Protein AF-A0A7Y5W455-F1 (afdb_monomer_lite)

Radius of gyration: 32.62 Å; chains: 1; bounding box: 96×74×93 Å

Structure (mmCIF, N/CA/C/O backbone):
data_AF-A0A7Y5W455-F1
#
_entry.id   AF-A0A7Y5W455-F1
#
loop_
_atom_site.group_PDB
_atom_site.id
_atom_site.type_symbol
_atom_site.label_atom_id
_atom_site.label_alt_id
_atom_site.label_comp_id
_atom_site.label_asym_id
_atom_site.label_entity_id
_atom_site.label_seq_id
_atom_site.pdbx_PDB_ins_code
_atom_site.Cartn_x
_atom_site.Cartn_y
_atom_site.Cartn_z
_atom_site.occupancy
_atom_site.B_iso_or_equiv
_atom_site.auth_seq_id
_atom_site.auth_comp_id
_atom_site.auth_asym_id
_atom_site.auth_atom_id
_atom_site.pdbx_PDB_model_num
ATOM 1 N N . MET A 1 1 ? -42.266 38.533 -4.475 1.00 32.34 1 MET A N 1
ATOM 2 C CA . MET A 1 1 ? -43.606 37.934 -4.273 1.00 32.34 1 MET A CA 1
ATOM 3 C C . MET A 1 1 ? -43.473 36.436 -4.502 1.00 32.34 1 MET A C 1
ATOM 5 O O . MET A 1 1 ? -43.183 36.036 -5.613 1.00 32.34 1 MET A O 1
ATOM 9 N N . LYS A 1 2 ? -43.256 35.684 -3.417 1.00 32.06 2 LYS A N 1
ATOM 10 C CA . LYS A 1 2 ? -44.184 34.670 -2.877 1.00 32.06 2 LYS A CA 1
ATOM 11 C C . LYS A 1 2 ? -44.530 33.549 -3.870 1.00 32.06 2 LYS A C 1
ATOM 13 O O . LYS A 1 2 ? -45.454 33.714 -4.648 1.00 32.06 2 LYS A O 1
ATOM 18 N N . SER A 1 3 ? -43.864 32.405 -3.709 1.00 26.33 3 SER A N 1
ATOM 19 C CA . SER A 1 3 ? -44.485 31.081 -3.830 1.00 26.33 3 SER A CA 1
ATOM 20 C C . SER A 1 3 ? -43.791 30.137 -2.852 1.00 26.33 3 SER A C 1
ATOM 22 O O . SER A 1 3 ? -42.631 29.774 -3.018 1.00 26.33 3 SER A O 1
ATOM 24 N N . TYR A 1 4 ? -44.509 29.845 -1.771 1.00 30.38 4 TYR A N 1
ATOM 25 C CA . TYR A 1 4 ? -44.145 28.917 -0.711 1.00 30.38 4 TYR A CA 1
ATOM 26 C C . TYR A 1 4 ? -44.412 27.485 -1.193 1.00 30.38 4 TYR A C 1
ATOM 28 O O . TYR A 1 4 ? -45.551 27.167 -1.523 1.00 30.38 4 TYR A O 1
ATOM 36 N N . CYS A 1 5 ? -43.403 26.615 -1.182 1.00 29.50 5 CYS A N 1
ATOM 37 C CA . CYS A 1 5 ? -43.612 25.169 -1.114 1.00 29.50 5 CYS A CA 1
ATOM 38 C C . CYS A 1 5 ? -43.301 24.722 0.316 1.00 29.50 5 CYS A C 1
ATOM 40 O O . CYS A 1 5 ? -42.142 24.569 0.695 1.00 29.50 5 CYS A O 1
ATOM 42 N N . LEU A 1 6 ? -44.358 24.567 1.118 1.00 28.23 6 LEU A N 1
ATOM 43 C CA . LEU A 1 6 ? -44.320 23.806 2.362 1.00 28.23 6 LEU A CA 1
ATOM 44 C C . LEU A 1 6 ? -44.095 22.332 2.006 1.00 28.23 6 LEU A C 1
ATOM 46 O O . LEU A 1 6 ? -44.998 21.673 1.497 1.00 28.23 6 LEU A O 1
ATOM 50 N N . ILE A 1 7 ? -42.908 21.809 2.302 1.00 31.72 7 ILE A N 1
ATOM 51 C CA . ILE A 1 7 ? -42.701 20.369 2.445 1.00 31.72 7 ILE A CA 1
ATOM 52 C C . ILE A 1 7 ? -43.071 20.031 3.890 1.00 31.72 7 ILE A C 1
ATOM 54 O O . ILE A 1 7 ? -42.402 20.451 4.833 1.00 31.72 7 ILE A O 1
ATOM 58 N N . LEU A 1 8 ? -44.185 19.318 4.054 1.00 28.30 8 LEU A N 1
ATOM 59 C CA . LEU A 1 8 ? -44.604 18.710 5.312 1.00 28.30 8 LEU A CA 1
ATOM 60 C C . LEU A 1 8 ? -43.532 17.707 5.766 1.00 28.30 8 LEU A C 1
ATOM 62 O O . LEU A 1 8 ? -43.401 16.619 5.210 1.00 28.30 8 LEU A O 1
ATOM 66 N N . LEU A 1 9 ? -42.772 18.090 6.793 1.00 32.88 9 LEU A N 1
ATOM 67 C CA . LEU A 1 9 ? -41.968 17.193 7.619 1.00 32.88 9 LEU A CA 1
ATOM 68 C C . LEU A 1 9 ? -42.915 16.241 8.362 1.00 32.88 9 LEU A C 1
ATOM 70 O O . LEU A 1 9 ? -43.437 16.565 9.427 1.00 32.88 9 LEU A O 1
ATOM 74 N N . ALA A 1 10 ? -43.146 15.058 7.797 1.00 29.42 10 ALA A N 1
ATOM 75 C CA . ALA A 1 10 ? -43.686 13.934 8.547 1.00 29.42 10 ALA A CA 1
ATOM 76 C C . ALA A 1 10 ? -42.584 13.420 9.485 1.00 29.42 10 ALA A C 1
ATOM 78 O O . ALA A 1 10 ? -41.742 12.606 9.110 1.00 29.42 10 ALA A O 1
ATOM 79 N N . VAL A 1 11 ? -42.566 13.950 10.708 1.00 35.12 11 VAL A N 1
ATOM 80 C CA . VAL A 1 11 ? -41.780 13.415 11.820 1.00 35.12 11 VAL A CA 1
ATOM 81 C C . VAL A 1 11 ? -42.377 12.056 12.185 1.00 35.12 11 VAL A C 1
ATOM 83 O O . VAL A 1 11 ? -43.334 11.970 12.951 1.00 35.12 11 VAL A O 1
ATOM 86 N N . PHE A 1 12 ? -41.821 10.976 11.637 1.00 33.16 12 PHE A N 1
ATOM 87 C CA . PHE A 1 12 ? -41.950 9.660 12.256 1.00 33.16 12 PHE A CA 1
ATOM 88 C C . PHE A 1 12 ? -41.073 9.661 13.510 1.00 33.16 12 PHE A C 1
ATOM 90 O O . PHE A 1 12 ? -39.914 9.256 13.486 1.00 33.16 12 PHE A O 1
ATOM 97 N N . ALA A 1 13 ? -41.623 10.166 14.614 1.00 35.38 13 ALA A N 1
ATOM 98 C CA . ALA A 1 13 ? -41.103 9.857 15.932 1.00 35.38 13 ALA A CA 1
ATOM 99 C C . ALA A 1 13 ? -41.365 8.365 16.162 1.00 35.38 13 ALA A C 1
ATOM 101 O O . ALA A 1 13 ? -42.485 7.964 16.476 1.00 35.38 13 ALA A O 1
ATOM 102 N N . SER A 1 14 ? -40.348 7.528 15.960 1.00 35.09 14 SER A N 1
ATOM 103 C CA . SER A 1 14 ? -40.367 6.178 16.508 1.00 35.09 14 SER A CA 1
ATOM 104 C C . SER A 1 14 ? -40.453 6.327 18.025 1.00 35.09 14 SER A C 1
ATOM 106 O O . SER A 1 14 ? -39.483 6.738 18.663 1.00 35.09 14 SER A O 1
ATOM 108 N N . GLN A 1 15 ? -41.619 6.050 18.601 1.00 33.03 15 GLN A N 1
ATOM 109 C CA . GLN A 1 15 ? -41.749 5.852 20.037 1.00 33.03 15 GLN A CA 1
ATOM 110 C C . GLN A 1 15 ? -40.955 4.591 20.400 1.00 33.03 15 GLN A C 1
ATOM 112 O O . GLN A 1 15 ? -41.477 3.481 20.349 1.00 33.03 15 GLN A O 1
ATOM 117 N N . ALA A 1 16 ? -39.669 4.760 20.710 1.00 34.38 16 ALA A N 1
ATOM 118 C CA . ALA A 1 16 ? -38.932 3.776 21.483 1.00 34.38 16 ALA A CA 1
ATOM 119 C C . ALA A 1 16 ? -39.631 3.688 22.845 1.00 34.38 16 ALA A C 1
ATOM 121 O O . ALA A 1 16 ? -39.818 4.707 23.514 1.00 34.38 16 ALA A O 1
ATOM 122 N N . SER A 1 17 ? -40.104 2.499 23.217 1.00 37.75 17 SER A N 1
ATOM 123 C CA . SER A 1 17 ? -40.716 2.310 24.529 1.00 37.75 17 SER A CA 1
ATOM 124 C C . SER A 1 17 ? -39.659 2.571 25.611 1.00 37.75 17 SER A C 1
ATOM 126 O O . SER A 1 17 ? -38.496 2.203 25.449 1.00 37.75 17 SER A O 1
ATOM 128 N N . ALA A 1 18 ? -40.048 3.186 26.730 1.00 48.53 18 ALA A N 1
ATOM 129 C CA . ALA A 1 18 ? -39.153 3.453 27.862 1.00 48.53 18 ALA A CA 1
ATOM 130 C C . ALA A 1 18 ? -38.559 2.176 28.508 1.00 48.53 18 ALA A C 1
ATOM 132 O O . ALA A 1 18 ? -37.707 2.282 29.386 1.00 48.53 18 ALA A O 1
ATOM 133 N N . ALA A 1 19 ? -38.995 0.978 28.092 1.00 53.50 19 ALA A N 1
ATOM 134 C CA . ALA A 1 19 ? -38.522 -0.303 28.614 1.00 53.50 19 ALA A CA 1
ATOM 135 C C . ALA A 1 19 ? -37.161 -0.752 28.040 1.00 53.50 19 ALA A C 1
ATOM 137 O O . ALA A 1 19 ? -36.552 -1.655 28.603 1.00 53.50 19 ALA A O 1
ATOM 138 N N . ASP A 1 20 ? -36.661 -0.106 26.977 1.00 73.44 20 ASP A N 1
ATOM 139 C CA . ASP A 1 20 ? -35.425 -0.514 26.284 1.00 73.44 20 ASP A CA 1
ATOM 140 C C . ASP A 1 20 ? -34.237 0.439 26.519 1.00 73.44 20 ASP A C 1
ATOM 142 O O . ASP A 1 20 ? -33.206 0.326 25.851 1.00 73.44 20 ASP A O 1
ATOM 146 N N . SER A 1 21 ? -34.369 1.407 27.433 1.00 89.06 21 SER A N 1
ATOM 147 C CA . SER A 1 21 ? -33.339 2.414 27.722 1.00 89.06 21 SER A CA 1
ATOM 148 C C . SER A 1 21 ? -32.676 2.210 29.084 1.00 89.06 21 SER A C 1
ATOM 150 O O . SER A 1 21 ? -33.361 2.008 30.082 1.00 89.06 21 SER A O 1
ATOM 152 N N . PHE A 1 22 ? -31.350 2.341 29.141 1.00 95.62 22 PHE A N 1
ATOM 153 C CA . PHE A 1 22 ? -30.546 2.264 30.359 1.00 95.62 22 PHE A CA 1
ATOM 154 C C . PHE A 1 22 ? -29.824 3.593 30.607 1.00 95.62 22 PHE A C 1
ATOM 156 O O . PHE A 1 22 ? -29.059 4.064 29.762 1.00 95.62 22 PHE A O 1
ATOM 163 N N . THR A 1 23 ? -30.043 4.191 31.777 1.00 96.69 23 THR A N 1
ATOM 164 C CA . THR A 1 23 ? -29.459 5.485 32.157 1.00 96.69 23 THR A CA 1
ATOM 165 C C . THR A 1 23 ? -28.170 5.282 32.946 1.00 96.69 23 THR A C 1
ATOM 167 O O . THR A 1 23 ? -28.193 4.769 34.061 1.00 96.69 23 THR A O 1
ATOM 170 N N . LEU A 1 24 ? -27.045 5.730 32.388 1.00 97.31 24 LEU A N 1
ATOM 171 C CA . LEU A 1 24 ? -25.735 5.678 33.040 1.00 97.31 24 LEU A CA 1
ATOM 172 C C . LEU A 1 24 ? -25.542 6.904 33.942 1.00 97.31 24 LEU A C 1
ATOM 174 O O . LEU A 1 24 ? -25.125 6.792 35.097 1.00 97.31 24 LEU A O 1
ATOM 178 N N . VAL A 1 25 ? -25.875 8.080 33.406 1.00 97.62 25 VAL A N 1
ATOM 179 C CA . VAL A 1 25 ? -25.756 9.385 34.066 1.00 97.62 25 VAL A CA 1
ATOM 180 C C . VAL A 1 25 ? -27.009 10.191 33.750 1.00 97.62 25 VAL A C 1
ATOM 182 O O . VAL A 1 25 ? -27.470 10.181 32.610 1.00 97.62 25 VAL A O 1
ATOM 185 N N . ALA A 1 26 ? -27.551 10.894 34.737 1.00 96.75 26 ALA A N 1
ATOM 186 C CA . ALA A 1 26 ? -28.609 11.879 34.537 1.00 96.75 26 ALA A CA 1
ATOM 187 C C . ALA A 1 26 ? -28.313 13.114 35.383 1.00 96.75 26 ALA A C 1
ATOM 189 O O . ALA A 1 26 ? -27.938 12.984 36.552 1.00 96.75 26 ALA A O 1
ATOM 190 N N . ASP A 1 27 ? -28.466 14.291 34.779 1.00 93.88 27 ASP A N 1
ATOM 191 C CA . ASP A 1 27 ? -28.219 15.591 35.413 1.00 93.88 27 ASP A CA 1
ATOM 192 C C . ASP A 1 27 ? -26.822 15.707 36.057 1.00 93.88 27 ASP A C 1
ATOM 194 O O . ASP A 1 27 ? -26.654 16.258 37.143 1.00 93.88 27 ASP A O 1
ATOM 198 N N . GLY A 1 28 ? -25.802 15.143 35.400 1.00 92.06 28 GLY A N 1
ATOM 199 C CA . GLY A 1 28 ? -24.413 15.129 35.872 1.00 92.06 28 GLY A CA 1
ATOM 200 C C . GLY A 1 28 ? -24.157 14.195 37.060 1.00 92.06 28 GLY A C 1
ATOM 201 O O . GLY A 1 28 ? -23.068 14.213 37.626 1.00 92.06 28 GLY A O 1
ATOM 202 N N . GLN A 1 29 ? -25.136 13.376 37.453 1.00 94.69 29 GLN A N 1
ATOM 203 C CA . GLN A 1 29 ? -25.014 12.416 38.548 1.00 94.69 29 GLN A CA 1
ATOM 204 C C . GLN A 1 29 ? -25.058 10.983 38.033 1.00 94.69 29 GLN A C 1
ATOM 206 O O . GLN A 1 29 ? -25.899 10.627 37.201 1.00 94.69 29 GLN A O 1
ATOM 211 N N . THR A 1 30 ? -24.191 10.134 38.577 1.00 95.50 30 THR A N 1
ATOM 212 C CA . THR A 1 30 ? -24.188 8.708 38.259 1.00 95.50 30 THR A CA 1
ATOM 213 C C . THR A 1 30 ? -25.485 8.046 38.712 1.00 95.50 30 THR A C 1
ATOM 215 O O . THR A 1 30 ? -25.966 8.257 39.826 1.00 95.50 30 THR A O 1
ATOM 218 N N . LYS A 1 31 ? -26.082 7.258 37.815 1.00 96.69 31 LYS A N 1
ATOM 219 C CA . LYS A 1 31 ? -27.286 6.455 38.087 1.00 96.69 31 LYS A CA 1
ATOM 220 C C . LYS A 1 31 ? -27.008 4.955 38.045 1.00 96.69 31 LYS A C 1
ATOM 222 O O . LYS A 1 31 ? -27.867 4.172 38.435 1.00 96.69 31 LYS A O 1
ATOM 227 N N . ALA A 1 32 ? -25.807 4.574 37.619 1.00 96.88 32 ALA A N 1
ATOM 228 C CA . ALA A 1 32 ? -25.359 3.198 37.541 1.00 96.88 32 ALA A CA 1
ATOM 229 C C . ALA A 1 32 ? -23.959 3.019 38.149 1.00 96.88 32 ALA A C 1
ATOM 231 O O . ALA A 1 32 ? -23.217 3.980 38.358 1.00 96.88 32 ALA A O 1
ATOM 232 N N . GLN A 1 33 ? -23.600 1.762 38.393 1.00 97.75 33 GLN A N 1
ATOM 233 C CA . GLN A 1 33 ? -22.253 1.307 38.756 1.00 97.75 33 GLN A CA 1
ATOM 234 C C . GLN A 1 33 ? -21.739 0.318 37.701 1.00 97.75 33 GLN A C 1
ATOM 236 O O . GLN A 1 33 ? -22.537 -0.350 37.047 1.00 97.75 33 GLN A O 1
ATOM 241 N N . ILE A 1 34 ? -20.425 0.180 37.548 1.00 98.69 34 ILE A N 1
ATOM 242 C CA . ILE A 1 34 ? -19.806 -0.853 36.709 1.00 98.69 34 ILE A CA 1
ATOM 243 C C . ILE A 1 34 ? -19.477 -2.059 37.591 1.00 98.69 34 ILE A C 1
ATOM 245 O O . ILE A 1 34 ? -18.751 -1.916 38.569 1.00 98.69 34 ILE A O 1
ATOM 249 N N . VAL A 1 35 ? -19.969 -3.247 37.233 1.00 98.50 35 VAL A N 1
ATOM 250 C CA . VAL A 1 35 ? -19.729 -4.497 37.973 1.00 98.50 35 VAL A CA 1
ATOM 251 C C . VAL A 1 35 ? -18.919 -5.461 37.112 1.00 98.50 35 VAL A C 1
ATOM 253 O O . VAL A 1 35 ? -19.347 -5.809 36.014 1.00 98.50 35 VAL A O 1
ATOM 256 N N . ILE A 1 36 ? -17.765 -5.910 37.609 1.00 97.12 36 ILE A N 1
ATOM 257 C CA . ILE A 1 36 ? -16.808 -6.734 36.839 1.00 97.12 36 ILE A CA 1
ATOM 258 C C . ILE A 1 36 ? -16.692 -8.195 37.303 1.00 97.12 36 ILE A C 1
ATOM 260 O O . ILE A 1 36 ? -16.185 -9.030 36.554 1.00 97.12 36 ILE A O 1
ATOM 264 N N . GLY A 1 37 ? -17.177 -8.514 38.507 1.00 92.44 37 GLY A N 1
ATOM 265 C CA . GLY A 1 37 ? -17.028 -9.833 39.131 1.00 92.44 37 GLY A CA 1
ATOM 266 C C . GLY A 1 37 ? -15.721 -9.987 39.920 1.00 92.44 37 GLY A C 1
ATOM 267 O O . GLY A 1 37 ? -14.856 -9.110 39.893 1.00 92.44 37 GLY A O 1
ATOM 268 N N . ASP A 1 38 ? -15.585 -11.104 40.641 1.00 89.31 38 ASP A N 1
ATOM 269 C CA . ASP A 1 38 ? -14.406 -11.427 41.460 1.00 89.31 38 ASP A CA 1
ATOM 270 C C . ASP A 1 38 ? -14.042 -12.927 41.366 1.00 89.31 38 ASP A C 1
ATOM 272 O O . ASP A 1 38 ? -14.834 -13.757 41.825 1.00 89.31 38 ASP A O 1
ATOM 276 N N . PRO A 1 39 ? -12.878 -13.298 40.788 1.00 89.38 39 PRO A N 1
ATOM 277 C CA . PRO A 1 39 ? -11.900 -12.416 40.149 1.00 89.38 39 PRO A CA 1
ATOM 278 C C . PRO A 1 39 ? -12.341 -11.997 38.735 1.00 89.38 39 PRO A C 1
ATOM 280 O O . PRO A 1 39 ? -12.798 -12.816 37.939 1.00 89.38 39 PRO A O 1
ATOM 283 N N . ALA A 1 40 ? -12.149 -10.724 38.385 1.00 92.62 40 ALA A N 1
ATOM 284 C CA . ALA A 1 40 ? -12.330 -10.240 37.014 1.00 92.62 40 ALA A CA 1
ATOM 285 C C . ALA A 1 40 ? -11.035 -10.409 36.195 1.00 92.62 40 ALA A C 1
ATOM 287 O O . ALA A 1 40 ? -9.983 -10.029 36.711 1.00 92.62 40 ALA A O 1
ATOM 288 N N . PRO A 1 41 ? -11.072 -10.880 34.932 1.00 95.75 41 PRO A N 1
ATOM 289 C CA . PRO A 1 41 ? -9.907 -10.887 34.038 1.00 95.75 41 PRO A CA 1
ATOM 290 C C . PRO A 1 41 ? -9.264 -9.501 33.871 1.00 95.75 41 PRO A C 1
ATOM 292 O O . PRO A 1 41 ? -9.957 -8.482 33.912 1.00 95.75 41 PRO A O 1
ATOM 295 N N . GLU A 1 42 ? -7.952 -9.445 33.623 1.00 97.06 42 GLU A N 1
ATOM 296 C CA . GLU A 1 42 ? -7.188 -8.209 33.366 1.00 97.06 42 GLU A CA 1
ATOM 297 C C . GLU A 1 42 ? -7.838 -7.371 32.252 1.00 97.06 42 GLU A C 1
ATOM 299 O O . GLU A 1 42 ? -8.005 -6.158 32.389 1.00 97.06 42 GLU A O 1
ATOM 304 N N . THR A 1 43 ? -8.281 -8.036 31.182 1.00 97.12 43 THR A N 1
ATOM 305 C CA . THR A 1 43 ? -8.974 -7.433 30.033 1.00 97.12 43 THR A CA 1
ATOM 306 C C . THR A 1 43 ? -10.298 -6.771 30.419 1.00 97.12 43 THR A C 1
ATOM 308 O O . THR A 1 43 ? -10.617 -5.692 29.919 1.00 97.12 43 THR A O 1
ATOM 311 N N . VAL A 1 44 ? -11.050 -7.368 31.350 1.00 98.25 44 VAL A N 1
ATOM 312 C CA . VAL A 1 44 ? -12.324 -6.835 31.860 1.00 98.25 44 VAL A CA 1
ATOM 313 C C . VAL A 1 44 ? -12.083 -5.666 32.818 1.00 98.25 44 VAL A C 1
ATOM 315 O O . VAL A 1 44 ? -12.807 -4.672 32.762 1.00 98.25 44 VAL A O 1
ATOM 318 N N . ARG A 1 45 ? -11.032 -5.726 33.649 1.00 98.00 45 ARG A N 1
ATOM 319 C CA . ARG A 1 45 ? -10.615 -4.587 34.489 1.00 98.00 45 ARG A CA 1
ATOM 320 C C . ARG A 1 45 ? -10.231 -3.382 33.630 1.00 98.00 45 ARG A C 1
ATOM 322 O O . ARG A 1 45 ? -10.663 -2.268 33.917 1.00 98.00 45 ARG A O 1
ATOM 329 N N . PHE A 1 46 ? -9.484 -3.612 32.551 1.00 98.44 46 PHE A N 1
ATOM 330 C CA . PHE A 1 46 ? -9.153 -2.574 31.577 1.00 98.44 46 PHE A CA 1
ATOM 331 C C . PHE A 1 46 ? -10.407 -2.012 30.885 1.00 98.44 46 PHE A C 1
ATOM 333 O O . PHE A 1 46 ? -10.566 -0.797 30.787 1.00 98.44 46 PHE A O 1
ATOM 340 N N . ALA A 1 47 ? -11.348 -2.875 30.486 1.00 98.69 47 ALA A N 1
ATOM 341 C CA . ALA A 1 47 ? -12.620 -2.453 29.898 1.00 98.69 47 ALA A CA 1
ATOM 342 C C . ALA A 1 47 ? -13.443 -1.553 30.836 1.00 98.69 47 ALA A C 1
ATOM 344 O O . ALA A 1 47 ? -13.980 -0.536 30.401 1.00 98.69 47 ALA A O 1
ATOM 345 N N . ALA A 1 48 ? -13.504 -1.883 32.130 1.00 98.69 48 ALA A N 1
ATOM 346 C CA . ALA A 1 48 ? -14.181 -1.057 33.127 1.00 98.69 48 ALA A CA 1
ATOM 347 C C . ALA A 1 48 ? -13.537 0.329 33.276 1.00 98.69 48 ALA A C 1
ATOM 349 O O . ALA A 1 48 ? -14.253 1.329 33.352 1.00 98.69 48 ALA A O 1
ATOM 350 N N . LYS A 1 49 ? -12.197 0.396 33.268 1.00 98.62 49 LYS A N 1
ATOM 351 C CA . LYS A 1 49 ? -11.451 1.662 33.296 1.00 98.62 49 LYS A CA 1
ATOM 352 C C . LYS A 1 49 ? -11.749 2.519 32.066 1.00 98.62 49 LYS A C 1
ATOM 354 O O . LYS A 1 49 ? -12.067 3.692 32.227 1.00 98.62 49 LYS A O 1
ATOM 359 N N . GLU A 1 50 ? -11.711 1.941 30.863 1.00 98.56 50 GLU A N 1
ATOM 360 C CA . GL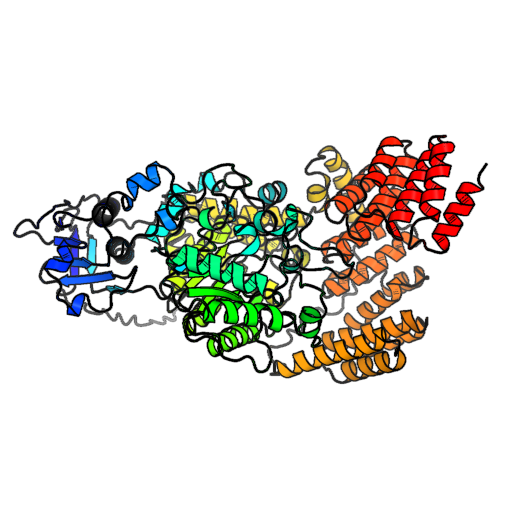U A 1 50 ? -12.027 2.671 29.625 1.00 98.56 50 GLU A CA 1
ATOM 361 C C . GLU A 1 50 ? -13.480 3.178 29.635 1.00 98.56 50 GLU A C 1
ATOM 363 O O . GLU A 1 50 ? -13.722 4.346 29.327 1.00 98.56 50 GLU A O 1
ATOM 368 N N . LEU A 1 51 ? -14.452 2.349 30.042 1.00 98.81 51 LEU A N 1
ATOM 369 C CA . LEU A 1 51 ? -15.854 2.769 30.150 1.00 98.81 51 LEU A CA 1
ATOM 370 C C . LEU A 1 51 ? -16.023 3.942 31.124 1.00 98.81 51 LEU A C 1
ATOM 372 O O . LEU A 1 51 ? -16.640 4.945 30.768 1.00 98.81 51 LEU A O 1
ATOM 376 N N . CYS A 1 52 ? -15.463 3.826 32.332 1.00 98.69 52 CYS A N 1
ATOM 377 C CA . CYS A 1 52 ? -15.528 4.880 33.341 1.00 98.69 52 CYS A CA 1
ATOM 378 C C . CYS A 1 52 ? -14.885 6.178 32.831 1.00 98.69 52 CYS A C 1
ATOM 380 O O . CYS A 1 52 ? -15.517 7.233 32.872 1.00 98.69 52 CYS A O 1
ATOM 382 N N . ALA A 1 53 ? -13.682 6.087 32.256 1.00 98.38 53 ALA A N 1
ATOM 383 C CA . ALA A 1 53 ? -12.948 7.237 31.742 1.00 98.38 53 ALA A CA 1
ATOM 384 C C . ALA A 1 53 ? -13.717 7.977 30.637 1.00 98.38 53 ALA A C 1
ATOM 386 O O . ALA A 1 53 ? -13.800 9.204 30.663 1.00 98.38 53 ALA A O 1
ATOM 387 N N . PHE A 1 54 ? -14.312 7.266 29.673 1.00 98.25 54 PHE A N 1
ATOM 388 C CA . PHE A 1 54 ? -15.061 7.926 28.601 1.00 98.25 54 PHE A CA 1
ATOM 389 C C . PHE A 1 54 ? -16.410 8.478 29.069 1.00 98.25 54 PHE A C 1
ATOM 391 O O . PHE A 1 54 ? -16.773 9.571 28.641 1.00 98.25 54 PHE A O 1
ATOM 398 N N . VAL A 1 55 ? -17.125 7.808 29.980 1.00 98.25 55 VAL A N 1
ATOM 399 C CA . VAL A 1 55 ? -18.356 8.371 30.569 1.00 98.25 55 VAL A CA 1
ATOM 400 C C . VAL A 1 55 ? -18.050 9.634 31.382 1.00 98.25 55 VAL A C 1
ATOM 402 O O . VAL A 1 55 ? -18.781 10.623 31.267 1.00 98.25 55 VAL A O 1
ATOM 405 N N . ALA A 1 56 ? -16.934 9.655 32.116 1.00 98.06 56 ALA A N 1
ATOM 406 C CA . ALA A 1 56 ? -16.455 10.847 32.807 1.00 98.06 56 ALA A CA 1
ATOM 407 C C . ALA A 1 56 ? -16.088 11.964 31.818 1.00 98.06 56 ALA A C 1
ATOM 409 O O . ALA A 1 56 ? -16.537 13.095 31.987 1.00 98.06 56 ALA A O 1
ATOM 410 N N . LYS A 1 57 ? -15.377 11.653 30.722 1.00 96.94 57 LYS A N 1
ATOM 411 C CA . LYS A 1 57 ? -15.099 12.625 29.645 1.00 96.94 57 LYS A CA 1
ATOM 412 C C . LYS A 1 57 ? -16.374 13.165 28.984 1.00 96.94 57 LYS A C 1
ATOM 414 O O . LYS A 1 57 ? -16.356 14.295 28.512 1.00 96.94 57 LYS A O 1
ATOM 419 N N . MET A 1 58 ? -17.452 12.380 28.914 1.00 97.19 58 MET A N 1
ATOM 420 C CA . MET A 1 58 ? -18.730 12.811 28.330 1.00 97.19 58 MET A CA 1
ATOM 421 C C . MET A 1 58 ? -19.548 13.704 29.267 1.00 97.19 58 MET A C 1
ATOM 423 O O . MET A 1 58 ? -20.210 14.627 28.799 1.00 97.19 58 MET A O 1
ATOM 427 N N . SER A 1 59 ? -19.562 13.390 30.564 1.00 97.19 59 SER A N 1
ATOM 428 C CA . SER A 1 59 ? -20.575 13.905 31.498 1.00 97.19 59 SER A CA 1
ATOM 429 C C . SER A 1 59 ? -20.034 14.612 32.736 1.00 97.19 59 SER A C 1
ATOM 431 O O . SER A 1 59 ? -20.804 15.238 33.462 1.00 97.19 59 SER A O 1
ATOM 433 N N . GLY A 1 60 ? -18.733 14.501 32.999 1.00 96.44 60 GLY A N 1
ATOM 434 C CA . GLY A 1 60 ? -18.097 14.930 34.245 1.00 96.44 60 GLY A CA 1
ATOM 435 C C . GLY A 1 60 ? -18.313 13.979 35.429 1.00 96.44 60 GLY A C 1
ATOM 436 O O . GLY A 1 60 ? -17.759 14.229 36.495 1.00 96.44 60 GLY A O 1
ATOM 437 N N . ALA A 1 61 ? -19.089 12.900 35.269 1.00 96.44 61 ALA A N 1
ATOM 438 C CA . ALA A 1 61 ? -19.411 11.957 36.337 1.00 96.44 61 ALA A CA 1
ATOM 439 C C . ALA A 1 61 ? -18.627 10.638 36.203 1.00 96.44 61 ALA A C 1
ATOM 441 O O . ALA A 1 61 ? -18.624 10.014 35.141 1.00 96.44 61 ALA A O 1
ATOM 442 N N . GLU A 1 62 ? -18.009 10.181 37.294 1.00 97.00 62 GLU A N 1
ATOM 443 C CA . GLU A 1 62 ? -17.263 8.916 37.346 1.00 97.00 62 GLU A CA 1
ATOM 444 C C . GLU A 1 62 ? -18.135 7.770 37.868 1.00 97.00 62 GLU A C 1
ATOM 446 O O . GLU A 1 62 ? -18.612 7.800 39.005 1.00 97.00 62 GLU A O 1
ATOM 451 N N . LEU A 1 63 ? -18.334 6.737 37.044 1.00 97.31 63 LEU A N 1
ATOM 452 C CA . LEU A 1 63 ? -19.078 5.538 37.434 1.00 97.31 63 LEU A CA 1
ATOM 453 C C . LEU A 1 63 ? -18.260 4.699 38.435 1.00 97.31 63 LEU A C 1
ATOM 455 O O . LEU A 1 63 ? -17.139 4.300 38.106 1.00 97.31 63 LEU A O 1
ATOM 459 N N . PRO A 1 64 ? -18.807 4.354 39.618 1.00 97.56 64 PRO A N 1
ATOM 460 C CA . PRO A 1 64 ? -18.122 3.469 40.556 1.00 97.56 64 PRO A CA 1
ATOM 461 C C . PRO A 1 64 ? -17.860 2.094 39.932 1.00 97.56 64 PRO A C 1
ATOM 463 O O . PRO A 1 64 ? -18.782 1.491 39.384 1.00 97.56 64 PRO A O 1
ATOM 466 N N . ILE A 1 65 ? -16.631 1.582 40.041 1.00 98.00 65 ILE A N 1
ATOM 467 C CA . ILE A 1 65 ? -16.270 0.221 39.614 1.00 98.00 65 ILE A CA 1
ATOM 468 C C . ILE A 1 65 ? -16.269 -0.688 40.846 1.00 98.00 65 ILE A C 1
ATOM 470 O O . ILE A 1 65 ? -15.517 -0.454 41.792 1.00 98.00 65 ILE A O 1
ATOM 474 N N . THR A 1 66 ? -17.101 -1.728 40.843 1.00 97.00 66 THR A N 1
ATOM 475 C CA . THR A 1 66 ? -17.293 -2.641 41.974 1.00 97.00 66 THR A CA 1
ATOM 476 C C . THR A 1 66 ? -17.163 -4.106 41.553 1.00 97.00 66 THR A C 1
ATOM 478 O O . THR A 1 66 ? -17.403 -4.493 40.409 1.00 97.00 66 THR A O 1
ATOM 481 N N . ALA A 1 67 ? -16.764 -4.959 42.498 1.00 94.81 67 ALA A N 1
ATOM 482 C CA . ALA A 1 67 ? -16.671 -6.401 42.271 1.00 94.81 67 ALA A CA 1
ATOM 483 C C . ALA A 1 67 ? -18.051 -7.086 42.278 1.00 94.81 67 ALA A C 1
ATOM 485 O O . ALA A 1 67 ? -18.275 -8.054 41.557 1.00 94.81 67 ALA A O 1
ATOM 486 N N . ARG A 1 68 ? -18.987 -6.572 43.086 1.00 93.12 68 ARG A N 1
ATOM 487 C CA . ARG A 1 68 ? -20.351 -7.088 43.262 1.00 93.12 68 ARG A CA 1
ATOM 488 C C . ARG A 1 68 ? -21.358 -5.937 43.195 1.00 93.12 68 ARG A C 1
ATOM 490 O O . ARG A 1 68 ? -21.013 -4.830 43.609 1.00 93.12 68 ARG A O 1
ATOM 497 N N . PRO A 1 69 ? -22.596 -6.184 42.734 1.00 91.38 69 PRO A N 1
ATOM 498 C CA . PRO A 1 69 ? -23.607 -5.138 42.637 1.00 91.38 69 PRO A CA 1
ATOM 499 C C . PRO A 1 69 ? -24.022 -4.629 44.027 1.00 91.38 69 PRO A C 1
ATOM 501 O O . PRO A 1 69 ? -24.402 -5.414 44.896 1.00 91.38 69 PRO A O 1
ATOM 504 N N . ALA A 1 70 ? -23.997 -3.311 44.230 1.00 91.12 70 ALA A N 1
ATOM 505 C CA . ALA A 1 70 ? -24.681 -2.669 45.353 1.00 91.12 70 ALA A CA 1
ATOM 506 C C . ALA A 1 70 ? -26.212 -2.753 45.191 1.00 91.12 70 ALA A C 1
ATOM 508 O O . ALA A 1 70 ? -26.739 -2.485 44.110 1.00 91.12 70 ALA A O 1
ATOM 509 N N . ALA A 1 71 ? -26.925 -3.110 46.264 1.00 87.25 71 ALA A N 1
ATOM 510 C CA . ALA A 1 71 ? -28.379 -3.258 46.246 1.00 87.25 71 ALA A CA 1
ATOM 511 C C . ALA A 1 71 ? -29.085 -1.940 45.878 1.00 87.25 71 ALA A C 1
ATOM 513 O O . ALA A 1 71 ? -28.751 -0.884 46.409 1.00 87.25 71 ALA A O 1
ATOM 514 N N . GLY A 1 72 ? -30.082 -2.016 44.992 1.00 87.31 72 GLY A N 1
ATOM 515 C CA . GLY A 1 72 ? -30.883 -0.861 44.568 1.00 87.31 72 GLY A CA 1
ATOM 516 C C . GLY A 1 72 ? -30.212 0.069 43.549 1.00 87.31 72 GLY A C 1
ATOM 517 O O . GLY A 1 72 ? -30.863 1.004 43.091 1.00 87.31 72 GLY A O 1
ATOM 518 N N . THR A 1 73 ? -28.961 -0.194 43.158 1.00 92.81 73 THR A N 1
ATOM 519 C CA . THR A 1 73 ? -28.238 0.593 42.149 1.00 92.81 73 THR A CA 1
ATOM 520 C C . THR A 1 73 ? -28.108 -0.205 40.847 1.00 92.81 73 THR A C 1
ATOM 522 O O . THR A 1 73 ? -27.427 -1.236 40.863 1.00 92.81 73 THR A O 1
ATOM 525 N N . PRO A 1 74 ? -28.691 0.262 39.724 1.00 95.94 74 PRO A N 1
ATOM 526 C CA . PRO A 1 74 ? -28.523 -0.350 38.404 1.00 95.94 74 PRO A CA 1
ATOM 527 C C . PRO A 1 74 ? -27.057 -0.641 38.064 1.00 95.94 74 PRO A C 1
ATOM 529 O O . PRO A 1 74 ? -26.175 0.188 38.316 1.00 95.94 74 PRO A O 1
ATOM 532 N N . ALA A 1 75 ? -26.779 -1.810 37.490 1.00 97.31 75 ALA A N 1
ATOM 533 C CA . ALA A 1 75 ? -25.423 -2.231 37.159 1.00 97.31 75 ALA A CA 1
ATOM 534 C C . ALA A 1 75 ? -25.182 -2.303 35.647 1.00 97.31 75 ALA A C 1
ATOM 536 O O . ALA A 1 75 ? -25.970 -2.872 34.898 1.00 97.31 75 ALA A O 1
ATOM 537 N N . ILE A 1 76 ? -24.027 -1.799 35.213 1.00 98.44 76 ILE A N 1
ATOM 538 C CA . ILE A 1 76 ? -23.404 -2.161 33.942 1.00 98.44 76 ILE A CA 1
ATOM 539 C C . ILE A 1 76 ? -22.488 -3.349 34.227 1.00 98.44 76 ILE A C 1
ATOM 541 O O . ILE A 1 76 ? -21.389 -3.190 34.761 1.00 98.44 76 ILE A O 1
ATOM 545 N N . ARG A 1 77 ? -22.959 -4.553 33.928 1.00 98.50 77 ARG A N 1
ATOM 546 C CA . ARG A 1 77 ? -22.236 -5.797 34.193 1.00 98.50 77 ARG A CA 1
ATOM 547 C C . ARG A 1 77 ? -21.314 -6.118 33.031 1.00 98.50 77 ARG A C 1
ATOM 549 O O . ARG A 1 77 ? -21.765 -6.138 31.889 1.00 98.50 77 ARG A O 1
ATOM 556 N N . LEU A 1 78 ? -20.047 -6.398 33.317 1.00 98.62 78 LEU A N 1
ATOM 557 C CA . LEU A 1 78 ? -19.031 -6.712 32.315 1.00 98.62 78 LEU A CA 1
ATOM 558 C C . LEU A 1 78 ? -18.514 -8.145 32.493 1.00 98.62 78 LEU A C 1
ATOM 560 O O . LEU A 1 78 ? -18.242 -8.580 33.612 1.00 98.62 78 LEU A O 1
ATOM 564 N N . GLY A 1 79 ? -18.343 -8.869 31.386 1.00 97.06 79 GLY A N 1
ATOM 565 C CA . GLY A 1 79 ? -17.619 -10.143 31.348 1.00 97.06 79 GLY A CA 1
ATOM 566 C C . GLY A 1 79 ? -18.236 -11.198 32.278 1.00 97.06 79 GLY A C 1
ATOM 567 O O . GLY A 1 79 ? -19.413 -11.527 32.101 1.00 97.06 79 GLY A O 1
ATOM 568 N N . PRO A 1 80 ? -17.492 -11.742 33.264 1.00 95.94 80 PRO A N 1
ATOM 569 C CA . PRO A 1 80 ? -18.031 -12.710 34.221 1.00 95.94 80 PRO A CA 1
ATOM 570 C C . PRO A 1 80 ? -19.313 -12.236 34.916 1.00 95.94 80 PRO A C 1
ATOM 572 O O . PRO A 1 80 ? -20.287 -12.982 34.945 1.00 95.94 80 PRO A O 1
ATOM 575 N N . ALA A 1 81 ? -19.370 -10.977 35.369 1.00 97.19 81 ALA A N 1
ATOM 576 C CA . ALA A 1 81 ? -20.551 -10.440 36.049 1.00 97.19 81 ALA A CA 1
ATOM 577 C C . ALA A 1 81 ? -21.794 -10.382 35.149 1.00 97.19 81 ALA A C 1
ATOM 579 O O . ALA A 1 81 ? -22.915 -10.500 35.640 1.00 97.19 81 ALA A O 1
ATOM 580 N N . ALA A 1 82 ? -21.617 -10.192 33.837 1.00 97.44 82 ALA A N 1
ATOM 581 C CA . ALA A 1 82 ? -22.717 -10.237 32.873 1.00 97.44 82 ALA A CA 1
ATOM 582 C C . ALA A 1 82 ? -23.210 -11.675 32.659 1.00 97.44 82 ALA A C 1
ATOM 584 O O . ALA A 1 82 ? -24.412 -11.925 32.594 1.00 97.44 82 ALA A O 1
ATOM 585 N N . ARG A 1 83 ? -22.282 -12.636 32.593 1.00 95.25 83 ARG A N 1
ATOM 586 C CA . ARG A 1 83 ? -22.578 -14.064 32.385 1.00 95.25 83 ARG A CA 1
ATOM 587 C C . ARG A 1 83 ? -23.320 -14.715 33.556 1.00 95.25 83 ARG A C 1
ATOM 589 O O . ARG A 1 83 ? -23.949 -15.743 33.349 1.00 95.25 83 ARG A O 1
ATOM 596 N N . GLU A 1 84 ? -23.275 -14.125 34.749 1.00 94.31 84 GLU A N 1
ATOM 597 C CA . GLU A 1 84 ? -24.081 -14.559 35.902 1.00 94.31 84 GLU A CA 1
ATOM 598 C C . GLU A 1 84 ? -25.585 -14.306 35.719 1.00 94.31 84 GLU A C 1
ATOM 600 O O . GLU A 1 84 ? -26.401 -14.977 36.347 1.00 94.31 84 GLU A O 1
ATOM 605 N N . VAL A 1 85 ? -25.951 -13.323 34.889 1.00 94.38 85 VAL A N 1
ATOM 606 C CA . VAL A 1 85 ? -27.342 -12.868 34.720 1.00 94.38 85 VAL A CA 1
ATOM 607 C C . VAL A 1 85 ? -27.906 -13.260 33.355 1.00 94.38 85 VAL A C 1
ATOM 609 O O . VAL A 1 85 ? -29.100 -13.527 33.235 1.00 94.38 85 VAL A O 1
ATOM 612 N N . LEU A 1 86 ? -27.058 -13.309 32.327 1.00 95.62 86 LEU A N 1
ATOM 613 C CA . LEU A 1 86 ? -27.454 -13.699 30.977 1.00 95.62 86 LEU A CA 1
ATOM 614 C C . LEU A 1 86 ? -27.718 -15.204 30.871 1.00 95.62 86 LEU A C 1
ATOM 616 O O . LEU A 1 86 ? -26.983 -16.029 31.415 1.00 95.62 86 LEU A O 1
ATOM 620 N N . SER A 1 87 ? -28.744 -15.573 30.106 1.00 95.56 87 SER A N 1
ATOM 621 C CA . SER A 1 87 ? -29.057 -16.974 29.836 1.00 95.56 87 SER A CA 1
ATOM 622 C C . SER A 1 87 ? -28.069 -17.595 28.832 1.00 95.56 87 SER A C 1
ATOM 624 O O . SER A 1 87 ? -27.425 -16.888 28.049 1.00 95.56 87 SER A O 1
ATOM 626 N N . PRO A 1 88 ? -27.969 -18.935 28.765 1.00 94.44 88 PRO A N 1
ATOM 627 C CA . PRO A 1 88 ? -27.202 -19.599 27.712 1.00 94.44 88 PRO A CA 1
ATOM 628 C C . PRO A 1 88 ? -27.634 -19.215 26.286 1.00 94.44 88 PRO A C 1
ATOM 630 O O . PRO A 1 88 ? -26.790 -19.175 25.392 1.00 94.44 88 PRO A O 1
ATOM 633 N N . GLU A 1 89 ? -28.918 -18.903 26.063 1.00 94.88 89 GLU A N 1
ATOM 634 C CA . GLU A 1 89 ? -29.411 -18.459 24.750 1.00 94.88 89 GLU A CA 1
ATOM 635 C C . GLU A 1 89 ? -28.925 -17.037 24.423 1.00 94.88 89 GLU A C 1
ATOM 637 O O . GLU A 1 89 ? -28.527 -16.773 23.288 1.00 94.88 89 GLU A O 1
ATOM 642 N N . ASP A 1 90 ? -28.825 -16.149 25.419 1.00 94.75 90 ASP A N 1
ATOM 643 C CA . ASP A 1 90 ? -28.251 -14.806 25.243 1.00 94.75 90 ASP A CA 1
ATOM 644 C C . ASP A 1 90 ? -26.773 -14.861 24.838 1.00 94.75 90 ASP A C 1
ATOM 646 O O . ASP A 1 90 ? -26.297 -14.036 24.059 1.00 94.75 90 ASP A O 1
ATOM 650 N N . LEU A 1 91 ? -26.031 -15.860 25.312 1.00 95.00 91 LEU A N 1
ATOM 651 C CA . LEU A 1 91 ? -24.600 -16.015 25.025 1.00 95.00 91 LEU A CA 1
ATOM 652 C C . LEU A 1 91 ? -24.313 -16.850 23.767 1.00 95.00 91 LEU A C 1
ATOM 654 O O . LEU A 1 91 ? -23.173 -16.913 23.297 1.00 95.00 91 LEU A O 1
ATOM 658 N N . LYS A 1 92 ? -25.334 -17.490 23.196 1.00 94.69 92 LYS A N 1
ATOM 659 C CA . LYS A 1 92 ? -25.197 -18.382 22.044 1.00 94.69 92 LYS A CA 1
ATOM 660 C C . LYS A 1 92 ? -24.668 -17.642 20.819 1.00 94.69 92 LYS A C 1
ATOM 662 O O . LYS A 1 92 ? -25.107 -16.541 20.500 1.00 94.69 92 LYS A O 1
ATOM 667 N N . GLY A 1 93 ? -23.726 -18.258 20.105 1.00 91.31 93 GLY A N 1
ATOM 668 C CA . GLY A 1 93 ? -23.197 -17.728 18.843 1.00 91.31 93 GLY A CA 1
ATOM 669 C C . GLY A 1 93 ? -22.221 -16.552 18.975 1.00 91.31 93 GLY A C 1
ATOM 670 O O . GLY A 1 93 ? -21.829 -15.990 17.950 1.00 91.31 93 GLY A O 1
ATOM 671 N N . ILE A 1 94 ? -21.808 -16.175 20.191 1.00 95.06 94 ILE A N 1
ATOM 672 C CA . ILE A 1 94 ? -20.649 -15.292 20.380 1.00 95.06 94 ILE A CA 1
ATOM 673 C C . ILE A 1 94 ? -19.399 -16.049 19.910 1.00 95.06 94 ILE A C 1
ATOM 675 O O . ILE A 1 94 ? -19.120 -17.154 20.374 1.00 95.06 94 ILE A O 1
ATOM 679 N N . ARG A 1 95 ? -18.671 -15.463 18.960 1.00 94.25 95 ARG A N 1
ATOM 680 C CA . ARG A 1 95 ? -17.405 -15.967 18.417 1.00 94.25 95 ARG A CA 1
ATOM 681 C C . ARG A 1 95 ? -16.238 -15.163 18.992 1.00 94.25 95 ARG A C 1
ATOM 683 O O . ARG A 1 95 ? -16.436 -14.196 19.727 1.00 94.25 95 ARG A O 1
ATOM 690 N N . ARG A 1 96 ? -15.011 -15.556 18.642 1.00 94.31 96 ARG A N 1
ATOM 691 C CA . ARG A 1 96 ? -13.798 -14.786 18.946 1.00 94.31 96 ARG A CA 1
ATOM 692 C C . ARG A 1 96 ? -13.970 -13.325 18.513 1.00 94.31 96 ARG A C 1
ATOM 694 O O . ARG A 1 96 ? -14.465 -13.067 17.418 1.00 94.31 96 ARG A O 1
ATOM 701 N N . ASP A 1 97 ? -13.586 -12.397 19.389 1.00 94.50 97 ASP A N 1
ATOM 702 C CA . ASP A 1 97 ? -13.761 -10.936 19.256 1.00 94.50 97 ASP A CA 1
ATOM 703 C C . ASP A 1 97 ? -15.219 -10.441 19.133 1.00 94.50 97 ASP A C 1
ATOM 705 O O . ASP A 1 97 ? -15.460 -9.254 18.889 1.00 94.50 97 ASP A O 1
ATOM 709 N N . GLY A 1 98 ? -16.198 -11.333 19.293 1.00 96.19 98 GLY A N 1
ATOM 710 C CA . GLY A 1 98 ? -17.616 -11.007 19.344 1.00 96.19 98 GLY A CA 1
ATOM 711 C C . GLY A 1 98 ? -18.094 -10.676 20.754 1.00 96.19 98 GLY A C 1
ATOM 712 O O . GLY A 1 98 ? -17.444 -10.999 21.755 1.00 96.19 98 GLY A O 1
ATOM 713 N N . TYR A 1 99 ? -19.262 -10.044 20.825 1.00 98.00 99 TYR A N 1
ATOM 714 C CA . TYR A 1 99 ? -19.886 -9.628 22.078 1.00 98.00 99 TYR A CA 1
ATOM 715 C C . TYR A 1 99 ? -21.400 -9.448 21.946 1.00 98.00 99 TYR A C 1
ATOM 717 O O . TYR A 1 99 ? -21.965 -9.350 20.852 1.00 98.00 99 TYR A O 1
ATOM 725 N N . VAL A 1 100 ? -22.049 -9.355 23.103 1.00 98.38 100 VAL A N 1
ATOM 726 C CA . VAL A 1 100 ? -23.435 -8.916 23.264 1.00 98.38 100 VAL A CA 1
ATOM 727 C C . VAL A 1 100 ? -23.515 -7.756 24.253 1.00 98.38 100 VAL A C 1
ATOM 729 O O . VAL A 1 100 ? -22.743 -7.697 25.209 1.00 98.38 100 VAL A O 1
ATOM 732 N N . ILE A 1 101 ? -24.455 -6.844 24.010 1.00 98.31 101 ILE A N 1
ATOM 733 C CA . ILE A 1 101 ? -24.858 -5.738 24.881 1.00 98.31 101 ILE A CA 1
ATOM 734 C C . ILE A 1 101 ? -26.375 -5.839 25.017 1.00 98.31 101 ILE A C 1
ATOM 736 O O . ILE A 1 101 ? -27.087 -5.588 24.042 1.00 98.31 101 ILE A O 1
ATOM 740 N N . LEU A 1 102 ? -26.866 -6.250 26.183 1.00 96.75 102 LEU A N 1
ATOM 741 C CA . LEU A 1 102 ? -28.276 -6.581 26.395 1.00 96.75 102 LEU A CA 1
ATOM 742 C C . LEU A 1 102 ? -28.791 -5.974 27.705 1.00 96.75 102 LEU A C 1
ATOM 744 O O . LEU A 1 102 ? -28.108 -6.097 28.726 1.00 96.75 102 LEU A O 1
ATOM 748 N N . PRO A 1 103 ? -29.987 -5.362 27.721 1.00 94.38 103 PRO A N 1
ATOM 749 C CA . PRO A 1 103 ? -30.681 -5.085 28.971 1.00 94.38 103 PRO A CA 1
ATOM 750 C C . PRO A 1 103 ? -31.123 -6.405 29.624 1.00 94.38 103 PRO A C 1
ATOM 752 O O . PRO A 1 103 ? -31.620 -7.307 28.950 1.00 94.38 103 PRO A O 1
ATOM 755 N N . ALA A 1 104 ? -30.946 -6.523 30.938 1.00 91.19 104 ALA A N 1
ATOM 756 C CA . ALA A 1 104 ? -31.345 -7.679 31.737 1.00 91.19 104 ALA A CA 1
ATOM 757 C C . ALA A 1 104 ? -31.973 -7.199 33.055 1.00 91.19 104 ALA A C 1
ATOM 759 O O . ALA A 1 104 ? -31.286 -6.927 34.041 1.00 91.19 104 ALA A O 1
ATOM 760 N N . GLY A 1 105 ? -33.301 -7.055 33.067 1.00 88.44 105 GLY A N 1
ATOM 761 C CA . GLY A 1 105 ? -34.009 -6.438 34.189 1.00 88.44 105 GLY A CA 1
ATOM 762 C C . GLY A 1 105 ? -33.620 -4.965 34.345 1.00 88.44 105 GLY A C 1
ATOM 763 O O . GLY A 1 105 ? -33.798 -4.184 33.417 1.00 88.44 105 GLY A O 1
ATOM 764 N N . ALA A 1 106 ? -33.092 -4.592 35.513 1.00 90.50 106 ALA A N 1
ATOM 765 C CA . ALA A 1 106 ? -32.604 -3.236 35.783 1.00 90.50 106 ALA A CA 1
ATOM 766 C C . ALA A 1 106 ? -31.141 -3.010 35.359 1.00 90.50 106 ALA A C 1
ATOM 768 O O . ALA A 1 106 ? -30.642 -1.903 35.537 1.00 90.50 106 ALA A O 1
ATOM 769 N N . ASP A 1 107 ? -30.462 -4.035 34.834 1.00 95.25 107 ASP A N 1
ATOM 770 C CA . ASP A 1 107 ? -29.031 -4.016 34.529 1.00 95.25 107 ASP A CA 1
ATOM 771 C C . ASP A 1 107 ? -28.769 -3.965 33.014 1.00 95.25 107 ASP A C 1
ATOM 773 O O . ASP A 1 107 ? -29.588 -4.399 32.203 1.00 95.25 107 ASP A O 1
ATOM 777 N N . LEU A 1 108 ? -27.590 -3.476 32.626 1.00 97.88 108 LEU A N 1
ATOM 778 C CA . LEU A 1 108 ? -27.060 -3.549 31.264 1.00 97.88 108 LEU A CA 1
ATOM 779 C C . LEU A 1 108 ? -25.871 -4.509 31.244 1.00 97.88 108 LEU A C 1
ATOM 781 O O . LEU A 1 108 ? -24.865 -4.275 31.907 1.00 97.88 108 LEU A O 1
ATOM 785 N N . CYS A 1 109 ? -25.964 -5.586 30.477 1.00 98.25 109 CYS A N 1
ATOM 786 C CA . CYS A 1 109 ? -24.940 -6.621 30.413 1.00 98.25 109 CYS A CA 1
ATOM 787 C C . CYS A 1 109 ? -24.101 -6.487 29.141 1.00 98.25 109 CYS A C 1
ATOM 789 O O . CYS A 1 109 ? -24.649 -6.484 28.043 1.00 98.25 109 CYS A O 1
ATOM 791 N N . VAL A 1 110 ? -22.775 -6.446 29.286 1.00 98.62 110 VAL A N 1
ATOM 792 C CA . VAL A 1 110 ? -21.800 -6.519 28.191 1.00 98.62 110 VAL A CA 1
ATOM 793 C C . VAL A 1 110 ? -20.955 -7.776 28.375 1.00 98.62 110 VAL A C 1
ATOM 795 O O . VAL A 1 110 ? -20.199 -7.887 29.341 1.00 98.62 110 VAL A O 1
ATOM 798 N N . ALA A 1 111 ? -21.067 -8.727 27.452 1.00 98.25 111 ALA A N 1
ATOM 799 C CA . ALA A 1 111 ? -20.357 -10.000 27.538 1.00 98.25 111 ALA A CA 1
ATOM 800 C C . ALA A 1 111 ? -19.714 -10.379 26.202 1.00 98.25 111 ALA A C 1
ATOM 802 O O . ALA A 1 111 ? -20.378 -10.396 25.168 1.00 98.25 111 ALA A O 1
ATOM 803 N N . GLY A 1 112 ? -18.434 -10.742 26.239 1.00 97.12 112 GLY A N 1
ATOM 804 C CA . GLY A 1 112 ? -17.718 -11.404 25.149 1.00 97.12 112 GLY A CA 1
ATOM 805 C C . GLY A 1 112 ? -16.938 -12.619 25.650 1.00 97.12 112 GLY A C 1
ATOM 806 O O . GLY A 1 112 ? -17.173 -13.109 26.759 1.00 97.12 112 GLY A O 1
ATOM 807 N N . ILE A 1 113 ? -16.045 -13.154 24.816 1.00 95.00 113 ILE A N 1
ATOM 808 C CA . ILE A 1 113 ? -15.072 -14.176 25.232 1.00 95.00 113 ILE A CA 1
ATOM 809 C C . ILE A 1 113 ? -13.795 -13.462 25.671 1.00 95.00 113 ILE A C 1
ATOM 811 O O . ILE A 1 113 ? -13.260 -12.655 24.912 1.00 95.00 113 ILE A O 1
ATOM 815 N N . ASP A 1 114 ? -13.321 -13.759 26.877 1.00 95.25 114 ASP A N 1
ATOM 816 C CA . ASP A 1 114 ? -12.167 -13.105 27.487 1.00 95.25 114 ASP A CA 1
ATOM 817 C C . ASP A 1 114 ? -11.190 -14.161 28.006 1.00 95.25 114 ASP A C 1
ATOM 819 O O . ASP A 1 114 ? -11.604 -15.127 28.651 1.00 95.25 114 ASP A O 1
ATOM 823 N N . ASP A 1 115 ? -9.901 -13.953 27.748 1.00 95.19 115 ASP A N 1
ATOM 824 C CA . ASP A 1 115 ? -8.834 -14.699 28.411 1.00 95.19 115 ASP A CA 1
ATOM 825 C C . ASP A 1 115 ? -8.395 -13.951 29.683 1.00 95.19 115 ASP A C 1
ATOM 827 O O . ASP A 1 115 ? -8.594 -12.738 29.814 1.00 95.19 115 ASP A O 1
ATOM 831 N N . ALA A 1 116 ? -7.780 -14.677 30.618 1.00 93.06 116 ALA A N 1
ATOM 832 C CA . ALA A 1 116 ? -7.297 -14.147 31.891 1.00 93.06 116 ALA A CA 1
ATOM 833 C C . ALA A 1 116 ? -5.832 -14.531 32.149 1.00 93.06 116 ALA A C 1
ATOM 835 O O . ALA A 1 116 ? -5.299 -15.478 31.566 1.00 93.06 116 ALA A O 1
ATOM 836 N N . GLY A 1 117 ? -5.198 -13.810 33.070 1.00 92.44 117 GLY A N 1
ATOM 837 C CA . GLY A 1 117 ? -3.841 -14.038 33.551 1.00 92.44 117 GLY A CA 1
ATOM 838 C C . GLY A 1 117 ? -2.890 -12.884 33.209 1.00 92.44 117 GLY A C 1
ATOM 839 O O . GLY A 1 117 ? -3.183 -12.079 32.322 1.00 92.44 117 GLY A O 1
ATOM 840 N N . PRO A 1 118 ? -1.704 -12.816 33.849 1.00 89.56 118 PRO A N 1
ATOM 841 C CA . PRO A 1 118 ? -0.802 -11.660 33.759 1.00 89.56 118 PRO A CA 1
ATOM 842 C C . PRO A 1 118 ? -0.365 -11.281 32.336 1.00 89.56 118 PRO A C 1
ATOM 844 O O . PRO A 1 118 ? -0.100 -10.116 32.059 1.00 89.56 118 PRO A O 1
ATOM 847 N N . ARG A 1 119 ? -0.320 -12.249 31.409 1.00 91.38 119 ARG A N 1
ATOM 848 C CA . ARG A 1 119 ? 0.011 -12.002 29.993 1.00 91.38 119 ARG A CA 1
ATOM 849 C C . ARG A 1 119 ? -1.038 -11.170 29.245 1.00 91.38 119 ARG A C 1
ATOM 851 O O . ARG A 1 119 ? -0.743 -10.657 28.175 1.00 91.38 119 ARG A O 1
ATOM 858 N N . THR A 1 120 ? -2.249 -11.067 29.792 1.00 94.69 120 THR A N 1
ATOM 859 C CA . THR A 1 120 ? -3.381 -10.340 29.197 1.00 94.69 120 THR A CA 1
ATOM 860 C C . THR A 1 120 ? -3.510 -8.904 29.722 1.00 94.69 120 THR A C 1
ATOM 862 O O . THR A 1 120 ? -4.430 -8.182 29.334 1.00 94.69 120 THR A O 1
ATOM 865 N N . ASP A 1 121 ? -2.582 -8.470 30.585 1.00 96.38 121 ASP A N 1
ATOM 866 C CA . ASP A 1 121 ? -2.528 -7.108 31.115 1.00 96.38 121 ASP A CA 1
ATOM 867 C C . ASP A 1 121 ? -2.086 -6.110 30.031 1.00 96.38 121 ASP A C 1
ATOM 869 O O . ASP A 1 121 ? -0.902 -5.955 29.718 1.00 96.38 121 ASP A O 1
ATOM 873 N N . ILE A 1 122 ? -3.078 -5.433 29.452 1.00 96.88 122 ILE A N 1
ATOM 874 C CA . ILE A 1 122 ? -2.905 -4.448 28.381 1.00 96.88 122 ILE A CA 1
ATOM 875 C C . ILE A 1 122 ? -2.044 -3.267 28.848 1.00 96.88 122 ILE A C 1
ATOM 877 O O . ILE A 1 122 ? -1.175 -2.823 28.100 1.00 96.88 122 ILE A O 1
ATOM 881 N N . GLU A 1 123 ? -2.236 -2.771 30.073 1.00 96.25 123 GLU A N 1
ATOM 882 C CA . GLU A 1 123 ? -1.465 -1.634 30.595 1.00 96.25 123 GLU A CA 1
ATOM 883 C C . GLU A 1 123 ? 0.010 -2.016 30.755 1.00 96.25 123 GLU A C 1
ATOM 885 O O . GLU A 1 123 ? 0.897 -1.267 30.337 1.00 96.25 123 GLU A O 1
ATOM 890 N N . ALA A 1 124 ? 0.285 -3.214 31.277 1.00 96.25 124 ALA A N 1
ATOM 891 C CA . ALA A 1 124 ? 1.648 -3.710 31.429 1.00 96.25 124 ALA A CA 1
ATOM 892 C C . ALA A 1 124 ? 2.351 -3.937 30.079 1.00 96.25 124 ALA A C 1
ATOM 894 O 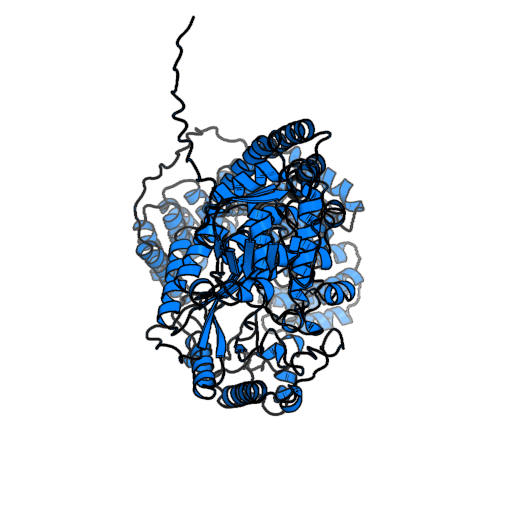O . ALA A 1 124 ? 3.554 -3.685 29.971 1.00 96.25 124 ALA A O 1
ATOM 895 N N . LEU A 1 125 ? 1.631 -4.402 29.051 1.00 94.06 125 LEU A N 1
ATOM 896 C CA . LEU A 1 125 ? 2.168 -4.552 27.692 1.00 94.06 125 LEU A CA 1
ATOM 897 C C . LEU A 1 125 ? 2.557 -3.200 27.088 1.00 94.06 125 LEU A C 1
ATOM 899 O O . LEU A 1 125 ? 3.682 -3.026 26.615 1.00 94.06 125 LEU A O 1
ATOM 903 N N . LEU A 1 126 ? 1.655 -2.220 27.162 1.00 94.06 126 LEU A N 1
ATOM 904 C CA . LEU A 1 126 ? 1.897 -0.881 26.626 1.00 94.06 126 LEU A CA 1
ATOM 905 C C . LEU A 1 126 ? 3.033 -0.166 27.368 1.00 94.06 126 LEU A C 1
ATOM 907 O O . LEU A 1 126 ? 3.868 0.465 26.724 1.00 94.06 126 LEU A O 1
ATOM 911 N N . ALA A 1 127 ? 3.135 -0.331 28.691 1.00 94.88 127 ALA A N 1
ATOM 912 C CA . ALA A 1 127 ? 4.230 0.223 29.491 1.00 94.88 127 ALA A CA 1
ATOM 913 C C . ALA A 1 127 ? 5.612 -0.336 29.099 1.00 94.88 127 ALA A C 1
ATOM 915 O O . ALA A 1 127 ? 6.619 0.356 29.236 1.00 94.88 127 ALA A O 1
ATOM 916 N N . ARG A 1 128 ? 5.669 -1.569 28.574 1.00 91.94 128 ARG A N 1
ATOM 917 C CA . ARG A 1 128 ? 6.891 -2.178 28.016 1.00 91.94 128 ARG A CA 1
ATOM 918 C C . ARG A 1 128 ? 7.113 -1.863 26.534 1.00 91.94 128 ARG A C 1
ATOM 920 O O . ARG A 1 128 ? 8.071 -2.358 25.950 1.00 91.94 128 ARG A O 1
ATOM 927 N N . ASN A 1 129 ? 6.254 -1.040 25.928 1.00 87.81 129 ASN A N 1
ATOM 928 C CA . ASN A 1 129 ? 6.243 -0.736 24.495 1.00 87.81 129 ASN A CA 1
ATOM 929 C C . ASN A 1 129 ? 6.044 -1.981 23.597 1.00 87.81 129 ASN A C 1
ATOM 931 O O . ASN A 1 129 ? 6.369 -1.957 22.406 1.00 87.81 129 ASN A O 1
ATOM 935 N N . GLU A 1 130 ? 5.461 -3.054 24.145 1.00 87.56 130 GLU A N 1
ATOM 936 C CA . GLU A 1 130 ? 5.092 -4.260 23.402 1.00 87.56 130 GLU A CA 1
ATOM 937 C C . GLU A 1 130 ? 3.870 -3.948 22.546 1.00 87.56 130 GLU A C 1
ATOM 939 O O . GLU A 1 130 ? 2.740 -4.011 23.015 1.00 87.56 130 GLU A O 1
ATOM 944 N N . THR A 1 131 ? 4.080 -3.542 21.296 1.00 85.44 131 THR A N 1
ATOM 945 C CA . THR A 1 131 ? 3.029 -2.909 20.477 1.00 85.44 131 THR A CA 1
ATOM 946 C C . THR A 1 131 ? 2.753 -3.611 19.157 1.00 85.44 131 THR A C 1
ATOM 948 O O . THR A 1 131 ? 1.765 -3.270 18.519 1.00 85.44 131 THR A O 1
ATOM 951 N N . HIS A 1 132 ? 3.570 -4.577 18.727 1.00 78.12 132 HIS A N 1
ATOM 952 C CA . HIS A 1 132 ? 3.476 -5.162 17.378 1.00 78.12 132 HIS A CA 1
ATOM 953 C C . HIS A 1 132 ? 3.518 -6.698 17.331 1.00 78.12 132 HIS A C 1
ATOM 955 O O . HIS A 1 132 ? 2.998 -7.259 16.375 1.00 78.12 132 HIS A O 1
ATOM 961 N N . SER A 1 133 ? 4.088 -7.363 18.344 1.00 78.56 133 SER A N 1
ATOM 962 C CA . SER A 1 133 ? 4.211 -8.829 18.405 1.00 78.56 133 SER A CA 1
ATOM 963 C C . SER A 1 133 ? 2.838 -9.502 18.479 1.00 78.56 133 SER A C 1
ATOM 965 O O . SER A 1 133 ? 2.133 -9.364 19.482 1.00 78.56 133 SER A O 1
ATOM 967 N N . MET A 1 134 ? 2.437 -10.236 17.439 1.00 79.50 134 MET A N 1
ATOM 968 C CA . MET A 1 134 ? 1.134 -10.909 17.448 1.00 79.50 134 MET A CA 1
ATOM 969 C C . MET A 1 134 ? 1.017 -12.005 18.519 1.00 79.50 134 MET A C 1
ATOM 971 O O . MET A 1 134 ? -0.010 -12.010 19.194 1.00 79.50 134 MET A O 1
ATOM 975 N N . PRO A 1 135 ? 2.018 -12.874 18.767 1.00 83.12 135 PRO A N 1
ATOM 976 C CA . PRO A 1 135 ? 1.967 -13.869 19.843 1.00 83.12 135 PRO A CA 1
ATOM 977 C C . PRO A 1 135 ? 1.741 -13.257 21.228 1.00 83.12 135 PRO A C 1
ATOM 979 O O . PRO A 1 135 ? 0.967 -13.773 22.040 1.00 83.12 135 PRO A O 1
ATOM 982 N N . THR A 1 136 ? 2.374 -12.111 21.487 1.00 85.88 136 THR A N 1
ATOM 983 C CA . THR A 1 136 ? 2.219 -11.377 22.746 1.00 85.88 136 THR A CA 1
ATOM 984 C C . THR A 1 136 ? 0.809 -10.782 22.876 1.00 85.88 136 THR A C 1
ATOM 986 O O . THR A 1 136 ? 0.250 -10.733 23.971 1.00 85.88 136 THR A O 1
ATOM 989 N N . TRP A 1 137 ? 0.197 -10.381 21.757 1.00 89.12 137 TRP A N 1
ATOM 990 C CA . TRP A 1 137 ? -1.160 -9.832 21.692 1.00 89.12 137 TRP A CA 1
ATOM 991 C C . TRP A 1 137 ? -2.244 -10.872 21.346 1.00 89.12 137 TRP A C 1
ATOM 993 O O . TRP A 1 137 ? -3.398 -10.487 21.164 1.00 89.12 137 TRP A O 1
ATOM 1003 N N . ASP A 1 138 ? -1.944 -12.173 21.309 1.00 91.31 138 ASP A N 1
ATOM 1004 C CA . ASP A 1 138 ? -2.934 -13.224 21.037 1.00 91.31 138 ASP A CA 1
ATOM 1005 C C . ASP A 1 138 ? -3.673 -13.630 22.310 1.00 91.31 138 ASP A C 1
ATOM 1007 O O . ASP A 1 138 ? -3.353 -14.617 22.968 1.00 91.31 138 ASP A O 1
ATOM 1011 N N . PHE A 1 139 ? -4.660 -12.830 22.687 1.00 94.00 139 PHE A N 1
ATOM 1012 C CA . PHE A 1 139 ? -5.591 -13.165 23.759 1.00 94.00 139 PHE A CA 1
ATOM 1013 C C . PHE A 1 139 ? -6.945 -12.507 23.519 1.00 94.00 139 PHE A C 1
ATOM 1015 O O . PHE A 1 139 ? -7.030 -11.372 23.024 1.00 94.00 139 PHE A O 1
ATOM 1022 N N . GLN A 1 140 ? -8.006 -13.228 23.863 1.00 95.38 140 GLN A N 1
ATOM 1023 C CA . GLN A 1 140 ? -9.382 -12.797 23.674 1.00 95.38 140 GLN A CA 1
ATOM 1024 C C . GLN A 1 140 ? -9.764 -11.705 24.672 1.00 95.38 140 GLN A C 1
ATOM 1026 O O . GLN A 1 140 ? -9.381 -11.726 25.843 1.00 95.38 140 GLN A O 1
ATOM 1031 N N . ARG A 1 141 ? -10.518 -10.726 24.175 1.00 96.69 141 ARG A N 1
ATOM 1032 C CA . ARG A 1 141 ? -10.934 -9.524 24.912 1.00 96.69 141 ARG A CA 1
ATOM 1033 C C . ARG A 1 141 ? -12.299 -9.022 24.433 1.00 96.69 141 ARG A C 1
ATOM 1035 O O . ARG A 1 141 ? -12.511 -7.828 24.231 1.00 96.69 141 ARG A O 1
ATOM 1042 N N . GLY A 1 142 ? -13.219 -9.945 24.161 1.00 97.38 142 GLY A N 1
ATOM 1043 C CA . GLY A 1 142 ? -14.521 -9.643 23.569 1.00 97.38 142 GLY A CA 1
ATOM 1044 C C . GLY A 1 142 ? -15.343 -8.662 24.409 1.00 97.38 142 GLY A C 1
ATOM 1045 O O . GLY A 1 142 ? -15.986 -7.779 23.846 1.00 97.38 142 GLY A O 1
ATOM 1046 N N . THR A 1 143 ? -15.272 -8.737 25.743 1.00 98.50 143 THR A N 1
ATOM 1047 C CA . THR A 1 143 ? -15.976 -7.787 26.621 1.00 98.50 143 THR A CA 1
ATOM 1048 C C . THR A 1 143 ? -15.436 -6.363 26.459 1.00 98.50 143 THR A C 1
ATOM 1050 O O . THR A 1 143 ? -16.223 -5.417 26.409 1.00 98.50 143 THR A O 1
ATOM 1053 N N . LEU A 1 144 ? -14.118 -6.192 26.291 1.00 98.75 144 LEU A N 1
ATOM 1054 C CA . LEU A 1 144 ? -13.514 -4.891 25.977 1.00 98.75 144 LEU A CA 1
ATOM 1055 C C . LEU A 1 144 ? -14.045 -4.332 24.649 1.00 98.75 144 LEU A C 1
ATOM 1057 O O . LEU A 1 144 ? -14.403 -3.158 24.567 1.00 98.75 144 LEU A O 1
ATOM 1061 N N . TYR A 1 145 ? -14.157 -5.169 23.617 1.00 98.50 145 TYR A N 1
ATOM 1062 C CA . TYR A 1 145 ? -14.731 -4.752 22.335 1.00 98.50 145 TYR A CA 1
ATOM 1063 C C . TYR A 1 145 ? -16.215 -4.386 22.440 1.00 98.50 145 TYR A C 1
ATOM 1065 O O . TYR A 1 145 ? -16.636 -3.409 21.816 1.00 98.50 145 TYR A O 1
ATOM 1073 N N . GLY A 1 146 ? -16.975 -5.084 23.288 1.00 98.56 146 GLY A N 1
ATOM 1074 C CA . GLY A 1 146 ? -18.347 -4.713 23.632 1.00 98.56 146 GLY A CA 1
ATOM 1075 C C . GLY A 1 146 ? -18.429 -3.349 24.318 1.00 98.56 146 GLY A C 1
ATOM 1076 O O . GLY A 1 146 ? -19.252 -2.520 23.936 1.00 98.56 146 GLY A O 1
ATOM 1077 N N . VAL A 1 147 ? -17.527 -3.054 25.259 1.00 98.88 147 VAL A N 1
ATOM 1078 C CA . VAL A 1 147 ? -17.434 -1.726 25.888 1.00 98.88 147 VAL A CA 1
ATOM 1079 C C . VAL A 1 147 ? -17.132 -0.641 24.855 1.00 98.88 147 VAL A C 1
ATOM 1081 O O . VAL A 1 147 ? -17.811 0.386 24.833 1.00 98.88 147 VAL A O 1
ATOM 1084 N N . TYR A 1 148 ? -16.177 -0.861 23.949 1.00 98.75 148 TYR A N 1
ATOM 1085 C CA . TYR A 1 148 ? -15.905 0.110 22.889 1.00 98.75 148 TYR A CA 1
ATOM 1086 C C . TYR A 1 148 ? -17.103 0.310 21.963 1.00 98.75 148 TYR A C 1
ATOM 1088 O O . TYR A 1 148 ? -17.399 1.439 21.579 1.00 98.75 148 TYR A O 1
ATOM 1096 N N . ARG A 1 149 ? -17.850 -0.749 21.646 1.00 98.38 149 ARG A N 1
ATOM 1097 C CA . ARG A 1 149 ? -19.064 -0.634 20.837 1.00 98.38 149 ARG A CA 1
ATOM 1098 C C . ARG A 1 149 ? -20.204 0.096 21.551 1.00 98.38 149 ARG A C 1
ATOM 1100 O O . ARG A 1 149 ? -20.936 0.839 20.887 1.00 98.38 149 ARG A O 1
ATOM 1107 N N . LEU A 1 150 ? -20.342 -0.084 22.867 1.00 98.62 150 LEU A N 1
ATOM 1108 C CA . LEU A 1 150 ? -21.260 0.682 23.714 1.00 98.62 150 LEU A CA 1
ATOM 1109 C C . LEU A 1 150 ? -20.898 2.171 23.681 1.00 98.62 150 LEU A C 1
ATOM 1111 O O . LEU A 1 150 ? -21.754 3.003 23.396 1.00 98.62 150 LEU A O 1
ATOM 1115 N N . LEU A 1 151 ? -19.623 2.507 23.879 1.00 98.69 151 LEU A N 1
ATOM 1116 C CA . LEU A 1 151 ? -19.133 3.885 23.792 1.00 98.69 151 LEU A CA 1
ATOM 1117 C C . LEU A 1 151 ? -19.381 4.503 22.404 1.00 98.69 151 LEU A C 1
ATOM 1119 O O . LEU A 1 151 ? -19.798 5.657 22.308 1.00 98.69 151 LEU A O 1
ATOM 1123 N N . GLU A 1 152 ? -19.222 3.738 21.319 1.00 97.88 152 GLU A N 1
ATOM 1124 C CA . GLU A 1 152 ? -19.591 4.210 19.977 1.00 97.88 152 GLU A CA 1
ATOM 1125 C C . GLU A 1 152 ? -21.095 4.451 19.813 1.00 97.88 152 GLU A C 1
ATOM 1127 O O . GLU A 1 152 ? -21.480 5.407 19.129 1.00 97.88 152 GLU A O 1
ATOM 1132 N N . ALA A 1 153 ? -21.942 3.620 20.433 1.00 97.50 153 ALA A N 1
ATOM 1133 C CA . ALA A 1 153 ? -23.393 3.819 20.458 1.00 97.50 153 ALA A CA 1
ATOM 1134 C C . ALA A 1 153 ? -23.774 5.094 21.225 1.00 97.50 153 ALA A C 1
ATOM 1136 O O . ALA A 1 153 ? -24.692 5.800 20.821 1.00 97.50 153 ALA A O 1
ATOM 1137 N N . LEU A 1 154 ? -23.014 5.421 22.273 1.00 97.44 154 LEU A N 1
ATOM 1138 C CA . LEU A 1 154 ? -23.128 6.661 23.043 1.00 97.44 154 LEU A CA 1
ATOM 1139 C C . LEU A 1 154 ? -22.525 7.886 22.324 1.00 97.44 154 LEU A C 1
ATOM 1141 O O . LEU A 1 154 ? -22.628 9.007 22.814 1.00 97.44 154 LEU A O 1
ATOM 1145 N N . GLY A 1 155 ? -21.924 7.694 21.145 1.00 96.12 155 GLY A N 1
ATOM 1146 C CA . GLY A 1 155 ? -21.473 8.764 20.255 1.00 96.12 155 GLY A CA 1
ATOM 1147 C C . GLY A 1 155 ? -19.963 9.005 20.221 1.00 96.12 155 GLY A C 1
ATOM 1148 O O . GLY A 1 155 ? -19.525 9.832 19.420 1.00 96.12 155 GLY A O 1
ATOM 1149 N N . VAL A 1 156 ? -19.166 8.271 21.006 1.00 98.06 156 VAL A N 1
ATOM 1150 C CA . VAL A 1 156 ? -17.696 8.362 20.979 1.00 98.06 156 VAL A CA 1
ATOM 1151 C C . VAL A 1 156 ? -17.152 7.899 19.622 1.00 98.06 156 VAL A C 1
ATOM 1153 O O . VAL A 1 156 ? -17.693 6.976 19.003 1.00 98.06 156 VAL A O 1
ATOM 1156 N N . ARG A 1 157 ? -16.089 8.543 19.128 1.00 97.06 157 ARG A N 1
ATOM 1157 C CA . ARG A 1 157 ? -15.360 8.139 17.915 1.00 97.06 157 ARG A CA 1
ATOM 1158 C C . ARG A 1 157 ? -13.851 8.166 18.123 1.00 97.06 157 ARG A C 1
ATOM 1160 O O . ARG A 1 157 ? -13.335 9.047 18.807 1.00 97.06 157 ARG A O 1
ATOM 1167 N N . TRP A 1 158 ? -13.173 7.236 17.453 1.00 96.19 158 TRP A N 1
ATOM 1168 C CA . TRP A 1 158 ? -11.715 7.133 17.364 1.00 96.19 158 TRP A CA 1
ATOM 1169 C C . TRP A 1 158 ? -11.304 7.075 15.893 1.00 96.19 158 TRP A C 1
ATOM 1171 O O . TRP A 1 158 ? -11.187 6.000 15.310 1.00 96.19 158 TRP A O 1
ATOM 1181 N N . PHE A 1 159 ? -11.133 8.233 15.264 1.00 93.81 159 PHE A N 1
ATOM 1182 C CA . PHE A 1 159 ? -10.826 8.294 13.833 1.00 93.81 159 PHE A CA 1
ATOM 1183 C C . PHE A 1 159 ? -9.363 7.970 13.524 1.00 93.81 159 PHE A C 1
ATOM 1185 O O . PHE A 1 159 ? -9.079 7.416 12.469 1.00 93.81 159 PHE A O 1
ATOM 1192 N N . LEU A 1 160 ? -8.452 8.249 14.460 1.00 89.00 160 LEU A N 1
ATOM 1193 C CA . LEU A 1 160 ? -7.028 7.934 14.351 1.00 89.00 160 LEU A CA 1
ATOM 1194 C C . LEU A 1 160 ? -6.367 7.792 15.737 1.00 89.00 160 LEU A C 1
ATOM 1196 O O . LEU A 1 160 ? -7.032 8.064 16.744 1.00 89.00 160 LEU A O 1
ATOM 1200 N N . PRO A 1 161 ? -5.097 7.347 15.808 1.00 89.12 161 PRO A N 1
ATOM 1201 C CA . PRO A 1 161 ? -4.354 7.228 17.062 1.00 89.12 161 PRO A CA 1
ATOM 1202 C C . PRO A 1 161 ? -4.250 8.522 17.869 1.00 89.12 161 PRO A C 1
ATOM 1204 O O . PRO A 1 161 ? -4.233 9.615 17.308 1.00 89.12 161 PRO A O 1
ATOM 1207 N N . GLY A 1 162 ? -4.149 8.384 19.193 1.00 90.62 162 GLY A N 1
ATOM 1208 C CA . GLY A 1 162 ? -3.981 9.518 20.098 1.00 90.62 162 GLY A CA 1
ATOM 1209 C C . GLY A 1 162 ? -5.280 10.240 20.442 1.00 90.62 162 GLY A C 1
ATOM 1210 O O . GLY A 1 162 ? -6.371 9.896 19.985 1.00 90.62 162 GLY A O 1
ATOM 1211 N N . GLU A 1 163 ? -5.174 11.268 21.284 1.00 92.50 163 GLU A N 1
ATOM 1212 C CA . GLU A 1 163 ? -6.296 12.159 21.613 1.00 92.50 163 GLU A CA 1
ATOM 1213 C C . GLU A 1 163 ? -6.760 12.988 20.412 1.00 92.50 163 GLU A C 1
ATOM 1215 O O . GLU A 1 163 ? -7.945 13.295 20.300 1.00 92.50 163 GLU A O 1
ATOM 1220 N N . PHE A 1 164 ? -5.862 13.266 19.465 1.00 92.62 164 PHE A N 1
ATOM 1221 C CA . PHE A 1 164 ? -6.171 14.016 18.249 1.00 92.62 164 PHE A CA 1
ATOM 1222 C C . PHE A 1 164 ? -7.320 13.385 17.441 1.00 92.62 164 PHE A C 1
ATOM 1224 O O . PHE A 1 164 ? -8.198 14.095 16.942 1.00 92.62 164 PHE A O 1
ATOM 1231 N N . GLY A 1 165 ? -7.369 12.049 17.365 1.00 92.44 165 GLY A N 1
ATOM 1232 C CA . GLY A 1 165 ? -8.434 11.297 16.696 1.00 92.44 165 GLY A CA 1
ATOM 1233 C C . GLY A 1 165 ? -9.712 11.083 17.499 1.00 92.44 165 GLY A C 1
ATOM 1234 O O . GLY A 1 165 ? -10.670 10.526 16.957 1.00 92.44 165 GLY A O 1
ATOM 1235 N N . GLN A 1 166 ? -9.743 11.481 18.773 1.00 95.12 166 GLN A N 1
ATOM 1236 C CA . GLN A 1 166 ? -10.874 11.231 19.665 1.00 95.12 166 GLN A CA 1
ATOM 1237 C C . GLN A 1 166 ? -11.942 12.305 19.501 1.00 95.12 166 GLN A C 1
ATOM 1239 O O . GLN A 1 166 ? -11.653 13.500 19.493 1.00 95.12 166 GLN A O 1
ATOM 1244 N N . ARG A 1 167 ? -13.205 11.889 19.411 1.00 95.62 167 ARG A N 1
ATOM 1245 C CA . ARG A 1 167 ? -14.358 12.790 19.516 1.00 95.62 167 ARG A CA 1
ATOM 1246 C C . ARG A 1 167 ? -15.309 12.230 20.554 1.00 95.62 167 ARG A C 1
ATOM 1248 O O . ARG A 1 167 ? -15.869 11.152 20.364 1.00 95.62 167 ARG A O 1
ATOM 1255 N N . VAL A 1 168 ? -15.446 12.954 21.660 1.00 96.31 168 VAL A N 1
ATOM 1256 C CA . VAL A 1 168 ? -16.273 12.564 22.804 1.00 96.31 168 VAL A CA 1
ATOM 1257 C C . VAL A 1 168 ? -17.405 13.584 22.939 1.00 96.31 168 VAL A C 1
ATOM 1259 O O . VAL A 1 168 ? -17.124 14.760 23.185 1.00 96.31 168 VAL A O 1
ATOM 1262 N N . PRO A 1 169 ? -18.674 13.184 22.745 1.00 94.75 169 PRO A N 1
ATOM 1263 C CA . PRO A 1 169 ? -19.794 14.103 22.901 1.00 94.75 169 PRO A CA 1
ATOM 1264 C C . PRO A 1 169 ? -19.915 14.552 24.360 1.00 94.75 169 PRO A C 1
ATOM 1266 O O . PRO A 1 169 ? -19.698 13.763 25.274 1.00 94.75 169 PRO A O 1
ATOM 1269 N N . GLN A 1 170 ? -20.282 15.815 24.567 1.00 95.00 170 GLN A N 1
ATOM 1270 C CA . GLN A 1 170 ? -20.531 16.371 25.897 1.00 95.00 170 GLN A CA 1
ATOM 1271 C C . GLN A 1 170 ? -22.030 16.308 26.200 1.00 95.00 170 GLN A C 1
ATOM 1273 O O . GLN A 1 170 ? -22.834 16.815 25.416 1.00 95.00 170 GLN A O 1
ATOM 1278 N N . SER A 1 171 ? -22.409 15.681 27.313 1.00 95.12 171 SER A N 1
ATOM 1279 C CA . SER A 1 171 ? -23.798 15.583 27.766 1.00 95.12 171 SER A CA 1
ATOM 1280 C C . SER A 1 171 ? -23.874 15.368 29.274 1.00 95.12 171 SER A C 1
ATOM 1282 O O . SER A 1 171 ? -23.218 14.481 29.812 1.00 95.12 171 SER A O 1
ATOM 1284 N N . ASN A 1 172 ? -24.749 16.109 29.956 1.00 93.69 172 ASN A N 1
ATOM 1285 C CA . ASN A 1 172 ? -25.044 15.879 31.375 1.00 93.69 172 ASN A CA 1
ATOM 1286 C C . ASN A 1 172 ? -25.911 14.625 31.613 1.00 93.69 172 ASN A C 1
ATOM 1288 O O . ASN A 1 172 ? -26.088 14.215 32.757 1.00 93.69 172 ASN A O 1
ATOM 1292 N N . SER A 1 173 ? -26.453 14.023 30.552 1.00 96.50 173 SER A N 1
ATOM 1293 C CA . SER A 1 173 ? -27.259 12.806 30.613 1.00 96.50 173 SER A CA 1
ATOM 1294 C C . SER A 1 173 ? -26.768 11.802 29.576 1.00 96.50 173 SER A C 1
ATOM 1296 O O . SER A 1 173 ? -26.716 12.092 28.379 1.00 96.50 173 SER A O 1
ATOM 1298 N N . VAL A 1 174 ? -26.391 10.613 30.037 1.00 97.62 174 VAL A N 1
ATOM 1299 C CA . VAL A 1 174 ? -25.842 9.533 29.216 1.00 97.62 174 VAL A CA 1
ATOM 1300 C C . VAL A 1 174 ? -26.788 8.348 29.311 1.00 97.62 174 VAL A C 1
ATOM 1302 O O . VAL A 1 174 ? -26.906 7.718 30.363 1.00 97.62 174 VAL A O 1
ATOM 1305 N N . VAL A 1 175 ? -27.469 8.060 28.204 1.00 97.31 175 VAL A N 1
ATOM 1306 C CA . VAL A 1 175 ? -28.490 7.015 28.107 1.00 97.31 175 VAL A CA 1
ATOM 1307 C C . VAL A 1 175 ? -28.159 6.122 26.918 1.00 97.31 175 VAL A C 1
ATOM 1309 O O . VAL A 1 175 ? -27.936 6.608 25.811 1.00 97.31 175 VAL A O 1
ATOM 1312 N N . PHE A 1 176 ? -28.126 4.815 27.152 1.00 97.06 176 PHE A N 1
ATOM 1313 C CA . PHE A 1 176 ? -28.061 3.804 26.104 1.00 97.06 176 PHE A CA 1
ATOM 1314 C C . PHE A 1 176 ? -29.468 3.275 25.818 1.00 97.06 176 PHE A C 1
ATOM 1316 O O . PHE A 1 176 ? -30.316 3.248 26.707 1.00 97.06 176 PHE A O 1
ATOM 1323 N N . SER A 1 177 ? -29.752 2.858 24.587 1.00 94.75 177 SER A N 1
ATOM 1324 C CA . SER A 1 177 ? -31.032 2.229 24.254 1.00 94.75 177 SER A CA 1
ATOM 1325 C C . SER A 1 177 ? -30.849 1.095 23.257 1.00 94.75 177 SER A C 1
ATOM 1327 O O . SER A 1 177 ? -30.072 1.214 22.308 1.00 94.75 177 SER A O 1
ATOM 1329 N N . GLY A 1 178 ? -31.607 0.021 23.464 1.00 93.94 178 GLY A N 1
ATOM 1330 C CA . GLY A 1 178 ? -31.639 -1.152 22.602 1.00 93.94 178 GLY A CA 1
ATOM 1331 C C . GLY A 1 178 ? -30.678 -2.265 23.017 1.00 93.94 178 GLY A C 1
ATOM 1332 O O . GLY A 1 178 ? -30.225 -2.354 24.155 1.00 93.94 178 GLY A O 1
ATOM 1333 N N . ALA A 1 179 ? -30.395 -3.143 22.060 1.00 95.94 179 ALA A N 1
ATOM 1334 C CA . ALA A 1 179 ? -29.574 -4.335 22.213 1.00 95.94 179 ALA A CA 1
ATOM 1335 C C . ALA A 1 179 ? -28.617 -4.452 21.021 1.00 95.94 179 ALA A C 1
ATOM 1337 O O . ALA A 1 179 ? -28.979 -4.116 19.893 1.00 95.94 179 ALA A O 1
ATOM 1338 N N . ILE A 1 180 ? -27.396 -4.932 21.256 1.00 97.12 180 ILE A N 1
ATOM 1339 C CA . ILE A 1 180 ? -26.379 -5.117 20.213 1.00 97.12 180 ILE A CA 1
ATOM 1340 C C . ILE A 1 180 ? -25.803 -6.524 20.335 1.00 97.12 180 ILE A C 1
ATOM 1342 O O . ILE A 1 180 ? -25.374 -6.939 21.406 1.00 97.12 180 ILE A O 1
ATOM 1346 N N . ARG A 1 181 ? -25.748 -7.249 19.219 1.00 96.75 181 ARG A N 1
ATOM 1347 C CA . ARG A 1 181 ? -25.033 -8.521 19.087 1.00 96.75 181 ARG A CA 1
ATOM 1348 C C . ARG A 1 181 ? -24.179 -8.438 17.842 1.00 96.75 181 ARG A C 1
ATOM 1350 O O . ARG A 1 181 ? -24.714 -8.310 16.744 1.00 96.75 181 ARG A O 1
ATOM 1357 N N . GLU A 1 182 ? -22.872 -8.544 18.008 1.00 96.62 182 GLU A N 1
ATOM 1358 C CA . GLU A 1 182 ? -21.941 -8.383 16.902 1.00 96.62 182 GLU A CA 1
ATOM 1359 C C . GLU A 1 182 ? -20.821 -9.428 16.987 1.00 96.62 182 GLU A C 1
ATOM 1361 O O . GLU A 1 182 ? -20.361 -9.813 18.061 1.00 96.62 182 GLU A O 1
ATOM 1366 N N . ASN A 1 183 ? -20.411 -9.918 15.820 1.00 96.00 183 ASN A N 1
ATOM 1367 C CA . ASN A 1 183 ? -19.249 -10.776 15.631 1.00 96.00 183 ASN A CA 1
ATOM 1368 C C . ASN A 1 183 ? -18.489 -10.238 14.417 1.00 96.00 183 ASN A C 1
ATOM 1370 O O . ASN A 1 183 ? -19.154 -9.901 13.432 1.00 96.00 183 ASN A O 1
ATOM 1374 N N . PRO A 1 184 ? -17.147 -10.231 14.413 1.00 95.75 184 PRO A N 1
ATOM 1375 C CA . PRO A 1 184 ? -16.418 -9.825 13.222 1.00 95.75 184 PRO A CA 1
ATOM 1376 C C . PRO A 1 184 ? -16.701 -10.782 12.060 1.00 95.75 184 PRO A C 1
ATOM 1378 O O . PRO A 1 184 ? -16.818 -12.003 12.240 1.00 95.75 184 PRO A O 1
ATOM 1381 N N . HIS A 1 185 ? -16.780 -10.237 10.852 1.00 96.69 185 HIS A N 1
ATOM 1382 C CA . HIS A 1 185 ? -16.756 -11.044 9.641 1.00 96.69 185 HIS A CA 1
ATOM 1383 C C . HIS A 1 185 ? -15.370 -11.670 9.459 1.00 96.69 185 HIS A C 1
ATOM 1385 O O . HIS A 1 185 ? -15.252 -12.893 9.427 1.00 96.69 185 HIS A O 1
ATOM 1391 N N . PHE A 1 186 ? -14.328 -10.833 9.423 1.00 96.00 186 PHE A N 1
ATOM 1392 C CA . PHE A 1 186 ? -12.946 -11.283 9.318 1.00 96.00 186 PHE A CA 1
ATOM 1393 C C . PHE A 1 186 ? -12.355 -11.494 10.718 1.00 96.00 186 PHE A C 1
ATOM 1395 O O . PHE A 1 186 ? -12.087 -10.538 11.450 1.00 96.00 186 PHE A O 1
ATOM 1402 N N . ILE A 1 187 ? -12.164 -12.750 11.125 1.00 92.00 187 ILE A N 1
ATOM 1403 C CA . ILE A 1 187 ? -11.654 -13.105 12.462 1.00 92.00 187 ILE A CA 1
ATOM 1404 C C . ILE A 1 187 ? -10.177 -12.711 12.591 1.00 92.00 187 ILE A C 1
ATOM 1406 O O . ILE A 1 187 ? -9.761 -12.233 13.643 1.00 92.00 187 ILE A O 1
ATOM 1410 N N . SER A 1 188 ? -9.412 -12.837 11.502 1.00 90.94 188 SER A N 1
ATOM 1411 C CA . SER A 1 188 ? -8.113 -12.175 11.357 1.00 90.94 188 SER A CA 1
ATOM 1412 C C . SER A 1 188 ? -8.272 -10.971 10.433 1.00 90.94 188 SER A C 1
ATOM 1414 O O . SER A 1 188 ? -8.730 -11.124 9.305 1.00 90.94 188 SER A O 1
ATOM 1416 N N . ARG A 1 189 ? -7.950 -9.777 10.928 1.00 91.62 189 ARG A N 1
ATOM 1417 C CA . ARG A 1 189 ? -8.168 -8.485 10.261 1.00 91.62 189 ARG A CA 1
ATOM 1418 C C . ARG A 1 189 ? -7.080 -7.506 10.674 1.00 91.62 189 ARG A C 1
ATOM 1420 O O . ARG A 1 189 ? -7.261 -6.679 11.566 1.00 91.62 189 ARG A O 1
ATOM 1427 N N . THR A 1 190 ? -5.923 -7.648 10.051 1.00 84.75 190 THR A N 1
ATOM 1428 C CA . THR A 1 190 ? -4.785 -6.768 10.309 1.00 84.75 190 THR A CA 1
ATOM 1429 C C . THR A 1 190 ? -4.719 -5.730 9.204 1.00 84.75 190 THR A C 1
ATOM 1431 O O . THR A 1 190 ? -4.677 -6.076 8.028 1.00 84.75 190 THR A O 1
ATOM 1434 N N . VAL A 1 191 ? -4.690 -4.455 9.573 1.00 82.25 191 VAL A N 1
ATOM 1435 C CA . VAL A 1 191 ? -4.313 -3.367 8.669 1.00 82.25 191 VAL A CA 1
ATOM 1436 C C . VAL A 1 191 ? -2.880 -3.020 9.037 1.00 82.25 191 VAL A C 1
ATOM 1438 O O . VAL A 1 191 ? -2.656 -2.502 10.113 1.00 82.25 191 VAL A O 1
ATOM 1441 N N . GLY A 1 192 ? -1.914 -3.435 8.224 1.00 68.06 192 GLY A N 1
ATOM 1442 C CA . GLY A 1 192 ? -0.479 -3.291 8.455 1.00 68.06 192 GLY A CA 1
ATOM 1443 C C . GLY A 1 192 ? -0.016 -1.835 8.523 1.00 68.06 192 GLY A C 1
ATOM 1444 O O . GLY A 1 192 ? -0.764 -0.913 8.209 1.00 68.06 192 GLY A O 1
ATOM 1445 N N . TYR A 1 193 ? 1.238 -1.641 8.939 1.00 64.25 193 TYR A N 1
ATOM 1446 C CA . TYR A 1 193 ? 1.782 -0.336 9.338 1.00 64.25 193 TYR A CA 1
ATOM 1447 C C . TYR A 1 193 ? 3.166 -0.061 8.740 1.00 64.25 193 TYR A C 1
ATOM 1449 O O . TYR A 1 193 ? 4.061 0.404 9.444 1.00 64.25 193 TYR A O 1
ATOM 1457 N N . TRP A 1 194 ? 3.400 -0.390 7.467 1.00 51.84 194 TRP A N 1
ATOM 1458 C CA . TRP A 1 194 ? 4.756 -0.361 6.895 1.00 51.84 194 TRP A CA 1
ATOM 1459 C C . TRP A 1 194 ? 5.395 1.029 6.878 1.00 51.84 194 TRP A C 1
ATOM 1461 O O . TRP A 1 194 ? 6.609 1.131 7.032 1.00 51.84 194 TRP A O 1
ATOM 1471 N N . SER A 1 195 ? 4.596 2.100 6.845 1.00 47.00 195 SER A N 1
ATOM 1472 C CA . SER A 1 195 ? 5.068 3.479 7.047 1.00 47.00 195 SER A CA 1
ATOM 1473 C C . SER A 1 195 ? 5.732 3.704 8.424 1.00 47.00 195 SER A C 1
ATOM 1475 O O . SER A 1 195 ? 6.466 4.676 8.615 1.00 47.00 195 SER A O 1
ATOM 1477 N N . LEU A 1 196 ? 5.527 2.806 9.396 1.00 48.53 196 LEU A N 1
ATOM 1478 C CA . LEU A 1 196 ? 6.148 2.814 10.727 1.00 48.53 196 LEU A CA 1
ATOM 1479 C C . LEU A 1 196 ? 7.320 1.843 10.877 1.00 48.53 196 LEU A C 1
ATOM 1481 O O . LEU A 1 196 ? 8.039 1.941 11.873 1.00 48.53 196 LEU A O 1
ATOM 1485 N N . TRP A 1 197 ? 7.510 0.904 9.946 1.00 48.50 197 TRP A N 1
ATOM 1486 C CA . TRP A 1 197 ? 8.579 -0.081 10.055 1.00 48.50 197 TRP A CA 1
ATOM 1487 C C . TRP A 1 197 ? 9.920 0.567 9.674 1.00 48.50 197 TRP A C 1
ATOM 1489 O O . TRP A 1 197 ? 10.085 1.014 8.540 1.00 48.50 197 TRP A O 1
ATOM 1499 N N . PRO A 1 198 ? 10.923 0.596 10.574 1.00 40.81 198 PRO A N 1
ATOM 1500 C CA . PRO A 1 198 ? 12.260 1.112 10.256 1.00 40.81 198 PRO A CA 1
ATOM 1501 C C . PRO A 1 198 ? 13.021 0.252 9.230 1.00 40.81 198 PRO A C 1
ATOM 1503 O O . PRO A 1 198 ? 14.149 0.579 8.863 1.00 40.81 198 PRO A O 1
ATOM 1506 N N . GLY A 1 199 ? 12.449 -0.887 8.824 1.00 43.06 199 GLY A N 1
ATOM 1507 C CA . GLY A 1 199 ? 13.079 -1.890 7.977 1.00 43.06 199 GLY A CA 1
ATOM 1508 C C . GLY A 1 199 ? 12.878 -1.632 6.486 1.00 43.06 199 GLY A C 1
ATOM 1509 O O . GLY A 1 199 ? 11.817 -1.919 5.947 1.00 43.06 199 GLY A O 1
ATOM 1510 N N . GLY A 1 200 ? 13.938 -1.155 5.832 1.00 45.97 200 GLY A N 1
ATOM 1511 C CA . GLY A 1 200 ? 14.428 -1.617 4.523 1.00 45.97 200 GLY A CA 1
ATOM 1512 C C . GLY A 1 200 ? 13.638 -1.336 3.237 1.00 45.97 200 GLY A C 1
ATOM 1513 O O . GLY A 1 200 ? 14.281 -1.156 2.210 1.00 45.97 200 GLY A O 1
ATOM 1514 N N . TYR A 1 201 ? 12.303 -1.296 3.246 1.00 44.75 201 TYR A N 1
ATOM 1515 C CA . TYR A 1 201 ? 11.523 -1.284 1.995 1.00 44.75 201 TYR A CA 1
ATOM 1516 C C . TYR A 1 201 ? 11.402 0.098 1.345 1.00 44.75 201 TYR A C 1
ATOM 1518 O O . TYR A 1 201 ? 11.304 0.198 0.126 1.00 44.75 201 TYR A O 1
ATOM 1526 N N . TYR A 1 202 ? 11.480 1.165 2.141 1.00 52.25 202 TYR A N 1
ATOM 1527 C CA . TYR A 1 202 ? 11.618 2.526 1.636 1.00 52.25 202 TYR A CA 1
ATOM 1528 C C . TYR A 1 202 ? 13.045 2.999 1.878 1.00 52.25 202 TYR A C 1
ATOM 1530 O O . TYR A 1 202 ? 13.519 3.015 3.018 1.00 52.25 202 TYR A O 1
ATOM 1538 N N . GLN A 1 203 ? 13.737 3.406 0.814 1.00 56.12 203 GLN A N 1
ATOM 1539 C CA . GLN A 1 203 ? 15.020 4.082 0.972 1.00 56.12 203 GLN A CA 1
ATOM 1540 C C . GLN A 1 203 ? 14.826 5.329 1.846 1.00 56.12 203 GLN A C 1
ATOM 1542 O O . GLN A 1 203 ? 13.787 5.993 1.783 1.00 56.12 203 GLN A O 1
ATOM 1547 N N . LYS A 1 204 ? 15.832 5.659 2.665 1.00 60.84 204 LYS A N 1
ATOM 1548 C CA . LYS A 1 204 ? 15.796 6.826 3.565 1.00 60.84 204 LYS A CA 1
ATOM 1549 C C . LYS A 1 204 ? 15.399 8.112 2.835 1.00 60.84 204 LYS A C 1
ATOM 1551 O O . LYS A 1 204 ? 14.739 8.962 3.423 1.00 60.84 204 LYS A O 1
ATOM 1556 N N . ASP A 1 205 ? 15.768 8.244 1.566 1.00 60.47 205 ASP A N 1
ATOM 1557 C CA . ASP A 1 205 ? 15.455 9.419 0.754 1.00 60.47 205 ASP A CA 1
ATOM 1558 C C . ASP A 1 205 ? 13.989 9.473 0.322 1.00 60.47 205 ASP A C 1
ATOM 1560 O O . ASP A 1 205 ? 13.400 10.553 0.313 1.00 60.47 205 ASP A O 1
ATOM 1564 N N . TYR A 1 206 ? 13.357 8.317 0.104 1.00 61.69 206 TYR A N 1
ATOM 1565 C CA . TYR A 1 206 ? 11.925 8.245 -0.170 1.00 61.69 206 TYR A CA 1
ATOM 1566 C C . TYR A 1 206 ? 11.102 8.684 1.049 1.00 61.69 206 TYR A C 1
ATOM 1568 O O . TYR A 1 206 ? 10.208 9.516 0.936 1.00 61.69 206 TYR A O 1
ATOM 1576 N N . GLN A 1 207 ? 11.479 8.230 2.249 1.00 64.50 207 GLN A N 1
ATOM 1577 C CA . GLN A 1 207 ? 10.808 8.633 3.493 1.00 64.50 207 GLN A CA 1
ATOM 1578 C C . GLN A 1 207 ? 10.870 10.150 3.743 1.00 64.50 207 GLN A C 1
ATOM 1580 O O . GLN A 1 207 ? 9.917 10.723 4.268 1.00 64.50 207 GLN A O 1
ATOM 1585 N N . LYS A 1 208 ? 11.964 10.824 3.348 1.00 65.88 208 LYS A N 1
ATOM 1586 C CA . LYS A 1 208 ? 12.093 12.290 3.471 1.00 65.88 208 LYS A CA 1
ATOM 1587 C C . LYS A 1 208 ? 11.077 13.038 2.610 1.00 65.88 208 LYS A C 1
ATOM 1589 O O . LYS A 1 208 ? 10.693 14.157 2.964 1.00 65.88 208 LYS A O 1
ATOM 1594 N N . ILE A 1 209 ? 10.713 12.489 1.451 1.00 64.19 209 ILE A N 1
ATOM 1595 C CA . ILE A 1 209 ? 9.836 13.161 0.483 1.00 64.19 209 ILE A CA 1
ATOM 1596 C C . ILE A 1 209 ? 8.359 12.839 0.690 1.00 64.19 209 ILE A C 1
ATOM 1598 O O . ILE A 1 209 ? 7.521 13.689 0.395 1.00 64.19 209 ILE A O 1
ATOM 1602 N N . THR A 1 210 ? 8.054 11.677 1.258 1.00 66.44 210 THR A N 1
ATOM 1603 C CA . THR A 1 210 ? 6.685 11.212 1.471 1.00 66.44 210 THR A CA 1
ATOM 1604 C C . THR A 1 210 ? 6.112 11.612 2.824 1.00 66.44 210 THR A C 1
ATOM 1606 O O . THR A 1 210 ? 4.996 12.127 2.879 1.00 66.44 210 THR A O 1
ATOM 1609 N N . VAL A 1 211 ? 6.898 11.494 3.899 1.00 71.75 211 VAL A N 1
ATOM 1610 C CA . VAL A 1 211 ? 6.464 11.884 5.246 1.00 71.75 211 VAL A CA 1
ATOM 1611 C C . VAL A 1 211 ? 6.627 13.390 5.423 1.00 71.75 211 VAL A C 1
ATOM 1613 O O . VAL A 1 211 ? 7.721 13.941 5.256 1.00 71.75 211 VAL A O 1
ATOM 1616 N N . MET A 1 212 ? 5.543 14.074 5.795 1.00 78.06 212 MET A N 1
ATOM 1617 C CA . MET A 1 212 ? 5.590 15.506 6.078 1.00 78.06 212 MET A CA 1
ATOM 1618 C C . MET A 1 212 ? 6.312 15.761 7.415 1.00 78.06 212 MET A C 1
ATOM 1620 O O . MET A 1 212 ? 5.921 15.202 8.446 1.00 78.06 212 MET A O 1
ATOM 1624 N N . PRO A 1 213 ? 7.361 16.608 7.450 1.00 80.00 213 PRO A N 1
ATOM 1625 C CA . PRO A 1 213 ? 8.033 16.952 8.699 1.00 80.00 213 PRO A CA 1
ATOM 1626 C C . PRO A 1 213 ? 7.048 17.507 9.736 1.00 80.00 213 PRO A C 1
ATOM 1628 O O . PRO A 1 213 ? 6.261 18.400 9.440 1.00 80.00 213 PRO A O 1
ATOM 1631 N N . GLY A 1 214 ? 7.096 16.976 10.959 1.00 84.56 214 GLY A N 1
ATOM 1632 C CA . GLY A 1 214 ? 6.229 17.408 12.063 1.00 84.56 214 GLY A CA 1
ATOM 1633 C C . GLY A 1 214 ? 4.828 16.782 12.096 1.00 84.56 214 GLY A C 1
ATOM 1634 O O . GLY A 1 214 ? 4.198 16.839 13.148 1.00 84.56 214 GLY A O 1
ATOM 1635 N N . GLU A 1 215 ? 4.376 16.109 11.030 1.00 84.94 215 GLU A N 1
ATOM 1636 C CA . GLU A 1 215 ? 3.030 15.511 10.931 1.00 84.94 215 GLU A CA 1
ATOM 1637 C C . GLU A 1 215 ? 2.712 14.594 12.122 1.00 84.94 215 GLU A C 1
ATOM 1639 O O . GLU A 1 215 ? 1.752 14.824 12.854 1.00 84.94 215 GLU A O 1
ATOM 1644 N N . ARG A 1 216 ? 3.573 13.599 12.387 1.00 85.06 216 ARG A N 1
ATOM 1645 C CA . ARG A 1 216 ? 3.382 12.637 13.491 1.00 85.06 216 ARG A CA 1
ATOM 1646 C C . ARG A 1 216 ? 3.287 13.309 14.854 1.00 85.06 216 ARG A C 1
ATOM 1648 O O . ARG A 1 216 ? 2.480 12.896 15.680 1.00 85.06 216 ARG A O 1
ATOM 1655 N N . ALA A 1 217 ? 4.113 14.327 15.089 1.00 87.44 217 ALA A N 1
ATOM 1656 C CA . ALA A 1 217 ? 4.108 15.062 16.347 1.00 87.44 217 ALA A CA 1
ATOM 1657 C C . ALA A 1 217 ? 2.820 15.885 16.496 1.00 87.44 217 ALA A C 1
ATOM 1659 O O . ALA A 1 217 ? 2.227 15.888 17.570 1.00 87.44 217 ALA A O 1
ATOM 1660 N N . ALA A 1 218 ? 2.356 16.519 15.415 1.00 87.62 218 ALA A N 1
ATOM 1661 C CA . ALA A 1 218 ? 1.146 17.337 15.419 1.00 87.62 218 ALA A CA 1
ATOM 1662 C C . ALA A 1 218 ? -0.130 16.536 15.710 1.00 87.62 218 ALA A C 1
ATOM 1664 O O . ALA A 1 218 ? -1.049 17.064 16.333 1.00 87.62 218 ALA A O 1
ATOM 1665 N N . ILE A 1 219 ? -0.167 15.263 15.310 1.00 86.69 219 ILE A N 1
ATOM 1666 C CA . ILE A 1 219 ? -1.302 14.367 15.575 1.00 86.69 219 ILE A CA 1
ATOM 1667 C C . ILE A 1 219 ? -1.074 13.435 16.780 1.00 86.69 219 ILE A C 1
ATOM 1669 O O . ILE A 1 219 ? -1.929 12.610 17.089 1.00 86.69 219 ILE A O 1
ATOM 1673 N N . GLY A 1 220 ? 0.072 13.539 17.467 1.00 88.62 220 GLY A N 1
ATOM 1674 C CA . GLY A 1 220 ? 0.400 12.706 18.632 1.00 88.62 220 GLY A CA 1
ATOM 1675 C C . GLY A 1 220 ? 0.584 11.216 18.314 1.00 88.62 220 GLY A C 1
ATOM 1676 O O . GLY A 1 220 ? 0.300 10.360 19.150 1.00 88.62 220 GLY A O 1
ATOM 1677 N N . PHE A 1 221 ? 1.035 10.882 17.105 1.00 86.94 221 PHE A N 1
ATOM 1678 C CA . PHE A 1 221 ? 1.153 9.497 16.662 1.00 86.94 221 PHE A CA 1
ATOM 1679 C C . PHE A 1 221 ? 2.359 8.788 17.295 1.00 86.94 221 PHE A C 1
ATOM 1681 O O . PHE A 1 221 ? 3.509 9.161 17.059 1.00 86.94 221 PHE A O 1
ATOM 1688 N N . THR A 1 222 ? 2.111 7.693 18.019 1.00 86.94 222 THR A N 1
ATOM 1689 C CA . THR A 1 222 ? 3.149 6.797 18.558 1.00 86.94 222 THR A CA 1
ATOM 1690 C C . THR A 1 222 ? 2.748 5.326 18.377 1.00 86.94 222 THR A C 1
ATOM 1692 O O . THR A 1 222 ? 1.559 5.041 18.227 1.00 86.94 222 THR A O 1
ATOM 1695 N N . PRO A 1 223 ? 3.692 4.364 18.429 1.00 86.06 223 PRO A N 1
ATOM 1696 C CA . PRO A 1 223 ? 3.375 2.932 18.477 1.00 86.06 223 PRO A CA 1
ATOM 1697 C C . PRO A 1 223 ? 2.330 2.540 19.533 1.00 86.06 223 PRO A C 1
ATOM 1699 O O . PRO A 1 223 ? 1.436 1.742 19.257 1.00 86.06 223 PRO A O 1
ATOM 1702 N N . VAL A 1 224 ? 2.421 3.126 20.730 1.00 91.50 224 VAL A N 1
ATOM 1703 C CA . VAL A 1 224 ? 1.499 2.870 21.849 1.00 91.50 224 VAL A CA 1
ATOM 1704 C C . VAL A 1 224 ? 0.104 3.394 21.527 1.00 91.50 224 VAL A C 1
ATOM 1706 O O . VAL A 1 224 ? -0.874 2.656 21.643 1.00 91.50 224 VAL A O 1
ATOM 1709 N N . GLU A 1 225 ? 0.009 4.635 21.046 1.00 91.94 225 GLU A N 1
ATOM 1710 C CA . GLU A 1 225 ? -1.272 5.226 20.649 1.00 91.94 225 GLU A CA 1
ATOM 1711 C C . GLU A 1 225 ? -1.910 4.483 19.475 1.00 91.94 225 GLU A C 1
ATOM 1713 O O . GLU A 1 225 ? -3.130 4.319 19.414 1.00 91.94 225 GLU A O 1
ATOM 1718 N N . ASN A 1 226 ? -1.086 3.985 18.554 1.00 89.12 226 ASN A N 1
ATOM 1719 C CA . ASN A 1 226 ? -1.538 3.172 17.438 1.00 89.12 226 ASN A CA 1
ATOM 1720 C C . ASN A 1 226 ? -2.169 1.865 17.919 1.00 89.12 226 ASN A C 1
ATOM 1722 O O . ASN A 1 226 ? -3.286 1.537 17.519 1.00 89.12 226 ASN A O 1
ATOM 1726 N N . ARG A 1 227 ? -1.494 1.160 18.833 1.00 91.62 227 ARG A N 1
ATOM 1727 C CA . ARG A 1 227 ? -2.019 -0.069 19.433 1.00 91.62 227 ARG A CA 1
ATOM 1728 C C . ARG A 1 227 ? -3.312 0.190 20.209 1.00 91.62 227 ARG A C 1
ATOM 1730 O O . ARG A 1 227 ? -4.261 -0.580 20.083 1.00 91.62 227 ARG A O 1
ATOM 1737 N N . MET A 1 228 ? -3.392 1.286 20.962 1.00 94.81 228 MET A N 1
ATOM 1738 C CA . MET A 1 228 ? -4.624 1.683 21.652 1.00 94.81 228 MET A CA 1
ATOM 1739 C C . MET A 1 228 ? -5.778 1.954 20.686 1.00 94.81 228 MET A C 1
ATOM 1741 O O . MET A 1 228 ? -6.912 1.531 20.926 1.00 94.81 228 MET A O 1
ATOM 1745 N N . TRP A 1 229 ? -5.503 2.625 19.571 1.00 93.69 229 TRP A N 1
ATOM 1746 C CA . TRP A 1 229 ? -6.494 2.845 18.525 1.00 93.69 229 TRP A CA 1
ATOM 1747 C C . TRP A 1 229 ? -6.974 1.539 17.891 1.00 93.69 229 TRP A C 1
ATOM 1749 O O . TRP A 1 229 ? -8.176 1.360 17.723 1.00 93.69 229 TRP A O 1
ATOM 1759 N N . GLU A 1 230 ? -6.082 0.586 17.619 1.00 91.88 230 GLU A N 1
ATOM 1760 C CA . GLU A 1 230 ? -6.471 -0.738 17.118 1.00 91.88 230 GLU A CA 1
ATOM 1761 C C . GLU A 1 230 ? -7.420 -1.468 18.069 1.00 91.88 230 GLU A C 1
ATOM 1763 O O . GLU A 1 230 ? -8.402 -2.057 17.619 1.00 91.88 230 GLU A O 1
ATOM 1768 N N . LEU A 1 231 ? -7.170 -1.406 19.383 1.00 94.88 231 LEU A N 1
ATOM 1769 C CA . LEU A 1 231 ? -8.067 -1.990 20.385 1.00 94.88 231 LEU A CA 1
ATOM 1770 C C . LEU A 1 231 ? -9.462 -1.355 20.316 1.00 94.88 231 LEU A C 1
ATOM 1772 O O . LEU A 1 231 ? -10.462 -2.071 20.266 1.00 94.88 231 LEU A O 1
ATOM 1776 N N . ARG A 1 232 ? -9.526 -0.022 20.240 1.00 96.50 232 ARG A N 1
ATOM 1777 C CA . ARG A 1 232 ? -10.772 0.760 20.131 1.00 96.50 232 ARG A CA 1
ATOM 1778 C C . ARG A 1 232 ? -11.524 0.505 18.827 1.00 96.50 232 ARG A C 1
ATOM 1780 O O . ARG A 1 232 ? -12.753 0.469 18.809 1.00 96.50 232 ARG A O 1
ATOM 1787 N N . MET A 1 233 ? -10.782 0.232 17.758 1.00 94.31 233 MET A N 1
ATOM 1788 C CA . MET A 1 233 ? -11.304 -0.196 16.461 1.00 94.31 233 MET A CA 1
ATOM 1789 C C . MET A 1 233 ? -11.625 -1.692 16.392 1.00 94.31 233 MET A C 1
ATOM 1791 O O . MET A 1 233 ? -12.012 -2.176 15.330 1.00 94.31 233 MET A O 1
ATOM 1795 N N . ARG A 1 234 ? -11.513 -2.419 17.514 1.00 94.69 234 ARG A N 1
ATOM 1796 C CA . ARG A 1 234 ? -11.783 -3.859 17.615 1.00 94.69 234 ARG A CA 1
ATOM 1797 C C . ARG A 1 234 ? -10.933 -4.663 16.631 1.00 94.69 234 ARG A C 1
ATOM 1799 O O . ARG A 1 234 ? -11.448 -5.514 15.901 1.00 94.69 234 ARG A O 1
ATOM 1806 N N . GLY A 1 235 ? -9.633 -4.366 16.591 1.00 91.12 235 GLY A N 1
ATOM 1807 C CA . GLY A 1 235 ? -8.638 -5.104 15.815 1.00 91.12 235 GLY A CA 1
ATOM 1808 C C . GLY A 1 235 ? -8.610 -6.593 16.156 1.00 91.12 235 GLY A C 1
ATOM 1809 O O . GLY A 1 235 ? -9.230 -7.035 17.118 1.00 91.12 235 GLY A O 1
ATOM 1810 N N . ALA A 1 236 ? -7.950 -7.389 15.322 1.00 90.81 236 ALA A N 1
ATOM 1811 C CA . ALA A 1 236 ? -7.923 -8.832 15.521 1.00 90.81 236 ALA A CA 1
ATOM 1812 C C . ALA A 1 236 ? -7.105 -9.220 16.756 1.00 90.81 236 ALA A C 1
ATOM 1814 O O . ALA A 1 236 ? -6.029 -8.678 16.998 1.00 90.81 236 ALA A O 1
ATOM 1815 N N . THR A 1 237 ? -7.575 -10.231 17.482 1.00 91.62 237 THR A N 1
ATOM 1816 C CA . THR A 1 237 ? -6.776 -10.894 18.524 1.00 91.62 237 THR A CA 1
ATOM 1817 C C . THR A 1 237 ? -6.005 -12.096 17.989 1.00 91.62 237 THR A C 1
ATOM 1819 O O . THR A 1 237 ? -5.437 -12.844 18.772 1.00 91.62 237 THR A O 1
ATOM 1822 N N . PHE A 1 238 ? -6.037 -12.336 16.678 1.00 88.44 238 PHE A N 1
ATOM 1823 C CA . PHE A 1 238 ? -5.472 -13.517 16.036 1.00 88.44 238 PHE A CA 1
ATOM 1824 C C . PHE A 1 238 ? -5.001 -13.196 14.614 1.00 88.44 238 PHE A C 1
ATOM 1826 O O . PHE A 1 238 ? -5.666 -12.465 13.871 1.00 88.44 238 PHE A O 1
ATOM 1833 N N . GLN A 1 239 ? -3.878 -13.793 14.213 1.00 86.94 239 GLN A N 1
ATOM 1834 C CA . GLN A 1 239 ? -3.357 -13.693 12.856 1.00 86.94 239 GLN A CA 1
ATOM 1835 C C . GLN A 1 239 ? -2.966 -15.061 12.306 1.00 86.94 239 GLN A C 1
ATOM 1837 O O . GLN A 1 239 ? -2.359 -15.872 12.999 1.00 86.94 239 GLN A O 1
ATOM 1842 N N . ILE A 1 240 ? -3.306 -15.292 11.038 1.00 89.75 240 ILE A N 1
ATOM 1843 C CA . ILE A 1 240 ? -2.805 -16.439 10.284 1.00 89.75 240 ILE A CA 1
ATOM 1844 C C . ILE A 1 240 ? -1.430 -16.103 9.670 1.00 89.75 240 ILE A C 1
ATOM 1846 O O . ILE A 1 240 ? -1.270 -15.024 9.091 1.00 89.75 240 ILE A O 1
ATOM 1850 N N . PRO A 1 241 ? -0.430 -16.994 9.769 1.00 90.25 241 PRO A N 1
ATOM 1851 C CA . PRO A 1 241 ? 0.833 -16.846 9.059 1.00 90.25 241 PRO A CA 1
ATOM 1852 C C . PRO A 1 241 ? 0.607 -17.062 7.562 1.00 90.25 241 PRO A C 1
ATOM 1854 O O . PRO A 1 241 ? -0.026 -18.036 7.152 1.00 90.25 241 PRO A O 1
ATOM 1857 N N . LEU A 1 242 ? 1.112 -16.148 6.737 1.00 88.50 242 LEU A N 1
ATOM 1858 C CA . LEU A 1 242 ? 0.880 -16.144 5.291 1.00 88.50 242 LEU A CA 1
ATOM 1859 C C . LEU A 1 242 ? 2.042 -15.465 4.556 1.00 88.50 242 LEU A C 1
ATOM 1861 O O . LEU A 1 242 ? 1.840 -14.547 3.773 1.00 88.50 242 LEU A O 1
ATOM 1865 N N . ASN A 1 243 ? 3.276 -15.852 4.878 1.00 89.31 243 ASN A N 1
ATOM 1866 C CA . ASN A 1 243 ? 4.476 -15.150 4.419 1.00 89.31 243 ASN A CA 1
ATOM 1867 C C . ASN A 1 243 ? 5.603 -16.129 4.017 1.00 89.31 243 ASN A C 1
ATOM 1869 O O . ASN A 1 243 ? 5.485 -17.337 4.237 1.00 89.31 243 ASN A O 1
ATOM 1873 N N . HIS A 1 244 ? 6.661 -15.618 3.384 1.00 91.00 244 HIS A N 1
ATOM 1874 C CA . HIS A 1 244 ? 7.684 -16.356 2.641 1.00 91.00 244 HIS A CA 1
ATOM 1875 C C . HIS A 1 244 ? 8.468 -17.336 3.530 1.00 91.00 244 HIS A C 1
ATOM 1877 O O . HIS A 1 244 ? 9.156 -16.944 4.475 1.00 91.00 244 HIS A O 1
ATOM 1883 N N . TYR A 1 245 ? 8.363 -18.628 3.221 1.00 93.00 245 TYR A N 1
ATOM 1884 C CA . TYR A 1 245 ? 8.878 -19.737 4.027 1.00 93.00 245 TYR A CA 1
ATOM 1885 C C . TYR A 1 245 ? 10.404 -19.920 3.965 1.00 93.00 245 TYR A C 1
ATOM 1887 O O . TYR A 1 245 ? 11.022 -20.008 5.034 1.00 93.00 245 TYR A O 1
ATOM 1895 N N . PRO A 1 246 ? 11.050 -19.985 2.782 1.00 90.75 246 PRO A N 1
ATOM 1896 C CA . PRO A 1 246 ? 12.426 -20.477 2.732 1.00 90.75 246 PRO A CA 1
ATOM 1897 C C . PRO A 1 246 ? 13.458 -19.540 3.374 1.00 90.75 246 PRO A C 1
ATOM 1899 O O . PRO A 1 246 ? 14.332 -20.005 4.107 1.00 90.75 246 PRO A O 1
ATOM 1902 N N . SER A 1 247 ? 13.335 -18.227 3.158 1.00 83.62 247 SER A N 1
ATOM 1903 C CA . SER A 1 247 ? 14.205 -17.218 3.779 1.00 83.62 247 SER A CA 1
ATOM 1904 C C . SER A 1 247 ? 14.021 -17.201 5.299 1.00 83.62 247 SER A C 1
ATOM 1906 O O . SER A 1 247 ? 14.978 -17.314 6.064 1.00 83.62 247 SER A O 1
ATOM 1908 N N . SER A 1 248 ? 12.765 -17.203 5.750 1.00 84.81 248 SER A N 1
ATOM 1909 C CA . SER A 1 248 ? 12.391 -17.215 7.170 1.00 84.81 248 SER A CA 1
ATOM 1910 C C . SER A 1 248 ? 12.883 -18.450 7.927 1.00 84.81 248 SER A C 1
ATOM 1912 O O . SER A 1 248 ? 13.082 -18.391 9.139 1.00 84.81 248 SER A O 1
ATOM 1914 N N . THR A 1 249 ? 13.093 -19.566 7.227 1.00 88.75 249 THR A N 1
ATOM 1915 C CA . THR A 1 249 ? 13.585 -20.830 7.798 1.00 88.75 249 THR A CA 1
ATOM 1916 C C . THR A 1 249 ? 15.011 -21.181 7.377 1.00 88.75 249 THR A C 1
ATOM 1918 O O . THR A 1 249 ? 15.476 -22.280 7.679 1.00 88.75 249 THR A O 1
ATOM 1921 N N . ARG A 1 250 ? 15.719 -20.232 6.746 1.00 86.44 250 ARG A N 1
ATOM 1922 C CA . ARG A 1 250 ? 17.159 -20.255 6.442 1.00 86.44 250 ARG A CA 1
ATOM 1923 C C . ARG A 1 250 ? 17.639 -21.499 5.710 1.00 86.44 250 ARG A C 1
ATOM 1925 O O . ARG A 1 250 ? 18.591 -22.164 6.121 1.00 86.44 250 ARG A O 1
ATOM 1932 N N . TRP A 1 251 ? 16.984 -21.809 4.599 1.00 91.00 251 TRP A N 1
ATOM 1933 C CA . TRP A 1 251 ? 17.301 -23.001 3.815 1.00 91.00 251 TRP A CA 1
ATOM 1934 C C . TRP A 1 251 ? 18.764 -23.075 3.379 1.00 91.00 251 TRP A C 1
ATOM 1936 O O . TRP A 1 251 ? 19.375 -24.130 3.532 1.00 91.00 251 TRP A O 1
ATOM 1946 N N . VAL A 1 252 ? 19.352 -21.972 2.904 1.00 88.62 252 VAL A N 1
ATOM 1947 C CA . VAL A 1 252 ? 20.764 -21.941 2.477 1.00 88.62 252 VAL A CA 1
ATOM 1948 C C . VAL A 1 252 ? 21.706 -22.324 3.621 1.00 88.62 252 VAL A C 1
ATOM 1950 O O . VAL A 1 252 ? 22.587 -23.158 3.421 1.00 88.62 252 VAL A O 1
ATOM 1953 N N . GLU A 1 253 ? 21.490 -21.793 4.829 1.00 87.75 253 GLU A N 1
ATOM 1954 C CA . GLU A 1 253 ? 22.305 -22.128 6.008 1.00 87.75 253 GLU A CA 1
ATOM 1955 C C . GLU A 1 253 ? 22.183 -23.612 6.385 1.00 87.75 253 GLU A C 1
ATOM 1957 O O . GLU A 1 253 ? 23.176 -24.242 6.744 1.00 87.75 253 GLU A O 1
ATOM 1962 N N . ARG A 1 254 ? 20.972 -24.176 6.292 1.00 90.81 254 ARG A N 1
ATOM 1963 C CA . ARG A 1 254 ? 20.672 -25.550 6.731 1.00 90.81 254 ARG A CA 1
ATOM 1964 C C . ARG A 1 254 ? 21.095 -26.613 5.723 1.00 90.81 254 ARG A C 1
ATOM 1966 O O . ARG A 1 254 ? 21.552 -27.677 6.118 1.00 90.81 254 ARG A O 1
ATOM 1973 N N . PHE A 1 255 ? 20.924 -26.341 4.434 1.00 93.00 255 PHE A N 1
ATOM 1974 C CA . PHE A 1 255 ? 20.988 -27.366 3.391 1.00 93.00 255 PHE A CA 1
ATOM 1975 C C . PHE A 1 255 ? 21.886 -26.983 2.213 1.00 93.00 255 PHE A C 1
ATOM 1977 O O . PHE A 1 255 ? 22.231 -27.848 1.414 1.00 93.00 255 PHE A O 1
ATOM 1984 N N . GLY A 1 256 ? 22.309 -25.719 2.094 1.00 90.69 256 GLY A N 1
ATOM 1985 C CA . GLY A 1 256 ? 23.028 -25.212 0.920 1.00 90.69 256 GLY A CA 1
ATOM 1986 C C . GLY A 1 256 ? 24.318 -25.964 0.599 1.00 90.69 256 GLY A C 1
ATOM 1987 O O . GLY A 1 256 ? 24.653 -26.123 -0.572 1.00 90.69 256 GLY A O 1
ATOM 1988 N N . ARG A 1 257 ? 25.027 -26.461 1.619 1.00 90.31 257 ARG A N 1
ATOM 1989 C CA . ARG A 1 257 ? 26.283 -27.206 1.448 1.00 90.31 257 ARG A CA 1
ATOM 1990 C C . ARG A 1 257 ? 26.075 -28.696 1.177 1.00 90.31 257 ARG A C 1
ATOM 1992 O O . ARG A 1 257 ? 26.785 -29.258 0.350 1.00 90.31 257 ARG A O 1
ATOM 1999 N N . GLU A 1 258 ? 25.170 -29.330 1.915 1.00 94.19 258 GLU A N 1
ATOM 2000 C CA . GLU A 1 258 ? 25.010 -30.792 1.928 1.00 94.19 258 GLU A CA 1
ATOM 2001 C C . GLU A 1 258 ? 23.992 -31.283 0.895 1.00 94.19 258 GLU A C 1
ATOM 2003 O O . GLU A 1 258 ? 24.134 -32.392 0.388 1.00 94.19 258 GLU A O 1
ATOM 2008 N N . HIS A 1 259 ? 23.023 -30.434 0.541 1.00 95.56 259 HIS A N 1
ATOM 2009 C CA . HIS A 1 259 ? 21.924 -30.739 -0.374 1.00 95.56 259 HIS A CA 1
ATOM 2010 C C . HIS A 1 259 ? 21.741 -29.649 -1.444 1.00 95.56 259 HIS A C 1
ATOM 2012 O O . HIS A 1 259 ? 20.682 -29.013 -1.525 1.00 95.56 259 HIS A O 1
ATOM 2018 N N . PRO A 1 260 ? 22.755 -29.384 -2.290 1.00 94.00 260 PRO A N 1
ATOM 2019 C CA . PRO A 1 260 ? 22.643 -28.396 -3.364 1.00 94.00 260 PRO A CA 1
ATOM 2020 C C . PRO A 1 260 ? 21.504 -28.704 -4.355 1.00 94.00 260 PRO A C 1
ATOM 2022 O O . PRO A 1 260 ? 21.014 -27.798 -5.030 1.00 94.00 260 PRO A O 1
ATOM 2025 N N . GLU A 1 261 ? 21.057 -29.959 -4.448 1.00 95.69 261 GLU A N 1
ATOM 2026 C CA . GLU A 1 261 ? 19.920 -30.400 -5.258 1.00 95.69 261 GLU A CA 1
ATOM 2027 C C . GLU A 1 261 ? 18.566 -29.834 -4.805 1.00 95.69 261 GLU A C 1
ATOM 2029 O O . GLU A 1 261 ? 17.652 -29.749 -5.626 1.00 95.69 261 GLU A O 1
ATOM 2034 N N . TYR A 1 262 ? 18.436 -29.380 -3.551 1.00 96.44 262 TYR A N 1
ATOM 2035 C CA . TYR A 1 262 ? 17.205 -28.751 -3.040 1.00 96.44 262 TYR A CA 1
ATOM 2036 C C . TYR A 1 262 ? 16.970 -27.356 -3.623 1.00 96.44 262 TYR A C 1
ATOM 2038 O O . TYR A 1 262 ? 15.861 -26.822 -3.562 1.00 96.44 262 TYR A O 1
ATOM 2046 N N . PHE A 1 263 ? 18.005 -26.765 -4.208 1.00 95.38 263 PHE A N 1
ATOM 2047 C CA . PHE A 1 263 ? 18.014 -25.390 -4.673 1.00 95.38 263 PHE A CA 1
ATOM 2048 C C . PHE A 1 263 ? 17.844 -25.316 -6.185 1.00 95.38 263 PHE A C 1
ATOM 2050 O O . PHE A 1 263 ? 18.277 -26.196 -6.937 1.00 95.38 263 PHE A O 1
ATOM 2057 N N . ALA A 1 264 ? 17.196 -24.245 -6.626 1.00 94.19 264 ALA A N 1
ATOM 2058 C CA . ALA A 1 264 ? 16.968 -23.949 -8.023 1.00 94.19 264 ALA A CA 1
ATOM 2059 C C . ALA A 1 264 ? 18.296 -23.850 -8.786 1.00 94.19 264 ALA A C 1
ATOM 2061 O O . ALA A 1 264 ? 19.250 -23.225 -8.319 1.00 94.19 264 ALA A O 1
ATOM 2062 N N . VAL A 1 265 ? 18.334 -24.459 -9.971 1.00 93.75 265 VAL A N 1
ATOM 2063 C CA . VAL A 1 265 ? 19.351 -24.178 -10.989 1.00 93.75 265 VAL A CA 1
ATOM 2064 C C . VAL A 1 265 ? 18.808 -23.097 -11.919 1.00 93.75 265 VAL A C 1
ATOM 2066 O O . VAL A 1 265 ? 17.636 -23.145 -12.289 1.00 93.75 265 VAL A O 1
ATOM 2069 N N . TYR A 1 266 ? 19.623 -22.112 -12.269 1.00 87.81 266 TYR A N 1
ATOM 2070 C CA . TYR A 1 266 ? 19.278 -21.055 -13.214 1.00 87.81 266 TYR A CA 1
ATOM 2071 C C . TYR A 1 266 ? 19.682 -21.437 -14.647 1.00 87.81 266 TYR A C 1
ATOM 2073 O O . TYR A 1 266 ? 20.444 -22.388 -14.835 1.00 87.81 266 TYR A O 1
ATOM 2081 N N . PRO A 1 267 ? 19.192 -20.720 -15.680 1.00 82.75 267 PRO A N 1
ATOM 2082 C CA . PRO A 1 267 ? 19.497 -21.040 -17.079 1.00 82.75 267 PRO A CA 1
ATOM 2083 C C . PRO A 1 267 ? 20.992 -21.034 -17.435 1.00 82.75 267 PRO A C 1
ATOM 2085 O O . PRO A 1 267 ? 21.397 -21.680 -18.395 1.00 82.75 267 PRO A O 1
ATOM 2088 N N . ASP A 1 268 ? 21.818 -20.321 -16.668 1.00 81.50 268 ASP A N 1
ATOM 2089 C CA . ASP A 1 268 ? 23.277 -20.296 -16.825 1.00 81.50 268 ASP A CA 1
ATOM 2090 C C . ASP A 1 268 ? 23.992 -21.484 -16.146 1.00 81.50 268 ASP A C 1
ATOM 2092 O O . ASP A 1 268 ? 25.219 -21.576 -16.179 1.00 81.50 268 ASP A O 1
ATOM 2096 N N . GLY A 1 269 ? 23.236 -22.398 -15.530 1.00 83.88 269 GLY A N 1
ATOM 2097 C CA . GLY A 1 269 ? 23.739 -23.560 -14.801 1.00 83.88 269 GLY A CA 1
ATOM 2098 C C . GLY A 1 269 ? 24.165 -23.267 -13.360 1.00 83.88 269 GLY A C 1
ATOM 2099 O O . GLY A 1 269 ? 24.509 -24.202 -12.632 1.00 83.88 269 GLY A O 1
ATOM 2100 N N . SER A 1 270 ? 24.130 -22.006 -12.918 1.00 87.44 270 SER A N 1
ATOM 2101 C CA . SER A 1 270 ? 24.402 -21.649 -11.524 1.00 87.44 270 SER A CA 1
ATOM 2102 C C . SER A 1 270 ? 23.258 -22.088 -10.605 1.00 87.44 270 SER A C 1
ATOM 2104 O O . SER A 1 270 ? 22.128 -22.303 -11.042 1.00 87.44 270 SER A O 1
ATOM 2106 N N . ARG A 1 271 ? 23.548 -22.263 -9.311 1.00 88.38 271 ARG A N 1
ATOM 2107 C CA . ARG A 1 271 ? 22.548 -22.625 -8.298 1.00 88.38 271 ARG A CA 1
ATOM 2108 C C . ARG A 1 271 ? 22.274 -21.456 -7.366 1.00 88.38 271 ARG A C 1
ATOM 2110 O O . ARG A 1 271 ? 23.170 -20.678 -7.049 1.00 88.38 271 ARG A O 1
ATOM 2117 N N . SER A 1 272 ? 21.045 -21.376 -6.873 1.00 89.62 272 SER A N 1
ATOM 2118 C CA . SER A 1 272 ? 20.609 -20.299 -5.979 1.00 89.62 272 SER A CA 1
ATOM 2119 C C . SER A 1 272 ? 21.210 -20.374 -4.562 1.00 89.62 272 SER A C 1
ATOM 2121 O O . SER A 1 272 ? 21.104 -19.413 -3.812 1.00 89.62 272 SER A O 1
ATOM 2123 N N . ASN A 1 273 ? 21.875 -21.469 -4.179 1.00 87.19 273 ASN A N 1
ATOM 2124 C CA . ASN A 1 273 ? 22.421 -21.707 -2.831 1.00 87.19 273 ASN A CA 1
ATOM 2125 C C . ASN A 1 273 ? 23.752 -20.996 -2.518 1.00 87.19 273 ASN A C 1
ATOM 2127 O O . ASN A 1 273 ? 24.363 -21.296 -1.493 1.00 87.19 273 ASN A O 1
ATOM 2131 N N . VAL A 1 274 ? 24.243 -20.131 -3.409 1.00 73.12 274 VAL A N 1
ATOM 2132 C CA . VAL A 1 274 ? 25.598 -19.561 -3.314 1.00 73.12 274 VAL A CA 1
ATOM 2133 C C . VAL A 1 274 ? 25.614 -18.198 -2.623 1.00 73.12 274 VAL A C 1
ATOM 2135 O O . VAL A 1 274 ? 26.538 -17.928 -1.859 1.00 73.12 274 VAL A O 1
ATOM 2138 N N . ASP A 1 275 ? 24.606 -17.356 -2.862 1.00 64.31 275 ASP A N 1
ATOM 2139 C CA . ASP A 1 275 ? 24.519 -16.017 -2.275 1.00 64.31 275 ASP A CA 1
ATOM 2140 C C . ASP A 1 275 ? 23.467 -15.985 -1.150 1.00 64.31 275 ASP A C 1
ATOM 2142 O O . ASP A 1 275 ? 22.272 -16.128 -1.427 1.00 64.31 275 ASP A O 1
ATOM 2146 N N . PRO A 1 276 ? 23.874 -15.782 0.118 1.00 56.12 276 PRO A N 1
ATOM 2147 C CA . PRO A 1 276 ? 22.948 -15.619 1.233 1.00 56.12 276 PRO A CA 1
ATOM 2148 C C . PRO A 1 276 ? 21.981 -14.437 1.075 1.00 56.12 276 PRO A C 1
ATOM 2150 O O . PRO A 1 276 ? 20.944 -14.446 1.722 1.00 56.12 276 PRO A O 1
ATOM 2153 N N . ALA A 1 277 ? 22.296 -13.430 0.251 1.00 54.50 277 ALA A N 1
ATOM 2154 C CA . ALA A 1 277 ? 21.415 -12.289 -0.009 1.00 54.50 277 ALA A CA 1
ATOM 2155 C C . ALA A 1 277 ? 20.276 -12.609 -0.994 1.00 54.50 277 ALA A C 1
ATOM 2157 O O . ALA A 1 277 ? 19.264 -11.914 -1.009 1.00 54.50 277 ALA A O 1
ATOM 2158 N N . GLU A 1 278 ? 20.418 -13.669 -1.794 1.00 59.00 278 GLU A N 1
ATOM 2159 C CA . GLU A 1 278 ? 19.402 -14.133 -2.751 1.00 59.00 278 GLU A CA 1
ATOM 2160 C C . GLU A 1 278 ? 18.503 -15.232 -2.142 1.00 59.00 278 GLU A C 1
ATOM 2162 O O . GLU A 1 278 ? 17.672 -15.818 -2.841 1.00 59.00 278 GLU A O 1
ATOM 2167 N N . ASP A 1 279 ? 18.706 -15.537 -0.849 1.00 66.50 279 ASP A N 1
ATOM 2168 C CA . ASP A 1 279 ? 17.955 -16.450 0.027 1.00 66.50 279 ASP A CA 1
ATOM 2169 C C . ASP A 1 279 ? 17.735 -17.892 -0.492 1.00 66.50 279 ASP A C 1
ATOM 2171 O O . ASP A 1 279 ? 17.067 -18.695 0.166 1.00 66.50 279 ASP A O 1
ATOM 2175 N N . GLY A 1 280 ? 18.304 -18.254 -1.645 1.00 80.88 280 GLY A N 1
ATOM 2176 C CA . GLY A 1 280 ? 18.313 -19.597 -2.225 1.00 80.88 280 GLY A CA 1
ATOM 2177 C C . GLY A 1 280 ? 16.953 -20.159 -2.624 1.00 80.88 280 GLY A C 1
ATOM 2178 O O . GLY A 1 280 ? 16.451 -21.068 -1.966 1.00 80.88 280 GLY A O 1
ATOM 2179 N N . HIS A 1 281 ? 16.385 -19.690 -3.743 1.00 91.75 281 HIS A N 1
ATOM 2180 C CA . HIS A 1 281 ? 15.161 -20.252 -4.349 1.00 91.75 281 HIS A CA 1
ATOM 2181 C C . HIS A 1 281 ? 15.186 -21.786 -4.423 1.00 91.75 281 HIS A C 1
ATOM 2183 O O . HIS A 1 281 ? 16.197 -22.367 -4.813 1.00 91.75 281 HIS A O 1
ATOM 2189 N N . LEU A 1 282 ? 14.076 -22.444 -4.086 1.00 94.88 282 LEU A N 1
ATOM 2190 C CA . LEU A 1 282 ? 14.004 -23.905 -3.982 1.00 94.88 282 LEU A CA 1
ATOM 2191 C C . LEU A 1 282 ? 13.574 -24.587 -5.290 1.00 94.88 282 LEU A C 1
ATOM 2193 O O . LEU A 1 282 ? 12.861 -24.021 -6.120 1.00 94.88 282 LEU A O 1
ATOM 2197 N N . CYS A 1 283 ? 13.968 -25.850 -5.447 1.00 95.94 283 CYS A N 1
ATOM 2198 C CA . CYS A 1 283 ? 13.489 -26.741 -6.497 1.00 95.94 283 CYS A CA 1
ATOM 2199 C C . CYS A 1 283 ? 12.243 -27.508 -6.012 1.00 95.94 283 CYS A C 1
ATOM 2201 O O . CYS A 1 283 ? 12.355 -28.568 -5.408 1.00 95.94 283 CYS A O 1
ATOM 2203 N N . TYR A 1 284 ? 11.038 -27.005 -6.291 1.00 95.44 284 TYR A N 1
ATOM 2204 C CA . TYR A 1 284 ? 9.790 -27.604 -5.777 1.00 95.44 284 TYR A CA 1
ATOM 2205 C C . TYR A 1 284 ? 9.426 -28.990 -6.334 1.00 95.44 284 TYR A C 1
ATOM 2207 O O . TYR A 1 284 ? 8.506 -29.624 -5.824 1.00 95.44 284 TYR A O 1
ATOM 2215 N N . THR A 1 285 ? 10.142 -29.486 -7.348 1.00 95.88 285 THR A N 1
ATOM 2216 C CA . THR A 1 285 ? 10.004 -30.874 -7.829 1.00 95.88 285 THR A CA 1
ATOM 2217 C C . THR A 1 285 ? 10.975 -31.843 -7.155 1.00 95.88 285 THR A C 1
ATOM 2219 O O . THR A 1 285 ? 10.917 -33.043 -7.424 1.00 95.88 285 THR A O 1
ATOM 2222 N N . GLU A 1 286 ? 11.874 -31.355 -6.296 1.00 97.12 286 GLU A N 1
ATOM 2223 C CA . GLU A 1 286 ? 12.828 -32.189 -5.574 1.00 97.12 286 GLU A CA 1
ATOM 2224 C C . GLU A 1 286 ? 12.170 -32.814 -4.330 1.00 97.12 286 GLU A C 1
ATOM 2226 O O . GLU A 1 286 ? 11.779 -32.081 -3.418 1.00 97.12 286 GLU A O 1
ATOM 2231 N N . PRO A 1 287 ? 12.056 -34.156 -4.233 1.00 96.56 287 PRO A N 1
ATOM 2232 C CA . PRO A 1 287 ? 11.387 -34.807 -3.106 1.00 96.56 287 PRO A CA 1
ATOM 2233 C C . PRO A 1 287 ? 11.966 -34.455 -1.734 1.00 96.56 287 PRO A C 1
ATOM 2235 O O . PRO A 1 287 ? 11.236 -34.461 -0.744 1.00 96.56 287 PRO A O 1
ATOM 2238 N N . GLY A 1 288 ? 13.265 -34.150 -1.648 1.00 97.69 288 GLY A N 1
ATOM 2239 C CA . GLY A 1 288 ? 13.866 -33.700 -0.393 1.00 97.69 288 GLY A CA 1
ATOM 2240 C C . GLY A 1 288 ? 13.296 -32.385 0.131 1.00 97.69 288 GLY A C 1
ATOM 2241 O O . GLY A 1 288 ? 13.141 -32.244 1.340 1.00 97.69 288 GLY A O 1
ATOM 2242 N N . VAL A 1 289 ? 12.865 -31.483 -0.756 1.00 97.56 289 VAL A N 1
ATOM 2243 C CA . VAL A 1 289 ? 12.229 -30.224 -0.353 1.00 97.56 289 VAL A CA 1
ATOM 2244 C C . VAL A 1 289 ? 10.900 -30.496 0.358 1.00 97.56 289 VAL A C 1
ATOM 2246 O O . VAL A 1 289 ? 10.675 -29.979 1.448 1.00 97.56 289 VAL A O 1
ATOM 2249 N N . VAL A 1 290 ? 10.061 -31.386 -0.188 1.00 97.94 290 VAL A N 1
ATOM 2250 C CA . VAL A 1 290 ? 8.805 -31.817 0.462 1.00 97.94 290 VAL A CA 1
ATOM 2251 C C . VAL A 1 290 ? 9.085 -32.456 1.823 1.00 97.94 290 VAL A C 1
ATOM 2253 O O . VAL A 1 290 ? 8.475 -32.068 2.819 1.00 97.94 290 VAL A O 1
ATOM 2256 N N . ARG A 1 291 ? 10.040 -33.395 1.893 1.00 98.38 291 ARG A N 1
ATOM 2257 C CA . ARG A 1 291 ? 10.371 -34.099 3.144 1.00 98.38 291 ARG A CA 1
ATOM 2258 C C . ARG A 1 291 ? 10.796 -33.145 4.257 1.00 98.38 291 ARG A C 1
ATOM 2260 O O . ARG A 1 291 ? 10.291 -33.259 5.374 1.00 98.38 291 ARG A O 1
ATOM 2267 N N . GLU A 1 292 ? 11.700 -32.209 3.970 1.00 98.06 292 GLU A N 1
ATOM 2268 C CA . GLU A 1 292 ? 12.195 -31.272 4.984 1.00 98.06 292 GLU A CA 1
ATOM 2269 C C . GLU A 1 292 ? 11.121 -30.259 5.402 1.00 98.06 292 GLU A C 1
ATOM 2271 O O . GLU A 1 292 ? 11.008 -29.950 6.591 1.00 98.06 292 GLU A O 1
ATOM 2276 N N . SER A 1 293 ? 10.267 -29.813 4.475 1.00 98.00 293 SER A N 1
ATOM 2277 C CA . SER A 1 293 ? 9.121 -28.958 4.802 1.00 98.00 293 SER A CA 1
ATOM 2278 C C . SER A 1 293 ? 8.087 -29.663 5.676 1.00 98.00 293 SER A C 1
ATOM 2280 O O . SER A 1 293 ? 7.639 -29.096 6.671 1.00 98.00 293 SER A O 1
ATOM 2282 N N . VAL A 1 294 ? 7.753 -30.922 5.383 1.00 98.56 294 VAL A N 1
ATOM 2283 C CA . VAL A 1 294 ? 6.874 -31.741 6.236 1.00 98.56 294 VAL A CA 1
ATOM 2284 C C . VAL A 1 294 ? 7.506 -31.975 7.611 1.00 98.56 294 VAL A C 1
ATOM 2286 O O . VAL A 1 294 ? 6.813 -31.923 8.629 1.00 98.56 294 VAL A O 1
ATOM 2289 N N . ALA A 1 295 ? 8.821 -32.199 7.678 1.00 98.31 295 ALA A N 1
ATOM 2290 C CA . ALA A 1 295 ? 9.534 -32.354 8.945 1.00 98.31 295 ALA A CA 1
ATOM 2291 C C . ALA A 1 295 ? 9.510 -31.069 9.793 1.00 98.31 295 ALA A C 1
ATOM 2293 O O . ALA A 1 295 ? 9.361 -31.155 11.017 1.00 98.31 295 ALA A O 1
ATOM 2294 N N . ASP A 1 296 ? 9.608 -29.896 9.161 1.00 97.88 296 ASP A N 1
ATOM 2295 C CA . ASP A 1 296 ? 9.459 -28.598 9.825 1.00 97.88 296 ASP A CA 1
ATOM 2296 C C . ASP A 1 296 ? 8.031 -28.407 10.359 1.00 97.88 296 ASP A C 1
ATOM 2298 O O . ASP A 1 296 ? 7.864 -28.117 11.546 1.00 97.88 296 ASP A O 1
ATOM 2302 N N . ILE A 1 297 ? 7.008 -28.669 9.533 1.00 98.12 297 ILE A N 1
ATOM 2303 C CA . ILE A 1 297 ? 5.593 -28.607 9.936 1.00 98.12 297 ILE A CA 1
ATOM 2304 C C . ILE A 1 297 ? 5.341 -29.507 11.151 1.00 98.12 297 ILE A C 1
ATOM 2306 O O . ILE A 1 297 ? 4.843 -29.049 12.179 1.00 98.12 297 ILE A O 1
ATOM 2310 N N . ARG A 1 298 ? 5.735 -30.783 11.077 1.00 97.94 298 ARG A N 1
ATOM 2311 C CA . ARG A 1 298 ? 5.537 -31.750 12.168 1.00 97.94 298 ARG A CA 1
ATOM 2312 C C . ARG A 1 298 ? 6.287 -31.359 13.435 1.00 97.94 298 ARG A C 1
ATOM 2314 O O . ARG A 1 298 ? 5.787 -31.595 14.532 1.00 97.94 298 ARG A O 1
ATOM 2321 N N . ALA A 1 299 ? 7.481 -30.775 13.317 1.00 97.44 299 ALA A N 1
ATOM 2322 C CA . ALA A 1 299 ? 8.218 -30.281 14.477 1.00 97.44 299 ALA A CA 1
ATOM 2323 C C . ALA A 1 299 ? 7.471 -29.146 15.180 1.00 97.44 299 ALA A C 1
ATOM 2325 O O . ALA A 1 299 ? 7.340 -29.185 16.404 1.00 97.44 299 ALA A O 1
ATOM 2326 N N . PHE A 1 300 ? 6.950 -28.192 14.407 1.00 96.19 300 PHE A N 1
ATOM 2327 C CA . PHE A 1 300 ? 6.144 -27.098 14.929 1.00 96.19 300 PHE A CA 1
ATOM 2328 C C . PHE A 1 300 ? 4.858 -27.605 15.599 1.00 96.19 300 PHE A C 1
ATOM 2330 O O . PHE A 1 300 ? 4.609 -27.278 16.758 1.00 96.19 300 PHE A O 1
ATOM 2337 N N . ILE A 1 301 ? 4.083 -28.467 14.928 1.00 96.56 301 ILE A N 1
ATOM 2338 C CA . ILE A 1 301 ? 2.832 -29.014 15.484 1.00 96.56 301 ILE A CA 1
ATOM 2339 C C . ILE A 1 301 ? 3.080 -29.866 16.735 1.00 96.56 301 ILE A C 1
ATOM 2341 O O . ILE A 1 301 ? 2.307 -29.802 17.688 1.00 96.56 301 ILE A O 1
ATOM 2345 N N . ALA A 1 302 ? 4.191 -30.605 16.788 1.00 96.06 302 ALA A N 1
ATOM 2346 C CA . ALA A 1 302 ? 4.605 -31.341 17.984 1.00 96.06 302 ALA A CA 1
ATOM 2347 C C . ALA A 1 302 ? 5.094 -30.429 19.131 1.00 96.06 302 ALA A C 1
ATOM 2349 O O . ALA A 1 302 ? 5.497 -30.927 20.183 1.00 96.06 302 ALA A O 1
ATOM 2350 N N . GLY A 1 303 ? 5.106 -29.106 18.939 1.00 93.81 303 GLY A N 1
ATOM 2351 C CA . GLY A 1 303 ? 5.542 -28.133 19.933 1.00 93.81 303 GLY A CA 1
ATOM 2352 C C . GLY A 1 303 ? 7.044 -28.170 20.207 1.00 93.81 303 GLY A C 1
ATOM 2353 O O . GLY A 1 303 ? 7.459 -27.780 21.301 1.00 93.81 303 GLY A O 1
ATOM 2354 N N . ARG A 1 304 ? 7.860 -28.652 19.262 1.00 94.88 304 ARG A N 1
ATOM 2355 C CA . ARG A 1 304 ? 9.324 -28.608 19.373 1.00 94.88 304 ARG A CA 1
ATOM 2356 C C . ARG A 1 304 ? 9.847 -27.225 19.011 1.00 94.88 304 ARG A C 1
ATOM 2358 O O . ARG A 1 304 ? 9.259 -26.523 18.191 1.00 94.88 304 ARG A O 1
ATOM 2365 N N . ASP A 1 305 ? 10.989 -26.870 19.578 1.00 91.94 305 ASP A N 1
ATOM 2366 C CA . ASP A 1 305 ? 11.668 -25.618 19.255 1.00 91.94 305 ASP A CA 1
ATOM 2367 C C . ASP A 1 305 ? 12.241 -25.646 17.831 1.00 91.94 305 ASP A C 1
ATOM 2369 O O . ASP A 1 305 ? 12.615 -26.712 17.325 1.00 91.94 305 ASP A O 1
ATOM 2373 N N . CYS A 1 306 ? 12.350 -24.483 17.185 1.00 92.06 306 CYS A N 1
ATOM 2374 C CA . CYS A 1 306 ? 12.836 -24.383 15.802 1.00 92.06 306 CYS A CA 1
ATOM 2375 C C . CYS A 1 306 ? 14.280 -24.911 15.627 1.00 92.06 306 CYS A C 1
ATOM 2377 O O . CYS A 1 306 ? 14.625 -25.469 14.584 1.00 92.06 306 CYS A O 1
ATOM 2379 N N . GLU A 1 307 ? 15.101 -24.858 16.681 1.00 92.31 307 GLU A N 1
ATOM 2380 C CA . GLU A 1 307 ? 16.463 -25.414 16.693 1.00 92.31 307 GLU A CA 1
ATOM 2381 C C . GLU A 1 307 ? 16.495 -26.934 16.535 1.00 92.31 307 GLU A C 1
ATOM 2383 O O . GLU A 1 307 ? 17.471 -27.464 16.011 1.00 92.31 307 GLU A O 1
ATOM 2388 N N . SER A 1 308 ? 15.415 -27.646 16.887 1.00 94.69 308 SER A N 1
ATOM 2389 C CA . SER A 1 308 ? 15.296 -29.088 16.601 1.00 94.69 308 SER A CA 1
ATOM 2390 C C . SER A 1 308 ? 15.338 -29.402 15.099 1.00 94.69 308 SER A C 1
ATOM 2392 O O . SER A 1 308 ? 15.494 -30.556 14.699 1.00 94.69 308 SER A O 1
ATOM 2394 N N . ARG A 1 309 ? 15.198 -28.368 14.263 1.00 94.81 309 ARG A N 1
ATOM 2395 C CA . ARG A 1 309 ? 15.285 -28.400 12.804 1.00 94.81 309 ARG A CA 1
ATOM 2396 C C . ARG A 1 309 ? 16.488 -27.627 12.257 1.00 94.81 309 ARG A C 1
ATOM 2398 O O . ARG A 1 309 ? 16.591 -27.458 11.046 1.00 94.81 309 ARG A O 1
ATOM 2405 N N . GLY A 1 310 ? 17.398 -27.179 13.125 1.00 91.06 310 GLY A N 1
ATOM 2406 C CA . GLY A 1 310 ? 18.584 -26.406 12.748 1.00 91.06 310 GLY A CA 1
ATOM 2407 C C . GLY A 1 310 ? 18.302 -24.936 12.424 1.00 91.06 310 GLY A C 1
ATOM 2408 O O . GLY A 1 310 ? 19.147 -24.272 11.833 1.00 91.06 310 GLY A O 1
ATOM 2409 N N . ILE A 1 311 ? 17.126 -24.413 12.784 1.00 89.62 311 ILE A N 1
ATOM 2410 C CA . ILE A 1 311 ? 16.781 -23.001 12.580 1.00 89.62 311 ILE A CA 1
ATOM 2411 C C . ILE A 1 311 ? 17.307 -22.197 13.774 1.00 89.62 311 ILE A C 1
ATOM 2413 O O . ILE A 1 311 ? 16.974 -22.489 14.921 1.00 89.62 311 ILE A O 1
ATOM 2417 N N . SER A 1 312 ? 18.131 -21.180 13.517 1.00 83.06 312 SER A N 1
ATOM 2418 C CA . SER A 1 312 ? 18.682 -20.329 14.578 1.00 83.06 312 SER A CA 1
ATOM 2419 C C . SER A 1 312 ? 17.608 -19.443 15.215 1.00 83.06 312 SER A C 1
ATOM 2421 O O . SER A 1 312 ? 16.882 -18.740 14.509 1.00 83.06 312 SER A O 1
ATOM 2423 N N . ARG A 1 313 ? 17.588 -19.379 16.554 1.00 81.69 313 ARG A N 1
ATOM 2424 C CA . ARG A 1 313 ? 16.746 -18.434 17.311 1.00 81.69 313 ARG A CA 1
ATOM 2425 C C . ARG A 1 313 ? 17.248 -16.994 17.282 1.00 81.69 313 ARG A C 1
ATOM 2427 O O . ARG A 1 313 ? 16.588 -16.132 17.837 1.00 81.69 313 ARG A O 1
ATOM 2434 N N . ILE A 1 314 ? 18.413 -16.700 16.709 1.00 80.38 314 ILE A N 1
ATOM 2435 C CA . ILE A 1 314 ? 18.994 -15.351 16.758 1.00 80.38 314 ILE A CA 1
ATOM 2436 C C . ILE A 1 314 ? 18.746 -14.639 15.441 1.00 80.38 314 ILE A C 1
ATOM 2438 O O . ILE A 1 314 ? 19.309 -15.039 14.429 1.00 80.38 314 ILE A O 1
ATOM 2442 N N . HIS A 1 315 ? 17.966 -13.560 15.444 1.00 71.06 315 HIS A N 1
ATOM 2443 C CA . HIS A 1 315 ? 17.634 -12.806 14.236 1.00 71.06 315 HIS A CA 1
ATOM 2444 C C . HIS A 1 315 ? 18.906 -12.383 13.473 1.00 71.06 315 HIS A C 1
ATOM 2446 O O . HIS A 1 315 ? 19.815 -11.803 14.077 1.00 71.06 315 HIS A O 1
ATOM 2452 N N . PRO A 1 316 ? 18.992 -12.599 12.145 1.00 60.53 316 PRO A N 1
ATOM 2453 C CA . PRO A 1 316 ? 20.243 -12.419 11.406 1.00 60.53 316 PRO A CA 1
ATOM 2454 C C . PRO A 1 316 ? 20.702 -10.954 11.375 1.00 60.53 316 PRO A C 1
ATOM 2456 O O . PRO A 1 316 ? 21.898 -10.694 11.493 1.00 60.53 316 PRO A O 1
ATOM 2459 N N . ILE A 1 317 ? 19.756 -10.009 11.300 1.00 62.00 317 ILE A N 1
ATOM 2460 C CA . ILE A 1 317 ? 20.019 -8.558 11.307 1.00 62.00 317 ILE A CA 1
ATOM 2461 C C . ILE A 1 317 ? 20.142 -7.994 12.733 1.00 62.00 317 ILE A C 1
ATOM 2463 O O . ILE A 1 317 ? 21.171 -7.426 13.079 1.00 62.00 317 ILE A O 1
ATOM 2467 N N . THR A 1 318 ? 19.120 -8.150 13.585 1.00 63.88 318 THR A N 1
ATOM 2468 C CA . THR A 1 318 ? 19.097 -7.499 14.910 1.00 63.88 318 THR A CA 1
ATOM 2469 C C . THR A 1 318 ? 19.943 -8.198 15.976 1.00 63.88 318 THR A C 1
ATOM 2471 O O . THR A 1 318 ? 20.173 -7.612 17.031 1.00 63.88 318 THR A O 1
ATOM 2474 N N . LYS A 1 319 ? 20.394 -9.436 15.723 1.00 75.50 319 LYS A N 1
ATOM 2475 C CA . LYS A 1 319 ? 21.144 -10.290 16.663 1.00 75.50 319 LYS A CA 1
ATOM 2476 C C . LYS A 1 319 ? 20.427 -10.551 17.998 1.00 75.50 319 LYS A C 1
ATOM 2478 O O . LYS A 1 319 ? 21.066 -10.938 18.971 1.00 75.50 319 LYS A O 1
ATOM 2483 N N . ARG A 1 320 ? 19.105 -10.364 18.050 1.00 72.06 320 ARG A N 1
ATOM 2484 C CA . ARG A 1 320 ? 18.265 -10.636 19.229 1.00 72.06 320 ARG A CA 1
ATOM 2485 C C . ARG A 1 320 ? 17.596 -12.013 19.130 1.00 72.06 320 ARG A C 1
ATOM 2487 O O . ARG A 1 320 ? 17.391 -12.477 18.005 1.00 72.06 320 ARG A O 1
ATOM 2494 N N . PRO A 1 321 ? 17.230 -12.647 20.262 1.00 72.25 321 PRO A N 1
ATOM 2495 C CA . PRO A 1 321 ? 16.342 -13.805 20.256 1.00 72.25 321 PRO A CA 1
ATOM 2496 C C . PRO A 1 321 ? 15.049 -13.507 19.485 1.00 72.25 321 PRO A C 1
ATOM 2498 O O . PRO A 1 321 ? 14.458 -12.439 19.632 1.00 72.25 321 PRO A O 1
ATOM 2501 N N . MET A 1 322 ? 14.640 -14.435 18.627 1.00 69.81 322 MET A N 1
ATOM 2502 C CA . MET A 1 322 ? 13.390 -14.400 17.879 1.00 69.81 322 MET A CA 1
ATOM 2503 C C . MET A 1 322 ? 12.313 -15.137 18.666 1.00 69.81 322 MET A C 1
ATOM 2505 O O . MET A 1 322 ? 12.527 -16.276 19.074 1.00 69.81 322 MET A O 1
ATOM 2509 N N . ASN A 1 323 ? 11.152 -14.497 18.802 1.00 70.44 323 ASN A N 1
ATOM 2510 C CA . ASN A 1 323 ? 9.868 -15.092 19.175 1.00 70.44 323 ASN A CA 1
ATOM 2511 C C . ASN A 1 323 ? 9.956 -16.112 20.323 1.00 70.44 323 ASN A C 1
ATOM 2513 O O . ASN A 1 323 ? 9.658 -17.297 20.143 1.00 70.44 323 ASN A O 1
ATOM 2517 N N . GLU A 1 324 ? 10.362 -15.648 21.508 1.00 73.44 324 GLU A N 1
ATOM 2518 C CA . GLU A 1 324 ? 10.426 -16.477 22.723 1.00 73.44 324 GLU A CA 1
ATOM 2519 C C . GLU A 1 324 ? 9.060 -17.109 23.044 1.00 73.44 324 GLU A C 1
ATOM 2521 O O . GLU A 1 324 ? 8.985 -18.300 23.348 1.00 73.44 324 GLU A O 1
ATOM 2526 N N . ASP A 1 325 ? 7.978 -16.357 22.818 1.00 73.44 325 ASP A N 1
ATOM 2527 C CA . ASP A 1 325 ? 6.586 -16.803 22.970 1.00 73.44 325 ASP A CA 1
ATOM 2528 C C . ASP A 1 325 ? 6.169 -17.899 21.964 1.00 73.44 325 ASP A C 1
ATOM 2530 O O . ASP A 1 325 ? 5.149 -18.560 22.153 1.00 73.44 325 ASP A O 1
ATOM 2534 N N . ASN A 1 326 ? 6.954 -18.125 20.903 1.00 84.75 326 ASN A N 1
ATOM 2535 C CA . ASN A 1 326 ? 6.684 -19.100 19.840 1.00 84.75 326 ASN A CA 1
ATOM 2536 C C . ASN A 1 326 ? 7.849 -20.086 19.642 1.00 84.75 326 ASN A C 1
ATOM 2538 O O . ASN A 1 326 ? 8.078 -20.587 18.539 1.00 84.75 326 ASN A O 1
ATOM 2542 N N . LYS A 1 327 ? 8.627 -20.357 20.703 1.00 87.94 327 LYS A N 1
ATOM 2543 C CA . LYS A 1 327 ? 9.706 -21.366 20.697 1.00 87.94 327 LYS A CA 1
ATOM 2544 C C . LYS A 1 327 ? 10.735 -21.172 19.568 1.00 87.94 327 LYS A C 1
ATOM 2546 O O . LYS A 1 327 ? 11.280 -22.134 19.019 1.00 87.94 327 LYS A O 1
ATOM 2551 N N . GLY A 1 328 ? 10.988 -19.914 19.206 1.00 86.94 328 GLY A N 1
ATOM 2552 C CA . GLY A 1 328 ? 11.923 -19.533 18.150 1.00 86.94 328 GLY A CA 1
ATOM 2553 C C . GLY A 1 328 ? 11.393 -19.658 16.719 1.00 86.94 328 GLY A C 1
ATOM 2554 O O . GLY A 1 328 ? 12.110 -19.298 15.784 1.00 86.94 328 GLY A O 1
ATOM 2555 N N . TRP A 1 329 ? 10.168 -20.147 16.509 1.00 89.75 329 TRP A N 1
ATOM 2556 C CA . TRP A 1 329 ? 9.571 -20.199 15.175 1.00 89.75 329 TRP A CA 1
ATOM 2557 C C . TRP A 1 329 ? 9.203 -18.787 14.687 1.00 89.75 329 TRP A C 1
ATOM 2559 O O . TRP A 1 329 ? 8.602 -18.011 15.444 1.00 89.75 329 TRP A O 1
ATOM 2569 N N . PRO A 1 330 ? 9.517 -18.420 13.429 1.00 87.44 330 PRO A N 1
ATOM 2570 C CA . PRO A 1 330 ? 9.075 -17.148 12.867 1.00 87.44 330 PRO A CA 1
ATOM 2571 C C . PRO A 1 330 ? 7.538 -17.090 12.798 1.00 87.44 330 PRO A C 1
ATOM 2573 O O . PRO A 1 330 ? 6.911 -17.896 12.120 1.00 87.44 330 PRO A O 1
ATOM 2576 N N . GLU A 1 331 ? 6.910 -16.153 13.506 1.00 85.94 331 GLU A N 1
ATOM 2577 C CA . GLU A 1 331 ? 5.445 -16.088 13.654 1.00 85.94 331 GLU A CA 1
ATOM 2578 C C . GLU A 1 331 ? 4.705 -15.835 12.337 1.00 85.94 331 GLU A C 1
ATOM 2580 O O . GLU A 1 331 ? 3.568 -16.261 12.169 1.00 85.94 331 GLU A O 1
ATOM 2585 N N . HIS A 1 332 ? 5.355 -15.184 11.370 1.00 84.81 332 HIS A N 1
ATOM 2586 C CA . HIS A 1 332 ? 4.790 -14.923 10.048 1.00 84.81 332 HIS A CA 1
ATOM 2587 C C . HIS A 1 332 ? 4.767 -16.162 9.143 1.00 84.81 332 HIS A C 1
ATOM 2589 O O . HIS A 1 332 ? 4.076 -16.135 8.121 1.00 84.81 332 HIS A O 1
ATOM 2595 N N . ILE A 1 333 ? 5.475 -17.241 9.516 1.00 91.44 333 ILE A N 1
ATOM 2596 C CA . ILE A 1 333 ? 5.453 -18.529 8.803 1.00 91.44 333 ILE A CA 1
ATOM 2597 C C . ILE A 1 333 ? 4.865 -19.673 9.626 1.00 91.44 333 ILE A C 1
ATOM 2599 O O . ILE A 1 333 ? 4.235 -20.534 9.034 1.00 91.44 333 ILE A O 1
ATOM 2603 N N . ALA A 1 334 ? 5.003 -19.703 10.951 1.00 92.81 334 ALA A N 1
ATOM 2604 C CA . ALA A 1 334 ? 4.458 -20.776 11.783 1.00 92.81 334 ALA A CA 1
ATOM 2605 C C . ALA A 1 334 ? 3.864 -20.215 13.071 1.00 92.81 334 ALA A C 1
ATOM 2607 O O . ALA A 1 334 ? 4.588 -19.692 13.917 1.00 92.81 334 ALA A O 1
ATOM 2608 N N . TYR A 1 335 ? 2.545 -20.327 13.226 1.00 91.25 335 TYR A N 1
ATOM 2609 C CA . TYR A 1 335 ? 1.837 -19.797 14.386 1.00 91.25 335 TYR A CA 1
ATOM 2610 C C . TYR A 1 335 ? 0.470 -20.466 14.579 1.00 91.25 335 TYR A C 1
ATOM 2612 O O . TYR A 1 335 ? -0.236 -20.727 13.609 1.00 91.25 335 TYR A O 1
ATOM 2620 N N . ALA A 1 336 ? 0.091 -20.755 15.830 1.00 89.56 336 ALA A N 1
ATOM 2621 C CA . ALA A 1 336 ? -1.231 -21.277 16.206 1.00 89.56 336 ALA A CA 1
ATOM 2622 C C . ALA A 1 336 ? -1.742 -22.476 15.366 1.00 89.56 336 ALA A C 1
ATOM 2624 O O . ALA A 1 336 ? -2.916 -22.547 15.004 1.00 89.56 336 ALA A O 1
ATOM 2625 N N . GLY A 1 337 ? -0.855 -23.421 15.032 1.00 92.50 337 GLY A N 1
ATOM 2626 C CA . GLY A 1 337 ? -1.186 -24.603 14.221 1.00 92.50 337 GLY A CA 1
ATOM 2627 C C . GLY A 1 337 ? -1.238 -24.363 12.705 1.00 92.50 337 GLY A C 1
ATOM 2628 O O . GLY A 1 337 ? -1.482 -25.302 11.946 1.00 92.50 337 GLY A O 1
ATOM 2629 N N . TYR A 1 338 ? -0.982 -23.132 12.259 1.00 95.56 338 TYR A N 1
ATOM 2630 C CA . TYR A 1 338 ? -0.822 -22.775 10.856 1.00 95.56 338 TYR A CA 1
ATOM 2631 C C . TYR A 1 338 ? 0.656 -22.742 10.470 1.00 95.56 338 TYR A C 1
ATOM 2633 O O . TYR A 1 338 ? 1.492 -22.285 11.250 1.00 95.56 338 TYR A O 1
ATOM 2641 N N . PHE A 1 339 ? 0.963 -23.187 9.254 1.00 97.50 339 PHE A N 1
ATOM 2642 C CA . PHE A 1 339 ? 2.310 -23.202 8.700 1.00 97.50 339 PHE A CA 1
ATOM 2643 C C . PHE A 1 339 ? 2.290 -22.772 7.227 1.00 97.50 339 PHE A C 1
ATOM 2645 O O . PHE A 1 339 ? 1.662 -23.417 6.389 1.00 97.50 339 PHE A O 1
ATOM 2652 N N . SER A 1 340 ? 2.977 -21.681 6.909 1.00 97.31 340 SER A N 1
ATOM 2653 C CA . SER A 1 340 ? 3.107 -21.140 5.561 1.00 97.31 340 SER A CA 1
ATOM 2654 C C . SER A 1 340 ? 4.169 -21.888 4.776 1.00 97.31 340 SER A C 1
ATOM 2656 O O . SER A 1 340 ? 5.274 -22.116 5.264 1.00 97.31 340 SER A O 1
ATOM 2658 N N . LEU A 1 341 ? 3.836 -22.218 3.532 1.00 97.06 341 LEU A N 1
ATOM 2659 C CA . LEU A 1 341 ? 4.755 -22.747 2.526 1.00 97.06 341 LEU A CA 1
ATOM 2660 C C . LEU A 1 341 ? 4.932 -21.780 1.351 1.00 97.06 341 LEU A C 1
ATOM 2662 O O . LEU A 1 341 ? 5.340 -22.199 0.267 1.00 97.06 341 LEU A O 1
ATOM 2666 N N . LEU A 1 342 ? 4.617 -20.495 1.553 1.00 95.69 342 LEU A N 1
ATOM 2667 C CA . LEU A 1 342 ? 4.757 -19.475 0.519 1.00 95.69 342 LEU A CA 1
ATOM 2668 C C . LEU A 1 342 ? 6.198 -19.463 -0.032 1.00 95.69 342 LEU A C 1
ATOM 2670 O O . LEU A 1 342 ? 7.136 -19.348 0.765 1.00 95.69 342 LEU A O 1
ATOM 2674 N N . PRO A 1 343 ? 6.396 -19.558 -1.361 1.00 94.12 343 PRO A N 1
ATOM 2675 C CA . PRO A 1 343 ? 7.714 -19.433 -1.982 1.00 94.12 343 PRO A CA 1
ATOM 2676 C C . PRO A 1 343 ? 8.418 -18.114 -1.683 1.00 94.12 343 PRO A C 1
ATOM 2678 O O . PRO A 1 343 ? 7.808 -17.224 -1.114 1.00 94.12 343 PRO A O 1
ATOM 2681 N N . HIS A 1 344 ? 9.684 -17.954 -2.077 1.00 88.31 344 HIS A N 1
ATOM 2682 C CA . HIS A 1 344 ? 10.396 -16.669 -1.974 1.00 88.31 344 HIS A CA 1
ATOM 2683 C C . HIS A 1 344 ? 9.641 -15.505 -2.618 1.00 88.31 344 HIS A C 1
ATOM 2685 O O . HIS A 1 344 ? 8.956 -15.686 -3.631 1.00 88.31 344 HIS A O 1
ATOM 2691 N N . ASP A 1 345 ? 9.831 -14.305 -2.065 1.00 84.69 345 ASP A N 1
ATOM 2692 C CA . ASP A 1 345 ? 9.431 -13.085 -2.761 1.00 84.69 345 ASP A CA 1
ATOM 2693 C C . ASP A 1 345 ? 10.269 -12.919 -4.035 1.00 84.69 345 ASP A C 1
ATOM 2695 O O . ASP A 1 345 ? 11.410 -13.380 -4.104 1.00 84.69 345 ASP A O 1
ATOM 2699 N N . GLY A 1 346 ? 9.679 -12.352 -5.087 1.00 81.50 346 GLY A N 1
ATOM 2700 C CA . GLY A 1 346 ? 10.322 -12.317 -6.406 1.00 81.50 346 GLY A CA 1
ATOM 2701 C C . GLY A 1 346 ? 10.638 -13.711 -6.975 1.00 81.50 346 GLY A C 1
ATOM 2702 O O . GLY A 1 346 ? 11.668 -13.893 -7.620 1.00 81.50 346 GLY A O 1
ATOM 2703 N N . PHE A 1 347 ? 9.781 -14.708 -6.706 1.00 89.94 347 PHE A N 1
ATOM 2704 C CA . PHE A 1 347 ? 9.967 -16.119 -7.072 1.00 89.94 347 PHE A CA 1
ATOM 2705 C C . PHE A 1 347 ? 10.590 -16.343 -8.465 1.00 89.94 347 PHE A C 1
ATOM 2707 O O . PHE A 1 347 ? 9.995 -16.003 -9.491 1.00 89.94 347 PHE A O 1
ATOM 2714 N N . ARG A 1 348 ? 11.754 -17.006 -8.489 1.00 89.69 348 ARG A N 1
ATOM 2715 C CA . ARG A 1 348 ? 12.423 -17.504 -9.696 1.00 89.69 348 ARG A CA 1
ATOM 2716 C C . ARG A 1 348 ? 12.321 -19.031 -9.758 1.00 89.69 348 ARG A C 1
ATOM 2718 O O . ARG A 1 348 ? 12.695 -19.692 -8.784 1.00 89.69 348 ARG A O 1
ATOM 2725 N N . PRO A 1 349 ? 11.826 -19.606 -10.867 1.00 91.56 349 PRO A N 1
ATOM 2726 C CA . PRO A 1 349 ? 11.698 -21.049 -11.004 1.00 91.56 349 PRO A CA 1
ATOM 2727 C C . PRO A 1 349 ? 13.066 -21.715 -11.192 1.00 91.56 349 PRO A C 1
ATOM 2729 O O . PRO A 1 349 ? 14.007 -21.132 -11.727 1.00 91.56 349 PRO A O 1
ATOM 2732 N N . CYS A 1 350 ? 13.150 -22.981 -10.797 1.00 94.81 350 CYS A N 1
ATOM 2733 C CA . CYS A 1 350 ? 14.263 -23.852 -11.155 1.00 94.81 350 CYS A CA 1
ATOM 2734 C C . CYS A 1 350 ? 14.171 -24.243 -12.640 1.00 94.81 350 CYS A C 1
ATOM 2736 O O . CYS A 1 350 ? 13.106 -24.646 -13.101 1.00 94.81 350 CYS A O 1
ATOM 2738 N N . ALA A 1 351 ? 15.288 -24.172 -13.357 1.00 93.50 351 ALA A N 1
ATOM 2739 C CA . ALA A 1 351 ? 15.429 -24.517 -14.771 1.00 93.50 351 ALA A CA 1
ATOM 2740 C C . ALA A 1 351 ? 15.895 -25.972 -14.994 1.00 93.50 351 ALA A C 1
ATOM 2742 O O . ALA A 1 351 ? 16.491 -26.286 -16.018 1.00 93.50 351 ALA A O 1
ATOM 2743 N N . CYS A 1 352 ? 15.690 -26.874 -14.025 1.00 94.69 352 CYS A N 1
ATOM 2744 C CA . CYS A 1 352 ? 15.967 -28.296 -14.242 1.00 94.69 352 CYS A CA 1
ATOM 2745 C C . CYS A 1 352 ? 14.885 -28.925 -15.131 1.00 94.69 352 CYS A C 1
ATOM 2747 O O . CYS A 1 352 ? 13.739 -28.479 -15.107 1.00 94.69 352 CYS A O 1
ATOM 2749 N N . GLU A 1 353 ? 15.215 -30.017 -15.824 1.00 94.25 353 GLU A N 1
ATOM 2750 C CA . GLU A 1 353 ? 14.320 -30.696 -16.777 1.00 94.25 353 GLU A CA 1
ATOM 2751 C C . GLU A 1 353 ? 12.922 -30.995 -16.198 1.00 94.25 353 GLU A C 1
ATOM 2753 O O . GLU A 1 353 ? 11.904 -30.757 -16.845 1.00 94.25 353 GLU A O 1
ATOM 2758 N N . ARG A 1 354 ? 12.850 -31.442 -14.933 1.00 95.56 354 ARG A N 1
ATOM 2759 C CA . ARG A 1 354 ? 11.574 -31.719 -14.244 1.00 95.56 354 ARG A CA 1
ATOM 2760 C C . ARG A 1 354 ? 10.730 -30.466 -14.027 1.00 95.56 354 ARG A C 1
ATOM 2762 O O . ARG A 1 354 ? 9.511 -30.527 -14.152 1.00 95.56 354 ARG A O 1
ATOM 2769 N N . CYS A 1 355 ? 11.360 -29.360 -13.639 1.00 95.69 355 CYS A N 1
ATOM 2770 C CA . CYS A 1 355 ? 10.650 -28.110 -13.401 1.00 95.69 355 CYS A CA 1
ATOM 2771 C C . CYS A 1 355 ? 10.259 -27.451 -14.719 1.00 95.69 355 CYS A C 1
ATOM 2773 O O . CYS A 1 355 ? 9.113 -27.041 -14.858 1.00 95.69 355 CYS A O 1
ATOM 2775 N N . GLU A 1 356 ? 11.172 -27.403 -15.687 1.00 94.00 356 GLU A N 1
ATOM 2776 C CA . GLU A 1 356 ? 10.942 -26.825 -17.010 1.00 94.00 356 GLU A CA 1
ATOM 2777 C C . GLU A 1 356 ? 9.742 -27.479 -17.709 1.00 94.00 356 GLU A C 1
ATOM 2779 O O . GLU A 1 356 ? 8.878 -26.774 -18.225 1.00 94.00 356 GLU A O 1
ATOM 2784 N N . ALA A 1 357 ? 9.599 -28.806 -17.599 1.00 94.44 357 ALA A N 1
ATOM 2785 C CA . ALA A 1 357 ? 8.449 -29.544 -18.128 1.00 94.44 357 ALA A CA 1
ATOM 2786 C C . ALA A 1 357 ? 7.086 -29.143 -17.518 1.00 94.44 357 ALA A C 1
ATOM 2788 O O . ALA A 1 357 ? 6.039 -29.470 -18.079 1.00 94.44 357 ALA A O 1
ATOM 2789 N N . LEU A 1 358 ? 7.076 -28.463 -16.366 1.00 94.44 358 LEU A N 1
ATOM 2790 C CA . LEU A 1 358 ? 5.866 -28.019 -15.665 1.00 94.44 358 LEU A CA 1
ATOM 2791 C C . LEU A 1 358 ? 5.595 -26.516 -15.814 1.00 94.44 358 LEU A C 1
ATOM 2793 O O . LEU A 1 358 ? 4.502 -26.071 -15.454 1.00 94.44 358 LEU A O 1
ATOM 2797 N N . ILE A 1 359 ? 6.551 -25.734 -16.323 1.00 92.44 359 ILE A N 1
ATOM 2798 C CA . ILE A 1 359 ? 6.362 -24.299 -16.557 1.00 92.44 359 ILE A CA 1
ATOM 2799 C C . ILE A 1 359 ? 5.386 -24.117 -17.721 1.00 92.44 359 ILE A C 1
ATOM 2801 O O . ILE A 1 359 ? 5.544 -24.705 -18.791 1.00 92.44 359 ILE A O 1
ATOM 2805 N N . SER A 1 360 ? 4.351 -23.300 -17.517 1.00 88.75 360 SER A N 1
ATOM 2806 C CA . SER A 1 360 ? 3.363 -23.049 -18.566 1.00 88.75 360 SER A CA 1
ATOM 2807 C C . SER A 1 360 ? 3.973 -22.243 -19.710 1.00 88.75 360 SER A C 1
ATOM 2809 O O . SER A 1 360 ? 4.489 -21.146 -19.507 1.00 88.75 360 SER A O 1
ATOM 2811 N N . SER A 1 361 ? 3.813 -22.739 -20.935 1.00 83.56 361 SER A N 1
ATOM 2812 C CA . SER A 1 361 ? 4.135 -22.015 -22.169 1.00 83.56 361 SER A CA 1
ATOM 2813 C C . SER A 1 361 ? 2.955 -21.204 -22.722 1.00 83.56 361 SER A C 1
ATOM 2815 O O . SER A 1 361 ? 3.068 -20.618 -23.796 1.00 83.56 361 SER A O 1
ATOM 2817 N N . SER A 1 362 ? 1.821 -21.141 -22.005 1.00 80.75 362 SER A N 1
ATOM 2818 C CA . SER A 1 362 ? 0.607 -20.444 -22.466 1.00 80.75 362 SER A CA 1
ATOM 2819 C C . SER A 1 362 ? 0.762 -18.925 -22.591 1.00 80.75 362 SER A C 1
ATOM 2821 O O . SER A 1 362 ? -0.057 -18.286 -23.245 1.00 80.75 362 SER A O 1
ATOM 2823 N N . GLY A 1 363 ? 1.770 -18.337 -21.937 1.00 75.62 363 GLY A N 1
ATOM 2824 C CA . GLY A 1 363 ? 1.934 -16.884 -21.830 1.00 75.62 363 GLY A CA 1
ATOM 2825 C C . GLY A 1 363 ? 0.907 -16.205 -20.914 1.00 75.62 363 GLY A C 1
ATOM 2826 O O . GLY A 1 363 ? 0.883 -14.978 -20.827 1.00 75.62 363 GLY A O 1
ATOM 2827 N N . GLU A 1 364 ? 0.061 -16.976 -20.223 1.00 80.88 364 GLU A N 1
ATOM 2828 C CA . GLU A 1 364 ? -0.939 -16.435 -19.306 1.00 80.88 364 GLU A CA 1
ATOM 2829 C C . GLU A 1 364 ? -0.286 -15.970 -17.999 1.00 80.88 364 GLU A C 1
ATOM 2831 O O . GLU A 1 364 ? 0.207 -16.778 -17.205 1.00 80.88 364 GLU A O 1
ATOM 2836 N N . LYS A 1 365 ? -0.336 -14.656 -17.758 1.00 84.19 365 LYS A N 1
ATOM 2837 C CA . LYS A 1 365 ? 0.221 -14.044 -16.550 1.00 84.19 365 LYS A CA 1
ATOM 2838 C C . LYS A 1 365 ? -0.427 -14.586 -15.280 1.00 84.19 365 LYS A C 1
ATOM 2840 O O . LYS A 1 365 ? -1.650 -14.579 -15.133 1.00 84.19 365 LYS A O 1
ATOM 2845 N N . GLY A 1 366 ? 0.405 -14.979 -14.328 1.00 87.62 366 GLY A N 1
ATOM 2846 C CA . GLY A 1 366 ? 0.004 -15.549 -13.048 1.00 87.62 366 GLY A CA 1
ATOM 2847 C C . GLY A 1 366 ? -0.248 -17.057 -13.070 1.00 87.62 366 GLY A C 1
ATOM 2848 O O . GLY A 1 366 ? -0.540 -17.613 -12.015 1.00 87.62 366 GLY A O 1
ATOM 2849 N N . ALA A 1 367 ? -0.164 -17.726 -14.222 1.00 90.44 367 ALA A N 1
ATOM 2850 C CA . ALA A 1 367 ? -0.311 -19.179 -14.330 1.00 90.44 367 ALA A CA 1
ATOM 2851 C C . ALA A 1 367 ? 1.019 -19.900 -14.614 1.00 90.44 367 ALA A C 1
ATOM 2853 O O . ALA A 1 367 ? 1.050 -21.134 -14.630 1.00 90.44 367 ALA A O 1
ATOM 2854 N N . GLU A 1 368 ? 2.105 -19.154 -14.844 1.00 92.38 368 GLU A N 1
ATOM 2855 C CA . GLU A 1 368 ? 3.384 -19.651 -15.358 1.00 92.38 368 GLU A CA 1
ATOM 2856 C C . GLU A 1 368 ? 3.953 -20.783 -14.497 1.00 92.38 368 GLU A C 1
ATOM 2858 O O . GLU A 1 368 ? 4.426 -21.790 -15.025 1.00 92.38 368 GLU A O 1
ATOM 2863 N N . HIS A 1 369 ? 3.849 -20.657 -13.173 1.00 95.12 369 HIS A N 1
ATOM 2864 C CA . HIS A 1 369 ? 4.462 -21.573 -12.209 1.00 95.12 369 HIS A CA 1
ATOM 2865 C C . HIS A 1 369 ? 3.453 -22.299 -11.315 1.00 95.12 369 HIS A C 1
ATOM 2867 O O . HIS A 1 369 ? 3.836 -22.969 -10.352 1.00 95.12 369 HIS A O 1
ATOM 2873 N N . SER A 1 370 ? 2.157 -22.227 -11.621 1.00 95.38 370 SER A N 1
ATOM 2874 C CA . SER A 1 370 ? 1.122 -22.837 -10.778 1.00 95.38 370 SER A CA 1
ATOM 2875 C C . SER A 1 370 ? 1.249 -24.359 -10.666 1.00 95.38 370 SER A C 1
ATOM 2877 O O . SER A 1 370 ? 0.912 -24.921 -9.625 1.00 95.38 370 SER A O 1
ATOM 2879 N N . ARG A 1 371 ? 1.774 -25.034 -11.700 1.00 95.75 371 ARG A N 1
ATOM 2880 C CA . ARG A 1 371 ? 2.057 -26.484 -11.680 1.00 95.75 371 ARG A CA 1
ATOM 2881 C C . ARG A 1 371 ? 3.326 -26.859 -10.905 1.00 95.75 371 ARG A C 1
ATOM 2883 O O . ARG A 1 371 ? 3.539 -28.040 -10.664 1.00 95.75 371 ARG A O 1
ATOM 2890 N N . LEU A 1 372 ? 4.134 -25.883 -10.491 1.00 95.81 372 LEU A N 1
ATOM 2891 C CA . LEU A 1 372 ? 5.272 -26.099 -9.595 1.00 95.81 372 LEU A CA 1
ATOM 2892 C C . LEU A 1 372 ? 4.847 -25.928 -8.135 1.00 95.81 372 LEU A C 1
ATOM 2894 O O . LEU A 1 372 ? 5.061 -26.814 -7.313 1.00 95.81 372 LEU A O 1
ATOM 2898 N N . VAL A 1 373 ? 4.220 -24.793 -7.820 1.00 96.94 373 VAL A N 1
ATOM 2899 C CA . VAL A 1 373 ? 3.977 -24.381 -6.430 1.00 96.94 373 VAL A CA 1
ATOM 2900 C C . VAL A 1 373 ? 2.823 -25.153 -5.793 1.00 96.94 373 VAL A C 1
ATOM 2902 O O . VAL A 1 373 ? 2.970 -25.709 -4.707 1.00 96.94 373 VAL A O 1
ATOM 2905 N N . TRP A 1 374 ? 1.668 -25.226 -6.457 1.00 97.56 374 TRP A N 1
ATOM 2906 C CA . TRP A 1 374 ? 0.468 -25.788 -5.833 1.00 97.56 374 TRP A CA 1
ATOM 2907 C C . TRP A 1 374 ? 0.528 -27.305 -5.604 1.00 97.56 374 TRP A C 1
ATOM 2909 O O . TRP A 1 374 ? 0.090 -27.738 -4.537 1.00 97.56 374 TRP A O 1
ATOM 2919 N N . PRO A 1 375 ? 1.099 -28.126 -6.510 1.00 96.94 375 PRO A N 1
ATOM 2920 C CA . PRO A 1 375 ? 1.336 -29.541 -6.223 1.00 96.94 375 PRO A CA 1
ATOM 2921 C C . PRO A 1 375 ? 2.303 -29.773 -5.057 1.00 96.94 375 PRO A C 1
ATOM 2923 O O . PRO A 1 375 ? 2.075 -30.682 -4.260 1.00 96.94 375 PRO A O 1
ATOM 2926 N N . TYR A 1 376 ? 3.330 -28.930 -4.901 1.00 97.69 376 TYR A N 1
ATOM 2927 C CA . TYR A 1 376 ? 4.230 -28.973 -3.746 1.00 97.69 376 TYR A CA 1
ATOM 2928 C C . TYR A 1 376 ? 3.470 -28.699 -2.439 1.00 97.69 376 TYR A C 1
ATOM 2930 O O . TYR A 1 376 ? 3.525 -29.509 -1.514 1.00 97.69 376 TYR A O 1
ATOM 2938 N N . VAL A 1 377 ? 2.672 -27.625 -2.392 1.00 98.25 377 VAL A N 1
ATOM 2939 C CA . VAL A 1 377 ? 1.831 -27.294 -1.226 1.00 98.25 377 VAL A CA 1
ATOM 2940 C C . VAL A 1 377 ? 0.858 -28.431 -0.906 1.00 98.25 377 VAL A C 1
ATOM 2942 O O . VAL A 1 377 ? 0.731 -28.823 0.254 1.00 98.25 377 VAL A O 1
ATOM 2945 N N . ALA A 1 378 ? 0.194 -28.988 -1.924 1.00 98.06 378 ALA A N 1
ATOM 2946 C CA . ALA A 1 378 ? -0.740 -30.098 -1.758 1.00 98.06 378 ALA A CA 1
ATOM 2947 C C . ALA A 1 378 ? -0.053 -31.359 -1.210 1.00 98.06 378 ALA A C 1
ATOM 2949 O O . ALA A 1 378 ? -0.601 -32.008 -0.321 1.00 98.06 378 ALA A O 1
ATOM 2950 N N . SER A 1 379 ? 1.153 -31.675 -1.688 1.00 97.94 379 SER A N 1
ATOM 2951 C CA . SER A 1 379 ? 1.935 -32.828 -1.218 1.00 97.94 379 SER A CA 1
ATOM 2952 C C . SER A 1 379 ? 2.305 -32.678 0.258 1.00 97.94 379 SER A C 1
ATOM 2954 O O . SER A 1 379 ? 2.009 -33.560 1.063 1.00 97.94 379 SER A O 1
ATOM 2956 N N . CYS A 1 380 ? 2.844 -31.518 0.647 1.00 98.38 380 CYS A N 1
ATOM 2957 C CA . CYS A 1 380 ? 3.173 -31.239 2.043 1.00 98.38 380 CYS A CA 1
ATOM 2958 C C . CYS A 1 380 ? 1.937 -31.296 2.955 1.00 98.38 380 CYS A C 1
ATOM 2960 O O . CYS A 1 380 ? 1.989 -31.865 4.044 1.00 98.38 380 CYS A O 1
ATOM 2962 N N . ALA A 1 381 ? 0.811 -30.730 2.511 1.00 98.12 381 ALA A N 1
ATOM 2963 C CA . ALA A 1 381 ? -0.428 -30.719 3.282 1.00 98.12 381 ALA A CA 1
ATOM 2964 C C . ALA A 1 381 ? -1.044 -32.117 3.444 1.00 98.12 381 ALA A C 1
ATOM 2966 O O . ALA A 1 381 ? -1.575 -32.423 4.512 1.00 98.12 381 ALA A O 1
ATOM 2967 N N . ALA A 1 382 ? -0.941 -32.974 2.424 1.00 97.88 382 ALA A N 1
ATOM 2968 C CA . ALA A 1 382 ? -1.403 -34.358 2.485 1.00 97.88 382 ALA A CA 1
ATOM 2969 C C . ALA A 1 382 ? -0.583 -35.208 3.471 1.00 97.88 382 ALA A C 1
ATOM 2971 O O . ALA A 1 382 ? -1.139 -36.086 4.130 1.00 97.88 382 ALA A O 1
ATOM 2972 N N . GLU A 1 383 ? 0.718 -34.938 3.607 1.00 97.94 383 GLU A N 1
ATOM 2973 C CA . GLU A 1 383 ? 1.585 -35.631 4.566 1.00 97.94 383 GLU A CA 1
ATOM 2974 C C . GLU A 1 383 ? 1.478 -35.091 6.003 1.00 97.94 383 GLU A C 1
ATOM 2976 O O . GLU A 1 383 ? 1.833 -35.803 6.944 1.00 97.94 383 GLU A O 1
ATOM 2981 N N . ALA A 1 384 ? 0.977 -33.870 6.201 1.00 96.81 384 ALA A N 1
ATOM 2982 C CA . ALA A 1 384 ? 0.769 -33.259 7.518 1.00 96.81 384 ALA A CA 1
ATOM 2983 C C . ALA A 1 384 ? -0.704 -32.839 7.735 1.00 96.81 384 ALA A C 1
ATOM 2985 O O . ALA A 1 384 ? -0.989 -31.644 7.893 1.00 96.81 384 ALA A O 1
ATOM 2986 N N . PRO A 1 385 ? -1.666 -33.788 7.729 1.00 96.62 385 PRO A N 1
ATOM 2987 C CA . PRO A 1 385 ? -3.098 -33.490 7.850 1.00 96.62 385 PRO A CA 1
ATOM 2988 C C . PRO A 1 385 ? -3.484 -32.802 9.172 1.00 96.62 385 PRO A C 1
ATOM 2990 O O . PRO A 1 385 ? -4.544 -32.181 9.257 1.00 96.62 385 PRO A O 1
ATOM 2993 N N . GLU A 1 386 ? -2.637 -32.898 10.197 1.00 94.88 386 GLU A N 1
ATOM 2994 C CA . GLU A 1 386 ? -2.790 -32.254 11.502 1.00 94.88 386 GLU A CA 1
ATOM 2995 C C . GLU A 1 386 ? -2.542 -30.735 11.489 1.00 94.88 386 GLU A C 1
ATOM 2997 O O . GLU A 1 386 ? -2.997 -30.037 12.395 1.00 94.88 386 GLU A O 1
ATOM 3002 N N . ALA A 1 387 ? -1.839 -30.213 10.478 1.00 96.06 387 ALA A N 1
ATOM 3003 C CA . ALA A 1 387 ? -1.501 -28.796 10.357 1.00 96.06 387 ALA A CA 1
ATOM 3004 C C . ALA A 1 387 ? -2.459 -28.058 9.419 1.00 96.06 387 ALA A C 1
ATOM 3006 O O . ALA A 1 387 ? -2.966 -28.639 8.460 1.00 96.06 387 ALA A O 1
ATOM 3007 N N . LYS A 1 388 ? -2.637 -26.747 9.622 1.00 97.38 388 LYS A N 1
ATOM 3008 C CA . LYS A 1 388 ? -3.207 -25.859 8.598 1.00 97.38 388 LYS A CA 1
ATOM 3009 C C . LYS A 1 388 ? -2.087 -25.302 7.729 1.00 97.38 388 LYS A C 1
ATOM 3011 O O . LYS A 1 388 ? -1.290 -24.494 8.189 1.00 97.38 388 LYS A O 1
ATOM 3016 N N . VAL A 1 389 ? -2.020 -25.716 6.471 1.00 98.12 389 VAL A N 1
ATOM 3017 C CA . VAL A 1 389 ? -0.975 -25.255 5.549 1.00 98.12 389 VAL A CA 1
ATOM 3018 C C . VAL A 1 389 ? -1.463 -24.023 4.799 1.00 98.12 389 VAL A C 1
ATOM 3020 O O . VAL A 1 389 ? -2.538 -24.057 4.206 1.00 98.12 389 VAL A O 1
ATOM 3023 N N . THR A 1 390 ? -0.696 -22.936 4.806 1.00 97.75 390 THR A N 1
ATOM 3024 C CA . THR A 1 390 ? -1.055 -21.693 4.108 1.00 97.75 390 THR A CA 1
ATOM 3025 C C . THR A 1 390 ? -0.132 -21.436 2.914 1.00 97.75 390 THR A C 1
ATOM 3027 O O . THR A 1 390 ? 1.049 -21.781 2.925 1.00 97.75 390 THR A O 1
ATOM 3030 N N . CYS A 1 391 ? -0.672 -20.847 1.847 1.00 97.25 391 CYS A N 1
ATOM 3031 C CA . CYS A 1 391 ? 0.107 -20.349 0.709 1.00 97.25 391 CYS A CA 1
ATOM 3032 C C . CYS A 1 391 ? -0.682 -19.254 -0.013 1.00 97.25 391 CYS A C 1
ATOM 3034 O O . CYS A 1 391 ? -1.900 -19.381 -0.168 1.00 97.25 391 CYS A O 1
ATOM 3036 N N . LEU A 1 392 ? -0.005 -18.198 -0.476 1.00 96.00 392 LEU A N 1
ATOM 3037 C CA . LEU A 1 392 ? -0.631 -17.198 -1.340 1.00 96.00 392 LEU A CA 1
ATOM 3038 C C . LEU A 1 392 ? -0.719 -17.705 -2.781 1.00 96.00 392 LEU A C 1
ATOM 3040 O O . LEU A 1 392 ? 0.234 -18.257 -3.318 1.00 96.00 392 LEU A O 1
ATOM 3044 N N . ALA A 1 393 ? -1.837 -17.424 -3.433 1.00 95.25 393 ALA A N 1
ATOM 3045 C CA . ALA A 1 393 ? -1.914 -17.209 -4.863 1.00 95.25 393 ALA A CA 1
ATOM 3046 C C . ALA A 1 393 ? -1.323 -15.827 -5.144 1.00 95.25 393 ALA A C 1
ATOM 3048 O O . ALA A 1 393 ? -1.982 -14.812 -4.918 1.00 95.25 393 ALA A O 1
ATOM 3049 N N . TYR A 1 394 ? -0.059 -15.805 -5.563 1.00 92.00 394 TYR A N 1
ATOM 3050 C CA . TYR A 1 394 ? 0.746 -14.594 -5.694 1.00 92.00 394 TYR A CA 1
ATOM 3051 C C . TYR A 1 394 ? 1.687 -14.690 -6.895 1.00 92.00 394 TYR A C 1
ATOM 3053 O O . TYR A 1 394 ? 2.148 -15.774 -7.258 1.00 92.00 394 TYR A O 1
ATOM 3061 N N . GLY A 1 395 ? 1.966 -13.548 -7.524 1.00 90.56 395 GLY A N 1
ATOM 3062 C CA . GLY A 1 395 ? 2.912 -13.466 -8.628 1.00 90.56 395 GLY A CA 1
ATOM 3063 C C . GLY A 1 395 ? 2.577 -14.441 -9.761 1.00 90.56 395 GLY A C 1
ATOM 3064 O O . GLY A 1 395 ? 1.432 -14.584 -10.184 1.00 90.56 395 GLY A O 1
ATOM 3065 N N . SER A 1 396 ? 3.591 -15.150 -10.234 1.00 92.38 396 SER A N 1
ATOM 3066 C CA . SER A 1 396 ? 3.524 -16.080 -11.368 1.00 92.38 396 SER A CA 1
ATOM 3067 C C . SER A 1 396 ? 2.798 -17.411 -11.089 1.00 92.38 396 SER A C 1
ATOM 3069 O O . SER A 1 396 ? 2.778 -18.304 -11.932 1.00 92.38 396 SER A O 1
ATOM 3071 N N . TYR A 1 397 ? 2.199 -17.570 -9.907 1.00 94.44 397 TYR A N 1
ATOM 3072 C CA . TYR A 1 397 ? 1.356 -18.714 -9.531 1.00 94.44 397 TYR A CA 1
ATOM 3073 C C . TYR A 1 397 ? 0.026 -18.268 -8.890 1.00 94.44 397 TYR A C 1
ATOM 3075 O O . TYR A 1 397 ? -0.605 -19.006 -8.125 1.00 94.44 397 TYR A O 1
ATOM 3083 N N . ALA A 1 398 ? -0.412 -17.043 -9.204 1.00 93.56 398 ALA A N 1
ATOM 3084 C CA . ALA A 1 398 ? -1.655 -16.436 -8.738 1.00 93.56 398 ALA A CA 1
ATOM 3085 C C . ALA A 1 398 ? -2.938 -17.001 -9.376 1.00 93.56 398 ALA A C 1
ATOM 3087 O O . ALA A 1 398 ? -4.033 -16.693 -8.903 1.00 93.56 398 ALA A O 1
ATOM 3088 N N . ARG A 1 399 ? -2.848 -17.815 -10.434 1.00 92.56 399 ARG A N 1
ATOM 3089 C CA . ARG A 1 399 ? -3.999 -18.415 -11.130 1.00 92.56 399 ARG A CA 1
ATOM 3090 C C . ARG A 1 399 ? -3.993 -19.942 -11.022 1.00 92.56 399 ARG A C 1
ATOM 3092 O O . ARG A 1 399 ? -2.933 -20.551 -11.171 1.00 92.56 399 ARG A O 1
ATOM 3099 N N . PRO A 1 400 ? -5.148 -20.598 -10.824 1.00 93.38 400 PRO A N 1
ATOM 3100 C CA . PRO A 1 400 ? -5.232 -22.051 -10.929 1.00 93.38 400 PRO A CA 1
ATOM 3101 C C . PRO A 1 400 ? -4.896 -22.514 -12.353 1.00 93.38 400 PRO A C 1
ATOM 3103 O O . PRO A 1 400 ? -5.352 -21.909 -13.321 1.00 93.38 400 PRO A O 1
ATOM 3106 N N . TYR A 1 401 ? -4.156 -23.614 -12.500 1.00 90.75 401 TYR A N 1
ATOM 3107 C CA . TYR A 1 401 ? -3.898 -24.185 -13.825 1.00 90.75 401 TYR A CA 1
ATOM 3108 C C . TYR A 1 401 ? -5.129 -24.951 -14.363 1.00 90.75 401 TYR A C 1
ATOM 3110 O O . TYR A 1 401 ? -5.950 -25.444 -13.578 1.00 90.75 401 TYR A O 1
ATOM 3118 N N . PRO A 1 402 ? -5.276 -25.104 -15.695 1.00 86.62 402 PRO A N 1
ATOM 3119 C CA . PRO A 1 402 ? -6.373 -25.874 -16.280 1.00 86.62 402 PRO A CA 1
ATOM 3120 C C . PRO A 1 402 ? -6.425 -27.314 -15.754 1.00 86.62 402 PRO A C 1
ATOM 3122 O O . PRO A 1 402 ? -5.422 -28.033 -15.777 1.00 86.62 402 PRO A O 1
ATOM 3125 N N . GLY A 1 403 ? -7.604 -27.726 -15.281 1.00 88.38 403 GLY A N 1
ATOM 3126 C CA . GLY A 1 403 ? -7.832 -29.053 -14.699 1.00 88.38 403 GLY A CA 1
ATOM 3127 C C . GLY A 1 403 ? -7.326 -29.233 -13.263 1.00 88.38 403 GLY A C 1
ATOM 3128 O O . GLY A 1 403 ? -7.305 -30.359 -12.787 1.00 88.38 403 GLY A O 1
ATOM 3129 N N . MET A 1 404 ? -6.916 -28.162 -12.571 1.00 93.56 404 MET A N 1
ATOM 3130 C CA . MET A 1 404 ? -6.494 -28.239 -11.169 1.00 93.56 404 MET A CA 1
ATOM 3131 C C . MET A 1 404 ? -7.602 -28.801 -10.270 1.00 93.56 404 MET A C 1
ATOM 3133 O O . MET A 1 404 ? -8.703 -28.246 -10.209 1.00 93.56 404 MET A O 1
ATOM 3137 N N . GLU A 1 405 ? -7.278 -29.877 -9.555 1.00 92.31 405 GLU A N 1
ATOM 3138 C CA . GLU A 1 405 ? -8.146 -30.485 -8.549 1.00 92.31 405 GLU A CA 1
ATOM 3139 C C . GLU A 1 405 ? -8.289 -29.594 -7.307 1.00 92.31 405 GLU A C 1
ATOM 3141 O O . GLU A 1 405 ? -7.543 -28.629 -7.104 1.00 92.31 405 GLU A O 1
ATOM 3146 N N . LYS A 1 406 ? -9.267 -29.916 -6.453 1.00 96.25 406 LYS A N 1
ATOM 3147 C CA . LYS A 1 406 ? -9.363 -29.279 -5.137 1.00 96.25 406 LYS A CA 1
ATOM 3148 C C . LYS A 1 406 ? -8.133 -29.621 -4.302 1.00 96.25 406 LYS A C 1
ATOM 3150 O O . LYS A 1 406 ? -7.670 -30.758 -4.292 1.00 96.25 406 LYS A O 1
ATOM 3155 N N . LEU A 1 407 ? -7.629 -28.621 -3.590 1.00 97.69 407 LEU A N 1
ATOM 3156 C CA . LEU A 1 407 ? -6.508 -28.781 -2.670 1.00 97.69 407 LEU A CA 1
ATOM 3157 C C . LEU A 1 407 ? -6.930 -29.614 -1.448 1.00 97.69 407 LEU A C 1
ATOM 3159 O O . LEU A 1 407 ? -8.118 -29.647 -1.129 1.00 97.69 407 LEU A O 1
ATOM 3163 N N . PRO A 1 408 ? -5.990 -30.241 -0.718 1.00 97.88 408 PRO A N 1
ATOM 3164 C CA . PRO A 1 408 ? -6.301 -30.902 0.547 1.00 97.88 408 PRO A CA 1
ATOM 3165 C C . PRO A 1 408 ? -7.074 -29.990 1.515 1.00 97.88 408 PRO A C 1
ATOM 3167 O O . PRO A 1 408 ? -6.843 -28.782 1.579 1.00 97.88 408 PRO A O 1
ATOM 3170 N N . ALA A 1 409 ? -7.993 -30.563 2.300 1.00 97.56 409 ALA A N 1
ATOM 3171 C CA . ALA A 1 409 ? -8.921 -29.800 3.146 1.00 97.56 409 ALA A CA 1
ATOM 3172 C C . ALA A 1 409 ? -8.248 -28.990 4.275 1.00 97.56 409 ALA A C 1
ATOM 3174 O O . ALA A 1 409 ? -8.876 -28.123 4.890 1.00 97.56 409 ALA A O 1
ATOM 3175 N N . ASN A 1 410 ? -6.981 -29.277 4.569 1.00 97.69 410 ASN A N 1
ATOM 3176 C CA . ASN A 1 410 ? -6.161 -28.544 5.522 1.00 97.69 410 ASN A CA 1
ATOM 3177 C C . ASN A 1 410 ? -5.335 -27.408 4.887 1.00 97.69 410 ASN A C 1
ATOM 3179 O O . ASN A 1 410 ? -4.635 -26.710 5.619 1.00 97.69 410 ASN A O 1
ATOM 3183 N N . VAL A 1 411 ? -5.449 -27.176 3.574 1.00 98.19 411 VAL A N 1
ATOM 3184 C CA . VAL A 1 411 ? -4.852 -26.016 2.899 1.00 98.19 411 VAL A CA 1
ATOM 3185 C C . VAL A 1 411 ? -5.767 -24.795 3.008 1.00 98.19 411 VAL A C 1
ATOM 3187 O O . VAL A 1 411 ? -6.947 -24.846 2.655 1.00 98.19 411 VAL A O 1
ATOM 3190 N N . VAL A 1 412 ? -5.202 -23.672 3.448 1.00 97.56 412 VAL A N 1
ATOM 3191 C CA . VAL A 1 412 ? -5.820 -22.343 3.417 1.00 97.56 412 VAL A CA 1
ATOM 3192 C C . VAL A 1 412 ? -5.144 -21.528 2.321 1.00 97.56 412 VAL A C 1
ATOM 3194 O O . VAL A 1 412 ? -3.979 -21.139 2.429 1.00 97.56 412 VAL A O 1
ATOM 3197 N N . VAL A 1 413 ? -5.886 -21.278 1.244 1.00 97.62 413 VAL A N 1
ATOM 3198 C CA . VAL A 1 413 ? -5.425 -20.434 0.140 1.00 97.62 413 VAL A CA 1
ATOM 3199 C C . VAL A 1 413 ? -5.551 -18.978 0.560 1.00 97.62 413 VAL A C 1
ATOM 3201 O O . VAL A 1 413 ? -6.650 -18.504 0.852 1.00 97.62 413 VAL A O 1
ATOM 3204 N N . GLY A 1 414 ? -4.433 -18.264 0.564 1.00 96.06 414 GLY A N 1
ATOM 3205 C CA . GLY A 1 414 ? -4.448 -16.815 0.600 1.00 96.06 414 GLY A CA 1
ATOM 3206 C C . GLY A 1 414 ? -4.489 -16.243 -0.811 1.00 96.06 414 GLY A C 1
ATOM 3207 O O . GLY A 1 414 ? -3.792 -16.726 -1.689 1.00 96.06 414 GLY A O 1
ATOM 3208 N N . PHE A 1 415 ? -5.304 -15.232 -1.067 1.00 95.25 415 PHE A N 1
ATOM 3209 C CA . PHE A 1 415 ? -5.357 -14.555 -2.355 1.00 95.25 415 PHE A CA 1
ATOM 3210 C C . PHE A 1 415 ? -4.641 -13.211 -2.253 1.00 95.25 415 PHE A C 1
ATOM 3212 O O . PHE A 1 415 ? -5.033 -12.372 -1.439 1.00 95.25 415 PHE A O 1
ATOM 3219 N N . CYS A 1 416 ? -3.604 -13.015 -3.070 1.00 91.12 416 CYS A N 1
ATOM 3220 C CA . CYS A 1 416 ? -2.912 -11.741 -3.208 1.00 91.12 416 CYS A CA 1
ATOM 3221 C C . CYS A 1 416 ? -3.130 -11.204 -4.622 1.00 91.12 416 CYS A C 1
ATOM 3223 O O . CYS A 1 416 ? -2.626 -11.759 -5.601 1.00 91.12 416 CYS A O 1
ATOM 3225 N N . ALA A 1 417 ? -3.914 -10.135 -4.745 1.00 75.62 417 ALA A N 1
ATOM 3226 C CA . ALA A 1 417 ? -4.091 -9.489 -6.035 1.00 75.62 417 ALA A CA 1
ATOM 3227 C C . ALA A 1 417 ? -2.787 -8.806 -6.467 1.00 75.62 417 ALA A C 1
ATOM 3229 O O . ALA A 1 417 ? -2.140 -8.130 -5.673 1.00 75.62 417 ALA A O 1
ATOM 3230 N N . PHE A 1 418 ? -2.467 -8.878 -7.762 1.00 64.62 418 PHE A N 1
ATOM 3231 C CA . PHE A 1 418 ? -1.388 -8.092 -8.385 1.00 64.62 418 PHE A CA 1
ATOM 3232 C C . PHE A 1 418 ? -1.574 -6.569 -8.258 1.00 64.62 418 PHE A C 1
ATOM 3234 O O . PHE A 1 418 ? -0.704 -5.797 -8.651 1.00 64.62 418 PHE A O 1
ATOM 3241 N N . SER A 1 419 ? -2.734 -6.130 -7.775 1.00 66.88 419 SER A N 1
ATOM 3242 C CA . SER A 1 419 ? -3.262 -4.790 -7.946 1.00 66.88 419 SER A CA 1
ATOM 3243 C C . SER A 1 419 ? -3.795 -4.262 -6.609 1.00 66.88 419 SER A C 1
ATOM 3245 O O . SER A 1 419 ? -4.448 -4.992 -5.859 1.00 66.88 419 SER A O 1
ATOM 3247 N N . HIS A 1 420 ? -3.560 -2.984 -6.307 1.00 79.75 420 HIS A N 1
ATOM 3248 C CA . HIS A 1 420 ? -4.215 -2.309 -5.179 1.00 79.75 420 HIS A CA 1
ATOM 3249 C C . HIS A 1 420 ? -5.669 -1.966 -5.533 1.00 79.75 420 HIS A C 1
ATOM 3251 O O . HIS A 1 420 ? -5.966 -1.786 -6.716 1.00 79.75 420 HIS A O 1
ATOM 3257 N N . PRO A 1 421 ? -6.610 -1.849 -4.581 1.00 84.06 421 PRO A N 1
ATOM 3258 C CA . PRO A 1 421 ? -8.022 -1.757 -4.934 1.00 84.06 421 PRO A CA 1
ATOM 3259 C C . PRO A 1 421 ? -8.373 -0.565 -5.824 1.00 84.06 421 PRO A C 1
ATOM 3261 O O . PRO A 1 421 ? -9.242 -0.706 -6.673 1.00 84.06 421 PRO A O 1
ATOM 3264 N N . ALA A 1 422 ? -7.682 0.575 -5.727 1.00 85.38 422 ALA A N 1
ATOM 3265 C CA . ALA A 1 422 ? -7.975 1.700 -6.614 1.00 85.38 422 ALA A CA 1
ATOM 3266 C C . ALA A 1 422 ? -7.636 1.414 -8.094 1.00 85.38 422 ALA A C 1
ATOM 3268 O O . ALA A 1 422 ? -8.334 1.887 -8.988 1.00 85.38 422 ALA A O 1
ATOM 3269 N N . SER A 1 423 ? -6.659 0.547 -8.380 1.00 86.25 423 SER A N 1
ATOM 3270 C CA . SER A 1 423 ? -6.396 0.084 -9.753 1.00 86.25 423 SER A CA 1
ATOM 3271 C C . SER A 1 423 ? -7.491 -0.828 -10.329 1.00 86.25 423 SER A C 1
ATOM 3273 O O . SER A 1 423 ? -7.534 -1.043 -11.536 1.00 86.25 423 SER A O 1
ATOM 3275 N N . LEU A 1 424 ? -8.454 -1.291 -9.522 1.00 90.12 424 LEU A N 1
ATOM 3276 C CA . LEU A 1 424 ? -9.624 -2.030 -10.019 1.00 90.12 424 LEU A CA 1
ATOM 3277 C C . LEU A 1 424 ? -10.594 -1.147 -10.830 1.00 90.12 424 LEU A C 1
ATOM 3279 O O . LEU A 1 424 ? -11.562 -1.659 -11.384 1.00 90.12 424 LEU A O 1
ATOM 3283 N N . TYR A 1 425 ? -10.354 0.168 -10.915 1.00 90.81 425 TYR A N 1
ATOM 3284 C CA . TYR A 1 425 ? -11.031 1.051 -11.873 1.00 90.81 425 TYR A CA 1
ATOM 3285 C C . TYR A 1 425 ? -10.490 0.940 -13.306 1.00 90.81 425 TYR A C 1
ATOM 3287 O O . TYR A 1 425 ? -11.112 1.488 -14.216 1.00 90.81 425 TYR A O 1
ATOM 3295 N N . TYR A 1 426 ? -9.357 0.264 -13.526 1.00 87.50 426 TYR A N 1
ATOM 3296 C CA . TYR A 1 426 ? -8.897 -0.063 -14.874 1.00 87.50 426 TYR A CA 1
ATOM 3297 C C . TYR A 1 426 ? -9.921 -0.956 -15.581 1.00 87.50 426 TYR A C 1
ATOM 3299 O O . TYR A 1 426 ? -10.560 -1.802 -14.947 1.00 87.50 426 TYR A O 1
ATOM 3307 N N . LYS A 1 427 ? -10.054 -0.773 -16.904 1.00 83.38 427 LYS A N 1
ATOM 3308 C CA . LYS A 1 427 ? -10.965 -1.554 -17.754 1.00 83.38 427 LYS A CA 1
ATOM 3309 C C . LYS A 1 427 ? -10.822 -3.056 -17.456 1.00 83.38 427 LYS A C 1
ATOM 3311 O O . LYS A 1 427 ? -9.704 -3.554 -17.319 1.00 83.38 427 LYS A O 1
ATOM 3316 N N . ASP A 1 428 ? -11.958 -3.731 -17.283 1.00 84.44 428 ASP A N 1
ATOM 3317 C CA . ASP A 1 428 ? -12.125 -5.173 -17.025 1.00 84.44 428 ASP A CA 1
ATOM 3318 C C . ASP A 1 428 ? -11.450 -5.739 -15.752 1.00 84.44 428 ASP A C 1
ATOM 3320 O O . ASP A 1 428 ? -11.561 -6.932 -15.455 1.00 84.44 428 ASP A O 1
ATOM 3324 N N . THR A 1 429 ? -10.734 -4.925 -14.968 1.00 87.81 429 THR A N 1
ATOM 3325 C CA . THR A 1 429 ? -9.874 -5.429 -13.881 1.00 87.81 429 THR A CA 1
ATOM 3326 C C . THR A 1 429 ? -10.684 -5.845 -12.649 1.00 87.81 429 THR A C 1
ATOM 3328 O O . THR A 1 429 ? -10.331 -6.816 -11.976 1.00 87.81 429 THR A O 1
ATOM 3331 N N . PHE A 1 430 ? -11.804 -5.173 -12.358 1.00 91.38 430 PHE A N 1
ATOM 3332 C CA . PHE A 1 430 ? -12.684 -5.575 -11.255 1.00 91.38 430 PHE A CA 1
ATOM 3333 C C . PHE A 1 430 ? -13.360 -6.926 -11.526 1.00 91.38 430 PHE A C 1
ATOM 3335 O O . PHE A 1 430 ? -13.366 -7.791 -10.648 1.00 91.38 430 PHE A O 1
ATOM 3342 N N . GLU A 1 431 ? -13.877 -7.153 -12.738 1.00 90.50 431 GLU A N 1
ATOM 3343 C CA . GLU A 1 431 ? -14.457 -8.444 -13.118 1.00 90.50 431 GLU A CA 1
ATOM 3344 C C . GLU A 1 431 ? -13.407 -9.564 -13.047 1.00 90.50 431 GLU A C 1
ATOM 3346 O O . GLU A 1 431 ? -13.685 -10.647 -12.523 1.00 90.50 431 GLU A O 1
ATOM 3351 N N . GLN A 1 432 ? -12.178 -9.299 -13.508 1.00 88.44 432 GLN A N 1
ATOM 3352 C CA . GLN A 1 432 ? -11.060 -10.243 -13.406 1.00 88.44 432 GLN A CA 1
ATOM 3353 C C . GLN A 1 432 ? -10.703 -10.566 -11.951 1.00 88.44 432 GLN A C 1
ATOM 3355 O O . GLN A 1 432 ? -10.462 -11.733 -11.626 1.00 88.44 432 GLN A O 1
ATOM 3360 N N . TYR A 1 433 ? -10.705 -9.568 -11.063 1.00 91.56 433 TYR A N 1
ATOM 3361 C CA . TYR A 1 433 ? -10.503 -9.768 -9.628 1.00 91.56 433 TYR A CA 1
ATOM 3362 C C . TYR A 1 433 ? -11.584 -10.687 -9.044 1.00 91.56 433 TYR A C 1
ATOM 3364 O O . TYR A 1 433 ? -11.258 -11.706 -8.432 1.00 91.56 433 TYR A O 1
ATOM 3372 N N . GLN A 1 434 ? -12.866 -10.400 -9.301 1.00 93.25 434 GLN A N 1
ATOM 3373 C CA . GLN A 1 434 ? -13.981 -11.228 -8.825 1.00 93.25 434 GLN A CA 1
ATOM 3374 C C . GLN A 1 434 ? -13.882 -12.671 -9.326 1.00 93.25 434 GLN A C 1
ATOM 3376 O O . GLN A 1 434 ? -14.050 -13.620 -8.554 1.00 93.25 434 GLN A O 1
ATOM 3381 N N . GLN A 1 435 ? -13.583 -12.846 -10.614 1.00 92.25 435 GLN A N 1
ATOM 3382 C CA . GLN A 1 435 ? -13.433 -14.165 -11.214 1.00 92.25 435 GLN A CA 1
ATOM 3383 C C . GLN A 1 435 ? -12.238 -14.923 -10.623 1.00 92.25 435 GLN A C 1
ATOM 3385 O O . GLN A 1 435 ? -12.345 -16.124 -10.373 1.00 92.25 435 GLN A O 1
ATOM 3390 N N . SER A 1 436 ? -11.130 -14.235 -10.343 1.00 91.94 436 SER A N 1
ATOM 3391 C CA . SER A 1 436 ? -9.939 -14.835 -9.735 1.00 91.94 436 SER A CA 1
ATOM 3392 C C . SER A 1 436 ? -10.220 -15.319 -8.311 1.00 91.94 436 SER A C 1
ATOM 3394 O O . SER A 1 436 ? -9.952 -16.483 -8.007 1.00 91.94 436 SER A O 1
ATOM 3396 N N . VAL A 1 437 ? -10.855 -14.491 -7.471 1.00 95.25 437 VAL A N 1
ATOM 3397 C CA . VAL A 1 437 ? -11.267 -14.880 -6.108 1.00 95.25 437 VAL A CA 1
ATOM 3398 C C . VAL A 1 437 ? -12.210 -16.085 -6.149 1.00 95.25 437 VAL A C 1
ATOM 3400 O O . VAL A 1 437 ? -11.976 -17.084 -5.465 1.00 95.25 437 VAL A O 1
ATOM 3403 N N . ARG A 1 438 ? -13.236 -16.047 -7.011 1.00 95.56 438 ARG A N 1
ATOM 3404 C CA . ARG A 1 438 ? -14.175 -17.165 -7.189 1.00 95.56 438 ARG A CA 1
ATOM 3405 C C . ARG A 1 438 ? -13.464 -18.438 -7.646 1.00 95.56 438 ARG A C 1
ATOM 3407 O O . ARG A 1 438 ? -13.784 -19.524 -7.163 1.00 95.56 438 ARG A O 1
ATOM 3414 N N . SER A 1 439 ? -12.510 -18.320 -8.570 1.00 94.75 439 SER A N 1
ATOM 3415 C CA . SER A 1 439 ? -11.770 -19.472 -9.085 1.00 94.75 439 SER A CA 1
ATOM 3416 C C . SER A 1 439 ? -11.013 -20.190 -7.967 1.00 94.75 439 SER A C 1
ATOM 3418 O O . SER A 1 439 ? -11.119 -21.410 -7.872 1.00 94.75 439 SER A O 1
ATOM 3420 N N . TRP A 1 440 ? -10.359 -19.454 -7.063 1.00 96.75 440 TRP A N 1
ATOM 3421 C CA . TRP A 1 440 ? -9.668 -20.017 -5.901 1.00 96.75 440 TRP A CA 1
ATOM 3422 C C . TRP A 1 440 ? -10.619 -20.588 -4.859 1.00 96.75 440 TRP A C 1
ATOM 3424 O O . TRP A 1 440 ? -10.380 -21.690 -4.366 1.00 96.75 440 TRP A O 1
ATOM 3434 N N . ALA A 1 441 ? -11.737 -19.913 -4.589 1.00 96.19 441 ALA A N 1
ATOM 3435 C CA . ALA A 1 441 ? -12.761 -20.427 -3.684 1.00 96.19 441 ALA A CA 1
ATOM 3436 C C . ALA A 1 441 ? -13.297 -21.801 -4.130 1.00 96.19 441 ALA A C 1
ATOM 3438 O O . ALA A 1 441 ? -13.593 -22.652 -3.299 1.00 96.19 441 ALA A O 1
ATOM 3439 N N . GLN A 1 442 ? -13.362 -22.063 -5.441 1.00 95.56 442 GLN A N 1
ATOM 3440 C CA . GLN A 1 442 ? -13.747 -23.374 -5.978 1.00 95.56 442 GLN A CA 1
ATOM 3441 C C . GLN A 1 442 ? -12.678 -24.469 -5.786 1.00 95.56 442 GLN A C 1
ATOM 3443 O O . GLN A 1 442 ? -13.033 -25.647 -5.823 1.00 95.56 442 GLN A O 1
ATOM 3448 N N . ARG A 1 443 ? -11.395 -24.112 -5.602 1.00 96.38 443 ARG A N 1
ATOM 3449 C CA . ARG A 1 443 ? -10.285 -25.059 -5.345 1.00 96.38 443 ARG A CA 1
ATOM 3450 C C . ARG A 1 443 ? -10.026 -25.275 -3.853 1.00 96.38 443 ARG A C 1
ATOM 3452 O O . ARG A 1 443 ? -9.377 -26.254 -3.496 1.00 96.38 443 ARG A O 1
ATOM 3459 N N . ALA A 1 444 ? -10.523 -24.389 -2.995 1.00 95.50 444 ALA A N 1
ATOM 3460 C CA . ALA A 1 444 ? -10.431 -24.516 -1.548 1.00 95.50 444 ALA A CA 1
ATOM 3461 C C . ALA A 1 444 ? -11.626 -25.297 -0.966 1.00 95.50 444 ALA A C 1
ATOM 3463 O O . ALA A 1 444 ? -12.721 -25.325 -1.531 1.00 95.50 444 ALA A O 1
ATOM 3464 N N . HIS A 1 445 ? -11.419 -25.938 0.188 1.00 94.00 445 HIS A N 1
ATOM 3465 C CA . HIS A 1 445 ? -12.511 -26.508 0.994 1.00 94.00 445 HIS A CA 1
ATOM 3466 C C . HIS A 1 445 ? -13.051 -25.519 2.031 1.00 94.00 445 HIS A C 1
ATOM 3468 O O . HIS A 1 445 ? -14.231 -25.570 2.372 1.00 94.00 445 HIS A O 1
ATOM 3474 N N . GLY A 1 446 ? -12.175 -24.662 2.560 1.00 91.44 446 GLY A N 1
ATOM 3475 C CA . GLY A 1 446 ? -12.488 -23.686 3.596 1.00 91.44 446 GLY A CA 1
ATOM 3476 C C . GLY A 1 446 ? -12.570 -22.258 3.069 1.00 91.44 446 GLY A C 1
ATOM 3477 O O . GLY A 1 446 ? -12.556 -22.006 1.864 1.00 91.44 446 GLY A O 1
ATOM 3478 N N . LYS A 1 447 ? -12.645 -21.323 4.014 1.00 95.31 447 LYS A N 1
ATOM 3479 C CA . LYS A 1 447 ? -12.585 -19.890 3.746 1.00 95.31 447 LYS A CA 1
ATOM 3480 C C . LYS A 1 447 ? -11.192 -19.481 3.266 1.00 95.31 447 LYS A C 1
ATOM 3482 O O . LYS A 1 447 ? -10.185 -20.048 3.691 1.00 95.31 447 LYS A O 1
ATOM 3487 N N . LEU A 1 448 ? -11.161 -18.518 2.349 1.00 97.19 448 LEU A N 1
ATOM 3488 C CA . LEU A 1 448 ? -9.927 -17.920 1.855 1.00 97.19 448 LEU A CA 1
ATOM 3489 C C . LEU A 1 448 ? -9.334 -16.952 2.881 1.00 97.19 448 LEU A C 1
ATOM 3491 O O . LEU A 1 448 ? -10.045 -16.331 3.675 1.00 97.19 448 LEU A O 1
ATOM 3495 N N . ALA A 1 449 ? -8.022 -16.783 2.786 1.00 96.19 449 ALA A N 1
ATOM 3496 C CA . ALA A 1 449 ? -7.317 -15.644 3.340 1.00 96.19 449 ALA A CA 1
ATOM 3497 C C . ALA A 1 449 ? -7.063 -14.594 2.254 1.00 96.19 449 ALA A C 1
ATOM 3499 O O . ALA A 1 449 ? -7.024 -14.920 1.071 1.00 96.19 449 ALA A O 1
ATOM 3500 N N . PHE A 1 450 ? -6.850 -13.343 2.641 1.00 94.62 450 PHE A N 1
ATOM 3501 C CA . PHE A 1 450 ? -6.540 -12.264 1.707 1.00 94.62 450 PHE A CA 1
ATOM 3502 C C . PHE A 1 450 ? -5.299 -11.502 2.145 1.00 94.62 450 PHE A C 1
ATOM 3504 O O . PHE A 1 450 ? -5.170 -11.145 3.314 1.00 94.62 450 PHE A O 1
ATOM 3511 N N . TRP A 1 451 ? -4.417 -11.230 1.187 1.00 92.00 451 TRP A N 1
ATOM 3512 C CA . TRP A 1 451 ? -3.339 -10.258 1.309 1.00 92.00 451 TRP A CA 1
ATOM 3513 C C . TRP A 1 451 ? -3.618 -9.141 0.310 1.00 92.00 451 TRP A C 1
ATOM 3515 O O . TRP A 1 451 ? -3.687 -9.388 -0.891 1.00 92.00 451 TRP A O 1
ATOM 3525 N N . GLN A 1 452 ? -3.823 -7.916 0.784 1.00 87.12 452 GLN A N 1
ATOM 3526 C CA . GLN A 1 452 ? -4.214 -6.812 -0.089 1.00 87.12 452 GLN A CA 1
ATOM 3527 C C . GLN A 1 452 ? -3.338 -5.590 0.152 1.00 87.12 452 GLN A C 1
ATOM 3529 O O . GLN A 1 452 ? -3.237 -5.117 1.277 1.00 87.12 452 GLN A O 1
ATOM 3534 N N . HIS A 1 453 ? -2.753 -5.048 -0.914 1.00 82.94 453 HIS A N 1
ATOM 3535 C CA . HIS A 1 453 ? -2.003 -3.795 -0.856 1.00 82.94 453 HIS A CA 1
ATOM 3536 C C . HIS A 1 453 ? -2.970 -2.612 -0.978 1.00 82.94 453 HIS A C 1
ATOM 3538 O O . HIS A 1 453 ? -3.649 -2.495 -1.996 1.00 82.94 453 HIS A O 1
ATOM 3544 N N . TYR A 1 454 ? -3.047 -1.747 0.031 1.00 80.62 454 TYR A N 1
ATOM 3545 C CA . TYR A 1 454 ? -3.856 -0.523 0.029 1.00 80.62 454 TYR A CA 1
ATOM 3546 C C . TYR A 1 454 ? -2.953 0.714 0.072 1.00 80.62 454 TYR A C 1
ATOM 3548 O O . TYR A 1 454 ? -1.872 0.678 0.662 1.00 80.62 454 TYR A O 1
ATOM 3556 N N . LEU A 1 455 ? -3.403 1.810 -0.556 1.00 74.25 455 LEU A N 1
ATOM 3557 C CA . LEU A 1 455 ? -2.628 3.056 -0.691 1.00 74.25 455 LEU A CA 1
ATOM 3558 C C . LEU A 1 455 ? -1.265 2.856 -1.360 1.00 74.25 455 LEU A C 1
ATOM 3560 O O . LEU A 1 455 ? -0.289 3.522 -1.039 1.00 74.25 455 LEU A O 1
ATOM 3564 N N . ALA A 1 456 ? -1.198 1.904 -2.288 1.00 68.06 456 ALA A N 1
ATOM 3565 C CA . ALA A 1 456 ? 0.032 1.534 -2.970 1.00 68.06 456 ALA A CA 1
ATOM 3566 C C . ALA A 1 456 ? 0.278 2.341 -4.252 1.00 68.06 456 ALA A C 1
ATOM 3568 O O . ALA A 1 456 ? 1.252 2.062 -4.949 1.00 68.06 456 ALA A O 1
ATOM 3569 N N . SER A 1 457 ? -0.560 3.335 -4.582 1.00 63.94 457 SER A N 1
ATOM 3570 C CA . SER A 1 457 ? -0.344 4.159 -5.778 1.00 63.94 457 SER A CA 1
ATOM 3571 C C . SER A 1 457 ? 0.872 5.071 -5.712 1.00 63.94 457 SER A C 1
ATOM 3573 O O . SER A 1 457 ? 1.181 5.711 -6.718 1.00 63.94 457 SER A O 1
ATOM 3575 N N . ASN A 1 458 ? 1.509 5.165 -4.540 1.00 64.38 458 ASN A N 1
ATOM 3576 C CA . ASN A 1 458 ? 2.615 6.070 -4.280 1.00 64.38 458 ASN A CA 1
ATOM 3577 C C . ASN A 1 458 ? 3.909 5.336 -3.915 1.00 64.38 458 ASN A C 1
ATOM 3579 O O . ASN A 1 458 ? 4.577 5.663 -2.940 1.00 64.38 458 ASN A O 1
ATOM 3583 N N . ARG A 1 459 ? 4.263 4.299 -4.676 1.00 59.72 459 ARG A N 1
ATOM 3584 C CA . ARG A 1 459 ? 5.520 3.559 -4.470 1.00 59.72 459 ARG A CA 1
ATOM 3585 C C . ARG A 1 459 ? 6.737 4.223 -5.122 1.00 59.72 459 ARG A C 1
ATOM 3587 O O . ARG A 1 459 ? 7.857 3.881 -4.759 1.00 59.72 459 ARG A O 1
ATOM 3594 N N . ASP A 1 460 ? 6.510 5.186 -6.018 1.00 65.50 460 ASP A N 1
ATOM 3595 C CA . ASP A 1 460 ? 7.555 5.794 -6.839 1.00 65.50 460 ASP A CA 1
ATOM 3596 C C . ASP A 1 460 ? 7.639 7.320 -6.667 1.00 65.50 460 ASP A C 1
ATOM 3598 O O . ASP A 1 460 ? 6.647 8.012 -6.417 1.00 65.50 460 ASP A O 1
ATOM 3602 N N . GLU A 1 461 ? 8.834 7.875 -6.897 1.00 68.19 461 GLU A N 1
ATOM 3603 C CA . GLU A 1 461 ? 9.154 9.308 -6.752 1.00 68.19 461 GLU A CA 1
ATOM 3604 C C . GLU A 1 461 ? 8.248 10.263 -7.561 1.00 68.19 461 GLU A C 1
ATOM 3606 O O . GLU A 1 461 ? 8.207 11.468 -7.291 1.00 68.19 461 GLU A O 1
ATOM 3611 N N . GLU A 1 462 ? 7.559 9.752 -8.581 1.00 71.56 462 GLU A N 1
ATOM 3612 C CA . GLU A 1 462 ? 6.647 10.500 -9.458 1.00 71.56 462 GLU A CA 1
ATOM 3613 C C . GLU A 1 462 ? 5.247 10.677 -8.865 1.00 71.56 462 GLU A C 1
ATOM 3615 O O . GLU A 1 462 ? 4.523 11.601 -9.232 1.00 71.56 462 GLU A O 1
ATOM 3620 N N . SER A 1 463 ? 4.864 9.781 -7.959 1.00 75.88 463 SER A N 1
ATOM 3621 C CA . SER A 1 463 ? 3.531 9.720 -7.357 1.00 75.88 463 SER A CA 1
ATOM 3622 C C . SER A 1 463 ? 3.431 10.411 -5.997 1.00 75.88 463 SER A C 1
ATOM 3624 O O . SER A 1 463 ? 2.344 10.488 -5.425 1.00 75.88 463 SER A O 1
ATOM 3626 N N . VAL A 1 464 ? 4.546 10.956 -5.501 1.00 78.50 464 VAL A N 1
ATOM 3627 C CA . VAL A 1 464 ? 4.618 11.648 -4.210 1.00 78.50 464 VAL A CA 1
ATOM 3628 C C . VAL A 1 464 ? 3.593 12.779 -4.146 1.00 78.50 464 VAL A C 1
ATOM 3630 O O . VAL A 1 464 ? 3.537 13.653 -5.012 1.00 78.50 464 VAL A O 1
ATOM 3633 N N . GLY A 1 465 ? 2.784 12.752 -3.089 1.00 83.94 465 GLY A N 1
ATOM 3634 C CA . GLY A 1 465 ? 1.743 13.738 -2.813 1.00 83.94 465 GLY A CA 1
ATOM 3635 C C . GLY A 1 465 ? 0.501 13.655 -3.688 1.00 83.94 465 GLY A C 1
ATOM 3636 O O . GLY A 1 465 ? -0.410 14.460 -3.514 1.00 83.94 465 GLY A O 1
ATOM 3637 N N . ILE A 1 466 ? 0.402 12.662 -4.572 1.00 87.88 466 ILE A N 1
ATOM 3638 C CA . ILE A 1 466 ? -0.851 12.377 -5.264 1.00 87.88 466 ILE A CA 1
ATOM 3639 C C . ILE A 1 466 ? -1.752 11.573 -4.309 1.00 87.88 466 ILE A C 1
ATOM 3641 O O . ILE A 1 466 ? -1.338 10.511 -3.844 1.00 87.88 466 ILE A O 1
ATOM 3645 N N . PRO A 1 467 ? -2.974 12.034 -3.992 1.00 87.75 467 PRO A N 1
ATOM 3646 C CA . PRO A 1 467 ? -3.849 11.311 -3.076 1.00 87.75 467 PRO A CA 1
ATOM 3647 C C . PRO A 1 467 ? -4.429 10.033 -3.711 1.00 87.75 467 PRO A C 1
ATOM 3649 O O . PRO A 1 467 ? -4.656 9.954 -4.924 1.00 87.75 467 PRO A O 1
ATOM 3652 N N . GLU A 1 468 ? -4.741 9.047 -2.865 1.00 86.25 468 GLU A N 1
ATOM 3653 C CA . GLU A 1 468 ? -5.562 7.873 -3.191 1.00 86.25 468 GLU A CA 1
ATOM 3654 C C . GLU A 1 468 ? -6.785 7.849 -2.258 1.00 86.25 468 GLU A C 1
ATOM 3656 O O . GLU A 1 468 ? -6.724 7.389 -1.117 1.00 86.25 468 GLU A O 1
ATOM 3661 N N . HIS A 1 469 ? -7.917 8.365 -2.741 1.00 89.06 469 HIS A N 1
ATOM 3662 C CA . HIS A 1 469 ? -9.179 8.376 -1.999 1.00 89.06 469 HIS A CA 1
ATOM 3663 C C . HIS A 1 469 ? -10.288 7.768 -2.860 1.00 89.06 469 HIS A C 1
ATOM 3665 O O . HIS A 1 469 ? -10.822 8.424 -3.748 1.00 89.06 469 HIS A O 1
ATOM 3671 N N . THR A 1 470 ? -10.585 6.480 -2.645 1.00 91.19 470 THR A N 1
ATOM 3672 C CA . THR A 1 470 ? -11.591 5.732 -3.427 1.00 91.19 470 THR A CA 1
ATOM 3673 C C . THR A 1 470 ? -12.423 4.766 -2.561 1.00 91.19 470 THR A C 1
ATOM 3675 O O . THR A 1 470 ? -12.474 3.556 -2.818 1.00 91.19 470 THR A O 1
ATOM 3678 N N . PRO A 1 471 ? -13.103 5.265 -1.514 1.00 92.38 471 PRO A N 1
ATOM 3679 C CA . PRO A 1 471 ? -13.742 4.421 -0.503 1.00 92.38 471 PRO A CA 1
ATOM 3680 C C . PRO A 1 471 ? -14.792 3.450 -1.050 1.00 92.38 471 PRO A C 1
ATOM 3682 O O . PRO A 1 471 ? -14.886 2.318 -0.570 1.00 92.38 471 PRO A O 1
ATOM 3685 N N . ALA A 1 472 ? -15.525 3.832 -2.100 1.00 93.56 472 ALA A N 1
ATOM 3686 C CA . ALA A 1 472 ? -16.486 2.946 -2.754 1.00 93.56 472 ALA A CA 1
ATOM 3687 C C . ALA A 1 472 ? -15.824 1.684 -3.343 1.00 93.56 472 ALA A C 1
ATOM 3689 O O . ALA A 1 472 ? -16.370 0.584 -3.234 1.00 93.56 472 ALA A O 1
ATOM 3690 N N . MET A 1 473 ? -14.628 1.805 -3.932 1.00 92.88 473 MET A N 1
ATOM 3691 C CA . MET A 1 473 ? -13.910 0.649 -4.480 1.00 92.88 473 MET A CA 1
ATOM 3692 C C . MET A 1 473 ? -13.349 -0.243 -3.372 1.00 92.88 473 MET A C 1
ATOM 3694 O O . MET A 1 473 ? -13.412 -1.468 -3.472 1.00 92.88 473 MET A O 1
ATOM 3698 N N . TYR A 1 474 ? -12.879 0.356 -2.276 1.00 92.00 474 TYR A N 1
ATOM 3699 C CA . TYR A 1 474 ? -12.414 -0.389 -1.102 1.00 92.00 474 TYR A CA 1
ATOM 3700 C C . TYR A 1 474 ? -13.549 -1.215 -0.490 1.00 92.00 474 TYR A C 1
ATOM 3702 O O . TYR A 1 474 ? -13.360 -2.394 -0.190 1.00 92.00 474 TYR A O 1
ATOM 3710 N N . ALA A 1 475 ? -14.745 -0.629 -0.386 1.00 95.00 475 ALA A N 1
ATOM 3711 C CA . ALA A 1 475 ? -15.940 -1.317 0.083 1.00 95.00 475 ALA A CA 1
ATOM 3712 C C . ALA A 1 475 ? -16.388 -2.437 -0.869 1.00 95.00 475 ALA A C 1
ATOM 3714 O O . ALA A 1 475 ? -16.731 -3.529 -0.416 1.00 95.00 475 ALA A O 1
ATOM 3715 N N . ARG A 1 476 ? -16.335 -2.216 -2.191 1.00 95.00 476 ARG A N 1
ATOM 3716 C CA . ARG A 1 476 ? -16.615 -3.264 -3.189 1.00 95.00 476 ARG A CA 1
ATOM 3717 C C . ARG A 1 476 ? -15.657 -4.448 -3.062 1.00 95.00 476 ARG A C 1
ATOM 3719 O O . ARG A 1 476 ? -16.124 -5.583 -3.015 1.00 95.00 476 ARG A O 1
ATOM 3726 N N . ALA A 1 477 ? -14.351 -4.196 -2.966 1.00 94.12 477 ALA A N 1
ATOM 3727 C CA . ALA A 1 477 ? -13.355 -5.250 -2.785 1.00 94.12 477 ALA A CA 1
ATOM 3728 C C . ALA A 1 477 ? -13.576 -6.016 -1.468 1.00 94.12 477 ALA A C 1
ATOM 3730 O O . ALA A 1 477 ? -13.639 -7.243 -1.482 1.00 94.12 477 ALA A O 1
ATOM 3731 N N . ALA A 1 478 ? -13.801 -5.313 -0.349 1.00 94.88 478 ALA A N 1
ATOM 3732 C CA . ALA A 1 478 ? -14.086 -5.935 0.948 1.00 94.88 478 ALA A CA 1
ATOM 3733 C C . ALA A 1 478 ? -15.320 -6.851 0.917 1.00 94.88 478 ALA A C 1
ATOM 3735 O O . ALA A 1 478 ? -15.291 -7.939 1.490 1.00 94.88 478 ALA A O 1
ATOM 3736 N N . ARG A 1 479 ? -16.382 -6.455 0.205 1.00 96.75 479 ARG A N 1
ATOM 3737 C CA . ARG A 1 479 ? -17.597 -7.270 0.039 1.00 96.75 479 ARG A CA 1
ATOM 3738 C C . ARG A 1 479 ? -17.351 -8.525 -0.799 1.00 96.75 479 ARG A C 1
ATOM 3740 O O . ARG A 1 479 ? -17.824 -9.588 -0.419 1.00 96.75 479 ARG A O 1
ATOM 3747 N N . VAL A 1 480 ? -16.561 -8.433 -1.873 1.00 96.12 480 VAL A N 1
ATOM 3748 C CA . VAL A 1 480 ? -16.149 -9.612 -2.662 1.00 96.12 480 VAL A CA 1
ATOM 3749 C C . VAL A 1 480 ? -15.309 -10.568 -1.814 1.00 96.12 480 VAL A C 1
ATOM 3751 O O . VAL A 1 480 ? -15.536 -11.775 -1.843 1.00 96.12 480 VAL A O 1
ATOM 3754 N N . MET A 1 481 ? -14.366 -10.043 -1.025 1.00 96.12 481 MET A N 1
ATOM 3755 C CA . MET A 1 481 ? -13.569 -10.859 -0.104 1.00 96.12 481 MET A CA 1
ATOM 3756 C C . MET A 1 481 ? -14.462 -11.586 0.913 1.00 96.12 481 MET A C 1
ATOM 3758 O O . MET A 1 481 ? -14.312 -12.789 1.119 1.00 96.12 481 MET A O 1
ATOM 3762 N N . ALA A 1 482 ? -15.440 -10.880 1.484 1.00 97.25 482 ALA A N 1
ATOM 3763 C CA . ALA A 1 482 ? -16.364 -11.403 2.489 1.00 97.25 482 ALA A CA 1
ATOM 3764 C C . ALA A 1 482 ? -17.287 -12.534 1.982 1.00 97.25 482 ALA A C 1
ATOM 3766 O O . ALA A 1 482 ? -17.791 -13.341 2.765 1.00 97.25 482 ALA A O 1
ATOM 3767 N N . GLU A 1 483 ? -17.512 -12.647 0.669 1.00 97.38 483 GLU A N 1
ATOM 3768 C CA . GLU A 1 483 ? -18.245 -13.793 0.111 1.00 97.38 483 GLU A CA 1
ATOM 3769 C C . GLU A 1 483 ? -17.491 -15.117 0.360 1.00 97.38 483 GLU A C 1
ATOM 3771 O O . GLU A 1 483 ? -18.100 -16.142 0.691 1.00 97.38 483 GLU A O 1
ATOM 3776 N N . TYR A 1 484 ? -16.155 -15.102 0.259 1.00 97.31 484 TYR A N 1
ATOM 3777 C CA . TYR A 1 484 ? -15.340 -16.321 0.176 1.00 97.31 484 TYR A CA 1
ATOM 3778 C C . TYR A 1 484 ? -14.301 -16.491 1.290 1.00 97.31 484 TYR A C 1
ATOM 3780 O O . TYR A 1 484 ? -13.785 -17.598 1.446 1.00 97.31 484 TYR A O 1
ATOM 3788 N N . GLY A 1 485 ? -14.013 -15.469 2.096 1.00 96.25 485 GLY A N 1
ATOM 3789 C CA . GLY A 1 485 ? -13.010 -15.552 3.160 1.00 96.25 485 GLY A CA 1
ATOM 3790 C C . GLY A 1 485 ? -13.393 -14.852 4.455 1.00 96.25 485 GLY A C 1
ATOM 3791 O O . GLY A 1 485 ? -14.395 -14.152 4.529 1.00 96.25 485 GLY A O 1
ATOM 3792 N N . ASP A 1 486 ? -12.591 -15.094 5.484 1.00 95.00 486 ASP A N 1
ATOM 3793 C CA . ASP A 1 486 ? -12.752 -14.588 6.855 1.00 95.00 486 ASP A CA 1
ATOM 3794 C C . ASP A 1 486 ? -11.399 -14.221 7.501 1.00 95.00 486 ASP A C 1
ATOM 3796 O O . ASP A 1 486 ? -11.315 -13.951 8.704 1.00 95.00 486 ASP A O 1
ATOM 3800 N N . HIS A 1 487 ? -10.342 -14.145 6.688 1.00 94.44 487 HIS A N 1
ATOM 3801 C CA . HIS A 1 487 ? -9.032 -13.646 7.084 1.00 94.44 487 HIS A CA 1
ATOM 3802 C C . HIS A 1 487 ? -8.528 -12.602 6.090 1.00 94.44 487 HIS A C 1
ATOM 3804 O O . HIS A 1 487 ? -8.535 -12.833 4.883 1.00 94.44 487 HIS A O 1
ATOM 3810 N N . VAL A 1 488 ? -8.056 -11.465 6.594 1.00 93.25 488 VAL A N 1
ATOM 3811 C CA . VAL A 1 488 ? -7.475 -10.398 5.782 1.00 93.25 488 VAL A CA 1
ATOM 3812 C C . VAL A 1 488 ? -6.262 -9.784 6.474 1.00 93.25 488 VAL A C 1
ATOM 3814 O O . VAL A 1 488 ? -6.309 -9.369 7.634 1.00 93.25 488 VAL A O 1
ATOM 3817 N N . PHE A 1 489 ? -5.173 -9.713 5.722 1.00 89.31 489 PHE A N 1
ATOM 3818 C CA . PHE A 1 489 ? -4.024 -8.870 5.982 1.00 89.31 489 PHE A CA 1
ATOM 3819 C C . PHE A 1 489 ? -3.996 -7.773 4.916 1.00 89.31 489 PHE A C 1
ATOM 3821 O O . PHE A 1 489 ? -3.945 -8.035 3.715 1.00 89.31 489 PHE A O 1
ATOM 3828 N N . CYS A 1 490 ? -4.069 -6.529 5.358 1.00 86.25 490 CYS A N 1
ATOM 3829 C CA . CYS A 1 490 ? -4.011 -5.355 4.510 1.00 86.25 490 CYS A CA 1
ATOM 3830 C C . CYS A 1 490 ? -2.627 -4.727 4.648 1.00 86.25 490 CYS A C 1
ATOM 3832 O O . CYS A 1 490 ? -2.313 -4.115 5.660 1.00 86.25 490 CYS A O 1
ATOM 3834 N N . GLU A 1 491 ? -1.798 -4.850 3.627 1.00 80.69 491 GLU A N 1
ATOM 3835 C CA . GLU A 1 491 ? -0.520 -4.163 3.540 1.00 80.69 491 GLU A CA 1
ATOM 3836 C C . GLU A 1 491 ? -0.737 -2.685 3.186 1.00 80.69 491 GLU A C 1
ATOM 3838 O O . GLU A 1 491 ? -1.104 -2.356 2.059 1.00 80.69 491 GLU A O 1
ATOM 3843 N N . MET A 1 492 ? -0.523 -1.790 4.153 1.00 74.00 492 MET A N 1
ATOM 3844 C CA . MET A 1 492 ? -0.607 -0.338 3.948 1.00 74.00 492 MET A CA 1
ATOM 3845 C C . MET A 1 492 ? 0.732 0.229 3.490 1.00 74.00 492 MET A C 1
ATOM 3847 O O . MET A 1 492 ? 1.748 -0.011 4.143 1.00 74.00 492 MET A O 1
ATOM 3851 N N . MET A 1 493 ? 0.711 1.007 2.408 1.00 66.69 493 MET A N 1
ATOM 3852 C CA . MET A 1 493 ? 1.908 1.516 1.724 1.00 66.69 493 MET A CA 1
ATOM 3853 C C . MET A 1 493 ? 1.907 3.047 1.582 1.00 66.69 493 MET A C 1
ATOM 3855 O O . MET A 1 493 ? 2.309 3.556 0.537 1.00 66.69 493 MET A O 1
ATOM 3859 N N . ALA A 1 494 ? 1.420 3.790 2.584 1.00 61.34 494 ALA A N 1
ATOM 3860 C CA . ALA A 1 494 ? 1.244 5.231 2.428 1.00 61.34 494 ALA A CA 1
ATOM 3861 C C . ALA A 1 494 ? 2.462 6.080 2.805 1.00 61.34 494 ALA A C 1
ATOM 3863 O O . ALA A 1 494 ? 3.281 5.753 3.666 1.00 61.34 494 ALA A O 1
ATOM 3864 N N . ASP A 1 495 ? 2.459 7.250 2.178 1.00 59.84 495 ASP A N 1
ATOM 3865 C CA . ASP A 1 495 ? 3.438 8.318 2.303 1.00 59.84 495 ASP A CA 1
ATOM 3866 C C . ASP A 1 495 ? 3.233 9.192 3.547 1.00 59.84 495 ASP A C 1
ATOM 3868 O O . ASP A 1 495 ? 4.195 9.659 4.152 1.00 59.84 495 ASP A O 1
ATOM 3872 N N . SER A 1 496 ? 1.973 9.398 3.939 1.00 70.19 496 SER A N 1
ATOM 3873 C CA . SER A 1 496 ? 1.538 10.309 5.002 1.00 70.19 496 SER A CA 1
ATOM 3874 C C . SER A 1 496 ? 0.351 9.711 5.742 1.00 70.19 496 SER A C 1
ATOM 3876 O O . SER A 1 496 ? -0.546 9.121 5.135 1.00 70.19 496 SER A O 1
ATOM 3878 N N . ILE A 1 497 ? 0.334 9.893 7.062 1.00 73.81 497 ILE A N 1
ATOM 3879 C CA . ILE A 1 497 ? -0.741 9.393 7.926 1.00 73.81 497 ILE A CA 1
ATOM 3880 C C . ILE A 1 497 ? -2.056 10.111 7.602 1.00 73.81 497 ILE A C 1
ATOM 3882 O O . ILE A 1 497 ? -3.114 9.489 7.652 1.00 73.81 497 ILE A O 1
ATOM 3886 N N . GLU A 1 498 ? -1.995 11.380 7.194 1.00 78.38 498 GLU A N 1
ATOM 3887 C CA . GLU A 1 498 ? -3.154 12.172 6.772 1.00 78.38 498 GLU A CA 1
ATOM 3888 C C . GLU A 1 498 ? -3.863 11.590 5.537 1.00 78.38 498 GLU A C 1
ATOM 3890 O O . GLU A 1 498 ? -5.094 11.549 5.507 1.00 78.38 498 GLU A O 1
ATOM 3895 N N . PHE A 1 499 ? -3.129 11.039 4.561 1.00 81.69 499 PHE A N 1
ATOM 3896 C CA . PHE A 1 499 ? -3.732 10.309 3.429 1.00 81.69 499 PHE A CA 1
ATOM 3897 C C . PHE A 1 499 ? -4.369 8.973 3.855 1.00 81.69 499 PHE A C 1
ATOM 3899 O O . PHE A 1 499 ? -5.307 8.487 3.211 1.00 81.69 499 PHE A O 1
ATOM 3906 N N . GLU A 1 500 ? -3.899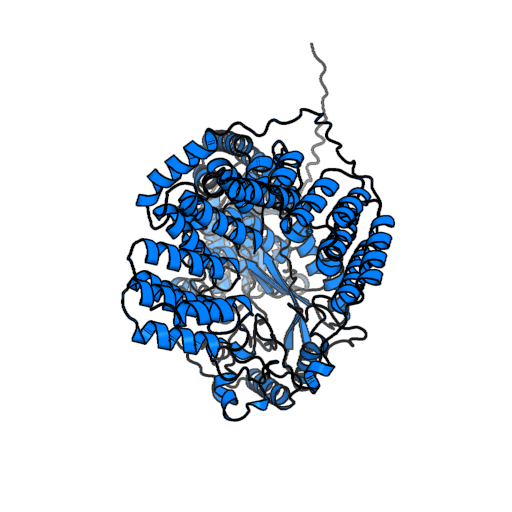 8.374 4.953 1.00 77.31 500 GLU A N 1
ATOM 3907 C CA . GLU A 1 500 ? -4.463 7.133 5.488 1.00 77.31 500 GLU A CA 1
ATOM 3908 C C . GLU A 1 500 ? -5.719 7.345 6.333 1.00 77.31 500 GLU A C 1
ATOM 3910 O O . GLU A 1 500 ? -6.520 6.417 6.424 1.00 77.31 500 GLU A O 1
ATOM 3915 N N . LEU A 1 501 ? -5.904 8.519 6.951 1.00 81.12 501 LEU A N 1
ATOM 3916 C CA . LEU A 1 501 ? -6.856 8.738 8.052 1.00 81.12 501 LEU A CA 1
ATOM 3917 C C . LEU A 1 501 ? -8.224 8.095 7.833 1.00 81.12 501 LEU A C 1
ATOM 3919 O O . LEU A 1 501 ? -8.646 7.224 8.597 1.00 81.12 501 LEU A O 1
ATOM 3923 N N . PHE A 1 502 ? -8.915 8.504 6.769 1.00 89.25 502 PHE A N 1
ATOM 3924 C CA . PHE A 1 502 ? -10.238 7.967 6.488 1.00 89.25 502 PHE A CA 1
ATOM 3925 C C . PHE A 1 502 ? -10.182 6.519 5.996 1.00 89.25 502 PHE A C 1
ATOM 3927 O O . PHE A 1 502 ? -10.981 5.688 6.420 1.00 89.25 502 PHE A O 1
ATOM 3934 N N . ASN A 1 503 ? -9.228 6.207 5.120 1.00 86.00 503 ASN A N 1
ATOM 3935 C CA . ASN A 1 503 ? -9.103 4.893 4.496 1.00 86.00 503 ASN A CA 1
ATOM 3936 C C . ASN A 1 503 ? -8.870 3.796 5.543 1.00 86.00 503 ASN A C 1
ATOM 3938 O O . ASN A 1 503 ? -9.548 2.772 5.541 1.00 86.00 503 ASN A O 1
ATOM 3942 N N . ARG A 1 504 ? -7.970 4.038 6.495 1.00 86.12 504 ARG A N 1
ATOM 3943 C CA . ARG A 1 504 ? -7.645 3.114 7.580 1.00 86.12 504 ARG A CA 1
ATOM 3944 C C . ARG A 1 504 ? -8.827 2.931 8.533 1.00 86.12 504 ARG A C 1
ATOM 3946 O O . ARG A 1 504 ? -9.144 1.801 8.907 1.00 86.12 504 ARG A O 1
ATOM 3953 N N . TYR A 1 505 ? -9.516 4.021 8.878 1.00 92.00 505 TYR A N 1
ATOM 3954 C CA . TYR A 1 505 ? -10.744 3.972 9.673 1.00 92.00 505 TYR A CA 1
ATOM 3955 C C . TYR A 1 505 ? -11.838 3.149 8.977 1.00 92.00 505 TYR A C 1
ATOM 3957 O O . TYR A 1 505 ? -12.428 2.256 9.589 1.00 92.00 505 TYR A O 1
ATOM 3965 N N . LEU A 1 506 ? -12.062 3.395 7.684 1.00 94.06 506 LEU A N 1
ATOM 3966 C CA . LEU A 1 506 ? -13.036 2.684 6.862 1.00 94.06 506 LEU A CA 1
ATOM 3967 C C . LEU A 1 506 ? -12.728 1.183 6.779 1.00 94.06 506 LEU A C 1
ATOM 3969 O O . LEU A 1 506 ? -13.627 0.371 6.986 1.00 94.06 506 LEU A O 1
ATOM 3973 N N . LEU A 1 507 ? -11.476 0.796 6.517 1.00 92.00 507 LEU A N 1
ATOM 3974 C CA . LEU A 1 507 ? -11.098 -0.616 6.395 1.00 92.00 507 LEU A CA 1
ATOM 3975 C C . LEU A 1 507 ? -11.284 -1.382 7.703 1.00 92.00 507 LEU A C 1
ATOM 3977 O O . LEU A 1 507 ? -11.861 -2.465 7.689 1.00 92.00 507 LEU A O 1
ATOM 3981 N N . MET A 1 508 ? -10.895 -0.802 8.841 1.00 92.06 508 MET A N 1
ATOM 3982 C CA . MET A 1 508 ? -11.135 -1.430 10.146 1.00 92.06 508 MET A CA 1
ATOM 3983 C C . MET A 1 508 ? -12.631 -1.648 10.413 1.00 92.06 508 MET A C 1
ATOM 3985 O O . MET A 1 508 ? -13.015 -2.679 10.967 1.00 92.06 508 MET A O 1
ATOM 3989 N N . LYS A 1 509 ? -13.494 -0.715 9.982 1.00 95.75 509 LYS A N 1
ATOM 3990 C CA . LYS A 1 509 ? -14.954 -0.876 10.062 1.00 95.75 509 LYS A CA 1
ATOM 3991 C C . LYS A 1 509 ? -15.459 -1.986 9.145 1.00 95.75 509 LYS A C 1
ATOM 3993 O O . LYS A 1 509 ? -16.182 -2.858 9.616 1.00 95.75 509 LYS A O 1
ATOM 3998 N N . LEU A 1 510 ? -15.058 -1.981 7.876 1.00 96.06 510 LEU A N 1
ATOM 3999 C CA . LEU A 1 510 ? -15.516 -2.949 6.875 1.00 96.06 510 LEU A CA 1
ATOM 4000 C C . LEU A 1 510 ? -15.001 -4.372 7.130 1.00 96.06 510 LEU A C 1
ATOM 4002 O O . LEU A 1 510 ? -15.698 -5.337 6.834 1.00 96.06 510 LEU A O 1
ATOM 4006 N N . PHE A 1 511 ? -13.804 -4.530 7.695 1.00 95.19 511 PHE A N 1
ATOM 4007 C CA . PHE A 1 511 ? -13.291 -5.849 8.074 1.00 95.19 511 PHE A CA 1
ATOM 4008 C C . PHE A 1 511 ? -13.971 -6.404 9.331 1.00 95.19 511 PHE A C 1
ATOM 4010 O O . PHE A 1 511 ? -14.015 -7.618 9.540 1.00 95.19 511 PHE A O 1
ATOM 4017 N N . TYR A 1 512 ? -14.542 -5.539 10.168 1.00 95.94 512 TYR A N 1
ATOM 4018 C CA . TYR A 1 512 ? -15.435 -5.994 11.224 1.00 95.94 512 TYR A CA 1
ATOM 4019 C C . TYR A 1 512 ? -16.820 -6.338 10.651 1.00 95.94 512 TYR A C 1
ATOM 4021 O O . TYR A 1 512 ? -17.308 -7.444 10.874 1.00 95.94 512 TYR A O 1
ATOM 4029 N N . ASP A 1 513 ? -17.417 -5.435 9.867 1.00 96.56 513 ASP A N 1
ATOM 4030 C CA . ASP A 1 513 ? -18.719 -5.615 9.218 1.00 96.56 513 ASP A CA 1
ATOM 4031 C C . ASP A 1 513 ? -18.712 -5.077 7.765 1.00 96.56 513 ASP A C 1
ATOM 4033 O O . ASP A 1 513 ? -18.800 -3.863 7.546 1.00 96.56 513 ASP A O 1
ATOM 4037 N N . PRO A 1 514 ? -18.649 -5.960 6.748 1.00 97.06 514 PRO A N 1
ATOM 4038 C CA . PRO A 1 514 ? -18.584 -5.560 5.340 1.00 97.06 514 PRO A CA 1
ATOM 4039 C C . PRO A 1 514 ? -19.924 -5.039 4.792 1.00 97.06 514 PRO A C 1
ATOM 4041 O O . PRO A 1 514 ? -19.986 -4.569 3.650 1.00 97.06 514 PRO A O 1
ATOM 4044 N N . THR A 1 515 ? -21.007 -5.119 5.575 1.00 96.62 515 THR A N 1
ATOM 4045 C CA . THR A 1 515 ? -22.342 -4.646 5.178 1.00 96.62 515 THR A CA 1
ATOM 4046 C C . THR A 1 515 ? -22.550 -3.153 5.427 1.00 96.62 515 THR A C 1
ATOM 4048 O O . THR A 1 515 ? -23.512 -2.575 4.916 1.00 96.62 515 THR A O 1
ATOM 4051 N N . LEU A 1 516 ? -21.638 -2.505 6.161 1.00 97.12 516 LEU A N 1
ATOM 4052 C CA . LEU A 1 516 ? -21.711 -1.075 6.445 1.00 97.12 516 LEU A CA 1
ATOM 4053 C C . LEU A 1 516 ? -21.665 -0.230 5.159 1.00 97.12 516 LEU A C 1
ATOM 4055 O O . LEU A 1 516 ? -20.971 -0.563 4.196 1.00 97.12 516 LEU A O 1
ATOM 4059 N N . ASP A 1 517 ? -22.397 0.889 5.162 1.00 97.19 517 ASP A N 1
ATOM 4060 C CA . ASP A 1 517 ? -22.411 1.873 4.070 1.00 97.19 517 ASP A CA 1
ATOM 4061 C C . ASP A 1 517 ? -21.240 2.850 4.237 1.00 97.19 517 ASP A C 1
ATOM 4063 O O . ASP A 1 517 ? -21.210 3.668 5.164 1.00 97.19 517 ASP A O 1
ATOM 4067 N N . GLU A 1 518 ? -20.279 2.776 3.319 1.00 96.69 518 GLU A N 1
ATOM 4068 C CA . GLU A 1 518 ? -19.073 3.596 3.319 1.00 96.69 518 GLU A CA 1
ATOM 4069 C C . GLU A 1 518 ? -19.370 5.100 3.256 1.00 96.69 518 GLU A C 1
ATOM 4071 O O . GLU A 1 518 ? -18.635 5.894 3.843 1.00 96.69 518 GLU A O 1
ATOM 4076 N N . ARG A 1 519 ? -20.481 5.508 2.628 1.00 96.50 519 ARG A N 1
ATOM 4077 C CA . ARG A 1 519 ? -20.867 6.923 2.511 1.00 96.50 519 ARG A CA 1
ATOM 4078 C C . ARG A 1 519 ? -21.387 7.463 3.834 1.00 96.50 519 ARG A C 1
ATOM 4080 O O . ARG A 1 519 ? -21.096 8.602 4.186 1.00 96.50 519 ARG A O 1
ATOM 4087 N N . LYS A 1 520 ? -22.113 6.642 4.602 1.00 97.56 520 LYS A N 1
ATOM 4088 C CA . LYS A 1 520 ? -22.548 7.008 5.962 1.00 97.56 520 LYS A CA 1
ATOM 4089 C C . LYS A 1 520 ? -21.358 7.109 6.910 1.00 97.56 520 LYS A C 1
ATOM 4091 O O . LYS A 1 520 ? -21.313 8.024 7.728 1.00 97.56 520 LYS A O 1
ATOM 4096 N N . ILE A 1 521 ? -20.388 6.203 6.776 1.00 97.62 521 ILE A N 1
ATOM 4097 C CA . ILE A 1 521 ? -19.131 6.262 7.532 1.00 97.62 521 ILE A CA 1
ATOM 4098 C C . ILE A 1 521 ? -18.360 7.545 7.188 1.00 97.62 521 ILE A C 1
ATOM 4100 O O . ILE A 1 521 ? -17.916 8.247 8.095 1.00 97.62 521 ILE A O 1
ATOM 4104 N N . PHE A 1 522 ? -18.253 7.891 5.901 1.00 97.12 522 PHE A N 1
ATOM 4105 C CA . PHE A 1 522 ? -17.610 9.131 5.465 1.00 97.12 522 PHE A CA 1
ATOM 4106 C C . PHE A 1 522 ? -18.334 10.381 5.978 1.00 97.12 522 PHE A C 1
ATOM 4108 O O . PHE A 1 522 ? -17.696 11.300 6.486 1.00 97.12 522 PHE A O 1
ATOM 4115 N N . GLN A 1 523 ? -19.667 10.399 5.920 1.00 96.94 523 GLN A N 1
ATOM 4116 C CA . GLN A 1 523 ? -20.471 11.503 6.440 1.00 96.94 523 GLN A CA 1
ATOM 4117 C C . GLN A 1 523 ? -20.275 11.700 7.953 1.00 96.94 523 GLN A C 1
ATOM 4119 O O . GLN A 1 523 ? -20.104 12.829 8.413 1.00 96.94 523 GLN A O 1
ATOM 4124 N N . ASP A 1 524 ? -20.275 10.614 8.733 1.00 96.81 524 ASP A N 1
ATOM 4125 C CA . ASP A 1 524 ? -20.004 10.659 10.176 1.00 96.81 524 ASP A CA 1
ATOM 4126 C C . ASP A 1 524 ? -18.580 11.168 10.456 1.00 96.81 524 ASP A C 1
ATOM 4128 O O . ASP A 1 524 ? -18.403 12.024 11.325 1.00 96.81 524 ASP A O 1
ATOM 4132 N N . TYR A 1 525 ? -17.592 10.722 9.669 1.00 96.81 525 TYR A N 1
ATOM 4133 C CA . TYR A 1 525 ? -16.212 11.203 9.740 1.00 96.81 525 TYR A CA 1
ATOM 4134 C C . TYR A 1 525 ? -16.121 12.712 9.516 1.00 96.81 525 TYR A C 1
ATOM 4136 O O . TYR A 1 525 ? -15.651 13.422 10.403 1.00 96.81 525 TYR A O 1
ATOM 4144 N N . VAL A 1 526 ? -16.620 13.240 8.395 1.00 96.88 526 VAL A N 1
ATOM 4145 C CA . VAL A 1 526 ? -16.459 14.674 8.102 1.00 96.88 526 VAL A CA 1
ATOM 4146 C C . VAL A 1 526 ? -17.185 15.563 9.113 1.00 96.88 526 VAL A C 1
ATOM 4148 O O . VAL A 1 526 ? -16.644 16.588 9.523 1.00 96.88 526 VAL A O 1
ATOM 4151 N N . LEU A 1 527 ? -18.369 15.156 9.582 1.00 96.94 527 LEU A N 1
ATOM 4152 C CA . LEU A 1 527 ? -19.165 15.954 10.519 1.00 96.94 527 LEU A CA 1
ATOM 4153 C C . LEU A 1 527 ? -18.639 15.911 11.954 1.00 96.94 527 LEU A C 1
ATOM 4155 O O . LEU A 1 527 ? -18.753 16.908 12.665 1.00 96.94 527 LEU A O 1
ATOM 4159 N N . LYS A 1 528 ? -18.080 14.782 12.402 1.00 96.38 528 LYS A N 1
ATOM 4160 C CA . LYS A 1 528 ? -17.585 14.646 13.781 1.00 96.38 528 LYS A CA 1
ATOM 4161 C C . LYS A 1 528 ? -16.107 14.952 13.912 1.00 96.38 528 LYS A C 1
ATOM 4163 O O . LYS A 1 528 ? -15.693 15.443 14.956 1.00 96.38 528 LYS A O 1
ATOM 4168 N N . PHE A 1 529 ? -15.301 14.670 12.894 1.00 95.94 529 PHE A N 1
ATOM 4169 C CA . PHE A 1 529 ? -13.867 14.915 12.956 1.00 95.94 529 PHE A CA 1
ATOM 4170 C C . PHE A 1 529 ? -13.528 16.382 12.680 1.00 95.94 529 PHE A C 1
ATOM 4172 O O . PHE A 1 529 ? -12.824 16.993 13.486 1.00 95.94 529 PHE A O 1
ATOM 4179 N N . TYR A 1 530 ? -14.086 16.956 11.608 1.00 96.75 530 TYR A N 1
ATOM 4180 C CA . TYR A 1 530 ? -13.882 18.362 11.232 1.00 96.75 530 TYR A CA 1
ATOM 4181 C C . TYR A 1 530 ? -14.984 19.299 11.751 1.00 96.75 530 TYR A C 1
ATOM 4183 O O . TYR A 1 530 ? -14.820 20.514 11.728 1.00 96.75 530 TYR A O 1
ATOM 4191 N N . GLY A 1 531 ? -16.092 18.756 12.258 1.00 95.94 531 GLY A N 1
ATOM 4192 C CA . GLY A 1 531 ? -17.173 19.527 12.869 1.00 95.94 531 GLY A CA 1
ATOM 4193 C C . GLY A 1 531 ? -18.306 19.888 11.901 1.00 95.94 531 GLY A C 1
ATOM 4194 O O . GLY A 1 531 ? -18.137 19.853 10.684 1.00 95.94 531 GLY A O 1
ATOM 4195 N N . PRO A 1 532 ? -19.484 20.283 12.415 1.00 96.00 532 PRO A N 1
ATOM 4196 C CA . PRO A 1 532 ? -20.689 20.465 11.600 1.00 96.00 532 PRO A CA 1
ATOM 4197 C C . PRO A 1 532 ? -20.623 21.654 10.629 1.00 96.00 532 PRO A C 1
ATOM 4199 O O . PRO A 1 532 ? -21.342 21.659 9.635 1.00 96.00 532 PRO A O 1
ATOM 4202 N N . GLN A 1 533 ? -19.782 22.658 10.905 1.00 97.00 533 GLN A N 1
ATOM 4203 C CA . GLN A 1 533 ? -19.641 23.848 10.054 1.00 97.00 533 GLN A CA 1
ATOM 4204 C C . GLN A 1 533 ? -18.494 23.717 9.042 1.00 97.00 533 GLN A C 1
ATOM 4206 O O . GLN A 1 533 ? -18.664 24.062 7.876 1.00 97.00 533 GLN A O 1
ATOM 4211 N N . ALA A 1 534 ? -17.337 23.200 9.467 1.00 98.25 534 ALA A N 1
ATOM 4212 C CA . ALA A 1 534 ? -16.179 23.015 8.592 1.00 98.25 534 ALA A CA 1
ATOM 4213 C C . ALA A 1 534 ? -16.247 21.705 7.785 1.00 98.25 534 ALA A C 1
ATOM 4215 O O . ALA A 1 534 ? -15.793 21.665 6.643 1.00 98.25 534 ALA A O 1
ATOM 4216 N N . GLY A 1 535 ? -16.871 20.657 8.331 1.00 97.75 535 GLY A N 1
ATOM 4217 C CA . GLY A 1 535 ? -17.026 19.344 7.702 1.00 97.75 535 GLY A CA 1
ATOM 4218 C C . GLY A 1 535 ? -17.607 19.377 6.286 1.00 97.75 535 GLY A C 1
ATOM 4219 O O . GLY A 1 535 ? -17.015 18.750 5.413 1.00 97.75 535 GLY A O 1
ATOM 4220 N N . PRO A 1 536 ? -18.691 20.125 5.995 1.00 98.31 536 PRO A N 1
ATOM 4221 C CA . PRO A 1 536 ? -19.210 20.252 4.631 1.00 98.31 536 PRO A CA 1
ATOM 4222 C C . PRO A 1 536 ? -18.201 20.831 3.624 1.00 98.31 536 PRO A C 1
ATOM 4224 O O . PRO A 1 536 ? -18.102 20.329 2.510 1.00 98.31 536 PRO A O 1
ATOM 4227 N N . LEU A 1 537 ? -17.399 21.829 4.021 1.00 98.38 537 LEU A N 1
ATOM 4228 C CA . LEU A 1 537 ? -16.357 22.412 3.160 1.00 98.38 537 LEU A CA 1
ATOM 4229 C C . LEU A 1 537 ? -15.233 21.410 2.881 1.00 98.38 537 LEU A C 1
ATOM 4231 O O . LEU A 1 537 ? -14.726 21.333 1.765 1.00 98.38 537 LEU A O 1
ATOM 4235 N N . VAL A 1 538 ? -14.858 20.629 3.896 1.00 98.00 538 VAL A N 1
ATOM 4236 C CA . VAL A 1 538 ? -13.874 19.551 3.757 1.00 98.00 538 VAL A CA 1
ATOM 4237 C C . VAL A 1 538 ? -14.426 18.418 2.886 1.00 98.00 538 VAL A C 1
ATOM 4239 O O . VAL A 1 538 ? -13.708 17.888 2.043 1.00 98.00 538 VAL A O 1
ATOM 4242 N N . ALA A 1 539 ? -15.712 18.084 3.018 1.00 97.69 539 ALA A N 1
ATOM 4243 C CA . ALA A 1 539 ? -16.374 17.076 2.197 1.00 97.69 539 ALA A CA 1
ATOM 4244 C C . ALA A 1 539 ? -16.397 17.458 0.707 1.00 97.69 539 ALA A C 1
ATOM 4246 O O . ALA A 1 539 ? -16.192 16.587 -0.132 1.00 97.69 539 ALA A O 1
ATOM 4247 N N . GLU A 1 540 ? -16.573 18.741 0.366 1.00 98.12 540 GLU A N 1
ATOM 4248 C CA . GLU A 1 540 ? -16.449 19.220 -1.021 1.00 98.12 540 GLU A CA 1
ATOM 4249 C C . GLU A 1 540 ? -15.042 18.989 -1.596 1.00 98.12 540 GLU A C 1
ATOM 4251 O O . GLU A 1 540 ? -14.913 18.611 -2.759 1.00 98.12 540 GLU A O 1
ATOM 4256 N N . ILE A 1 541 ? -13.990 19.193 -0.791 1.00 98.06 541 ILE A N 1
ATOM 4257 C CA . ILE A 1 541 ? -12.603 18.920 -1.204 1.00 98.06 541 ILE A CA 1
ATOM 4258 C C . ILE A 1 541 ? -12.430 17.420 -1.470 1.00 98.06 541 ILE A C 1
ATOM 4260 O O . ILE A 1 541 ? -11.972 17.036 -2.543 1.00 98.06 541 ILE A O 1
ATOM 4264 N N . TYR A 1 542 ? -12.831 16.568 -0.524 1.00 96.75 542 TYR A N 1
ATOM 4265 C CA . TYR A 1 542 ? -12.726 15.115 -0.680 1.00 96.75 542 TYR A CA 1
ATOM 4266 C C . TYR A 1 542 ? -13.541 14.580 -1.860 1.00 96.75 542 TYR A C 1
ATOM 4268 O O . TYR A 1 542 ? -13.064 13.680 -2.539 1.00 96.75 542 TYR A O 1
ATOM 4276 N N . ALA A 1 543 ? -14.726 15.131 -2.135 1.00 96.69 543 ALA A N 1
ATOM 4277 C CA . ALA A 1 543 ? -15.552 14.707 -3.264 1.00 96.69 543 ALA A CA 1
ATOM 4278 C C . ALA A 1 543 ? -14.879 14.996 -4.619 1.00 96.69 543 ALA A C 1
ATOM 4280 O O . ALA A 1 543 ? -14.890 14.144 -5.508 1.00 96.69 543 ALA A O 1
ATOM 4281 N N . ASP A 1 544 ? -14.252 16.168 -4.775 1.00 98.00 544 ASP A N 1
ATOM 4282 C CA . ASP A 1 544 ? -13.491 16.495 -5.989 1.00 98.00 544 ASP A CA 1
ATOM 4283 C C . ASP A 1 544 ? -12.217 15.636 -6.097 1.00 98.00 544 ASP A C 1
ATOM 4285 O O . ASP A 1 544 ? -11.901 15.122 -7.172 1.00 98.00 544 ASP A O 1
ATOM 4289 N N . ILE A 1 545 ? -11.526 15.391 -4.973 1.00 95.94 545 ILE A N 1
ATOM 4290 C CA . ILE A 1 545 ? -10.396 14.451 -4.914 1.00 95.94 545 ILE A CA 1
ATOM 4291 C C . ILE A 1 545 ? -10.837 13.045 -5.329 1.00 95.94 545 ILE A C 1
ATOM 4293 O O . ILE A 1 545 ? -10.168 12.442 -6.161 1.00 95.94 545 ILE A O 1
ATOM 4297 N N . GLU A 1 546 ? -11.947 12.529 -4.798 1.00 95.00 546 GLU A N 1
ATOM 4298 C CA . GLU A 1 546 ? -12.468 11.200 -5.127 1.00 95.00 546 GLU A CA 1
ATOM 4299 C C . GLU A 1 546 ? -12.729 11.074 -6.629 1.00 95.00 546 GLU A C 1
ATOM 4301 O O . GLU A 1 546 ? -12.210 10.162 -7.275 1.00 95.00 546 GLU A O 1
ATOM 4306 N N . ALA A 1 547 ? -13.472 12.024 -7.206 1.00 96.38 547 ALA A N 1
ATOM 4307 C CA . ALA A 1 547 ? -13.785 12.033 -8.632 1.00 96.38 547 ALA A CA 1
ATOM 4308 C C . ALA A 1 547 ? -12.512 12.027 -9.497 1.00 96.38 547 ALA A C 1
ATOM 4310 O O . ALA A 1 547 ? -12.408 11.263 -10.460 1.00 96.38 547 ALA A O 1
ATOM 4311 N N . LYS A 1 548 ? -11.508 12.824 -9.116 1.00 95.75 548 LYS A N 1
ATOM 4312 C CA . LYS A 1 548 ? -10.222 12.921 -9.820 1.00 95.75 548 LYS A CA 1
ATOM 4313 C C . LYS A 1 548 ? -9.329 11.701 -9.615 1.00 95.75 548 LYS A C 1
ATOM 4315 O O . LYS A 1 548 ? -8.643 11.302 -10.552 1.00 95.75 548 LYS A O 1
ATOM 4320 N N . CYS A 1 549 ? -9.351 11.069 -8.443 1.00 92.50 549 CYS A N 1
ATOM 4321 C CA . CYS A 1 549 ? -8.688 9.787 -8.216 1.00 92.50 549 CYS A CA 1
ATOM 4322 C C . CYS A 1 549 ? -9.309 8.701 -9.105 1.00 92.50 549 CYS A C 1
ATOM 4324 O O . CYS A 1 549 ? -8.574 7.962 -9.754 1.00 92.50 549 CYS A O 1
ATOM 4326 N N . ILE A 1 550 ? -10.641 8.626 -9.191 1.00 93.12 550 ILE A N 1
ATOM 4327 C CA . ILE A 1 550 ? -11.334 7.669 -10.069 1.00 93.12 550 ILE A CA 1
ATOM 4328 C C . ILE A 1 550 ? -10.930 7.885 -11.534 1.00 93.12 550 ILE A C 1
ATOM 4330 O O . ILE A 1 550 ? -10.573 6.921 -12.211 1.00 93.12 550 ILE A O 1
ATOM 4334 N N . GLU A 1 551 ? -10.932 9.134 -12.007 1.00 92.00 551 GLU A N 1
ATOM 4335 C CA . GLU A 1 551 ? -10.492 9.492 -13.363 1.00 92.00 551 GLU A CA 1
ATOM 4336 C C . GLU A 1 551 ? -9.021 9.125 -13.610 1.00 92.00 551 GLU A C 1
ATOM 4338 O O . GLU A 1 551 ? -8.708 8.483 -14.611 1.00 92.00 551 GLU A O 1
ATOM 4343 N N . ARG A 1 552 ? -8.118 9.448 -12.671 1.00 88.69 552 ARG A N 1
ATOM 4344 C CA . ARG A 1 552 ? -6.693 9.068 -12.735 1.00 88.69 552 ARG A CA 1
ATOM 4345 C C . ARG A 1 552 ? -6.530 7.575 -13.006 1.00 88.69 552 ARG A C 1
ATOM 4347 O O . ARG A 1 552 ? -5.695 7.198 -13.830 1.00 88.69 552 ARG A O 1
ATOM 4354 N N . TYR A 1 553 ? -7.285 6.731 -12.298 1.00 88.19 553 TYR A N 1
ATOM 4355 C CA . TYR A 1 553 ? -7.194 5.289 -12.494 1.00 88.19 553 TYR A CA 1
ATOM 4356 C C . TYR A 1 553 ? -7.827 4.870 -13.816 1.00 88.19 553 TYR A C 1
ATOM 4358 O O . TYR A 1 553 ? -7.134 4.260 -14.620 1.00 88.19 553 TYR A O 1
ATOM 4366 N N . ARG A 1 554 ? -9.073 5.250 -14.114 1.00 87.62 554 ARG A N 1
ATOM 4367 C CA . ARG A 1 554 ? -9.726 4.886 -15.390 1.00 87.62 554 ARG A CA 1
ATOM 4368 C C . ARG A 1 554 ? -8.859 5.201 -16.613 1.00 87.62 554 ARG A C 1
ATOM 4370 O O . ARG A 1 554 ? -8.761 4.373 -17.513 1.00 87.62 554 ARG A O 1
ATOM 4377 N N . SER A 1 555 ? -8.165 6.335 -16.574 1.00 82.69 555 SER A N 1
ATOM 4378 C CA . SER A 1 555 ? -7.355 6.864 -17.674 1.00 82.69 555 SER A CA 1
ATOM 4379 C C . SER A 1 555 ? -5.864 6.501 -17.594 1.00 82.69 555 SER A C 1
ATOM 4381 O O . SER A 1 555 ? -5.087 6.947 -18.433 1.00 82.69 555 SER A O 1
ATOM 4383 N N . LYS A 1 556 ? -5.429 5.728 -16.582 1.00 82.94 556 LYS A N 1
ATOM 4384 C CA . LYS A 1 556 ? -4.015 5.355 -16.328 1.00 82.94 556 LYS A CA 1
ATOM 4385 C C . LYS A 1 556 ? -3.031 6.543 -16.380 1.00 82.94 556 LYS A C 1
ATOM 4387 O O . LYS A 1 556 ? -1.869 6.378 -16.782 1.00 82.94 556 LYS A O 1
ATOM 4392 N N . SER A 1 557 ? -3.493 7.722 -15.955 1.00 81.94 557 SER A N 1
ATOM 4393 C CA . SER A 1 557 ? -2.791 9.000 -16.124 1.00 81.94 557 SER A CA 1
ATOM 4394 C C . SER A 1 557 ? -1.399 8.997 -15.484 1.00 81.94 557 SER A C 1
ATOM 4396 O O . SER A 1 557 ? -1.213 8.481 -14.379 1.00 81.94 557 SER A O 1
ATOM 4398 N N . ALA A 1 558 ? -0.420 9.586 -16.165 1.00 78.94 558 ALA A N 1
ATOM 4399 C CA . ALA A 1 558 ? 0.899 9.887 -15.630 1.00 78.94 558 ALA A CA 1
ATOM 4400 C C . ALA A 1 558 ? 0.850 11.107 -14.698 1.00 78.94 558 ALA A C 1
ATOM 4402 O O . ALA A 1 558 ? -0.142 11.840 -14.624 1.00 78.94 558 ALA A O 1
ATOM 4403 N N . ALA A 1 559 ? 1.943 11.322 -13.961 1.00 81.00 559 ALA A N 1
ATOM 4404 C CA . ALA A 1 559 ? 2.052 12.406 -12.987 1.00 81.00 559 ALA A CA 1
ATOM 4405 C C . ALA A 1 559 ? 1.788 13.791 -13.606 1.00 81.00 559 ALA A C 1
ATOM 4407 O O . ALA A 1 559 ? 1.187 14.647 -12.960 1.00 81.00 559 ALA A O 1
ATOM 4408 N N . SER A 1 560 ? 2.173 14.000 -14.867 1.00 78.94 560 SER A N 1
ATOM 4409 C CA . SER A 1 560 ? 1.953 15.253 -15.595 1.00 78.94 560 SER A CA 1
ATOM 4410 C C . SER A 1 560 ? 0.477 15.572 -15.802 1.00 78.94 560 SER A C 1
ATOM 4412 O O . SER A 1 560 ? 0.035 16.618 -15.331 1.00 78.94 560 SER A O 1
ATOM 4414 N N . THR A 1 561 ? -0.328 14.678 -16.390 1.00 83.06 561 THR A N 1
ATOM 4415 C CA . THR A 1 561 ? -1.784 14.911 -16.487 1.00 83.06 561 THR A CA 1
ATOM 4416 C C . THR A 1 561 ? -2.419 15.080 -15.117 1.00 83.06 561 THR A C 1
ATOM 4418 O O . THR A 1 561 ? -3.318 15.907 -14.942 1.00 83.06 561 THR A O 1
ATOM 4421 N N . ILE A 1 562 ? -1.959 14.322 -14.122 1.00 88.88 562 ILE A N 1
ATOM 4422 C CA . ILE A 1 562 ? -2.490 14.440 -12.769 1.00 88.88 562 ILE A CA 1
ATOM 4423 C C . ILE A 1 562 ? -2.285 15.863 -12.235 1.00 88.88 562 ILE A C 1
ATOM 4425 O O . ILE A 1 562 ? -3.249 16.457 -11.768 1.00 88.88 562 ILE A O 1
ATOM 4429 N N . TRP A 1 563 ? -1.092 16.447 -12.349 1.00 91.00 563 TRP A N 1
ATOM 4430 C CA . TRP A 1 563 ? -0.806 17.778 -11.798 1.00 91.00 563 TRP A CA 1
ATOM 4431 C C . TRP A 1 563 ? -1.179 18.956 -12.705 1.00 91.00 563 TRP A C 1
ATOM 4433 O O . TRP A 1 563 ? -1.383 20.059 -12.200 1.00 91.00 563 TRP A O 1
ATOM 4443 N N . GLU A 1 564 ? -1.267 18.771 -14.022 1.00 86.69 564 GLU A N 1
ATOM 4444 C CA . GLU A 1 564 ? -1.674 19.830 -14.958 1.00 86.69 564 GLU A CA 1
ATOM 4445 C C . GLU A 1 564 ? -3.190 19.917 -15.113 1.00 86.69 564 GLU A C 1
ATOM 4447 O O . GLU A 1 564 ? -3.735 21.019 -15.187 1.00 86.69 564 GLU A O 1
ATOM 4452 N N . ARG A 1 565 ? -3.877 18.768 -15.138 1.00 87.38 565 ARG A N 1
ATOM 4453 C CA . ARG A 1 565 ? -5.309 18.678 -15.450 1.00 87.38 565 ARG A CA 1
ATOM 4454 C C . ARG A 1 565 ? -6.152 18.411 -14.211 1.00 87.38 565 ARG A C 1
ATOM 4456 O O . ARG A 1 565 ? -7.077 19.169 -13.933 1.00 87.38 565 ARG A O 1
ATOM 4463 N N . LEU A 1 566 ? -5.852 17.343 -13.470 1.00 92.38 566 LEU A N 1
ATOM 4464 C CA . LEU A 1 566 ? -6.714 16.889 -12.372 1.00 92.38 566 LEU A CA 1
ATOM 4465 C C . LEU A 1 566 ? -6.529 17.766 -11.122 1.00 92.38 566 LEU A C 1
ATOM 4467 O O . LEU A 1 566 ? -7.465 18.415 -10.663 1.00 92.38 566 LEU A O 1
ATOM 4471 N N . PHE A 1 567 ? -5.303 17.862 -10.620 1.00 94.94 567 PHE A N 1
ATOM 4472 C CA . PHE A 1 567 ? -4.889 18.685 -9.482 1.00 94.94 567 PHE A CA 1
ATOM 4473 C C . PHE A 1 567 ? -4.084 19.904 -9.954 1.00 94.94 567 PHE A C 1
ATOM 4475 O O . PHE A 1 567 ? -2.999 20.198 -9.451 1.00 94.94 567 PHE A O 1
ATOM 4482 N N . SER A 1 568 ? -4.642 20.606 -10.944 1.00 92.06 568 SER A N 1
ATOM 4483 C CA . SER A 1 568 ? -4.094 21.843 -11.507 1.00 92.06 568 SER A CA 1
ATOM 4484 C C . SER A 1 568 ? -3.875 22.927 -10.449 1.00 92.06 568 SER A C 1
ATOM 4486 O O . SER A 1 568 ? -4.444 22.882 -9.358 1.00 92.06 568 SER A O 1
ATOM 4488 N N . GLU A 1 569 ? -3.111 23.972 -10.781 1.00 91.94 569 GLU A N 1
ATOM 4489 C CA . GLU A 1 569 ? -2.945 25.123 -9.881 1.00 91.94 569 GLU A CA 1
ATOM 4490 C C . GLU A 1 569 ? -4.285 25.737 -9.457 1.00 91.94 569 GLU A C 1
ATOM 4492 O O . GLU A 1 569 ? -4.476 26.067 -8.289 1.00 91.94 569 GLU A O 1
ATOM 4497 N N . ALA A 1 570 ? -5.229 25.841 -10.395 1.00 94.75 570 ALA A N 1
ATOM 4498 C CA . ALA A 1 570 ? -6.569 26.343 -10.119 1.00 94.75 570 ALA A CA 1
ATOM 4499 C C . ALA A 1 570 ? -7.328 25.429 -9.143 1.00 94.75 570 ALA A C 1
ATOM 4501 O O . ALA A 1 570 ? -7.978 25.921 -8.220 1.00 94.75 570 ALA A O 1
ATOM 4502 N N . THR A 1 571 ? -7.200 24.107 -9.302 1.00 97.06 571 THR A N 1
ATOM 4503 C CA . THR A 1 571 ? -7.771 23.131 -8.361 1.00 97.06 571 THR A CA 1
ATOM 4504 C C . THR A 1 571 ? -7.163 23.297 -6.972 1.00 97.06 571 THR A C 1
ATOM 4506 O O . THR A 1 571 ? -7.898 23.461 -6.001 1.00 97.06 571 THR A O 1
ATOM 4509 N N . MET A 1 572 ? -5.830 23.312 -6.874 1.00 97.31 572 MET A N 1
ATOM 4510 C CA . MET A 1 572 ? -5.125 23.436 -5.595 1.00 97.31 572 MET A CA 1
ATOM 4511 C C . MET A 1 572 ? -5.474 24.741 -4.879 1.00 97.31 572 MET A C 1
ATOM 4513 O O . MET A 1 572 ? -5.746 24.735 -3.680 1.00 97.31 572 MET A O 1
ATOM 4517 N N . ARG A 1 573 ? -5.569 25.852 -5.617 1.00 97.56 573 ARG A N 1
ATOM 4518 C CA . ARG A 1 573 ? -6.026 27.137 -5.079 1.00 97.56 573 ARG A CA 1
ATOM 4519 C C . ARG A 1 573 ? -7.455 27.055 -4.546 1.00 97.56 573 ARG A C 1
ATOM 4521 O O . ARG A 1 573 ? -7.716 27.516 -3.440 1.00 97.56 573 ARG A O 1
ATOM 4528 N N . SER A 1 574 ? -8.362 26.408 -5.282 1.00 98.00 574 SER A N 1
ATOM 4529 C CA . SER A 1 574 ? -9.737 26.198 -4.818 1.00 98.00 574 SER A CA 1
ATOM 4530 C C . SER A 1 574 ? -9.800 25.354 -3.540 1.00 98.00 574 SER A C 1
ATOM 4532 O O . SER A 1 574 ? -10.625 25.627 -2.667 1.00 98.00 574 SER A O 1
ATOM 4534 N N . TYR A 1 575 ? -8.935 24.345 -3.399 1.00 98.44 575 TYR A N 1
ATOM 4535 C CA . TYR A 1 575 ? -8.831 23.566 -2.162 1.00 98.44 575 TYR A CA 1
ATOM 4536 C C . TYR A 1 575 ? -8.335 24.423 -0.998 1.00 98.44 575 TYR A C 1
ATOM 4538 O O . TYR A 1 575 ? -8.942 24.381 0.070 1.00 98.44 575 TYR A O 1
ATOM 4546 N N . GLN A 1 576 ? -7.305 25.247 -1.211 1.00 98.12 576 GLN A N 1
ATOM 4547 C CA . GLN A 1 576 ? -6.796 26.163 -0.187 1.00 98.12 576 GLN A CA 1
ATOM 4548 C C . GLN A 1 576 ? -7.853 27.180 0.260 1.00 98.12 576 GLN A C 1
ATOM 4550 O O . GLN A 1 576 ? -8.060 27.361 1.456 1.00 98.12 576 GLN A O 1
ATOM 4555 N N . GLU A 1 577 ? -8.605 27.775 -0.668 1.00 98.25 577 GLU A N 1
ATOM 4556 C CA . GLU A 1 577 ? -9.688 28.712 -0.339 1.00 98.25 577 GLU A CA 1
ATOM 4557 C C . GLU A 1 577 ? -10.803 28.055 0.494 1.00 98.25 577 GLU A C 1
ATOM 4559 O O . GLU A 1 577 ? -11.321 28.649 1.448 1.00 98.25 577 GLU A O 1
ATOM 4564 N N . LYS A 1 578 ? -11.182 26.812 0.163 1.00 98.44 578 LYS A N 1
ATOM 4565 C CA . LYS A 1 578 ? -12.150 26.040 0.960 1.00 98.44 578 LYS A CA 1
ATOM 4566 C C . LYS A 1 578 ? -11.581 25.679 2.332 1.00 98.44 578 LYS A C 1
ATOM 4568 O O . LYS A 1 578 ? -12.290 25.832 3.328 1.00 98.44 578 LYS A O 1
ATOM 4573 N N . ALA A 1 579 ? -10.316 25.269 2.402 1.00 98.25 579 ALA A N 1
ATOM 4574 C CA . ALA A 1 579 ? -9.632 24.969 3.655 1.00 98.25 579 ALA A CA 1
ATOM 4575 C C . ALA A 1 579 ? -9.519 26.212 4.553 1.00 98.25 579 ALA A C 1
ATOM 4577 O O . ALA A 1 579 ? -9.787 26.124 5.745 1.00 98.25 579 ALA A O 1
ATOM 4578 N N . ASP A 1 580 ? -9.238 27.392 4.000 1.00 98.44 580 ASP A N 1
ATOM 4579 C CA . ASP A 1 580 ? -9.214 28.658 4.743 1.00 98.44 580 ASP A CA 1
ATOM 4580 C C . ASP A 1 580 ? -10.568 29.001 5.362 1.00 98.44 580 ASP A C 1
ATOM 4582 O O . ASP A 1 580 ? -10.655 29.448 6.509 1.00 98.44 580 ASP A O 1
ATOM 4586 N N . ARG A 1 581 ? -11.651 28.781 4.612 1.00 98.56 581 ARG A N 1
ATOM 4587 C CA . ARG A 1 581 ? -13.015 28.943 5.127 1.00 98.56 581 ARG A CA 1
ATOM 4588 C C . ARG A 1 581 ? -13.319 27.917 6.217 1.00 98.56 581 ARG A C 1
ATOM 4590 O O . ARG A 1 581 ? -13.935 28.277 7.217 1.00 98.56 581 ARG A O 1
ATOM 4597 N N . ALA A 1 582 ? -12.862 26.677 6.052 1.00 98.50 582 ALA A N 1
ATOM 4598 C CA . ALA A 1 582 ? -13.016 25.623 7.046 1.00 98.50 582 ALA A CA 1
ATOM 4599 C C . ALA A 1 582 ? -12.253 25.954 8.340 1.00 98.50 582 ALA A C 1
ATOM 4601 O O . ALA A 1 582 ? -12.823 25.827 9.420 1.00 98.50 582 ALA A O 1
ATOM 4602 N N . VAL A 1 583 ? -11.012 26.450 8.249 1.00 98.44 583 VAL A N 1
ATOM 4603 C CA . VAL A 1 583 ? -10.213 26.894 9.408 1.00 98.44 583 VAL A CA 1
ATOM 4604 C C . VAL A 1 583 ? -10.954 27.993 10.166 1.00 98.44 583 VAL A C 1
ATOM 4606 O O . VAL A 1 583 ? -11.116 27.900 11.378 1.00 98.44 583 VAL A O 1
ATOM 4609 N N . LYS A 1 584 ? -11.488 28.997 9.457 1.00 98.12 584 LYS A N 1
ATOM 4610 C CA . LYS A 1 584 ? -12.295 30.062 10.077 1.00 98.12 584 LYS A CA 1
ATOM 4611 C C . LYS A 1 584 ? -13.551 29.520 10.765 1.00 98.12 584 LYS A C 1
ATOM 4613 O O . LYS A 1 584 ? -13.893 29.990 11.842 1.00 98.12 584 LYS A O 1
ATOM 4618 N N . ALA A 1 585 ? -14.226 28.542 10.161 1.00 98.06 585 ALA A N 1
ATOM 4619 C CA . ALA A 1 585 ? -15.426 27.923 10.726 1.00 98.06 585 ALA A CA 1
ATOM 4620 C C . ALA A 1 585 ? -15.137 27.030 11.948 1.00 98.06 585 ALA A C 1
ATOM 4622 O O . ALA A 1 585 ? -16.019 26.827 12.779 1.00 98.06 585 ALA A O 1
ATOM 4623 N N . ALA A 1 586 ? -13.922 26.487 12.054 1.00 97.94 586 ALA A N 1
ATOM 4624 C CA . ALA A 1 586 ? -13.492 25.642 13.165 1.00 97.94 586 ALA A CA 1
ATOM 4625 C C . ALA A 1 586 ? -12.763 26.407 14.284 1.00 97.94 586 ALA A C 1
ATOM 4627 O O . ALA A 1 586 ? -12.507 25.815 15.333 1.00 97.94 586 ALA A O 1
ATOM 4628 N N . ALA A 1 587 ? -12.441 27.687 14.085 1.00 97.25 587 ALA A N 1
ATOM 4629 C CA . ALA A 1 587 ? -11.686 28.498 15.037 1.00 97.25 587 ALA A CA 1
ATOM 4630 C C . ALA A 1 587 ? -12.342 28.538 16.428 1.00 97.25 587 ALA A C 1
ATOM 4632 O O . ALA A 1 587 ? -13.559 28.704 16.551 1.00 97.25 587 ALA A O 1
ATOM 4633 N N . SER A 1 588 ? -11.527 28.401 17.475 1.00 95.38 588 SER A N 1
ATOM 4634 C CA . SER A 1 588 ? -11.952 28.343 18.880 1.00 95.38 588 SER A CA 1
ATOM 4635 C C . SER A 1 588 ? -12.915 27.190 19.197 1.00 95.38 588 SER A C 1
ATOM 4637 O O . SER A 1 588 ? -13.653 27.240 20.183 1.00 95.38 588 SER A O 1
ATOM 4639 N N . THR A 1 589 ? -12.924 26.138 18.376 1.00 94.81 589 THR A N 1
ATOM 4640 C CA . THR A 1 589 ? -13.675 24.902 18.630 1.00 94.81 589 THR A CA 1
ATOM 4641 C C . THR A 1 589 ? -12.725 23.720 18.798 1.00 94.81 589 THR A C 1
ATOM 4643 O O . THR A 1 589 ? -11.565 23.768 18.397 1.00 94.81 589 THR A O 1
ATOM 4646 N N . GLN A 1 590 ? -13.235 22.598 19.310 1.00 92.56 590 GLN A N 1
ATOM 4647 C CA . GLN A 1 590 ? -12.473 21.344 19.400 1.00 92.56 590 GLN A CA 1
ATOM 4648 C C . GLN A 1 590 ? -12.002 20.784 18.039 1.00 92.56 590 GLN A C 1
ATOM 4650 O O . GLN A 1 590 ? -11.214 19.843 18.009 1.00 92.56 590 GLN A O 1
ATOM 4655 N N . TYR A 1 591 ? -12.501 21.315 16.915 1.00 95.69 591 TYR A N 1
ATOM 4656 C CA . TYR A 1 591 ? -12.184 20.837 15.566 1.00 95.69 591 TYR A CA 1
ATOM 4657 C C . TYR A 1 591 ? -11.028 21.598 14.902 1.00 95.69 591 TYR A C 1
ATOM 4659 O O . TYR A 1 591 ? -10.561 21.179 13.842 1.00 95.69 591 TYR A O 1
ATOM 4667 N N . GLU A 1 592 ? -10.568 22.702 15.501 1.00 96.19 592 GLU A N 1
ATOM 4668 C CA . GLU A 1 592 ? -9.576 23.609 14.9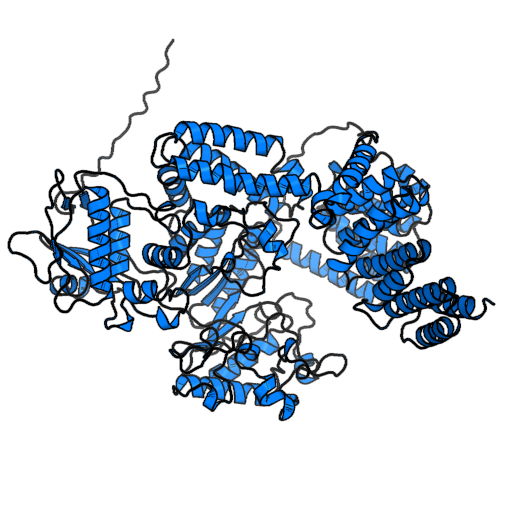10 1.00 96.19 592 GLU A CA 1
ATOM 4669 C C . GLU A 1 592 ? -8.293 22.881 14.493 1.00 96.19 592 GLU A C 1
ATOM 4671 O O . GLU A 1 592 ? -7.849 23.009 13.352 1.00 96.19 592 GLU A O 1
ATOM 4676 N N . SER A 1 593 ? -7.743 22.049 15.382 1.00 94.56 593 SER A N 1
ATOM 4677 C CA . SER A 1 593 ? -6.506 21.302 15.132 1.00 94.56 593 SER A CA 1
ATOM 4678 C C . SER A 1 593 ? -6.633 20.311 13.973 1.00 94.56 593 SER A C 1
ATOM 4680 O O . SER A 1 593 ? -5.702 20.179 13.182 1.00 94.56 593 SER A O 1
ATOM 4682 N N . ALA A 1 594 ? -7.787 19.657 13.823 1.00 94.44 594 ALA A N 1
ATOM 4683 C CA . ALA A 1 594 ? -8.028 18.710 12.737 1.00 94.44 594 ALA A CA 1
ATOM 4684 C C . ALA A 1 594 ? -8.121 19.408 11.376 1.00 94.44 594 ALA A C 1
ATOM 4686 O O . ALA A 1 594 ? -7.545 18.939 10.396 1.00 94.44 594 ALA A O 1
ATOM 4687 N N . VAL A 1 595 ? -8.809 20.551 11.304 1.00 96.44 595 VAL A N 1
ATOM 4688 C CA . VAL A 1 595 ? -8.896 21.324 10.057 1.00 96.44 595 VAL A CA 1
ATOM 4689 C C . VAL A 1 595 ? -7.544 21.959 9.708 1.00 96.44 595 VAL A C 1
ATOM 4691 O O . VAL A 1 595 ? -7.155 21.978 8.540 1.00 96.44 595 VAL A O 1
ATOM 4694 N N . ALA A 1 596 ? -6.793 22.421 10.712 1.00 95.56 596 ALA A N 1
ATOM 4695 C CA . ALA A 1 596 ? -5.434 22.913 10.519 1.00 95.56 596 ALA A CA 1
ATOM 4696 C C . ALA A 1 596 ? -4.494 21.815 9.988 1.00 95.56 596 ALA A C 1
ATOM 4698 O O . ALA A 1 596 ? -3.724 22.079 9.066 1.00 95.56 596 ALA A O 1
ATOM 4699 N N . ALA A 1 597 ? -4.590 20.585 10.507 1.00 93.38 597 ALA A N 1
ATOM 4700 C CA . ALA A 1 597 ? -3.798 19.447 10.040 1.00 93.38 597 ALA A CA 1
ATOM 4701 C C . ALA A 1 597 ? -4.122 19.056 8.590 1.00 93.38 597 ALA A C 1
ATOM 4703 O O . ALA A 1 597 ? -3.197 18.898 7.794 1.00 93.38 597 ALA A O 1
ATOM 4704 N N . LEU A 1 598 ? -5.406 19.015 8.204 1.00 94.06 598 LEU A N 1
ATOM 4705 C CA . LEU A 1 598 ? -5.804 18.805 6.804 1.00 94.06 598 LEU A CA 1
ATOM 4706 C C . LEU A 1 598 ? -5.109 19.820 5.884 1.00 94.06 598 LEU A C 1
ATOM 4708 O O . LEU A 1 598 ? -4.542 19.456 4.855 1.00 94.06 598 LEU A O 1
ATOM 4712 N N . LYS A 1 599 ? -5.127 21.103 6.259 1.00 95.50 599 LYS A N 1
ATOM 4713 C CA . LYS A 1 599 ? -4.493 22.154 5.461 1.00 95.50 599 LYS A CA 1
ATOM 4714 C C . LYS A 1 599 ? -2.967 21.999 5.415 1.00 95.50 599 LYS A C 1
ATOM 4716 O O . LYS A 1 599 ? -2.380 22.082 4.341 1.00 95.50 599 LYS A O 1
ATOM 4721 N N . ALA A 1 600 ? -2.330 21.787 6.564 1.00 93.00 600 ALA A N 1
ATOM 4722 C CA . ALA A 1 600 ? -0.873 21.776 6.687 1.00 93.00 600 ALA A CA 1
ATOM 4723 C C . ALA A 1 600 ? -0.218 20.513 6.110 1.00 93.00 600 ALA A C 1
ATOM 4725 O O . ALA A 1 600 ? 0.875 20.589 5.554 1.00 93.00 600 ALA A O 1
ATOM 4726 N N . TYR A 1 601 ? -0.873 19.360 6.245 1.00 90.69 601 TYR A N 1
ATOM 4727 C CA . TYR A 1 601 ? -0.260 18.062 5.980 1.00 90.69 601 TYR A CA 1
ATOM 4728 C C . TYR A 1 601 ? -0.919 17.329 4.814 1.00 90.69 601 TYR A C 1
ATOM 4730 O O . TYR A 1 601 ? -0.198 16.920 3.912 1.00 90.69 601 TYR A O 1
ATOM 4738 N N . TYR A 1 602 ? -2.253 17.241 4.748 1.00 91.31 602 TYR A N 1
ATOM 4739 C CA . TYR A 1 602 ? -2.918 16.621 3.592 1.00 91.31 602 TYR A CA 1
ATOM 4740 C C . TYR A 1 602 ? -2.730 17.484 2.335 1.00 91.31 602 TYR A C 1
ATOM 4742 O O . TYR A 1 602 ? -2.126 17.050 1.353 1.00 91.31 602 TYR A O 1
ATOM 4750 N N . LEU A 1 603 ? -3.211 18.734 2.358 1.00 94.44 603 LEU A N 1
ATOM 4751 C CA . LEU A 1 603 ? -3.054 19.650 1.223 1.00 94.44 603 LEU A CA 1
ATOM 4752 C C . LEU A 1 603 ? -1.595 20.085 1.049 1.00 94.44 603 LEU A C 1
ATOM 4754 O O . LEU A 1 603 ? -1.138 20.201 -0.085 1.00 94.44 603 LEU A O 1
ATOM 4758 N N . GLY A 1 604 ? -0.844 20.251 2.141 1.00 91.62 604 GLY A N 1
ATOM 4759 C CA . GLY A 1 604 ? 0.585 20.570 2.079 1.00 91.62 604 GLY A CA 1
ATOM 4760 C C . GLY A 1 604 ? 1.419 19.488 1.385 1.00 91.62 604 GLY A C 1
ATOM 4761 O O . GLY A 1 604 ? 2.316 19.808 0.604 1.00 91.62 604 GLY A O 1
ATOM 4762 N N . LEU A 1 605 ? 1.100 18.203 1.583 1.00 88.38 605 LEU A N 1
ATOM 4763 C CA . LEU A 1 605 ? 1.761 17.126 0.847 1.00 88.38 605 LEU A CA 1
ATOM 4764 C C . LEU A 1 605 ? 1.394 17.153 -0.644 1.00 88.38 605 LEU A C 1
ATOM 4766 O O . LEU A 1 605 ? 2.268 16.961 -1.492 1.00 88.38 605 LEU A O 1
ATOM 4770 N N . MET A 1 606 ? 0.136 17.458 -0.981 1.00 92.31 606 MET A N 1
ATOM 4771 C CA . MET A 1 606 ? -0.265 17.665 -2.377 1.00 92.31 606 MET A CA 1
ATOM 4772 C C . MET A 1 606 ? 0.480 18.845 -3.018 1.00 92.31 606 MET A C 1
ATOM 4774 O O . MET A 1 606 ? 0.948 18.740 -4.149 1.00 92.31 606 MET A O 1
ATOM 4778 N N . GLU A 1 607 ? 0.655 19.956 -2.301 1.00 91.69 607 GLU A N 1
ATOM 4779 C CA . GLU A 1 607 ? 1.441 21.104 -2.770 1.00 91.69 607 GLU A CA 1
ATOM 4780 C C . GLU A 1 607 ? 2.911 20.749 -2.978 1.00 91.69 607 GLU A C 1
ATOM 4782 O O . GLU A 1 607 ? 3.497 21.140 -3.987 1.00 91.69 607 GLU A O 1
ATOM 4787 N N . ARG A 1 608 ? 3.498 19.959 -2.073 1.00 86.50 608 ARG A N 1
ATOM 4788 C CA . ARG A 1 608 ? 4.866 19.450 -2.214 1.00 86.50 608 ARG A CA 1
ATOM 4789 C C . ARG A 1 608 ? 5.013 18.568 -3.456 1.00 86.50 608 ARG A C 1
ATOM 4791 O O . ARG A 1 608 ? 5.966 18.747 -4.215 1.00 86.50 608 ARG A O 1
ATOM 4798 N N . GLY A 1 609 ? 4.064 17.658 -3.685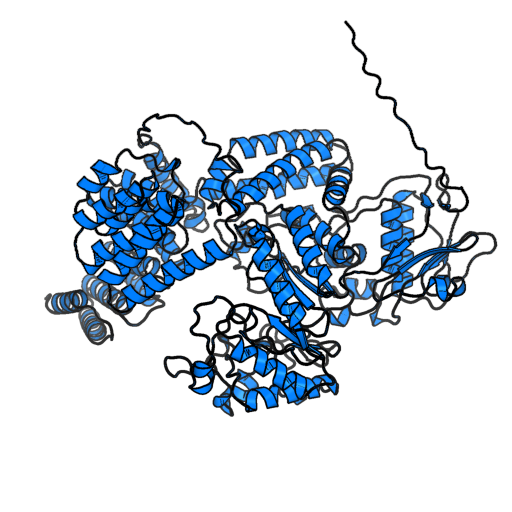 1.00 87.12 609 GLY A N 1
ATOM 4799 C CA . GLY A 1 609 ? 4.006 16.829 -4.892 1.00 87.12 609 GLY A CA 1
ATOM 4800 C C . GLY A 1 609 ? 3.893 17.673 -6.163 1.00 87.12 609 GLY A C 1
ATOM 4801 O O . GLY A 1 609 ? 4.648 17.482 -7.119 1.00 87.12 609 GLY A O 1
ATOM 4802 N N . ARG A 1 610 ? 3.029 18.694 -6.144 1.00 89.31 610 ARG A N 1
ATOM 4803 C CA . ARG A 1 610 ? 2.871 19.626 -7.264 1.00 89.31 610 ARG A CA 1
ATOM 4804 C C . ARG A 1 610 ? 4.119 20.477 -7.516 1.00 89.31 610 ARG A C 1
ATOM 4806 O O . ARG A 1 610 ? 4.476 20.683 -8.674 1.00 89.31 610 ARG A O 1
ATOM 4813 N N . ALA A 1 611 ? 4.782 20.978 -6.477 1.00 86.19 611 ALA A N 1
ATOM 4814 C CA . ALA A 1 611 ? 6.020 21.747 -6.612 1.00 86.19 611 ALA A CA 1
ATOM 4815 C C . ALA A 1 611 ? 7.123 20.898 -7.262 1.00 86.19 611 ALA A C 1
ATOM 4817 O O . ALA A 1 611 ? 7.792 21.356 -8.188 1.00 86.19 611 ALA A O 1
ATOM 4818 N N . ARG A 1 612 ? 7.212 19.620 -6.871 1.00 83.12 612 ARG A N 1
ATOM 4819 C CA . ARG A 1 612 ? 8.100 18.636 -7.501 1.00 83.12 612 ARG A CA 1
ATOM 4820 C C . ARG A 1 612 ? 7.794 18.420 -8.974 1.00 83.12 612 ARG A C 1
ATOM 4822 O O . ARG A 1 612 ? 8.714 18.322 -9.779 1.00 83.12 612 ARG A O 1
ATOM 4829 N N . TYR A 1 613 ? 6.518 18.381 -9.330 1.00 84.38 613 TYR A N 1
ATOM 4830 C CA . TYR A 1 613 ? 6.108 18.321 -10.723 1.00 84.38 613 TYR A CA 1
ATOM 4831 C C . TYR A 1 613 ? 6.486 19.583 -11.518 1.00 84.38 613 TYR A C 1
ATOM 4833 O O . TYR A 1 613 ? 6.951 19.480 -12.653 1.00 84.38 613 TYR A O 1
ATOM 4841 N N . ALA A 1 614 ? 6.274 20.765 -10.935 1.00 84.12 614 ALA A N 1
ATOM 4842 C CA . ALA A 1 614 ? 6.515 22.046 -11.593 1.00 84.12 614 ALA A CA 1
ATOM 4843 C C . ALA A 1 614 ? 8.012 22.333 -11.801 1.00 84.12 614 ALA A C 1
ATOM 4845 O O . ALA A 1 614 ? 8.383 22.932 -12.809 1.00 84.12 614 ALA A O 1
ATOM 4846 N N . ASP A 1 615 ? 8.863 21.876 -10.880 1.00 86.25 615 ASP A N 1
ATOM 4847 C CA . ASP A 1 615 ? 10.316 22.034 -10.940 1.00 86.25 615 ASP A CA 1
ATOM 4848 C C . ASP A 1 615 ? 11.045 20.689 -10.730 1.00 86.25 615 ASP A C 1
ATOM 4850 O O . ASP A 1 615 ? 11.728 20.472 -9.721 1.00 86.25 615 ASP A O 1
ATOM 4854 N N . PRO A 1 616 ? 10.928 19.747 -11.683 1.00 84.06 616 PRO A N 1
ATOM 4855 C CA . PRO A 1 616 ? 11.470 18.407 -11.497 1.00 84.06 616 PRO A CA 1
ATOM 4856 C C . PRO A 1 616 ? 12.997 18.425 -11.388 1.00 84.06 616 PRO A C 1
ATOM 4858 O O . PRO A 1 616 ? 13.566 17.612 -10.667 1.00 84.06 616 PRO A O 1
ATOM 4861 N N . LEU A 1 617 ? 13.677 19.365 -12.054 1.00 88.38 617 LEU A N 1
ATOM 4862 C CA . LEU A 1 617 ? 15.139 19.432 -12.067 1.00 88.38 617 LEU A CA 1
ATOM 4863 C C . LEU A 1 617 ? 15.709 19.867 -10.719 1.00 88.38 617 LEU A C 1
ATOM 4865 O O . LEU A 1 617 ? 16.624 19.206 -10.230 1.00 88.38 617 LEU A O 1
ATOM 4869 N N . THR A 1 618 ? 15.170 20.917 -10.090 1.00 88.06 618 THR A N 1
ATOM 4870 C CA . THR A 1 618 ? 15.643 21.340 -8.762 1.00 88.06 618 THR A CA 1
ATOM 4871 C C . THR A 1 618 ? 15.445 20.220 -7.749 1.00 88.06 618 THR A C 1
ATOM 4873 O O . THR A 1 618 ? 16.355 19.901 -6.987 1.00 88.06 618 THR A O 1
ATOM 4876 N N . HIS A 1 619 ? 14.293 19.552 -7.786 1.00 82.12 619 HIS A N 1
ATOM 4877 C CA . HIS A 1 619 ? 14.003 18.464 -6.860 1.00 82.12 619 HIS A CA 1
ATOM 4878 C C . HIS A 1 619 ? 14.837 17.197 -7.094 1.00 82.12 619 HIS A C 1
ATOM 4880 O O . HIS A 1 619 ? 15.131 16.493 -6.130 1.00 82.12 619 HIS A O 1
ATOM 4886 N N . LEU A 1 620 ? 15.199 16.883 -8.340 1.00 82.25 620 LEU A N 1
ATOM 4887 C CA . LEU A 1 620 ? 15.980 15.686 -8.669 1.00 82.25 620 LEU A CA 1
ATOM 4888 C C . LEU A 1 620 ? 17.486 15.886 -8.520 1.00 82.25 620 LEU A C 1
ATOM 4890 O O . LEU A 1 620 ? 18.181 14.934 -8.177 1.00 82.25 620 LEU A O 1
ATOM 4894 N N . LEU A 1 621 ? 17.987 17.084 -8.831 1.00 87.81 621 LEU A N 1
ATOM 4895 C CA . LEU A 1 621 ? 19.421 17.342 -8.957 1.00 87.81 621 LEU A CA 1
ATOM 4896 C C . LEU A 1 621 ? 19.979 18.176 -7.805 1.00 87.81 621 LEU A C 1
ATOM 4898 O O . LEU A 1 621 ? 21.120 17.962 -7.414 1.00 87.81 621 LEU A O 1
ATOM 4902 N N . ALA A 1 622 ? 19.201 19.108 -7.247 1.00 83.12 622 ALA A N 1
ATOM 4903 C CA . ALA A 1 622 ? 19.699 20.060 -6.253 1.00 83.12 622 ALA A CA 1
ATOM 4904 C C . ALA A 1 622 ? 19.416 19.660 -4.795 1.00 83.12 622 ALA A C 1
ATOM 4906 O O . ALA A 1 622 ? 19.809 20.395 -3.891 1.00 83.12 622 ALA A O 1
ATOM 4907 N N . ALA A 1 623 ? 18.771 18.510 -4.552 1.00 73.31 623 ALA A N 1
ATOM 4908 C CA . ALA A 1 623 ? 18.443 18.040 -3.202 1.00 73.31 623 ALA A CA 1
ATOM 4909 C C . ALA A 1 623 ? 19.681 17.959 -2.287 1.00 73.31 623 ALA A C 1
ATOM 4911 O O . ALA A 1 623 ? 19.621 18.419 -1.149 1.00 73.31 623 ALA A O 1
ATOM 4912 N N . ASP A 1 624 ? 20.805 17.471 -2.825 1.00 73.56 624 ASP A N 1
ATOM 4913 C CA . ASP A 1 624 ? 22.105 17.389 -2.140 1.00 73.56 624 ASP A CA 1
ATOM 4914 C C . ASP A 1 624 ? 23.169 18.330 -2.752 1.00 73.56 624 ASP A C 1
ATOM 4916 O O . ASP A 1 624 ? 24.322 18.350 -2.322 1.00 73.56 624 ASP A O 1
ATOM 4920 N N . HIS A 1 625 ? 22.777 19.145 -3.738 1.00 84.19 625 HIS A N 1
ATOM 4921 C CA . HIS A 1 625 ? 23.639 20.079 -4.475 1.00 84.19 625 HIS A CA 1
ATOM 4922 C C . HIS A 1 625 ? 22.963 21.454 -4.615 1.00 84.19 625 HIS A C 1
ATOM 4924 O O . HIS A 1 625 ? 22.531 21.839 -5.709 1.00 84.19 625 HIS A O 1
ATOM 4930 N N . PRO A 1 626 ? 22.819 22.219 -3.515 1.00 85.38 626 PRO A N 1
ATOM 4931 C CA . PRO A 1 626 ? 22.105 23.500 -3.529 1.00 85.38 626 PRO A CA 1
ATOM 4932 C C . PRO A 1 626 ? 22.762 24.548 -4.445 1.00 85.38 626 PRO A C 1
ATOM 4934 O O . PRO A 1 626 ? 22.113 25.503 -4.871 1.00 85.38 626 PRO A O 1
ATOM 4937 N N . ASP A 1 627 ? 24.034 24.361 -4.799 1.00 90.56 627 ASP A N 1
ATOM 4938 C CA . ASP A 1 627 ? 24.766 25.167 -5.775 1.00 90.56 627 ASP A CA 1
ATOM 4939 C C . ASP A 1 627 ? 24.225 25.037 -7.213 1.00 90.56 627 ASP A C 1
ATOM 4941 O O . ASP A 1 627 ? 24.446 25.932 -8.035 1.00 90.56 627 ASP A O 1
ATOM 4945 N N . LEU A 1 628 ? 23.454 23.984 -7.516 1.00 92.50 628 LEU A N 1
ATOM 4946 C CA . LEU A 1 628 ? 22.785 23.820 -8.809 1.00 92.50 628 LEU A CA 1
ATOM 4947 C C . LEU A 1 628 ? 21.529 24.687 -8.956 1.00 92.50 628 LEU A C 1
ATOM 4949 O O . LEU A 1 628 ? 21.142 24.983 -10.088 1.00 92.50 628 LEU A O 1
ATOM 4953 N N . VAL A 1 629 ? 20.909 25.145 -7.860 1.00 91.88 629 VAL A N 1
ATOM 4954 C CA . VAL A 1 629 ? 19.630 25.887 -7.899 1.00 91.88 629 VAL A CA 1
ATOM 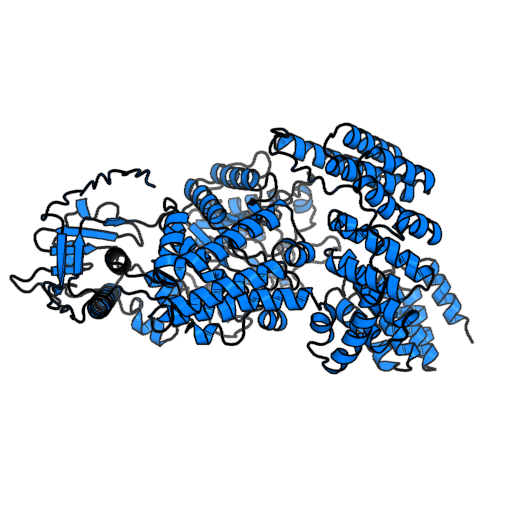4955 C C . VAL A 1 629 ? 19.689 27.112 -8.829 1.00 91.88 629 VAL A C 1
ATOM 4957 O O . VAL A 1 629 ? 18.830 27.230 -9.708 1.00 91.88 629 VAL A O 1
ATOM 4960 N N . PRO A 1 630 ? 20.703 28.003 -8.753 1.00 92.94 630 PRO A N 1
ATOM 4961 C CA . PRO A 1 630 ? 20.779 29.154 -9.655 1.00 92.94 630 PRO A CA 1
ATOM 4962 C C . PRO A 1 630 ? 20.982 28.761 -11.127 1.00 92.94 630 PRO A C 1
ATOM 4964 O O . PRO A 1 630 ? 20.499 29.455 -12.025 1.00 92.94 630 PRO A O 1
ATOM 4967 N N . ARG A 1 631 ? 21.686 27.649 -11.392 1.00 93.94 631 ARG A N 1
ATOM 4968 C CA . ARG A 1 631 ? 21.914 27.135 -12.755 1.00 93.94 631 ARG A CA 1
ATOM 4969 C C . ARG A 1 631 ? 20.623 26.594 -13.356 1.00 93.94 631 ARG A C 1
ATOM 4971 O O . ARG A 1 631 ? 20.275 26.967 -14.475 1.00 93.94 631 ARG A O 1
ATOM 4978 N N . ILE A 1 632 ? 19.881 25.799 -12.589 1.00 94.25 632 ILE A N 1
ATOM 4979 C CA . ILE A 1 632 ? 18.584 25.247 -12.994 1.00 94.25 632 ILE A CA 1
ATOM 4980 C C . ILE A 1 632 ? 17.583 26.376 -13.258 1.00 94.25 632 ILE A C 1
ATOM 4982 O O . ILE A 1 632 ? 16.943 26.384 -14.308 1.00 94.25 632 ILE A O 1
ATOM 4986 N N . ALA A 1 633 ? 17.526 27.393 -12.393 1.00 92.38 633 ALA A N 1
ATOM 4987 C CA . ALA A 1 633 ? 16.663 28.556 -12.602 1.00 92.38 633 ALA A CA 1
ATOM 4988 C C . ALA A 1 633 ? 16.989 29.304 -13.912 1.00 92.38 633 ALA A C 1
ATOM 4990 O O . ALA A 1 633 ? 16.087 29.711 -14.651 1.00 92.38 633 ALA A O 1
ATOM 4991 N N . ARG A 1 634 ? 18.279 29.461 -14.252 1.00 93.50 634 ARG A N 1
ATOM 4992 C CA . ARG A 1 634 ? 18.704 30.050 -15.536 1.00 93.50 634 ARG A CA 1
ATOM 4993 C C . ARG A 1 634 ? 18.281 29.179 -16.719 1.00 93.50 634 ARG A C 1
ATOM 4995 O O . ARG A 1 634 ? 17.775 29.711 -17.708 1.00 93.50 634 ARG A O 1
ATOM 5002 N N . PHE A 1 635 ? 18.476 27.867 -16.612 1.00 93.94 635 PHE A N 1
ATOM 5003 C CA . PHE A 1 635 ? 18.078 26.897 -17.626 1.00 93.94 635 PHE A CA 1
ATOM 5004 C C . PHE A 1 635 ? 16.562 26.940 -17.881 1.00 93.94 635 PHE A C 1
ATOM 5006 O O . PHE A 1 635 ? 16.126 27.085 -19.020 1.00 93.94 635 PHE A O 1
ATOM 5013 N N . GLN A 1 636 ? 15.746 26.939 -16.828 1.00 91.56 636 GLN A N 1
ATOM 5014 C CA . GLN A 1 636 ? 14.288 27.038 -16.935 1.00 91.56 636 GLN A CA 1
ATOM 5015 C C . GLN A 1 636 ? 13.830 28.355 -17.554 1.00 91.56 636 GLN A C 1
ATOM 5017 O O . GLN A 1 636 ? 12.951 28.355 -18.413 1.00 91.56 636 GLN A O 1
ATOM 5022 N N . LYS A 1 637 ? 14.454 29.477 -17.177 1.00 92.75 637 LYS A N 1
ATOM 5023 C CA . LYS A 1 637 ? 14.158 30.782 -17.779 1.00 92.75 637 LYS A CA 1
ATOM 5024 C C . LYS A 1 637 ? 14.439 30.797 -19.284 1.00 92.75 637 LYS A C 1
ATOM 5026 O O . LYS A 1 637 ? 13.679 31.405 -20.032 1.00 92.75 637 LYS A O 1
ATOM 5031 N N . MET A 1 638 ? 15.504 30.128 -19.728 1.00 94.38 638 MET A N 1
ATOM 5032 C CA . MET A 1 638 ? 15.807 29.961 -21.153 1.00 94.38 638 MET A CA 1
ATOM 5033 C C . MET A 1 638 ? 14.720 29.147 -21.864 1.00 94.38 638 MET A C 1
ATOM 5035 O O . MET A 1 638 ? 14.277 29.555 -22.933 1.00 94.38 638 MET A O 1
ATOM 5039 N N . LEU A 1 639 ? 14.252 28.042 -21.273 1.00 91.56 639 LEU A N 1
ATOM 5040 C CA . LEU A 1 639 ? 13.173 27.246 -21.868 1.00 91.56 639 LEU A CA 1
ATOM 5041 C C . LEU A 1 639 ? 11.843 28.012 -21.917 1.00 91.56 639 LEU A C 1
ATOM 5043 O O . LEU A 1 639 ? 11.144 27.956 -22.925 1.00 91.56 639 LEU A O 1
ATOM 5047 N N . ALA A 1 640 ? 11.511 28.756 -20.859 1.00 86.88 640 ALA A N 1
ATOM 5048 C CA . ALA A 1 640 ? 10.288 29.555 -20.770 1.00 86.88 640 ALA A CA 1
ATOM 5049 C C . ALA A 1 640 ? 10.254 30.738 -21.755 1.00 86.88 640 ALA A C 1
ATOM 5051 O O . ALA A 1 640 ? 9.181 31.256 -22.052 1.00 86.88 640 ALA A O 1
ATOM 5052 N N . ALA A 1 641 ? 11.414 31.175 -22.256 1.00 89.88 641 ALA A N 1
ATOM 5053 C CA . ALA A 1 641 ? 11.520 32.237 -23.255 1.00 89.88 641 ALA A CA 1
ATOM 5054 C C . ALA A 1 641 ? 11.267 31.752 -24.695 1.00 89.88 641 ALA A C 1
ATOM 5056 O O . ALA A 1 641 ? 11.151 32.580 -25.600 1.00 89.88 641 ALA A O 1
ATOM 5057 N N . LEU A 1 642 ? 11.197 30.435 -24.926 1.00 86.62 642 LEU A N 1
ATOM 5058 C CA . LEU A 1 642 ? 10.855 29.890 -26.236 1.00 86.62 642 LEU A CA 1
ATOM 5059 C C . LEU A 1 642 ? 9.397 30.209 -26.581 1.00 86.62 642 LEU A C 1
ATOM 5061 O O . LEU A 1 642 ? 8.538 30.165 -25.697 1.00 86.62 642 LEU A O 1
ATOM 5065 N N . PRO A 1 643 ? 9.084 30.486 -27.859 1.00 77.12 643 PRO A N 1
ATOM 5066 C CA . PRO A 1 643 ? 7.703 30.671 -28.266 1.00 77.12 643 PRO A CA 1
ATOM 5067 C C . PRO A 1 643 ? 6.883 29.418 -27.913 1.00 77.12 643 PRO A C 1
ATOM 5069 O O . PRO A 1 643 ? 7.382 28.289 -28.078 1.00 77.12 643 PRO A O 1
ATOM 5072 N N . PRO A 1 644 ? 5.639 29.586 -27.422 1.00 63.19 644 PRO A N 1
ATOM 5073 C CA . PRO A 1 644 ? 4.722 28.462 -27.302 1.00 63.19 644 PRO A CA 1
ATOM 5074 C C . PRO A 1 644 ? 4.587 27.805 -28.679 1.00 63.19 644 PRO A C 1
ATOM 5076 O O . PRO A 1 644 ? 4.634 28.501 -29.696 1.00 63.19 644 PRO A O 1
ATOM 5079 N N . ALA A 1 645 ? 4.461 26.474 -28.721 1.00 54.47 645 ALA A N 1
ATOM 5080 C CA . ALA A 1 645 ? 4.188 25.786 -29.980 1.00 54.47 645 ALA A CA 1
ATOM 5081 C C . ALA A 1 645 ? 2.948 26.448 -30.615 1.00 54.47 645 ALA A C 1
ATOM 5083 O O . ALA A 1 645 ? 1.946 26.618 -29.911 1.00 54.47 645 ALA A O 1
ATOM 5084 N N . PRO A 1 646 ? 3.015 26.926 -31.870 1.00 46.69 646 PRO A N 1
ATOM 5085 C CA . PRO A 1 646 ? 1.906 27.643 -32.480 1.00 46.69 646 PRO A CA 1
ATOM 5086 C C . PRO A 1 646 ? 0.743 26.673 -32.707 1.00 46.69 646 PRO A C 1
ATOM 5088 O O . PRO A 1 646 ? 0.656 25.992 -33.723 1.00 46.69 646 PRO A O 1
ATOM 5091 N N . GLY A 1 647 ? -0.164 26.607 -31.732 1.00 43.03 647 GLY A N 1
ATOM 5092 C CA . GLY A 1 647 ? -1.356 25.780 -31.809 1.00 43.03 647 GLY A CA 1
ATOM 5093 C C . GLY A 1 647 ? -2.217 26.216 -32.988 1.00 43.03 647 GLY A C 1
ATOM 5094 O O . GLY A 1 647 ? -2.711 27.346 -33.031 1.00 43.03 647 GLY A O 1
ATOM 5095 N N . ARG A 1 648 ? -2.447 25.314 -33.948 1.00 36.75 648 ARG A N 1
ATOM 5096 C CA . ARG A 1 648 ? -3.612 25.454 -34.820 1.00 36.75 648 ARG A CA 1
ATOM 5097 C C . ARG A 1 648 ? -4.848 25.279 -33.949 1.00 36.75 648 ARG A C 1
ATOM 5099 O O . ARG A 1 648 ? -5.195 24.176 -33.544 1.00 36.75 648 ARG A O 1
ATOM 5106 N N . THR A 1 649 ? -5.513 26.394 -33.688 1.00 34.72 649 THR A N 1
ATOM 5107 C CA . THR A 1 649 ? -6.895 26.450 -33.233 1.00 34.72 649 THR A CA 1
ATOM 5108 C C . THR A 1 649 ? -7.784 25.717 -34.237 1.00 34.72 649 THR A C 1
ATOM 5110 O O . THR A 1 649 ? -8.182 26.262 -35.263 1.00 34.72 649 THR A O 1
ATOM 5113 N N . ALA A 1 650 ? -8.110 24.465 -33.942 1.00 30.28 650 ALA A N 1
ATOM 5114 C CA . ALA A 1 650 ? -9.243 23.777 -34.538 1.00 30.28 650 ALA A CA 1
ATOM 5115 C C . ALA A 1 650 ? -10.051 23.150 -33.401 1.00 30.28 650 ALA A C 1
ATOM 5117 O O . ALA A 1 650 ? -9.620 22.180 -32.795 1.00 30.28 650 ALA A O 1
ATOM 5118 N N . GLY A 1 651 ? -11.178 23.799 -33.093 1.00 28.86 651 GLY A N 1
ATOM 5119 C CA . GLY A 1 651 ? -12.323 23.277 -32.349 1.00 28.86 651 GLY A CA 1
ATOM 5120 C C . GLY A 1 651 ? -12.018 22.329 -31.195 1.00 28.86 651 GLY A C 1
ATOM 5121 O O . GLY A 1 651 ? -12.023 21.116 -31.372 1.00 28.86 651 GLY A O 1
ATOM 5122 N N . ALA A 1 652 ? -11.920 22.875 -29.984 1.00 30.39 652 ALA A N 1
ATOM 5123 C CA . ALA A 1 652 ? -12.309 22.131 -28.794 1.00 30.39 652 ALA A CA 1
ATOM 5124 C C . ALA A 1 652 ? -13.834 21.896 -28.827 1.00 30.39 652 ALA A C 1
ATOM 5126 O O . ALA A 1 652 ? -14.586 22.496 -28.067 1.00 30.39 652 ALA A O 1
ATOM 5127 N N . GLU A 1 653 ? -14.305 21.040 -29.731 1.00 26.19 653 GLU A N 1
ATOM 5128 C CA . GLU A 1 653 ? -15.486 20.241 -29.448 1.00 26.19 653 GLU A CA 1
ATOM 5129 C C . GLU A 1 653 ? -14.970 19.032 -28.682 1.00 26.19 653 GLU A C 1
ATOM 5131 O O . GLU A 1 653 ? -14.400 18.094 -29.236 1.00 26.19 653 GLU A O 1
ATOM 5136 N N . HIS A 1 654 ? -15.124 19.087 -27.360 1.00 30.92 654 HIS A N 1
ATOM 5137 C CA . HIS A 1 654 ? -15.191 17.870 -26.578 1.00 30.92 654 HIS A CA 1
ATOM 5138 C C . HIS A 1 654 ? -16.279 16.994 -27.202 1.00 30.92 654 HIS A C 1
ATOM 5140 O O . HIS A 1 654 ? -17.464 17.154 -26.910 1.00 30.92 654 HIS A O 1
ATOM 5146 N N . ALA A 1 655 ? -15.867 16.016 -28.004 1.00 26.14 655 ALA A N 1
ATOM 5147 C CA . ALA A 1 655 ? -16.541 14.741 -27.980 1.00 26.14 655 ALA A CA 1
ATOM 5148 C C . ALA A 1 655 ? -16.341 14.209 -26.557 1.00 26.14 655 ALA A C 1
ATOM 5150 O O . ALA A 1 655 ? -15.392 13.491 -26.252 1.00 26.14 655 ALA A O 1
ATOM 5151 N N . ALA A 1 656 ? -17.253 14.597 -25.664 1.00 28.05 656 ALA A N 1
ATOM 5152 C CA . ALA A 1 656 ? -17.760 13.644 -24.706 1.00 28.05 656 ALA A CA 1
ATOM 5153 C C . ALA A 1 656 ? -18.206 12.453 -25.559 1.00 28.05 656 ALA A C 1
ATOM 5155 O O . ALA A 1 656 ? -19.302 12.458 -26.118 1.00 28.05 656 ALA A O 1
ATOM 5156 N N . ALA A 1 657 ? -17.297 11.496 -25.766 1.00 28.75 657 ALA A N 1
ATOM 5157 C CA . ALA A 1 657 ? -17.675 10.173 -26.200 1.00 28.75 657 ALA A CA 1
ATOM 5158 C C . ALA A 1 657 ? -18.625 9.706 -25.108 1.00 28.75 657 ALA A C 1
ATOM 5160 O O . ALA A 1 657 ? -18.223 9.419 -23.979 1.00 28.75 657 ALA A O 1
ATOM 5161 N N . GLY A 1 658 ? -19.910 9.834 -25.426 1.00 25.14 658 GLY A N 1
ATOM 5162 C CA . GLY A 1 658 ? -20.984 9.404 -24.575 1.00 25.14 658 GLY A CA 1
ATOM 5163 C C . GLY A 1 658 ? -20.721 7.969 -24.165 1.00 25.14 658 GLY A C 1
ATOM 5164 O O . GLY A 1 658 ? -20.151 7.175 -24.913 1.00 25.14 658 GLY A O 1
ATOM 5165 N N . ASP A 1 659 ? -21.172 7.689 -22.958 1.00 31.84 659 ASP A N 1
ATOM 5166 C CA . ASP A 1 659 ? -21.223 6.417 -22.254 1.00 31.84 659 ASP A CA 1
ATOM 5167 C C . ASP A 1 659 ? -22.107 5.377 -22.992 1.00 31.84 659 ASP A C 1
ATOM 5169 O O . ASP A 1 659 ? -23.022 4.777 -22.432 1.00 31.84 659 ASP A O 1
ATOM 5173 N N . GLN A 1 660 ? -21.898 5.219 -24.303 1.00 31.25 660 GLN A N 1
ATOM 5174 C CA . GLN A 1 660 ? -22.584 4.306 -25.210 1.00 31.25 660 GLN A CA 1
ATOM 5175 C C . GLN A 1 660 ? -21.643 3.883 -26.347 1.00 31.25 660 GLN A C 1
ATOM 5177 O O . GLN A 1 660 ? -21.810 4.266 -27.502 1.00 31.25 660 GLN A O 1
ATOM 5182 N N . ALA A 1 661 ? -20.681 3.022 -26.031 1.00 30.75 661 ALA A N 1
ATOM 5183 C CA . ALA A 1 661 ? -20.123 2.091 -27.000 1.00 30.75 661 ALA A CA 1
ATOM 5184 C C . ALA A 1 661 ? -20.033 0.725 -26.324 1.00 30.75 661 ALA A C 1
ATOM 5186 O O . ALA A 1 661 ? -19.318 0.576 -25.344 1.00 30.75 661 ALA A O 1
ATOM 5187 N N . GLY A 1 662 ? -20.840 -0.212 -26.827 1.00 31.69 662 GLY A N 1
ATOM 5188 C CA . GLY A 1 662 ? -20.631 -1.656 -26.748 1.00 31.69 662 GLY A CA 1
ATOM 5189 C C . GLY A 1 662 ? -20.403 -2.266 -25.369 1.00 31.69 662 GLY A C 1
ATOM 5190 O O . GLY A 1 662 ? -19.369 -2.096 -24.738 1.00 31.69 662 GLY A O 1
ATOM 5191 N N . ARG A 1 663 ? -21.313 -3.153 -24.961 1.00 34.81 663 ARG A N 1
ATOM 5192 C CA . ARG A 1 663 ? -20.936 -4.288 -24.113 1.00 34.81 663 ARG A CA 1
ATOM 5193 C C . ARG A 1 663 ? -19.954 -5.178 -24.892 1.00 34.81 663 ARG A C 1
ATOM 5195 O O . ARG A 1 663 ? -20.348 -6.256 -25.327 1.00 34.81 663 ARG A O 1
ATOM 5202 N N . ASP A 1 664 ? -18.717 -4.744 -25.087 1.00 41.28 664 ASP A N 1
ATOM 5203 C CA . ASP A 1 664 ? -17.673 -5.637 -25.564 1.00 41.28 664 ASP A CA 1
ATOM 5204 C C . ASP A 1 664 ? -17.216 -6.449 -24.363 1.00 41.28 664 ASP A C 1
ATOM 5206 O O . ASP A 1 664 ? -16.628 -5.960 -23.401 1.00 41.28 664 ASP A O 1
ATOM 5210 N N . SER A 1 665 ? -17.665 -7.701 -24.366 1.00 47.38 665 SER A N 1
ATOM 5211 C CA . SER A 1 665 ? -17.362 -8.672 -23.327 1.00 47.38 665 SER A CA 1
ATOM 5212 C C . SER A 1 665 ? -15.849 -8.803 -23.151 1.00 47.38 665 SER A C 1
ATOM 5214 O O . SER A 1 665 ? -15.116 -8.747 -24.133 1.00 47.38 665 SER A O 1
ATOM 5216 N N . SER A 1 666 ? -15.391 -9.105 -21.936 1.00 52.12 666 SER A N 1
ATOM 5217 C CA . SER A 1 666 ? -13.985 -9.418 -21.624 1.00 52.12 666 SER A CA 1
ATOM 5218 C C . SER A 1 666 ? -13.329 -10.453 -22.559 1.00 52.12 666 SER A C 1
ATOM 5220 O O . SER A 1 666 ? -12.104 -10.513 -22.654 1.00 52.12 666 SER A O 1
ATOM 5222 N N . ALA A 1 667 ? -14.130 -11.257 -23.268 1.00 49.78 667 ALA A N 1
ATOM 5223 C CA . ALA A 1 667 ? -13.672 -12.183 -24.295 1.00 49.78 667 ALA A CA 1
ATOM 5224 C C . ALA A 1 667 ? -13.090 -11.488 -25.545 1.00 49.78 667 ALA A C 1
ATOM 5226 O O . ALA A 1 667 ? -12.131 -12.010 -26.108 1.00 49.78 667 ALA A O 1
ATOM 5227 N N . ASP A 1 668 ? -13.609 -10.326 -25.959 1.00 71.00 668 ASP A N 1
ATOM 5228 C CA . ASP A 1 668 ? -13.130 -9.601 -27.151 1.00 71.00 668 ASP A CA 1
ATOM 5229 C C . ASP A 1 668 ? -11.767 -8.928 -26.902 1.00 71.00 668 ASP A C 1
ATOM 5231 O O . ASP A 1 668 ? -10.862 -9.030 -27.735 1.00 71.00 668 ASP A O 1
ATOM 5235 N N . THR A 1 669 ? -11.565 -8.353 -25.707 1.00 68.94 669 THR A N 1
ATOM 5236 C CA . THR A 1 669 ? -10.256 -7.840 -25.261 1.00 68.94 669 THR A CA 1
ATOM 5237 C C . THR A 1 669 ? -9.216 -8.966 -25.210 1.00 68.94 669 THR A C 1
ATOM 5239 O O . THR A 1 669 ? -8.131 -8.848 -25.780 1.00 68.94 669 THR A O 1
ATOM 5242 N N . ALA A 1 670 ? -9.552 -10.102 -24.583 1.00 69.31 670 ALA A N 1
ATOM 5243 C CA . ALA A 1 670 ? -8.641 -11.245 -24.481 1.00 69.31 670 ALA A CA 1
ATOM 5244 C C . ALA A 1 670 ? -8.283 -11.830 -25.860 1.00 69.31 670 ALA A C 1
ATOM 5246 O O . ALA A 1 670 ? -7.142 -12.231 -26.099 1.00 69.31 670 ALA A O 1
ATOM 5247 N N . GLN A 1 671 ? -9.242 -11.856 -26.789 1.00 77.50 671 GLN A N 1
ATOM 5248 C CA . GLN A 1 671 ? -9.017 -12.304 -28.161 1.00 77.50 671 GLN A CA 1
ATOM 5249 C C . GLN A 1 671 ? -8.103 -11.343 -28.935 1.00 77.50 671 GLN A C 1
ATOM 5251 O O . GLN A 1 671 ? -7.238 -11.797 -29.689 1.00 77.50 671 GLN A O 1
ATOM 5256 N N . PHE A 1 672 ? -8.252 -10.034 -28.730 1.00 83.94 672 PHE A N 1
ATOM 5257 C CA . PHE A 1 672 ? -7.373 -9.030 -29.323 1.00 83.94 672 PHE A CA 1
ATOM 5258 C C . PHE A 1 672 ? -5.927 -9.155 -28.813 1.00 83.94 672 PHE A C 1
ATOM 5260 O O . PHE A 1 672 ? -4.997 -9.243 -29.618 1.00 83.94 672 PHE A O 1
ATOM 5267 N N . GLU A 1 673 ? -5.728 -9.270 -27.495 1.00 80.44 673 GLU A N 1
ATOM 5268 C CA . GLU A 1 673 ? -4.402 -9.468 -26.887 1.00 80.44 673 GLU A CA 1
ATOM 5269 C C . GLU A 1 673 ? -3.730 -10.772 -27.354 1.00 80.44 673 GLU A C 1
ATOM 5271 O O . GLU A 1 673 ? -2.531 -10.796 -27.668 1.00 80.44 673 GLU A O 1
ATOM 5276 N N . ALA A 1 674 ? -4.501 -11.859 -27.460 1.00 80.19 674 ALA A N 1
ATOM 5277 C CA . ALA A 1 674 ? -4.025 -13.119 -28.022 1.00 80.19 674 ALA A CA 1
ATOM 5278 C C . ALA A 1 674 ? -3.605 -12.960 -29.494 1.00 80.19 674 ALA A C 1
ATOM 5280 O O . ALA A 1 674 ? -2.564 -13.482 -29.901 1.00 80.19 674 ALA A O 1
ATOM 5281 N N . GLY A 1 675 ? -4.368 -12.194 -30.281 1.00 87.44 675 GLY A N 1
ATOM 5282 C CA . GLY A 1 675 ? -4.045 -11.861 -31.669 1.00 87.44 675 GLY A CA 1
ATOM 5283 C C . GLY A 1 675 ? -2.732 -11.084 -31.809 1.00 87.44 675 GLY A C 1
ATOM 5284 O O . GLY A 1 675 ? -1.878 -11.464 -32.616 1.00 87.44 675 GLY A O 1
ATOM 5285 N N . LEU A 1 676 ? -2.529 -10.046 -30.988 1.00 88.88 676 LEU A N 1
ATOM 5286 C CA . LEU A 1 676 ? -1.275 -9.281 -30.942 1.00 88.88 676 LEU A CA 1
ATOM 5287 C C . LEU A 1 676 ? -0.083 -10.180 -30.593 1.00 88.88 676 LEU A C 1
ATOM 5289 O O . LEU A 1 676 ? 0.973 -10.101 -31.228 1.00 88.88 676 LEU A O 1
ATOM 5293 N N . THR A 1 677 ? -0.267 -11.065 -29.612 1.00 86.69 677 THR A N 1
ATOM 5294 C CA . THR A 1 677 ? 0.766 -12.001 -29.152 1.00 86.69 677 THR A CA 1
ATOM 5295 C C . THR A 1 677 ? 1.130 -13.006 -30.242 1.00 86.69 677 THR A C 1
ATOM 5297 O O . THR A 1 677 ? 2.313 -13.225 -30.505 1.00 86.69 677 THR A O 1
ATOM 5300 N N . ALA A 1 678 ? 0.141 -13.577 -30.934 1.00 87.38 678 ALA A N 1
ATOM 5301 C CA . ALA A 1 678 ? 0.373 -14.509 -32.034 1.00 87.38 678 ALA A CA 1
ATOM 5302 C C . ALA A 1 678 ? 1.174 -13.861 -33.178 1.00 87.38 678 ALA A C 1
ATOM 5304 O O . ALA A 1 678 ? 2.149 -14.443 -33.658 1.00 87.38 678 ALA A O 1
ATOM 5305 N N . ALA A 1 679 ? 0.822 -12.632 -33.568 1.00 91.25 679 ALA A N 1
ATOM 5306 C CA . ALA A 1 679 ? 1.556 -11.882 -34.586 1.00 91.25 679 ALA A CA 1
ATOM 5307 C C . ALA A 1 679 ? 2.991 -11.534 -34.139 1.00 91.25 679 ALA A C 1
ATOM 5309 O O . ALA A 1 679 ? 3.939 -11.690 -34.912 1.00 91.25 679 ALA A O 1
ATOM 5310 N N . SER A 1 680 ? 3.186 -11.160 -32.870 1.00 89.31 680 SER A N 1
ATOM 5311 C CA . SER A 1 680 ? 4.523 -10.931 -32.302 1.00 89.31 680 SER A CA 1
ATOM 5312 C C . SER A 1 680 ? 5.390 -12.194 -32.326 1.00 89.31 680 SER A C 1
ATOM 5314 O O . SER A 1 680 ? 6.566 -12.131 -32.691 1.00 89.31 680 SER A O 1
ATOM 5316 N N . THR A 1 681 ? 4.815 -13.356 -32.007 1.00 89.81 681 THR A N 1
ATOM 5317 C CA . THR A 1 681 ? 5.507 -14.653 -32.069 1.00 89.81 681 THR A CA 1
ATOM 5318 C C . THR A 1 681 ? 5.960 -14.984 -33.490 1.00 89.81 681 THR A C 1
ATOM 5320 O O . THR A 1 681 ? 7.104 -15.400 -33.676 1.00 89.81 681 THR A O 1
ATOM 5323 N N . LEU A 1 682 ? 5.122 -14.726 -34.502 1.00 90.81 682 LEU A N 1
ATOM 5324 C CA . LEU A 1 682 ? 5.513 -14.871 -35.911 1.00 90.81 682 LEU A CA 1
ATOM 5325 C C . LEU A 1 682 ? 6.713 -13.983 -36.258 1.00 90.81 682 LEU A C 1
ATOM 5327 O O . LEU A 1 682 ? 7.675 -14.457 -36.861 1.00 90.81 682 LEU A O 1
ATOM 5331 N N . CYS A 1 683 ? 6.693 -12.719 -35.830 1.00 90.19 683 CYS A N 1
ATOM 5332 C CA . CYS A 1 683 ? 7.793 -11.794 -36.089 1.00 90.19 683 CYS A CA 1
ATOM 5333 C C . CYS A 1 683 ? 9.101 -12.261 -35.433 1.00 90.19 683 CYS A C 1
ATOM 5335 O O . CYS A 1 683 ? 10.151 -12.233 -36.074 1.00 90.19 683 CYS A O 1
ATOM 5337 N N . LYS A 1 684 ? 9.043 -12.733 -34.180 1.00 88.00 684 LYS A N 1
ATOM 5338 C CA . LYS A 1 684 ? 10.205 -13.278 -33.453 1.00 88.00 684 LYS A CA 1
ATOM 5339 C C . LYS A 1 684 ? 10.761 -14.551 -34.097 1.00 88.00 684 LYS A C 1
ATOM 5341 O O . LYS A 1 684 ? 11.961 -14.786 -34.016 1.00 88.00 684 LYS A O 1
ATOM 5346 N N . ALA A 1 685 ? 9.913 -15.336 -34.759 1.00 89.31 685 ALA A N 1
ATOM 5347 C CA . ALA A 1 685 ? 10.312 -16.524 -35.512 1.00 89.31 685 ALA A CA 1
ATOM 5348 C C . ALA A 1 685 ? 10.917 -16.212 -36.900 1.00 89.31 685 ALA A C 1
ATOM 5350 O O . ALA A 1 685 ? 11.291 -17.137 -37.614 1.00 89.31 685 ALA A O 1
ATOM 5351 N N . GLY A 1 686 ? 11.011 -14.935 -37.299 1.00 91.50 686 GLY A N 1
ATOM 5352 C CA . GLY A 1 686 ? 11.521 -14.519 -38.613 1.00 91.50 686 GLY A CA 1
ATOM 5353 C C . GLY A 1 686 ? 10.463 -14.458 -39.723 1.00 91.50 686 GLY A C 1
ATOM 5354 O O . GLY A 1 686 ? 10.771 -14.058 -40.845 1.00 91.50 686 GLY A O 1
ATOM 5355 N N . ASN A 1 687 ? 9.202 -14.782 -39.419 1.00 94.62 687 ASN A N 1
ATOM 5356 C CA . ASN A 1 687 ? 8.085 -14.785 -40.372 1.00 94.62 687 ASN A CA 1
ATOM 5357 C C . ASN A 1 687 ? 7.469 -13.382 -40.487 1.00 94.62 687 ASN A C 1
ATOM 5359 O O . ASN A 1 687 ? 6.326 -13.128 -40.097 1.00 94.62 687 ASN A O 1
ATOM 5363 N N . HIS A 1 688 ? 8.275 -12.421 -40.943 1.00 95.06 688 HIS A N 1
ATOM 5364 C CA . HIS A 1 688 ? 7.931 -10.998 -40.896 1.00 95.06 688 HIS A CA 1
ATOM 5365 C C . HIS A 1 688 ? 6.746 -10.635 -41.804 1.00 95.06 688 HIS A C 1
ATOM 5367 O O . HIS A 1 688 ? 5.932 -9.790 -41.438 1.00 95.06 688 HIS A O 1
ATOM 5373 N N . ALA A 1 689 ? 6.619 -11.265 -42.976 1.00 94.25 689 ALA A N 1
ATOM 5374 C CA . ALA A 1 689 ? 5.522 -10.984 -43.904 1.00 94.25 689 ALA A CA 1
ATOM 5375 C C . ALA A 1 689 ? 4.170 -11.442 -43.334 1.00 94.25 689 ALA A C 1
ATOM 5377 O O . ALA A 1 689 ? 3.184 -10.703 -43.386 1.00 94.25 689 ALA A O 1
ATOM 5378 N N . GLU A 1 690 ? 4.140 -12.632 -42.736 1.00 95.38 690 GLU A N 1
ATOM 5379 C CA . GLU A 1 690 ? 2.976 -13.203 -42.070 1.00 95.38 690 GLU A CA 1
ATOM 5380 C C . GLU A 1 690 ? 2.597 -12.401 -40.825 1.00 95.38 690 GLU A C 1
ATOM 5382 O O . GLU A 1 690 ? 1.412 -12.144 -40.610 1.00 95.38 690 GLU A O 1
ATOM 5387 N N . ALA A 1 691 ? 3.588 -11.961 -40.042 1.00 95.38 691 ALA A N 1
ATOM 5388 C CA . ALA A 1 691 ? 3.376 -11.113 -38.872 1.00 95.38 691 ALA A CA 1
ATOM 5389 C C . ALA A 1 691 ? 2.734 -9.770 -39.250 1.00 95.38 691 ALA A C 1
ATOM 5391 O O . ALA A 1 691 ? 1.706 -9.402 -38.682 1.00 95.38 691 ALA A O 1
ATOM 5392 N N . ILE A 1 692 ? 3.276 -9.080 -40.263 1.00 96.81 692 ILE A N 1
ATOM 5393 C CA . ILE A 1 692 ? 2.711 -7.826 -40.790 1.00 96.81 692 ILE A CA 1
ATOM 5394 C C . ILE A 1 692 ? 1.262 -8.041 -41.231 1.00 96.81 692 ILE A C 1
ATOM 5396 O O . ILE A 1 692 ? 0.379 -7.284 -40.836 1.00 96.81 692 ILE A O 1
ATOM 5400 N N . ALA A 1 693 ? 0.992 -9.093 -42.005 1.00 96.62 693 ALA A N 1
ATOM 5401 C CA . ALA A 1 693 ? -0.361 -9.379 -42.469 1.00 96.62 693 ALA A CA 1
ATOM 5402 C C . ALA A 1 693 ? -1.324 -9.718 -41.314 1.00 96.62 693 ALA A C 1
ATOM 5404 O O . ALA A 1 693 ? -2.500 -9.362 -41.374 1.00 96.62 693 ALA A O 1
ATOM 5405 N N . ALA A 1 694 ? -0.846 -10.398 -40.268 1.00 95.69 694 ALA A N 1
ATOM 5406 C CA . ALA A 1 694 ? -1.640 -10.715 -39.084 1.00 95.69 694 ALA A CA 1
ATOM 5407 C C . ALA A 1 694 ? -2.007 -9.456 -38.287 1.00 95.69 694 ALA A C 1
ATOM 5409 O O . ALA A 1 694 ? -3.179 -9.276 -37.959 1.00 95.69 694 ALA A O 1
ATOM 5410 N N . TRP A 1 695 ? -1.045 -8.564 -38.042 1.00 97.56 695 TRP A N 1
ATOM 5411 C CA . TRP A 1 695 ? -1.294 -7.286 -37.375 1.00 97.56 695 TRP A CA 1
ATOM 5412 C C . TRP A 1 695 ? -2.242 -6.382 -38.164 1.00 97.56 695 TRP A C 1
ATOM 5414 O O . TRP A 1 695 ? -3.163 -5.820 -37.578 1.00 97.56 695 TRP A O 1
ATOM 5424 N N . LEU A 1 696 ? -2.075 -6.277 -39.485 1.00 96.62 696 LEU A N 1
ATOM 5425 C CA . LEU A 1 696 ? -2.964 -5.461 -40.317 1.00 96.62 696 LEU A CA 1
ATOM 5426 C C . LEU A 1 696 ? -4.410 -5.966 -40.278 1.00 96.62 696 LEU A C 1
ATOM 5428 O O . LEU A 1 696 ? -5.310 -5.181 -39.999 1.00 96.62 696 LEU A O 1
ATOM 5432 N N . ARG A 1 697 ? -4.633 -7.278 -40.447 1.00 95.94 697 ARG A N 1
ATOM 5433 C CA . ARG A 1 697 ? -5.980 -7.868 -40.327 1.00 95.94 697 ARG A CA 1
ATOM 5434 C C . ARG A 1 697 ? -6.591 -7.643 -38.947 1.00 95.94 697 ARG A C 1
ATOM 5436 O O . ARG A 1 697 ? -7.787 -7.387 -38.839 1.00 95.94 697 ARG A O 1
ATOM 5443 N N . LEU A 1 698 ? -5.779 -7.753 -37.895 1.00 94.50 698 LEU A N 1
ATOM 5444 C CA . LEU A 1 698 ? -6.234 -7.506 -36.532 1.00 94.50 698 LEU A CA 1
ATOM 5445 C C . LEU A 1 698 ? -6.663 -6.043 -36.355 1.00 94.50 698 LEU A C 1
ATOM 5447 O O . LEU A 1 698 ? -7.754 -5.797 -35.854 1.00 94.50 698 LEU A O 1
ATOM 5451 N N . GLY A 1 699 ? -5.866 -5.087 -36.835 1.00 92.44 699 GLY A N 1
ATOM 5452 C CA . GLY A 1 699 ? -6.220 -3.667 -36.812 1.00 92.44 699 GLY A CA 1
ATOM 5453 C C . GLY A 1 699 ? -7.474 -3.352 -37.635 1.00 92.44 699 GLY A C 1
ATOM 5454 O O . GLY A 1 699 ? -8.354 -2.642 -37.164 1.00 92.44 699 GLY A O 1
ATOM 5455 N N . GLU A 1 700 ? -7.613 -3.923 -38.834 1.00 92.88 700 GLU A N 1
ATOM 5456 C CA . GLU A 1 700 ? -8.808 -3.762 -39.678 1.00 92.88 700 GLU A CA 1
ATOM 5457 C C . GLU A 1 700 ? -10.091 -4.257 -38.999 1.00 92.88 700 GLU A C 1
ATOM 5459 O O . GLU A 1 700 ? -11.157 -3.684 -39.220 1.00 92.88 700 GLU A O 1
ATOM 5464 N N . SER A 1 701 ? -9.985 -5.289 -38.155 1.00 90.31 701 SER A N 1
ATOM 5465 C CA . SER A 1 701 ? -11.125 -5.861 -37.433 1.00 90.31 701 SER A CA 1
ATOM 5466 C C . SER A 1 701 ? -11.646 -4.993 -36.282 1.00 90.31 701 SER A C 1
ATOM 5468 O O . SER A 1 701 ? -12.733 -5.263 -35.775 1.00 90.31 701 SER A O 1
ATOM 5470 N N . LYS A 1 702 ? -10.900 -3.959 -35.871 1.00 88.75 702 LYS A N 1
ATOM 5471 C CA . LYS A 1 702 ? -11.235 -3.119 -34.717 1.00 88.75 702 LYS A CA 1
ATOM 5472 C C . LYS A 1 702 ? -11.736 -1.737 -35.130 1.00 88.75 702 LYS A C 1
ATOM 5474 O O . LYS A 1 702 ? -11.204 -1.095 -36.044 1.00 88.75 702 LYS A O 1
ATOM 5479 N N . SER A 1 703 ? -12.768 -1.271 -34.428 1.00 86.38 703 SER A N 1
ATOM 5480 C CA . SER A 1 703 ? -13.314 0.087 -34.546 1.00 86.38 703 SER A CA 1
ATOM 5481 C C . SER A 1 703 ? -12.667 1.076 -33.578 1.00 86.38 703 SER A C 1
ATOM 5483 O O . SER A 1 703 ? -12.695 2.274 -33.846 1.00 86.38 703 SER A O 1
ATOM 5485 N N . ASP A 1 704 ? -12.092 0.590 -32.476 1.00 86.06 704 ASP A N 1
ATOM 5486 C CA . ASP A 1 704 ? -11.408 1.429 -31.496 1.00 86.06 704 ASP A CA 1
ATOM 5487 C C . ASP A 1 704 ? -10.075 1.975 -32.062 1.00 86.06 704 ASP A C 1
ATOM 5489 O O . ASP A 1 704 ? -9.232 1.192 -32.515 1.00 86.06 704 ASP A O 1
ATOM 5493 N N . PRO A 1 705 ? -9.858 3.304 -32.074 1.00 87.69 705 PRO A N 1
ATOM 5494 C CA . PRO A 1 705 ? -8.636 3.902 -32.610 1.00 87.69 705 PRO A CA 1
ATOM 5495 C C . PRO A 1 705 ? -7.338 3.467 -31.915 1.00 87.69 705 PRO A C 1
ATOM 5497 O O . PRO A 1 705 ? -6.299 3.406 -32.576 1.00 87.69 705 PRO A O 1
ATOM 5500 N N . GLU A 1 706 ? -7.374 3.165 -30.615 1.00 87.00 706 GLU A N 1
ATOM 5501 C CA . GLU A 1 706 ? -6.195 2.757 -29.850 1.00 87.00 706 GLU A CA 1
ATOM 5502 C C . GLU A 1 706 ? -5.815 1.303 -30.158 1.00 87.00 706 GLU A C 1
ATOM 5504 O O . GLU A 1 706 ? -4.646 1.012 -30.416 1.00 87.00 706 GLU A O 1
ATOM 5509 N N . GLU A 1 707 ? -6.789 0.396 -30.240 1.00 89.38 707 GLU A N 1
ATOM 5510 C CA . GLU A 1 707 ? -6.553 -0.985 -30.681 1.00 89.38 707 GLU A CA 1
ATOM 5511 C C . GLU A 1 707 ? -6.031 -1.031 -32.128 1.00 89.38 707 GLU A C 1
ATOM 5513 O O . GLU A 1 707 ? -5.067 -1.744 -32.436 1.00 89.38 707 GLU A O 1
ATOM 5518 N N . ARG A 1 708 ? -6.593 -0.202 -33.022 1.00 93.75 708 ARG A N 1
ATOM 5519 C CA . ARG A 1 708 ? -6.074 -0.028 -34.392 1.00 93.75 708 ARG A CA 1
ATOM 5520 C C . ARG A 1 708 ? -4.628 0.454 -34.385 1.00 93.75 708 ARG A C 1
ATOM 5522 O O . ARG A 1 708 ? -3.803 -0.089 -35.120 1.00 93.75 708 ARG A O 1
ATOM 5529 N N . TYR A 1 709 ? -4.318 1.457 -33.563 1.00 93.69 709 TYR A N 1
ATOM 5530 C CA . TYR A 1 709 ? -2.963 1.970 -33.388 1.00 93.69 709 TYR A CA 1
ATOM 5531 C C . TYR A 1 709 ? -1.997 0.872 -32.943 1.00 93.69 709 TYR A C 1
ATOM 5533 O O . TYR A 1 709 ? -0.982 0.674 -33.606 1.00 93.69 709 TYR A O 1
ATOM 5541 N N . GLN A 1 710 ? -2.322 0.121 -31.887 1.00 92.06 710 GLN A N 1
ATOM 5542 C CA . GLN A 1 710 ? -1.445 -0.921 -31.341 1.00 92.06 710 GLN A CA 1
ATOM 5543 C C . GLN A 1 710 ? -1.077 -1.974 -32.394 1.00 92.06 710 GLN A C 1
ATOM 5545 O O . GLN A 1 710 ? 0.092 -2.337 -32.532 1.00 92.06 710 GLN A O 1
ATOM 5550 N N . ALA A 1 711 ? -2.056 -2.439 -33.173 1.00 95.50 711 ALA A N 1
ATOM 5551 C CA . ALA A 1 711 ? -1.818 -3.442 -34.204 1.00 95.50 711 ALA A CA 1
ATOM 5552 C C . ALA A 1 711 ? -1.067 -2.864 -35.420 1.00 95.50 711 ALA A C 1
ATOM 5554 O O . ALA A 1 711 ? -0.049 -3.409 -35.850 1.00 95.50 711 ALA A O 1
ATOM 5555 N N . ILE A 1 712 ? -1.529 -1.741 -35.977 1.00 96.75 712 ILE A N 1
ATOM 5556 C CA . ILE A 1 712 ? -0.981 -1.190 -37.228 1.00 96.75 712 ILE A CA 1
ATOM 5557 C C . ILE A 1 712 ? 0.396 -0.544 -37.009 1.00 96.75 712 ILE A C 1
ATOM 5559 O O . ILE A 1 712 ? 1.255 -0.642 -37.888 1.00 96.75 712 ILE A O 1
ATOM 5563 N N . ALA A 1 713 ? 0.654 0.065 -35.847 1.00 95.50 713 ALA A N 1
ATOM 5564 C CA . ALA A 1 713 ? 1.982 0.571 -35.505 1.00 95.50 713 ALA A CA 1
ATOM 5565 C C . ALA A 1 713 ? 3.009 -0.571 -35.438 1.00 95.50 713 ALA A C 1
ATOM 5567 O O . ALA A 1 713 ? 4.065 -0.456 -36.056 1.00 95.50 713 ALA A O 1
ATOM 5568 N N . ALA A 1 714 ? 2.672 -1.711 -34.820 1.00 95.88 714 ALA A N 1
ATOM 5569 C CA . ALA A 1 714 ? 3.547 -2.888 -34.793 1.00 95.88 714 ALA A CA 1
ATOM 5570 C C . ALA A 1 714 ? 3.856 -3.421 -36.208 1.00 95.88 714 ALA A C 1
ATOM 5572 O O . ALA A 1 714 ? 4.999 -3.768 -36.520 1.00 95.88 714 ALA A O 1
ATOM 5573 N N . ALA A 1 715 ? 2.862 -3.423 -37.104 1.00 96.88 715 ALA A N 1
ATOM 5574 C CA . ALA A 1 715 ? 3.077 -3.753 -38.512 1.00 96.88 715 ALA A CA 1
ATOM 5575 C C . ALA A 1 715 ? 4.039 -2.765 -39.197 1.00 96.88 715 ALA A C 1
ATOM 5577 O O . ALA A 1 715 ? 4.971 -3.188 -39.887 1.00 96.88 715 ALA A O 1
ATOM 5578 N N . ALA A 1 716 ? 3.841 -1.459 -39.000 1.00 96.50 716 ALA A N 1
ATOM 5579 C CA . ALA A 1 716 ? 4.689 -0.418 -39.576 1.00 96.50 716 ALA A CA 1
ATOM 5580 C C . ALA A 1 716 ? 6.137 -0.492 -39.053 1.00 96.50 716 ALA A C 1
ATOM 5582 O O . ALA A 1 716 ? 7.082 -0.386 -39.839 1.00 96.50 716 ALA A O 1
ATOM 5583 N N . GLU A 1 717 ? 6.329 -0.739 -37.757 1.00 95.88 717 GLU A N 1
ATOM 5584 C CA . GLU A 1 717 ? 7.644 -0.954 -37.145 1.00 95.88 717 GLU A CA 1
ATOM 5585 C C . GLU A 1 717 ? 8.336 -2.184 -37.736 1.00 95.88 717 GLU A C 1
ATOM 5587 O O . GLU A 1 717 ? 9.506 -2.118 -38.116 1.00 95.88 717 GLU A O 1
ATOM 5592 N N . CYS A 1 718 ? 7.601 -3.286 -37.916 1.00 95.19 718 CYS A N 1
ATOM 5593 C CA . CYS A 1 718 ? 8.130 -4.486 -38.554 1.00 95.19 718 CYS A CA 1
ATOM 5594 C C . CYS A 1 718 ? 8.581 -4.211 -40.001 1.00 95.19 718 CYS A C 1
ATOM 5596 O O . CYS A 1 718 ? 9.675 -4.618 -40.401 1.00 95.19 718 CYS A O 1
ATOM 5598 N N . VAL A 1 719 ? 7.797 -3.446 -40.777 1.00 95.44 719 VAL A N 1
ATOM 5599 C CA . VAL A 1 719 ? 8.196 -2.984 -42.120 1.00 95.44 719 VAL A CA 1
ATOM 5600 C C . VAL A 1 719 ? 9.482 -2.155 -42.050 1.00 95.44 719 VAL A C 1
ATOM 5602 O O . VAL A 1 719 ? 10.406 -2.375 -42.840 1.00 95.44 719 VAL A O 1
ATOM 5605 N N . ARG A 1 720 ? 9.581 -1.219 -41.102 1.00 94.38 720 ARG A N 1
ATOM 5606 C CA . ARG A 1 720 ? 10.749 -0.341 -40.971 1.00 94.38 720 ARG A CA 1
ATOM 5607 C C . ARG A 1 720 ? 12.018 -1.098 -40.584 1.00 94.38 720 ARG A C 1
ATOM 5609 O O . ARG A 1 720 ? 13.070 -0.815 -41.164 1.00 94.38 720 ARG A O 1
ATOM 5616 N N . LEU A 1 721 ? 11.929 -2.009 -39.619 1.00 92.31 721 LEU A N 1
ATOM 5617 C CA . LEU A 1 721 ? 13.070 -2.710 -39.027 1.00 92.31 721 LEU A CA 1
ATOM 5618 C C . LEU A 1 721 ? 13.536 -3.904 -39.861 1.00 92.31 721 LEU A C 1
ATOM 5620 O O . LEU A 1 721 ? 14.739 -4.101 -40.013 1.00 92.31 721 LEU A O 1
ATOM 5624 N N . HIS A 1 722 ? 12.607 -4.673 -40.433 1.00 92.69 722 HIS A N 1
ATOM 5625 C CA . HIS A 1 722 ? 12.935 -5.931 -41.113 1.00 92.69 722 HIS A CA 1
ATOM 5626 C C . HIS A 1 722 ? 12.904 -5.837 -42.643 1.00 92.69 722 HIS A C 1
ATOM 5628 O O . HIS A 1 722 ? 13.580 -6.619 -43.304 1.00 92.69 722 HIS A O 1
ATOM 5634 N N . GLN A 1 723 ? 12.171 -4.878 -43.227 1.00 90.44 723 GLN A N 1
ATOM 5635 C CA . GLN A 1 723 ? 12.198 -4.625 -44.681 1.00 90.44 723 GLN A CA 1
ATOM 5636 C C . GLN A 1 723 ? 13.027 -3.388 -45.055 1.00 90.44 723 GLN A C 1
ATOM 5638 O O . GLN A 1 723 ? 13.249 -3.146 -46.240 1.00 90.44 723 GLN A O 1
ATOM 5643 N N . GLY A 1 724 ? 13.456 -2.580 -44.077 1.00 88.88 724 GLY A N 1
ATOM 5644 C CA . GLY A 1 724 ? 14.243 -1.366 -44.315 1.00 88.88 724 GLY A CA 1
ATOM 5645 C C . GLY A 1 724 ? 13.506 -0.281 -45.111 1.00 88.88 724 GLY A C 1
ATOM 5646 O O . GLY A 1 724 ? 14.150 0.590 -45.690 1.00 88.88 724 GLY A O 1
ATOM 5647 N N . ASN A 1 725 ? 12.169 -0.327 -45.176 1.00 92.81 725 ASN A N 1
ATOM 5648 C CA . ASN A 1 725 ? 11.374 0.532 -46.057 1.00 92.81 725 ASN A CA 1
ATOM 5649 C C . ASN A 1 725 ? 10.596 1.598 -45.270 1.00 92.81 725 ASN A C 1
ATOM 5651 O O . ASN A 1 725 ? 9.464 1.374 -44.842 1.00 92.81 725 ASN A O 1
ATOM 5655 N N . GLU A 1 726 ? 11.207 2.773 -45.096 1.00 92.38 726 GLU A N 1
ATOM 5656 C CA . GLU A 1 726 ? 10.617 3.893 -44.350 1.00 92.38 726 GLU A CA 1
ATOM 5657 C C . GLU A 1 726 ? 9.331 4.424 -45.002 1.00 92.38 726 GLU A C 1
ATOM 5659 O O . GLU A 1 726 ? 8.323 4.587 -44.319 1.00 92.38 726 GLU A O 1
ATOM 5664 N N . ALA A 1 727 ? 9.318 4.625 -46.324 1.00 92.62 727 ALA A N 1
ATOM 5665 C CA . ALA A 1 727 ? 8.149 5.155 -47.030 1.00 92.62 727 ALA A CA 1
ATOM 5666 C C . ALA A 1 727 ? 6.921 4.242 -46.878 1.00 92.62 727 ALA A C 1
ATOM 5668 O O . ALA A 1 727 ? 5.822 4.712 -46.588 1.00 92.62 727 ALA A O 1
ATOM 5669 N N . LYS A 1 728 ? 7.115 2.923 -47.009 1.00 94.62 728 LYS A N 1
ATOM 5670 C CA . LYS A 1 728 ? 6.048 1.931 -46.825 1.00 94.62 728 LYS A CA 1
ATOM 5671 C C . LYS A 1 728 ? 5.577 1.862 -45.373 1.00 94.62 728 LYS A C 1
ATOM 5673 O O . LYS A 1 728 ? 4.378 1.732 -45.142 1.00 94.62 728 LYS A O 1
ATOM 5678 N N . ALA A 1 729 ? 6.483 1.962 -44.400 1.00 95.31 729 ALA A N 1
ATOM 5679 C CA . ALA A 1 729 ? 6.110 2.018 -42.987 1.00 95.31 729 ALA A CA 1
ATOM 5680 C C . ALA A 1 729 ? 5.246 3.258 -42.689 1.00 95.31 729 ALA A C 1
ATOM 5682 O O . ALA A 1 729 ? 4.156 3.130 -42.137 1.00 95.31 729 ALA A O 1
ATOM 5683 N N . LEU A 1 730 ? 5.670 4.437 -43.153 1.00 94.62 730 LEU A N 1
ATOM 5684 C CA . LEU A 1 730 ? 4.933 5.695 -42.999 1.00 94.62 730 LEU A CA 1
ATOM 5685 C C . LEU A 1 730 ? 3.560 5.686 -43.693 1.00 94.62 730 LEU A C 1
ATOM 5687 O O . LEU A 1 730 ? 2.626 6.313 -43.189 1.00 94.62 730 LEU A O 1
ATOM 5691 N N . GLU A 1 731 ? 3.432 4.994 -44.830 1.00 95.38 731 GLU A N 1
ATOM 5692 C CA . GLU A 1 731 ? 2.143 4.758 -45.497 1.00 95.38 731 GLU A CA 1
ATOM 5693 C C . GLU A 1 731 ? 1.256 3.809 -44.686 1.00 95.38 731 GLU A C 1
ATOM 5695 O O . GLU A 1 731 ? 0.063 4.052 -44.524 1.00 95.38 731 GLU A O 1
ATOM 5700 N N . THR A 1 732 ? 1.849 2.759 -44.115 1.00 96.31 732 THR A N 1
ATOM 5701 C CA . THR A 1 732 ? 1.139 1.770 -43.294 1.00 96.31 732 THR A CA 1
ATOM 5702 C C . THR A 1 732 ? 0.485 2.436 -42.081 1.00 96.31 732 THR A C 1
ATOM 5704 O O . THR A 1 732 ? -0.679 2.169 -41.795 1.00 96.31 732 THR A O 1
ATOM 5707 N N . CYS A 1 733 ? 1.165 3.393 -41.437 1.00 95.88 733 CYS A N 1
ATOM 5708 C CA . CYS A 1 733 ? 0.603 4.169 -40.325 1.00 95.88 733 CYS A CA 1
ATOM 5709 C C . CYS A 1 733 ? -0.710 4.895 -40.675 1.00 95.88 733 CYS A C 1
ATOM 5711 O O . CYS A 1 733 ? -1.556 5.076 -39.801 1.00 95.88 733 CYS A O 1
ATOM 5713 N N . ARG A 1 734 ? -0.927 5.303 -41.936 1.00 94.56 734 ARG A N 1
ATOM 5714 C CA . ARG A 1 734 ? -2.159 6.010 -42.336 1.00 94.56 734 ARG A CA 1
ATOM 5715 C C . ARG A 1 734 ? -3.407 5.134 -42.244 1.00 94.56 734 ARG A C 1
ATOM 5717 O O . ARG A 1 734 ? -4.502 5.669 -42.101 1.00 94.56 734 ARG A O 1
ATOM 5724 N N . GLN A 1 735 ? -3.250 3.810 -42.266 1.00 94.06 735 GLN A N 1
ATOM 5725 C CA . GLN A 1 735 ? -4.365 2.862 -42.166 1.00 94.06 735 GLN A CA 1
ATOM 5726 C C . GLN A 1 735 ? -5.056 2.891 -40.792 1.00 94.06 735 GLN A C 1
ATOM 5728 O O . GLN A 1 735 ? -6.185 2.417 -40.662 1.00 94.06 735 GLN A O 1
ATOM 5733 N N . ILE A 1 736 ? -4.427 3.494 -39.773 1.00 94.06 736 ILE A N 1
ATOM 5734 C CA . ILE A 1 736 ? -5.053 3.720 -38.462 1.00 94.06 736 ILE A CA 1
ATOM 5735 C C . ILE A 1 736 ? -6.304 4.597 -38.610 1.00 94.06 736 ILE A C 1
ATOM 5737 O O . ILE A 1 736 ? -7.337 4.275 -38.028 1.00 94.06 736 ILE A O 1
ATOM 5741 N N . GLY A 1 737 ? -6.243 5.640 -39.446 1.00 90.94 737 GLY A N 1
ATOM 5742 C CA . GLY A 1 737 ? -7.402 6.448 -39.844 1.00 90.94 737 GLY A CA 1
ATOM 5743 C C . GLY A 1 737 ? -7.884 7.494 -38.830 1.00 90.94 737 GLY A C 1
ATOM 5744 O O . GLY A 1 737 ? -8.886 8.151 -39.096 1.00 90.94 737 GLY A O 1
ATOM 5745 N N . ALA A 1 738 ? -7.190 7.677 -37.701 1.00 92.06 738 ALA A N 1
ATOM 5746 C CA . ALA A 1 738 ? -7.574 8.622 -36.652 1.00 92.06 738 ALA A CA 1
ATOM 5747 C C . ALA A 1 738 ? -6.365 9.386 -36.087 1.00 92.06 738 ALA A C 1
ATOM 5749 O O . ALA A 1 738 ? -5.346 8.788 -35.739 1.00 92.06 738 ALA A O 1
ATOM 5750 N N . GLU A 1 739 ? -6.486 10.707 -35.960 1.00 91.00 739 GLU A N 1
ATOM 5751 C CA . GLU A 1 739 ? -5.521 11.532 -35.224 1.00 91.00 739 GLU A CA 1
ATOM 5752 C C . GLU A 1 739 ? -5.840 11.522 -33.718 1.00 91.00 739 GLU A C 1
ATOM 5754 O O . GLU A 1 739 ? -7.013 11.408 -33.356 1.00 91.00 739 GLU A O 1
ATOM 5759 N N . PRO A 1 740 ? -4.839 11.635 -32.823 1.00 92.50 740 PRO A N 1
ATOM 5760 C CA . PRO A 1 740 ? -3.401 11.783 -33.096 1.00 92.50 740 PRO A CA 1
ATOM 5761 C C . PRO A 1 740 ? -2.656 10.458 -33.357 1.00 92.50 740 PRO A C 1
ATOM 5763 O O . PRO A 1 740 ? -1.437 10.447 -33.521 1.00 92.50 740 PRO A O 1
ATOM 5766 N N . TYR A 1 741 ? -3.353 9.319 -33.379 1.00 93.38 741 TYR A N 1
ATOM 5767 C CA . TYR A 1 741 ? -2.732 7.992 -33.462 1.00 93.38 741 TYR A CA 1
ATOM 5768 C C . TYR A 1 741 ? -1.929 7.755 -34.750 1.00 93.38 741 TYR A C 1
ATOM 5770 O O . TYR A 1 741 ? -0.872 7.122 -34.709 1.00 93.38 741 TYR A O 1
ATOM 5778 N N . VAL A 1 742 ? -2.388 8.287 -35.889 1.00 94.75 742 VAL A N 1
ATOM 5779 C CA . VAL A 1 742 ? -1.639 8.237 -37.158 1.00 94.75 742 VAL A CA 1
ATOM 5780 C C . VAL A 1 742 ? -0.291 8.939 -37.010 1.00 94.75 742 VAL A C 1
ATOM 5782 O O . VAL A 1 742 ? 0.750 8.342 -37.302 1.00 94.75 742 VAL A O 1
ATOM 5785 N N . LYS A 1 743 ? -0.288 10.188 -36.533 1.00 94.50 743 LYS A N 1
ATOM 5786 C CA . LYS A 1 743 ? 0.939 10.950 -36.285 1.00 94.50 743 LYS A CA 1
ATOM 5787 C C . LYS A 1 743 ? 1.843 10.287 -35.247 1.00 94.50 743 LYS A C 1
ATOM 5789 O O . LYS A 1 743 ? 3.055 10.260 -35.439 1.00 94.50 743 LYS A O 1
ATOM 5794 N N . ALA A 1 744 ? 1.281 9.702 -34.194 1.00 93.62 744 ALA A N 1
ATOM 5795 C CA . ALA A 1 744 ? 2.055 8.988 -33.184 1.00 93.62 744 ALA A CA 1
ATOM 5796 C C . ALA A 1 744 ? 2.769 7.755 -33.755 1.00 93.62 744 ALA A C 1
ATOM 5798 O O . ALA A 1 744 ? 3.967 7.585 -33.542 1.00 93.62 744 ALA A O 1
ATOM 5799 N N . ALA A 1 745 ? 2.076 6.940 -34.559 1.00 94.69 745 ALA A N 1
ATOM 5800 C CA . ALA A 1 745 ? 2.690 5.786 -35.213 1.00 94.69 745 ALA A CA 1
ATOM 5801 C C . ALA A 1 745 ? 3.812 6.221 -36.166 1.00 94.69 745 ALA A C 1
ATOM 5803 O O . ALA A 1 745 ? 4.869 5.596 -36.223 1.00 94.69 745 ALA A O 1
ATOM 5804 N N . ARG A 1 746 ? 3.618 7.339 -36.876 1.00 95.62 746 ARG A N 1
ATOM 5805 C CA . ARG A 1 746 ? 4.654 7.932 -37.734 1.00 95.62 746 ARG A CA 1
ATOM 5806 C C . ARG A 1 746 ? 5.847 8.427 -36.919 1.00 95.62 746 ARG A C 1
ATOM 5808 O O . ARG A 1 746 ? 6.980 8.168 -37.317 1.00 95.62 746 ARG A O 1
ATOM 5815 N N . ALA A 1 747 ? 5.617 9.067 -35.772 1.00 94.31 747 ALA A N 1
ATOM 5816 C CA . ALA A 1 747 ? 6.677 9.452 -34.843 1.00 94.31 747 ALA A CA 1
ATOM 5817 C C . ALA A 1 747 ? 7.508 8.232 -34.404 1.00 94.31 747 ALA A C 1
ATOM 5819 O O . ALA A 1 747 ? 8.735 8.298 -34.469 1.00 94.31 747 ALA A O 1
ATOM 5820 N N . SER A 1 748 ? 6.882 7.091 -34.083 1.00 92.25 748 SER A N 1
ATOM 5821 C CA . SER A 1 748 ? 7.605 5.842 -33.784 1.00 92.25 748 SER A CA 1
ATOM 5822 C C . SER A 1 748 ? 8.527 5.403 -34.925 1.00 92.25 748 SER A C 1
ATOM 5824 O O . SER A 1 748 ? 9.688 5.080 -34.686 1.00 92.25 748 SER A O 1
ATOM 5826 N N . ILE A 1 749 ? 8.076 5.482 -36.183 1.00 94.81 749 ILE A N 1
ATOM 5827 C CA . ILE A 1 749 ? 8.924 5.172 -37.350 1.00 94.81 749 ILE A CA 1
ATOM 5828 C C . ILE A 1 749 ? 10.103 6.145 -37.477 1.00 94.81 749 ILE A C 1
ATOM 5830 O O . ILE A 1 749 ? 11.221 5.736 -37.809 1.00 94.81 749 ILE A O 1
ATOM 5834 N N . TYR A 1 750 ? 9.878 7.427 -37.193 1.00 94.25 750 TYR A N 1
ATOM 5835 C CA . TYR A 1 750 ? 10.921 8.444 -37.271 1.00 94.25 750 TYR A CA 1
ATOM 5836 C C . TYR A 1 750 ? 12.010 8.311 -36.202 1.00 94.25 750 TYR A C 1
ATOM 5838 O O . TYR A 1 750 ? 13.064 8.921 -36.363 1.00 94.25 750 TYR A O 1
ATOM 5846 N N . GLN A 1 751 ? 11.852 7.471 -35.175 1.00 89.50 751 GLN A N 1
ATOM 5847 C CA . GLN A 1 751 ? 12.949 7.168 -34.244 1.00 89.50 751 GLN A CA 1
ATOM 5848 C C . GLN A 1 751 ? 14.187 6.595 -34.959 1.00 89.50 751 GLN A C 1
ATOM 5850 O O . GLN A 1 751 ? 15.313 6.780 -34.499 1.00 89.50 751 GLN A O 1
ATOM 5855 N N . TRP A 1 752 ? 13.994 5.950 -36.116 1.00 90.25 752 TRP A N 1
ATOM 5856 C CA . TRP A 1 752 ? 15.070 5.400 -36.945 1.00 90.25 752 TRP A CA 1
ATOM 5857 C C . TRP A 1 752 ? 15.384 6.240 -38.188 1.00 90.25 752 TRP A C 1
ATOM 5859 O O . TRP A 1 752 ? 16.115 5.773 -39.065 1.00 90.25 752 TRP A O 1
ATOM 5869 N N . THR A 1 753 ? 14.811 7.436 -38.336 1.00 82.50 753 THR A N 1
ATOM 5870 C CA . THR A 1 753 ? 15.051 8.248 -39.535 1.00 82.50 753 THR A CA 1
ATOM 5871 C C . THR A 1 753 ? 16.430 8.896 -39.518 1.00 82.50 753 THR A C 1
ATOM 5873 O O . THR A 1 753 ? 16.975 9.243 -38.471 1.00 82.50 753 THR A O 1
ATOM 5876 N N . SER A 1 754 ? 16.986 9.111 -40.707 1.00 73.94 754 SER A N 1
ATOM 5877 C CA . SER A 1 754 ? 18.214 9.885 -40.898 1.00 73.94 754 SER A CA 1
ATOM 5878 C C . SER A 1 754 ? 17.951 11.348 -41.274 1.00 73.94 754 SER A C 1
ATOM 5880 O O . SER A 1 754 ? 18.904 12.103 -41.455 1.00 73.94 754 SER A O 1
ATOM 5882 N N . SER A 1 755 ? 16.686 11.756 -41.445 1.00 91.31 755 SER A N 1
ATOM 5883 C CA . SER A 1 755 ? 16.311 13.093 -41.926 1.00 91.31 755 SER A CA 1
ATOM 5884 C C . SER A 1 755 ? 15.629 13.932 -40.834 1.00 91.31 755 SER A C 1
ATOM 5886 O O . SER A 1 755 ? 14.399 13.965 -40.753 1.00 91.31 755 SER A O 1
ATOM 5888 N N . PRO A 1 756 ? 16.382 14.695 -40.015 1.00 92.25 756 PRO A N 1
ATOM 5889 C CA . PRO A 1 756 ? 15.786 15.535 -38.970 1.00 92.25 756 PRO A CA 1
ATOM 5890 C C . PRO A 1 756 ? 14.893 16.651 -39.536 1.00 92.25 756 PRO A C 1
ATOM 5892 O O . PRO A 1 756 ? 13.942 17.083 -38.893 1.00 92.25 756 PRO A O 1
ATOM 5895 N N . LYS A 1 757 ? 15.145 17.101 -40.773 1.00 93.75 757 LYS A N 1
ATOM 5896 C CA . LYS A 1 757 ? 14.307 18.109 -41.442 1.00 93.75 757 LYS A CA 1
ATOM 5897 C C . LYS A 1 757 ? 12.906 17.589 -41.758 1.00 93.75 757 LYS A C 1
ATOM 5899 O O . LYS A 1 757 ? 11.953 18.352 -41.670 1.00 93.75 757 LYS A O 1
ATOM 5904 N N . GLN A 1 758 ? 12.782 16.311 -42.119 1.00 92.12 758 GLN A N 1
ATOM 5905 C CA . GLN A 1 758 ? 11.485 15.694 -42.394 1.00 92.12 758 GLN A CA 1
ATOM 5906 C C . GLN A 1 758 ? 10.647 15.581 -41.119 1.00 92.12 758 GLN A C 1
ATOM 5908 O O . GLN A 1 758 ? 9.456 15.869 -41.148 1.00 92.12 758 GLN A O 1
ATOM 5913 N N . VAL A 1 759 ? 11.290 15.258 -39.994 1.00 93.81 759 VAL A N 1
ATOM 5914 C CA . VAL A 1 759 ? 10.645 15.256 -38.676 1.00 93.81 759 VAL A CA 1
ATOM 5915 C C . VAL A 1 759 ? 10.105 16.641 -38.330 1.00 93.81 759 VAL A C 1
ATOM 5917 O O . VAL A 1 759 ? 8.936 16.766 -37.982 1.00 93.81 759 VAL A O 1
ATOM 5920 N N . LEU A 1 760 ? 10.917 17.697 -38.458 1.00 93.56 760 LEU A N 1
ATOM 5921 C CA . LEU A 1 760 ? 10.465 19.056 -38.132 1.00 93.56 760 LEU A CA 1
ATOM 5922 C C . LEU A 1 760 ? 9.419 19.601 -39.110 1.00 93.56 760 LEU A C 1
ATOM 5924 O O . LEU A 1 760 ? 8.586 20.401 -38.699 1.00 93.56 760 LEU A O 1
ATOM 5928 N N . ALA A 1 761 ? 9.417 19.160 -40.370 1.00 92.69 761 ALA A N 1
ATOM 5929 C CA . ALA A 1 761 ? 8.360 19.522 -41.315 1.00 92.69 761 ALA A CA 1
ATOM 5930 C C . ALA A 1 761 ? 6.982 18.989 -40.886 1.00 92.69 761 ALA A C 1
ATOM 5932 O O . ALA A 1 761 ? 5.964 19.582 -41.231 1.00 92.69 761 ALA A O 1
ATOM 5933 N N . GLU A 1 762 ? 6.952 17.880 -40.147 1.00 91.56 762 GLU A N 1
ATOM 5934 C CA . GLU A 1 762 ? 5.718 17.254 -39.677 1.00 91.56 762 GLU A CA 1
ATOM 5935 C C . GLU A 1 762 ? 5.355 17.639 -38.237 1.00 91.56 762 GLU A C 1
ATOM 5937 O O . GLU A 1 762 ? 4.183 17.859 -37.945 1.00 91.56 762 GLU A O 1
ATOM 5942 N N . PHE A 1 763 ? 6.346 17.753 -37.348 1.00 92.81 763 PHE A N 1
ATOM 5943 C CA . PHE A 1 763 ? 6.130 17.935 -35.909 1.00 92.81 763 PHE A CA 1
ATOM 5944 C C . PHE A 1 763 ? 6.629 19.266 -35.341 1.00 92.81 763 PHE A C 1
ATOM 5946 O O . PHE A 1 763 ? 6.391 19.539 -34.164 1.00 92.81 763 PHE A O 1
ATOM 5953 N N . GLY A 1 764 ? 7.329 20.093 -36.126 1.00 89.69 764 GLY A N 1
ATOM 5954 C CA . GLY A 1 764 ? 7.962 21.328 -35.641 1.00 89.69 764 GLY A CA 1
ATOM 5955 C C . GLY A 1 764 ? 6.988 22.258 -34.914 1.00 89.69 764 GLY A C 1
ATOM 5956 O O . GLY A 1 764 ? 7.311 22.763 -33.842 1.00 89.69 764 GLY A O 1
ATOM 5957 N N . ASP A 1 765 ? 5.771 22.367 -35.446 1.00 86.62 765 ASP A N 1
ATOM 5958 C CA . ASP A 1 765 ? 4.686 23.194 -34.908 1.00 86.62 765 ASP A CA 1
ATOM 5959 C C . ASP A 1 765 ? 3.599 22.380 -34.176 1.00 86.62 765 ASP A C 1
ATOM 5961 O O . ASP A 1 765 ? 2.577 22.931 -33.775 1.00 86.62 765 ASP A O 1
ATOM 5965 N N . GLU A 1 766 ? 3.784 21.065 -34.003 1.00 89.38 766 GLU A N 1
ATOM 5966 C CA . GLU A 1 766 ? 2.762 20.200 -33.399 1.00 89.38 766 GLU A CA 1
ATOM 5967 C C . GLU A 1 766 ? 2.614 20.468 -31.896 1.00 89.38 766 GLU A C 1
ATOM 5969 O O . GLU A 1 766 ? 3.588 20.465 -31.133 1.00 89.38 766 GLU A O 1
ATOM 5974 N N . ASP A 1 767 ? 1.372 20.643 -31.451 1.00 86.38 767 ASP A N 1
ATOM 5975 C CA . ASP A 1 767 ? 1.042 20.717 -30.034 1.00 86.38 767 ASP A CA 1
ATOM 5976 C C . ASP A 1 767 ? 0.690 19.327 -29.489 1.00 86.38 767 ASP A C 1
ATOM 5978 O O . ASP A 1 767 ? -0.422 18.821 -29.648 1.00 86.38 767 ASP A O 1
ATOM 5982 N N . PHE A 1 768 ? 1.656 18.711 -28.810 1.00 88.38 768 PHE A N 1
ATOM 5983 C CA . PHE A 1 768 ? 1.482 17.404 -28.182 1.00 88.38 768 PHE A CA 1
ATOM 5984 C C . PHE A 1 768 ? 0.664 17.449 -26.881 1.00 88.38 768 PHE A C 1
ATOM 5986 O O . PHE A 1 768 ? 0.369 16.394 -26.328 1.00 88.38 768 PHE A O 1
ATOM 5993 N N . SER A 1 769 ? 0.286 18.625 -26.362 1.00 78.38 769 SER A N 1
ATOM 5994 C CA . SER A 1 769 ? -0.462 18.721 -25.095 1.00 78.38 769 SER A CA 1
ATOM 5995 C C . SER A 1 769 ? -1.873 18.126 -25.173 1.00 78.38 769 SER A C 1
ATOM 5997 O O . SER A 1 769 ? -2.416 17.699 -24.155 1.00 78.38 769 SER A O 1
ATOM 5999 N N . ALA A 1 770 ? -2.443 18.048 -26.379 1.00 80.00 770 ALA A N 1
ATOM 6000 C CA . ALA A 1 770 ? -3.740 17.429 -26.640 1.00 80.00 770 ALA A CA 1
ATOM 6001 C C . ALA A 1 770 ? -3.656 15.917 -26.931 1.00 80.00 770 ALA A C 1
ATOM 6003 O O . ALA A 1 770 ? -4.689 15.265 -27.087 1.00 80.00 770 ALA A O 1
ATOM 6004 N N . TRP A 1 771 ? -2.450 15.350 -27.045 1.00 86.75 771 TRP A N 1
ATOM 6005 C CA . TRP A 1 771 ? -2.262 13.933 -27.349 1.00 86.75 771 TRP A CA 1
ATOM 6006 C C . TRP A 1 771 ? -2.348 13.066 -26.081 1.00 86.75 771 TRP A C 1
ATOM 6008 O O . TRP A 1 771 ? -1.992 13.529 -24.995 1.00 86.75 771 TRP A O 1
ATOM 6018 N N . PRO A 1 772 ? -2.730 11.777 -26.198 1.00 84.00 772 PRO A N 1
ATOM 6019 C CA . PRO A 1 772 ? -2.515 10.804 -25.130 1.00 84.00 772 PRO A CA 1
ATOM 6020 C C . PRO A 1 772 ? -1.042 10.776 -24.698 1.00 84.00 772 PRO A C 1
ATOM 6022 O O . PRO A 1 772 ? -0.150 10.743 -25.545 1.00 84.00 772 PRO A O 1
ATOM 6025 N N . GLU A 1 773 ? -0.770 10.765 -23.391 1.00 83.19 773 GLU A N 1
ATOM 6026 C CA . GLU A 1 773 ? 0.583 10.994 -22.853 1.00 83.19 773 GLU A CA 1
ATOM 6027 C C . GLU A 1 773 ? 1.669 10.061 -23.407 1.00 83.19 773 GLU A C 1
ATOM 6029 O O . GLU A 1 773 ? 2.738 10.570 -23.752 1.00 83.19 773 GLU A O 1
ATOM 6034 N N . PRO A 1 774 ? 1.448 8.734 -23.557 1.00 83.25 774 PRO A N 1
ATOM 6035 C CA . PRO A 1 774 ? 2.471 7.863 -24.132 1.00 83.25 774 PRO A CA 1
ATOM 6036 C C . PRO A 1 774 ? 2.819 8.257 -25.573 1.00 83.25 774 PRO A C 1
ATOM 6038 O O . PRO A 1 774 ? 3.975 8.184 -25.977 1.00 83.25 774 PRO A O 1
ATOM 6041 N N . LEU A 1 775 ? 1.831 8.732 -26.336 1.00 89.75 775 LEU A N 1
ATOM 6042 C CA . LEU A 1 775 ? 2.018 9.186 -27.712 1.00 89.75 775 LEU A CA 1
ATOM 6043 C C . LEU A 1 775 ? 2.717 10.549 -27.749 1.00 89.75 775 LEU A C 1
ATOM 6045 O O . LEU A 1 775 ? 3.621 10.763 -28.557 1.00 89.75 775 LEU A O 1
ATOM 6049 N N . ALA A 1 776 ? 2.331 11.454 -26.846 1.00 90.38 776 ALA A N 1
ATOM 6050 C CA . ALA A 1 776 ? 2.959 12.760 -26.677 1.00 90.38 776 ALA A CA 1
ATOM 6051 C C . ALA A 1 776 ? 4.447 12.626 -26.315 1.00 90.38 776 ALA A C 1
ATOM 6053 O O . ALA A 1 776 ? 5.282 13.341 -26.867 1.00 90.38 776 ALA A O 1
ATOM 6054 N N . ALA A 1 777 ? 4.793 11.678 -25.436 1.00 91.19 777 ALA A N 1
ATOM 6055 C CA . ALA A 1 777 ? 6.175 11.372 -25.080 1.00 91.19 777 ALA A CA 1
ATOM 6056 C C . ALA A 1 777 ? 7.004 10.966 -26.308 1.00 91.19 777 ALA A C 1
ATOM 6058 O O . ALA A 1 777 ? 8.092 11.501 -26.509 1.00 91.19 777 ALA A O 1
ATOM 6059 N N . VAL A 1 778 ? 6.476 10.080 -27.160 1.00 92.19 778 VAL A N 1
ATOM 6060 C CA . VAL A 1 778 ? 7.146 9.671 -28.407 1.00 92.19 778 VAL A CA 1
ATOM 6061 C C . VAL A 1 778 ? 7.319 10.862 -29.354 1.00 92.19 778 VAL A C 1
ATOM 6063 O O . VAL A 1 778 ? 8.412 11.073 -29.884 1.00 92.19 778 VAL A O 1
ATOM 6066 N N . GLY A 1 779 ? 6.272 11.673 -29.533 1.00 93.88 779 GLY A N 1
ATOM 6067 C CA . GLY A 1 779 ? 6.314 12.878 -30.364 1.00 93.88 779 GLY A CA 1
ATOM 6068 C C . GLY A 1 779 ? 7.379 13.880 -29.905 1.00 93.88 779 GLY A C 1
ATOM 6069 O O . GLY A 1 779 ? 8.229 14.293 -30.700 1.00 93.88 779 GLY A O 1
ATOM 6070 N N . CYS A 1 780 ? 7.392 14.216 -28.610 1.00 94.81 780 CYS A N 1
ATOM 6071 C CA . CYS A 1 780 ? 8.412 15.071 -28.003 1.00 94.81 780 CYS A CA 1
ATOM 6072 C C . CYS A 1 780 ? 9.818 14.478 -28.163 1.00 94.81 780 CYS A C 1
ATOM 6074 O O . CYS A 1 780 ? 10.723 15.192 -28.587 1.00 94.81 780 CYS A O 1
ATOM 6076 N N . ALA A 1 781 ? 10.016 13.186 -27.891 1.00 95.19 781 ALA A N 1
ATOM 6077 C CA . ALA A 1 781 ? 11.332 12.549 -27.970 1.00 95.19 781 ALA A CA 1
ATOM 6078 C C . ALA A 1 781 ? 11.939 12.663 -29.376 1.00 95.19 781 ALA A C 1
ATOM 6080 O O . ALA A 1 781 ? 13.109 13.017 -29.542 1.00 95.19 781 ALA A O 1
ATOM 6081 N N . VAL A 1 782 ? 11.122 12.396 -30.395 1.00 95.56 782 VAL A N 1
ATOM 6082 C CA . VAL A 1 782 ? 11.525 12.410 -31.804 1.00 95.56 782 VAL A CA 1
ATOM 6083 C C . VAL A 1 782 ? 11.781 13.835 -32.294 1.00 95.56 782 VAL A C 1
ATOM 6085 O O . VAL A 1 782 ? 12.793 14.086 -32.956 1.00 95.56 782 VAL A O 1
ATOM 6088 N N . ARG A 1 783 ? 10.928 14.797 -31.919 1.00 95.62 783 ARG A N 1
ATOM 6089 C CA . ARG A 1 783 ? 11.155 16.215 -32.236 1.00 95.62 783 ARG A CA 1
ATOM 6090 C C . ARG A 1 783 ? 12.407 16.760 -31.544 1.00 95.62 783 ARG A C 1
ATOM 6092 O O . ARG A 1 783 ? 13.228 17.412 -32.192 1.00 95.62 783 ARG A O 1
ATOM 6099 N N . GLY A 1 784 ? 12.621 16.401 -30.280 1.00 95.81 784 GLY A N 1
ATOM 6100 C CA . GLY A 1 784 ? 13.827 16.732 -29.526 1.00 95.81 784 GLY A CA 1
ATOM 6101 C C . GLY A 1 784 ? 15.093 16.144 -30.155 1.00 95.81 784 GLY A C 1
ATOM 6102 O O . GLY A 1 784 ? 16.112 16.830 -30.261 1.00 95.81 784 GLY A O 1
ATOM 6103 N N . ALA A 1 785 ? 15.030 14.909 -30.663 1.00 96.25 785 ALA A N 1
ATOM 6104 C CA . ALA A 1 785 ? 16.125 14.295 -31.413 1.00 96.25 785 ALA A CA 1
ATOM 6105 C C . ALA A 1 785 ? 16.443 15.046 -32.713 1.00 96.25 785 ALA A C 1
ATOM 6107 O O . ALA A 1 785 ? 17.620 15.272 -33.009 1.00 96.25 785 ALA A O 1
ATOM 6108 N N . ALA A 1 786 ? 15.424 15.489 -33.451 1.00 96.56 786 ALA A N 1
ATOM 6109 C CA . ALA A 1 786 ? 15.612 16.287 -34.657 1.00 96.56 786 ALA A CA 1
ATOM 6110 C C . ALA A 1 786 ? 16.238 17.660 -34.356 1.00 96.56 786 ALA A C 1
ATOM 6112 O O . ALA A 1 786 ? 17.219 18.040 -35.002 1.00 96.56 786 ALA A O 1
ATOM 6113 N N . HIS A 1 787 ? 15.744 18.370 -33.335 1.00 96.50 787 HIS A N 1
ATOM 6114 C CA . HIS A 1 787 ? 16.340 19.626 -32.870 1.00 96.50 787 HIS A CA 1
ATOM 6115 C C . HIS A 1 787 ? 17.790 19.442 -32.416 1.00 96.50 787 HIS A C 1
ATOM 6117 O O . HIS A 1 787 ? 18.654 20.235 -32.790 1.00 96.50 787 HIS A O 1
ATOM 6123 N N . PHE A 1 788 ? 18.093 18.363 -31.689 1.00 96.56 788 PHE A N 1
ATOM 6124 C CA . PHE A 1 788 ? 19.454 18.052 -31.260 1.00 96.56 788 PHE A CA 1
ATOM 6125 C C . PHE A 1 788 ? 20.397 17.858 -32.458 1.00 96.56 788 PHE A C 1
ATOM 6127 O O . PHE A 1 788 ? 21.481 18.440 -32.498 1.00 96.56 788 PHE A O 1
ATOM 6134 N N . GLN A 1 789 ? 19.981 17.085 -33.469 1.00 95.56 789 GLN A N 1
ATOM 6135 C CA . GLN A 1 789 ? 20.772 16.863 -34.688 1.00 95.56 789 GLN A CA 1
ATOM 6136 C C . GLN A 1 789 ? 20.991 18.155 -35.491 1.00 95.56 789 GLN A C 1
ATOM 6138 O O . GLN A 1 789 ? 22.049 18.336 -36.095 1.00 95.56 789 GLN A O 1
ATOM 6143 N N . LEU A 1 790 ? 20.018 19.069 -35.468 1.00 96.06 790 LEU A N 1
ATOM 6144 C CA . LEU A 1 790 ? 20.096 20.385 -36.110 1.00 96.06 790 LEU A CA 1
ATOM 6145 C C . LEU A 1 790 ? 20.745 21.465 -35.230 1.00 96.06 790 LEU A C 1
ATOM 6147 O O . LEU A 1 790 ? 20.841 22.613 -35.658 1.00 96.06 790 LEU A O 1
ATOM 6151 N N . LYS A 1 791 ? 21.248 21.096 -34.045 1.00 95.88 791 LYS A N 1
ATOM 6152 C CA . LYS A 1 791 ? 21.912 21.984 -33.076 1.00 95.88 791 LYS A CA 1
ATOM 6153 C C . LYS A 1 791 ? 21.009 23.092 -32.501 1.00 95.88 791 LYS A C 1
ATOM 6155 O O . LYS A 1 791 ? 21.510 24.111 -32.032 1.00 95.88 791 LYS A O 1
ATOM 6160 N N . SER A 1 792 ? 19.696 22.874 -32.472 1.00 95.31 792 SER A N 1
ATOM 6161 C CA . SER A 1 792 ? 18.707 23.708 -31.770 1.00 95.31 792 SER A CA 1
ATOM 6162 C C . SER A 1 792 ? 18.633 23.302 -30.292 1.00 95.31 792 SER A C 1
ATOM 6164 O O . SER A 1 792 ? 17.765 22.531 -29.885 1.00 95.31 792 SER A O 1
ATOM 6166 N N . GLY A 1 793 ? 19.616 23.745 -29.501 1.00 95.81 793 GLY A N 1
ATOM 6167 C CA . GLY A 1 793 ? 19.803 23.322 -28.106 1.00 95.81 793 GLY A CA 1
ATOM 6168 C C . GLY A 1 793 ? 18.591 23.564 -27.192 1.00 95.81 793 GLY A C 1
ATOM 6169 O O . GLY A 1 793 ? 18.120 22.607 -26.576 1.00 95.81 793 GLY A O 1
ATOM 6170 N N . PRO A 1 794 ? 18.065 24.799 -27.088 1.00 95.88 794 PRO A N 1
ATOM 6171 C CA . PRO A 1 794 ? 16.927 25.097 -26.218 1.00 95.88 794 PRO A CA 1
ATOM 6172 C C . PRO A 1 794 ? 15.661 24.299 -26.562 1.00 95.88 794 PRO A C 1
ATOM 6174 O O . PRO A 1 794 ? 15.003 23.774 -25.665 1.00 95.88 794 PRO A O 1
ATOM 6177 N N . GLU A 1 795 ? 15.331 24.158 -27.846 1.00 94.81 795 GLU A N 1
ATOM 6178 C CA . GLU A 1 795 ? 14.166 23.406 -28.314 1.00 94.81 795 GLU A CA 1
ATOM 6179 C C . GLU A 1 795 ? 14.311 21.909 -28.023 1.00 94.81 795 GLU A C 1
ATOM 6181 O O . GLU A 1 795 ? 13.381 21.294 -27.499 1.00 94.81 795 GLU A O 1
ATOM 6186 N N . ALA A 1 796 ? 15.499 21.341 -28.269 1.00 96.38 796 ALA A N 1
ATOM 6187 C CA . ALA A 1 796 ? 15.802 19.956 -27.913 1.00 96.38 796 ALA A CA 1
ATOM 6188 C C . ALA A 1 796 ? 15.659 19.720 -26.403 1.00 96.38 796 ALA A C 1
ATOM 6190 O O . ALA A 1 796 ? 15.046 18.744 -25.975 1.00 96.38 796 ALA A O 1
ATOM 6191 N N . ALA A 1 797 ? 16.188 20.634 -25.588 1.00 96.50 797 ALA A N 1
ATOM 6192 C CA . ALA A 1 797 ? 16.133 20.533 -24.137 1.00 96.50 797 ALA A CA 1
ATOM 6193 C C . ALA A 1 797 ? 14.693 20.628 -23.602 1.00 96.50 797 ALA A C 1
ATOM 6195 O O . ALA A 1 797 ? 14.325 19.860 -22.712 1.00 96.50 797 ALA A O 1
ATOM 6196 N N . ARG A 1 798 ? 13.858 21.509 -24.177 1.00 93.94 798 ARG A N 1
ATOM 6197 C CA . ARG A 1 798 ? 12.421 21.601 -23.866 1.00 93.94 798 ARG A CA 1
ATOM 6198 C C . ARG A 1 798 ? 11.706 20.278 -24.141 1.00 93.94 798 ARG A C 1
ATOM 6200 O O . ARG A 1 798 ? 10.968 19.798 -23.284 1.00 93.94 798 ARG A O 1
ATOM 6207 N N . ASP A 1 799 ? 11.942 19.683 -25.306 1.00 95.25 799 ASP A N 1
ATOM 6208 C CA . ASP A 1 799 ? 11.284 18.441 -25.712 1.00 95.25 799 ASP A CA 1
ATOM 6209 C C . ASP A 1 799 ? 11.763 17.220 -24.912 1.00 95.25 799 ASP A C 1
ATOM 6211 O O . ASP A 1 799 ? 10.941 16.394 -24.511 1.00 95.25 799 ASP A O 1
ATOM 6215 N N . TYR A 1 800 ? 13.059 17.106 -24.601 1.00 96.44 800 TYR A N 1
ATOM 6216 C CA . TYR A 1 800 ? 13.550 16.028 -23.735 1.00 96.44 800 TYR A CA 1
ATOM 6217 C C . TYR A 1 800 ? 13.056 16.170 -22.294 1.00 96.44 800 TYR A C 1
ATOM 6219 O O . TYR A 1 800 ? 12.674 15.169 -21.688 1.00 96.44 800 TYR A O 1
ATOM 6227 N N . LEU A 1 801 ? 12.991 17.394 -21.753 1.00 92.88 801 LEU A N 1
ATOM 6228 C CA . LEU A 1 801 ? 12.400 17.624 -20.434 1.00 92.88 801 LEU A CA 1
ATOM 6229 C C . LEU A 1 801 ? 10.908 17.263 -20.428 1.00 92.88 801 LEU A C 1
ATOM 6231 O O . LEU A 1 801 ? 10.441 16.610 -19.496 1.00 92.88 801 LEU A O 1
ATOM 6235 N N . ARG A 1 802 ? 10.167 17.615 -21.486 1.00 90.12 802 ARG A N 1
ATOM 6236 C CA . ARG A 1 802 ? 8.752 17.243 -21.604 1.00 90.12 802 ARG A CA 1
ATOM 6237 C C . ARG A 1 802 ? 8.565 15.734 -21.763 1.00 90.12 802 ARG A C 1
ATOM 6239 O O . ARG A 1 802 ? 7.691 15.163 -21.120 1.00 90.12 802 ARG A O 1
ATOM 6246 N N . THR A 1 803 ? 9.423 15.072 -22.535 1.00 92.31 803 THR A N 1
ATOM 6247 C CA . THR A 1 803 ? 9.441 13.604 -22.651 1.00 92.31 803 THR A CA 1
ATOM 6248 C C . THR A 1 803 ? 9.687 12.960 -21.290 1.00 92.31 803 THR A C 1
ATOM 6250 O O . THR A 1 803 ? 8.960 12.051 -20.913 1.00 92.31 803 THR A O 1
ATOM 6253 N N . PHE A 1 804 ? 10.646 13.464 -20.508 1.00 90.19 804 PHE A N 1
ATOM 6254 C CA . PHE A 1 804 ? 10.920 12.980 -19.153 1.00 90.19 804 PHE A CA 1
ATOM 6255 C C . PHE A 1 804 ? 9.705 13.087 -18.210 1.00 90.19 804 PHE A C 1
ATOM 6257 O O . PHE A 1 804 ? 9.536 12.243 -17.335 1.00 90.19 804 PHE A O 1
ATOM 6264 N N . GLN A 1 805 ? 8.856 14.104 -18.386 1.00 85.75 805 GLN A N 1
ATOM 6265 C CA . GLN A 1 805 ? 7.637 14.307 -17.588 1.00 85.75 805 GLN A CA 1
ATOM 6266 C C . GLN A 1 805 ? 6.437 13.450 -18.039 1.00 85.75 805 GLN A C 1
ATOM 6268 O O . GLN A 1 805 ? 5.495 13.269 -17.264 1.00 85.75 805 GLN A O 1
ATOM 6273 N N . LEU A 1 806 ? 6.426 12.980 -19.291 1.00 85.75 806 LEU A N 1
ATOM 6274 C CA . LEU A 1 806 ? 5.313 12.229 -19.892 1.00 85.75 806 LEU A CA 1
ATOM 6275 C C . LEU A 1 806 ? 5.586 10.719 -19.967 1.00 85.75 806 LEU A C 1
ATOM 6277 O O . LEU A 1 806 ? 4.672 9.909 -19.818 1.00 85.75 806 LEU A O 1
ATOM 6281 N N . ALA A 1 807 ? 6.835 10.340 -20.236 1.00 85.75 807 ALA A N 1
ATOM 6282 C CA . ALA A 1 807 ? 7.245 8.959 -20.426 1.00 85.75 807 ALA A CA 1
ATOM 6283 C C . ALA A 1 807 ? 7.323 8.194 -19.099 1.00 85.75 807 ALA A C 1
ATOM 6285 O O . ALA A 1 807 ? 7.527 8.769 -18.031 1.00 85.75 807 ALA A O 1
ATOM 6286 N N . LYS A 1 808 ? 7.236 6.864 -19.184 1.00 79.12 808 LYS A N 1
ATOM 6287 C CA . LYS A 1 808 ? 7.403 5.946 -18.049 1.00 79.12 808 LYS A CA 1
ATOM 6288 C C . LYS A 1 808 ? 8.627 5.055 -18.278 1.00 79.12 808 LYS A C 1
ATOM 6290 O O . LYS A 1 808 ? 8.961 4.732 -19.415 1.00 79.12 808 LYS A O 1
ATOM 6295 N N . THR A 1 809 ? 9.260 4.577 -17.206 1.00 77.56 809 THR A N 1
ATOM 6296 C CA . THR A 1 809 ? 10.325 3.548 -17.246 1.00 77.56 809 THR A CA 1
ATOM 6297 C C . THR A 1 809 ? 11.565 3.923 -18.090 1.00 77.56 809 THR A C 1
ATOM 6299 O O . THR A 1 809 ? 12.251 4.890 -17.765 1.00 77.56 809 THR A O 1
ATOM 6302 N N . TYR A 1 810 ? 11.885 3.163 -19.146 1.00 83.81 810 TYR A N 1
ATOM 6303 C CA . TYR A 1 810 ? 13.087 3.315 -19.973 1.00 83.81 810 TYR A CA 1
ATOM 6304 C C . TYR A 1 810 ? 13.120 4.637 -20.741 1.00 83.81 810 TYR A C 1
ATOM 6306 O O . TYR A 1 810 ? 14.132 5.336 -20.699 1.00 83.81 810 TYR A O 1
ATOM 6314 N N . ASP A 1 811 ? 12.024 4.998 -21.410 1.00 86.56 811 ASP A N 1
ATOM 6315 C CA . ASP A 1 811 ? 11.974 6.177 -22.285 1.00 86.56 811 ASP A CA 1
ATOM 6316 C C . ASP A 1 811 ? 12.141 7.480 -21.500 1.00 86.56 811 ASP A C 1
ATOM 6318 O O . ASP A 1 811 ? 12.757 8.436 -21.976 1.00 86.56 811 ASP A O 1
ATOM 6322 N N . LYS A 1 812 ? 11.679 7.487 -20.245 1.00 88.56 812 LYS A N 1
ATOM 6323 C CA . LYS A 1 812 ? 11.911 8.580 -19.301 1.00 88.56 812 LYS A CA 1
ATOM 6324 C C . LYS A 1 812 ? 13.406 8.811 -19.083 1.00 88.56 812 LYS A C 1
ATOM 6326 O O . LYS A 1 812 ? 13.902 9.918 -19.287 1.00 88.56 812 LYS A O 1
ATOM 6331 N N . TRP A 1 813 ? 14.137 7.774 -18.679 1.00 91.81 813 TRP A N 1
ATOM 6332 C CA . TRP A 1 813 ? 15.568 7.897 -18.390 1.00 91.81 813 TRP A CA 1
ATOM 6333 C C . TRP A 1 813 ? 16.411 8.077 -19.650 1.00 91.81 813 TRP A C 1
ATOM 6335 O O . TRP A 1 813 ? 17.424 8.773 -19.600 1.00 91.81 813 TRP A O 1
ATOM 6345 N N . ALA A 1 814 ? 15.963 7.546 -20.788 1.00 93.50 814 ALA A N 1
ATOM 6346 C CA . ALA A 1 814 ? 16.535 7.859 -22.091 1.00 93.50 814 ALA A CA 1
ATOM 6347 C C . ALA A 1 814 ? 16.442 9.364 -22.381 1.00 93.50 814 ALA A C 1
ATOM 6349 O O . ALA A 1 814 ? 17.456 10.001 -22.654 1.00 93.50 814 ALA A O 1
ATOM 6350 N N . ALA A 1 815 ? 15.260 9.967 -22.236 1.00 95.00 815 ALA A N 1
ATOM 6351 C CA . ALA A 1 815 ? 15.088 11.404 -22.424 1.00 95.00 815 ALA A CA 1
ATOM 6352 C C . ALA A 1 815 ? 15.920 12.233 -21.435 1.00 95.00 815 ALA A C 1
ATOM 6354 O O . ALA A 1 815 ? 16.527 13.227 -21.828 1.00 95.00 815 ALA A O 1
ATOM 6355 N N . PHE A 1 816 ? 16.015 11.807 -20.172 1.00 94.94 816 PHE A N 1
ATOM 6356 C CA . PHE A 1 816 ? 16.829 12.499 -19.168 1.00 94.94 816 PHE A CA 1
ATOM 6357 C C . PHE A 1 816 ? 18.329 12.453 -19.479 1.00 94.94 816 PHE A C 1
ATOM 6359 O O . PHE A 1 816 ? 19.034 13.456 -19.364 1.00 94.94 816 PHE A O 1
ATOM 6366 N N . GLN A 1 817 ? 18.826 11.305 -19.936 1.00 96.19 817 GLN A N 1
ATOM 6367 C CA . GLN A 1 817 ? 20.198 11.180 -20.418 1.00 96.19 817 GLN A CA 1
ATOM 6368 C C . GLN A 1 817 ? 20.434 12.119 -21.615 1.00 96.19 817 GLN A C 1
ATOM 6370 O O . GLN A 1 817 ? 21.442 12.829 -21.653 1.00 96.19 817 GLN A O 1
ATOM 6375 N N . ARG A 1 818 ? 19.486 12.189 -22.558 1.00 97.50 818 ARG A N 1
ATOM 6376 C CA . ARG A 1 818 ? 19.557 13.080 -23.730 1.00 97.50 818 ARG A CA 1
ATOM 6377 C C . ARG A 1 818 ? 19.445 14.565 -23.374 1.00 97.50 818 ARG A C 1
ATOM 6379 O O . ARG A 1 818 ? 20.037 15.409 -24.052 1.00 97.50 818 ARG A O 1
ATOM 6386 N N . LEU A 1 819 ? 18.762 14.896 -22.282 1.00 97.44 819 LEU A N 1
ATOM 6387 C CA . LEU A 1 819 ? 18.795 16.230 -21.692 1.00 97.44 819 LEU A CA 1
ATOM 6388 C C . LEU A 1 819 ? 20.218 16.575 -21.225 1.00 97.44 819 LEU A C 1
ATOM 6390 O O . LEU A 1 819 ? 20.723 17.637 -21.580 1.00 97.44 819 LEU A O 1
ATOM 6394 N N . GLY A 1 820 ? 20.902 15.649 -20.542 1.00 97.12 820 GLY A N 1
ATOM 6395 C CA . GLY A 1 820 ? 22.322 15.786 -20.187 1.00 97.12 820 GLY A CA 1
ATOM 6396 C C . GLY A 1 820 ? 23.234 15.984 -21.406 1.00 97.12 820 GLY A C 1
ATOM 6397 O O . GLY A 1 820 ? 24.070 16.889 -21.410 1.00 97.12 820 GLY A O 1
ATOM 6398 N N . ASP A 1 821 ? 23.015 15.218 -22.483 1.00 97.62 821 ASP A N 1
ATOM 6399 C CA . ASP A 1 821 ? 23.722 15.412 -23.762 1.00 97.62 821 ASP A CA 1
ATOM 6400 C C . ASP A 1 821 ? 23.529 16.826 -24.308 1.00 97.62 821 ASP A C 1
ATOM 6402 O O . ASP A 1 821 ? 24.471 17.430 -24.819 1.00 97.62 821 ASP A O 1
ATOM 6406 N N . THR A 1 822 ? 22.307 17.346 -24.220 1.00 98.06 822 THR A N 1
ATOM 6407 C CA . THR A 1 822 ? 21.950 18.674 -24.724 1.00 98.06 822 THR A CA 1
ATOM 6408 C C . THR A 1 822 ? 22.611 19.769 -23.890 1.00 98.06 822 THR A C 1
ATOM 6410 O O . THR A 1 822 ? 23.209 20.684 -24.461 1.00 98.06 822 THR A O 1
ATOM 6413 N N . CYS A 1 823 ? 22.586 19.637 -22.558 1.00 97.31 823 CYS A N 1
ATOM 6414 C CA . CYS A 1 823 ? 23.288 20.527 -21.633 1.00 97.31 823 CYS A CA 1
ATOM 6415 C C . CYS A 1 823 ? 24.784 20.608 -21.958 1.00 97.31 823 CYS A C 1
ATOM 6417 O O . CYS A 1 823 ? 25.325 21.704 -22.077 1.00 97.31 823 CYS A O 1
ATOM 6419 N N . TRP A 1 824 ? 25.435 19.463 -22.179 1.00 96.94 824 TRP A N 1
ATOM 6420 C CA . TRP A 1 824 ? 26.863 19.427 -22.486 1.00 96.94 824 TRP A CA 1
ATOM 6421 C C . TRP A 1 824 ? 27.180 19.939 -23.895 1.00 96.94 824 TRP A C 1
ATOM 6423 O O . TRP A 1 824 ? 28.002 20.834 -24.063 1.00 96.94 824 TRP A O 1
ATOM 6433 N N . LYS A 1 825 ? 26.553 19.359 -24.922 1.00 96.19 825 LYS A N 1
ATOM 6434 C CA . LYS A 1 825 ? 27.012 19.493 -26.313 1.00 96.19 825 LYS A CA 1
ATOM 6435 C C . LYS A 1 825 ? 26.448 20.718 -27.026 1.00 96.19 825 LYS A C 1
ATOM 6437 O O . LYS A 1 825 ? 27.038 21.144 -28.016 1.00 96.19 825 LYS A O 1
ATOM 6442 N N . LEU A 1 826 ? 25.307 21.250 -26.576 1.00 97.50 826 LEU A N 1
ATOM 6443 C CA . LEU A 1 826 ? 24.589 22.330 -27.269 1.00 97.50 826 LEU A CA 1
ATOM 6444 C C . LEU A 1 826 ? 24.353 23.579 -26.410 1.00 97.50 826 LEU A C 1
ATOM 6446 O O . LEU A 1 826 ? 24.100 24.639 -26.978 1.00 97.50 826 LEU A O 1
ATOM 6450 N N . LEU A 1 827 ? 24.415 23.472 -25.079 1.00 96.25 827 LEU A N 1
ATOM 6451 C CA . LEU A 1 827 ? 24.116 24.580 -24.161 1.00 96.25 827 LEU A CA 1
ATOM 6452 C C . LEU A 1 827 ? 25.303 25.031 -23.300 1.00 96.25 827 LEU A C 1
ATOM 6454 O O . LEU A 1 827 ? 25.156 25.996 -22.554 1.00 96.25 827 LEU A O 1
ATOM 6458 N N . ASP A 1 828 ? 26.455 24.364 -23.415 1.00 94.25 828 ASP A N 1
ATOM 6459 C CA . ASP A 1 828 ? 27.683 24.692 -22.678 1.00 94.25 828 ASP A CA 1
ATOM 6460 C C . ASP A 1 828 ? 27.494 24.718 -21.143 1.00 94.25 828 ASP A C 1
ATOM 6462 O O . ASP A 1 828 ? 28.039 25.561 -20.431 1.00 94.25 828 ASP A O 1
ATOM 6466 N N . ASP A 1 829 ? 26.697 23.783 -20.610 1.00 95.50 829 ASP A N 1
ATOM 6467 C CA . ASP A 1 829 ? 26.512 23.588 -19.166 1.00 95.50 829 ASP A CA 1
ATOM 6468 C C . ASP A 1 829 ? 26.974 22.185 -18.732 1.00 95.50 829 ASP A C 1
ATOM 6470 O O . ASP A 1 829 ? 26.155 21.285 -18.505 1.00 95.50 829 ASP A O 1
ATOM 6474 N N . PRO A 1 830 ? 28.299 21.960 -18.626 1.00 95.38 830 PRO A N 1
ATOM 6475 C CA . PRO A 1 830 ? 28.843 20.660 -18.246 1.00 95.38 830 PRO A CA 1
ATOM 6476 C C . PRO A 1 830 ? 28.510 20.276 -16.798 1.00 95.38 830 PRO A C 1
ATOM 6478 O O . PRO A 1 830 ? 28.451 19.092 -16.482 1.00 95.38 830 PRO A O 1
ATOM 6481 N N . VAL A 1 831 ? 28.261 21.256 -15.923 1.00 95.50 831 VAL A N 1
ATOM 6482 C CA . VAL A 1 831 ? 27.906 21.011 -14.517 1.00 95.50 831 VAL A CA 1
ATOM 6483 C C . VAL A 1 831 ? 26.506 20.406 -14.433 1.00 95.50 831 VAL A C 1
ATOM 6485 O O . VAL A 1 831 ? 26.313 19.370 -13.798 1.00 95.50 831 VAL A O 1
ATOM 6488 N N . LEU A 1 832 ? 25.535 21.009 -15.128 1.00 94.19 832 LEU A N 1
ATOM 6489 C CA . LEU A 1 832 ? 24.183 20.461 -15.193 1.00 94.19 832 LEU A CA 1
ATOM 6490 C C . LEU A 1 832 ? 24.153 19.115 -15.936 1.00 94.19 832 LEU A C 1
ATOM 6492 O O . LEU A 1 832 ? 23.428 18.207 -15.534 1.00 94.19 832 LEU A O 1
ATOM 6496 N N . ALA A 1 833 ? 24.975 18.952 -16.978 1.00 96.56 833 ALA A N 1
ATOM 6497 C CA . ALA A 1 833 ? 25.098 17.685 -17.694 1.00 96.56 833 ALA A CA 1
ATOM 6498 C C . ALA A 1 833 ? 25.615 16.543 -16.803 1.00 96.56 833 ALA A C 1
ATOM 6500 O O . ALA A 1 833 ? 25.021 15.464 -16.792 1.00 96.56 833 ALA A O 1
ATOM 6501 N N . GLU A 1 834 ? 26.684 16.777 -16.031 1.00 96.12 834 GLU A N 1
ATOM 6502 C CA . GLU A 1 834 ? 27.215 15.791 -15.083 1.00 96.12 834 GLU A CA 1
ATOM 6503 C C . GLU A 1 834 ? 26.159 15.394 -14.046 1.00 96.12 834 GLU A C 1
ATOM 6505 O O . GLU A 1 834 ? 25.976 14.202 -13.790 1.00 96.12 834 GLU A O 1
ATOM 6510 N N . ALA A 1 835 ? 25.413 16.364 -13.504 1.00 95.19 835 ALA A N 1
ATOM 6511 C CA . ALA A 1 835 ? 24.324 16.098 -12.566 1.00 95.19 835 ALA A CA 1
ATOM 6512 C C . ALA A 1 835 ? 23.235 15.202 -13.189 1.00 95.19 835 ALA A C 1
ATOM 6514 O O . ALA A 1 835 ? 22.844 14.197 -12.588 1.00 95.19 835 ALA A O 1
ATOM 6515 N N . CYS A 1 836 ? 22.804 15.497 -14.423 1.00 95.06 836 CYS A N 1
ATOM 6516 C CA . CYS A 1 836 ? 21.849 14.663 -15.157 1.00 95.06 836 CYS A CA 1
ATOM 6517 C C . CYS A 1 836 ? 22.357 13.223 -15.335 1.00 95.06 836 CYS A C 1
ATOM 6519 O O . CYS A 1 836 ? 21.616 12.268 -15.082 1.00 95.06 836 CYS A O 1
ATOM 6521 N N . TYR A 1 837 ? 23.621 13.044 -15.733 1.00 96.38 837 TYR A N 1
ATOM 6522 C CA . TYR A 1 837 ? 24.189 11.707 -15.910 1.00 96.38 837 TYR A CA 1
ATOM 6523 C C . TYR A 1 837 ? 24.304 10.946 -14.595 1.00 96.38 837 TYR A C 1
ATOM 6525 O O . TYR A 1 837 ? 23.939 9.773 -14.546 1.00 96.38 837 TYR A O 1
ATOM 6533 N N . ARG A 1 838 ? 24.777 11.593 -13.524 1.00 93.56 838 ARG A N 1
ATOM 6534 C CA . ARG A 1 838 ? 24.897 10.964 -12.202 1.00 93.56 838 ARG A CA 1
ATOM 6535 C C . ARG A 1 838 ? 23.546 10.518 -11.664 1.00 93.56 838 ARG A C 1
ATOM 6537 O O . ARG A 1 838 ? 23.439 9.380 -11.212 1.00 93.56 838 ARG A O 1
ATOM 6544 N N . LYS A 1 839 ? 22.506 11.343 -11.807 1.00 90.19 839 LYS A N 1
ATOM 6545 C CA . LYS A 1 839 ? 21.145 10.957 -11.418 1.00 90.19 839 LYS A CA 1
ATOM 6546 C C . LYS A 1 839 ? 20.612 9.798 -12.268 1.00 90.19 839 LYS A C 1
ATOM 6548 O O . LYS A 1 839 ? 20.091 8.838 -11.713 1.00 90.19 839 LYS A O 1
ATOM 6553 N N . CYS A 1 840 ? 20.833 9.812 -13.585 1.00 91.19 840 CYS A N 1
ATOM 6554 C CA . CYS A 1 840 ? 20.453 8.694 -14.459 1.00 91.19 840 CYS A CA 1
ATOM 6555 C C . CYS A 1 840 ? 21.193 7.385 -14.112 1.00 91.19 840 CYS A C 1
ATOM 6557 O O . CYS A 1 840 ? 20.594 6.312 -14.121 1.00 91.19 840 CYS A O 1
ATOM 6559 N N . MET A 1 841 ? 22.481 7.457 -13.756 1.00 91.69 841 MET A N 1
ATOM 6560 C CA . MET A 1 841 ? 23.261 6.302 -13.295 1.00 91.69 841 MET A CA 1
ATOM 6561 C C . MET A 1 841 ? 22.787 5.767 -11.940 1.00 91.69 841 MET A C 1
ATOM 6563 O O . MET A 1 841 ? 22.807 4.556 -11.741 1.00 91.69 841 MET A O 1
ATOM 6567 N N . SER A 1 842 ? 22.401 6.651 -11.020 1.00 86.19 842 SER A N 1
ATOM 6568 C CA . SER A 1 842 ? 21.888 6.281 -9.697 1.00 86.19 842 SER A CA 1
ATOM 6569 C C . SER A 1 842 ? 20.556 5.544 -9.812 1.00 86.19 842 SER A C 1
ATOM 6571 O O . SER A 1 842 ? 20.415 4.426 -9.326 1.00 86.19 842 SER A O 1
ATOM 6573 N N . ASP A 1 843 ? 19.601 6.144 -10.518 1.00 80.62 843 ASP A N 1
ATOM 6574 C CA . ASP A 1 843 ? 18.220 5.663 -10.525 1.00 80.62 843 ASP A CA 1
ATOM 6575 C C . ASP A 1 843 ? 17.972 4.591 -11.597 1.00 80.62 843 ASP A C 1
ATOM 6577 O O . ASP A 1 843 ? 16.968 3.880 -11.551 1.00 80.62 843 ASP A O 1
ATOM 6581 N N . PHE A 1 844 ? 18.872 4.465 -12.581 1.00 83.25 844 PHE A N 1
ATOM 6582 C CA . PHE A 1 844 ? 18.699 3.545 -13.706 1.00 83.25 844 PHE A CA 1
ATOM 6583 C C . PHE A 1 844 ? 20.010 2.938 -14.240 1.00 83.25 844 PHE A C 1
ATOM 6585 O O . PHE A 1 844 ? 20.147 2.642 -15.429 1.00 83.25 844 PHE A O 1
ATOM 6592 N N . GLY A 1 845 ? 20.998 2.720 -13.367 1.00 79.31 845 GLY A N 1
ATOM 6593 C CA . GLY A 1 845 ? 22.365 2.339 -13.752 1.00 79.31 845 GLY A CA 1
ATOM 6594 C C . GLY A 1 845 ? 22.540 0.984 -14.444 1.00 79.31 845 GLY A C 1
ATOM 6595 O O . GLY A 1 845 ? 23.533 0.800 -15.149 1.00 79.31 845 GLY A O 1
ATOM 6596 N N . GLY A 1 846 ? 21.610 0.042 -14.250 1.00 78.06 846 GLY A N 1
ATOM 6597 C CA . GLY A 1 846 ? 21.635 -1.277 -14.899 1.00 78.06 846 GLY A CA 1
ATOM 6598 C C . GLY A 1 846 ? 21.019 -1.299 -16.303 1.00 78.06 846 GLY A C 1
ATOM 6599 O O . GLY A 1 846 ? 21.306 -2.204 -17.084 1.00 78.06 846 GLY A O 1
ATOM 6600 N N . GLY A 1 847 ? 20.188 -0.308 -16.637 1.00 85.44 847 GLY A N 1
ATOM 6601 C CA . GLY A 1 847 ? 19.559 -0.187 -17.949 1.00 85.44 847 GLY A CA 1
ATOM 6602 C C . GLY A 1 847 ? 20.423 0.587 -18.946 1.00 85.44 847 GLY A C 1
ATOM 6603 O O . GLY A 1 847 ? 21.298 1.367 -18.569 1.00 85.44 847 GLY A O 1
ATOM 6604 N N . TRP A 1 848 ? 20.144 0.419 -20.243 1.00 89.38 848 TRP A N 1
ATOM 6605 C CA . TRP A 1 848 ? 20.903 1.082 -21.311 1.00 89.38 848 TRP A CA 1
ATOM 6606 C C . TRP A 1 848 ? 21.010 2.618 -21.172 1.00 89.38 848 TRP A C 1
ATOM 6608 O O . TRP A 1 848 ? 22.095 3.125 -21.451 1.00 89.38 848 TRP A O 1
ATOM 6618 N N . PRO A 1 849 ? 19.993 3.380 -20.696 1.00 93.12 849 PRO A N 1
ATOM 6619 C CA . PRO A 1 849 ? 20.130 4.823 -20.501 1.00 93.12 849 PRO A CA 1
ATOM 6620 C C . PRO A 1 849 ? 21.171 5.178 -19.439 1.00 93.12 849 PRO A C 1
ATOM 6622 O O . PRO A 1 849 ? 21.986 6.068 -19.661 1.00 93.12 849 PRO A O 1
ATOM 6625 N N . GLY A 1 850 ? 21.196 4.455 -18.312 1.00 92.88 850 GLY A N 1
ATOM 6626 C CA . GLY A 1 850 ? 22.179 4.668 -17.250 1.00 92.88 850 GLY A CA 1
ATOM 6627 C C . GLY A 1 850 ? 23.588 4.258 -17.677 1.00 92.88 850 GLY A C 1
ATOM 6628 O O . GLY A 1 850 ? 24.557 4.951 -17.368 1.00 92.88 850 GLY A O 1
ATOM 6629 N N . LEU A 1 851 ? 23.714 3.179 -18.455 1.00 94.19 851 LEU A N 1
ATOM 6630 C CA . LEU A 1 851 ? 24.991 2.770 -19.047 1.00 94.19 851 LEU A CA 1
ATOM 6631 C C . LEU A 1 851 ? 25.482 3.798 -20.081 1.00 94.19 851 LEU A C 1
ATOM 6633 O O . LEU A 1 851 ? 26.654 4.167 -20.065 1.00 94.19 851 LEU A O 1
ATOM 6637 N N . GLN A 1 852 ? 24.598 4.338 -20.922 1.00 95.56 852 GLN A N 1
ATOM 6638 C CA . GLN A 1 852 ? 24.947 5.412 -21.855 1.00 95.56 852 GLN A CA 1
ATOM 6639 C C . GLN A 1 852 ? 25.319 6.708 -21.122 1.00 95.56 852 GLN A C 1
ATOM 6641 O O . GLN A 1 852 ? 26.300 7.356 -21.482 1.00 95.56 852 GLN A O 1
ATOM 6646 N N . ALA A 1 853 ? 24.584 7.070 -20.066 1.00 96.50 853 ALA A N 1
ATOM 6647 C CA . ALA A 1 853 ? 24.905 8.207 -19.208 1.00 96.50 853 ALA A CA 1
ATOM 6648 C C . ALA A 1 853 ? 26.294 8.059 -18.575 1.00 96.50 853 ALA A C 1
ATOM 6650 O O . ALA A 1 853 ? 27.033 9.035 -18.504 1.00 96.50 853 ALA A O 1
ATOM 6651 N N . ARG A 1 854 ? 26.682 6.841 -18.179 1.00 96.44 854 ARG A N 1
ATOM 6652 C CA . ARG A 1 854 ? 28.022 6.542 -17.657 1.00 96.44 854 ARG A CA 1
ATOM 6653 C C . ARG A 1 854 ? 29.113 6.764 -18.694 1.00 96.44 854 ARG A C 1
ATOM 6655 O O . ARG A 1 854 ? 30.105 7.414 -18.379 1.00 96.44 854 ARG A O 1
ATOM 6662 N N . VAL A 1 855 ? 28.909 6.290 -19.926 1.00 96.31 855 VAL A N 1
ATOM 6663 C CA . VAL A 1 855 ? 29.842 6.557 -21.034 1.00 96.31 855 VAL A CA 1
ATOM 6664 C C . VAL A 1 855 ? 30.006 8.060 -21.240 1.00 96.31 855 VAL A C 1
ATOM 6666 O O . VAL A 1 855 ? 31.120 8.574 -21.203 1.00 96.31 855 VAL A O 1
ATOM 6669 N N . ASN A 1 856 ? 28.897 8.787 -21.359 1.00 97.44 856 ASN A N 1
ATOM 6670 C CA . ASN A 1 856 ? 28.940 10.221 -21.636 1.00 97.44 856 ASN A CA 1
ATOM 6671 C C . ASN A 1 856 ? 29.517 11.023 -20.459 1.00 97.44 856 ASN A C 1
ATOM 6673 O O . ASN A 1 856 ? 30.224 12.003 -20.680 1.00 97.44 856 ASN A O 1
ATOM 6677 N N . CYS A 1 857 ? 29.256 10.606 -19.217 1.00 97.81 857 CYS A N 1
ATOM 6678 C CA . CYS A 1 857 ? 29.840 11.206 -18.020 1.00 97.81 857 CYS A CA 1
ATOM 6679 C C . CYS A 1 857 ? 31.357 10.997 -17.979 1.00 97.81 857 CYS A C 1
ATOM 6681 O O . CYS A 1 857 ? 32.098 11.955 -17.783 1.00 97.81 857 CYS A O 1
ATOM 6683 N N . GLY A 1 858 ? 31.837 9.778 -18.239 1.00 97.44 858 GLY A N 1
ATOM 6684 C CA . GLY A 1 858 ? 33.269 9.494 -18.304 1.00 97.44 858 GLY A CA 1
ATOM 6685 C C . GLY A 1 858 ? 33.979 10.287 -19.408 1.00 97.44 858 GLY A C 1
ATOM 6686 O O . GLY A 1 858 ? 35.062 10.822 -19.178 1.00 97.44 858 GLY A O 1
ATOM 6687 N N . GLU A 1 859 ? 33.364 10.426 -20.587 1.00 97.44 859 GLU A N 1
ATOM 6688 C CA . GLU A 1 859 ? 33.880 11.282 -21.666 1.00 97.44 859 GLU A CA 1
ATOM 6689 C C . GLU A 1 859 ? 33.907 12.768 -21.275 1.00 97.44 859 GLU A C 1
ATOM 6691 O O . GLU A 1 859 ? 34.919 13.441 -21.492 1.00 97.44 859 GLU A O 1
ATOM 6696 N N . LEU A 1 860 ? 32.838 13.275 -20.651 1.00 97.88 860 LEU A N 1
ATOM 6697 C CA . LEU A 1 860 ? 32.766 14.643 -20.136 1.00 97.88 860 LEU A CA 1
ATOM 6698 C C . LEU A 1 860 ? 33.875 14.911 -19.107 1.00 97.88 860 LEU A C 1
ATOM 6700 O O . LEU A 1 860 ? 34.631 15.871 -19.260 1.00 97.88 860 LEU A O 1
ATOM 6704 N N . LEU A 1 861 ? 34.024 14.043 -18.105 1.00 98.06 861 LEU A N 1
ATOM 6705 C CA . LEU A 1 861 ? 35.054 14.149 -17.066 1.00 98.06 861 LEU A CA 1
ATOM 6706 C C . LEU A 1 861 ? 36.465 14.113 -17.663 1.00 98.06 861 LEU A C 1
ATOM 6708 O O . LEU A 1 861 ? 37.317 14.932 -17.313 1.00 98.06 861 LEU A O 1
ATOM 6712 N N . CYS A 1 862 ? 36.697 13.221 -18.629 1.00 97.12 862 CYS A N 1
ATOM 6713 C CA . CYS A 1 862 ? 37.958 13.151 -19.359 1.00 97.12 862 CYS A CA 1
ATOM 6714 C C . CYS A 1 862 ? 38.249 14.451 -20.124 1.00 97.12 862 CYS A C 1
ATOM 6716 O O . CYS A 1 862 ? 39.383 14.928 -20.103 1.00 97.12 862 CYS A O 1
ATOM 6718 N N . SER A 1 863 ? 37.238 15.054 -20.762 1.00 95.88 863 SER A N 1
ATOM 6719 C CA . SER A 1 863 ? 37.392 16.336 -21.468 1.00 95.88 863 SER A CA 1
ATOM 6720 C C . SER A 1 863 ? 37.740 17.500 -20.529 1.00 95.88 863 SER A C 1
ATOM 6722 O O . SER A 1 863 ? 38.397 18.452 -20.942 1.00 95.88 863 SER A O 1
ATOM 6724 N N . GLN A 1 864 ? 37.369 17.388 -19.249 1.00 96.69 864 GLN A N 1
ATOM 6725 C CA . GLN A 1 864 ? 37.718 18.326 -18.178 1.00 96.69 864 GLN A CA 1
ATOM 6726 C C . GLN A 1 864 ? 39.040 17.985 -17.471 1.00 96.69 864 GLN A C 1
ATOM 6728 O O . GLN A 1 864 ? 39.364 18.605 -16.461 1.00 96.69 864 GLN A O 1
ATOM 6733 N N . GLN A 1 865 ? 39.797 17.001 -17.971 1.00 97.00 865 GLN A N 1
ATOM 6734 C CA . GLN A 1 865 ? 41.039 16.501 -17.365 1.00 97.00 865 GLN A CA 1
ATOM 6735 C C . GLN A 1 865 ? 40.859 15.916 -15.949 1.00 97.00 865 GLN A C 1
ATOM 6737 O O . GLN A 1 865 ? 41.826 15.744 -15.208 1.00 97.00 865 GLN A O 1
ATOM 6742 N N . ARG A 1 866 ? 39.627 15.550 -15.571 1.00 97.88 866 ARG A N 1
ATOM 6743 C CA . ARG A 1 866 ? 39.296 14.867 -14.309 1.00 97.88 866 ARG A CA 1
ATOM 6744 C C . ARG A 1 866 ? 39.441 13.357 -14.486 1.00 97.88 866 ARG A C 1
ATOM 6746 O O . ARG A 1 866 ? 38.467 12.608 -14.466 1.00 97.88 866 ARG A O 1
ATOM 6753 N N . TYR A 1 867 ? 40.670 12.918 -14.756 1.00 97.50 867 TYR A N 1
ATOM 6754 C CA . TYR A 1 867 ? 40.938 11.549 -15.201 1.00 97.50 867 TYR A CA 1
ATOM 6755 C C . TYR A 1 867 ? 40.593 10.486 -14.156 1.00 97.50 867 TYR A C 1
ATOM 6757 O O . TYR A 1 867 ? 40.083 9.434 -14.528 1.00 97.50 867 TYR A O 1
ATOM 6765 N N . ASP A 1 868 ? 40.848 10.741 -12.874 1.00 96.75 868 ASP A N 1
ATOM 6766 C CA . ASP A 1 868 ? 40.565 9.758 -11.824 1.00 96.75 868 ASP A CA 1
ATOM 6767 C C . ASP A 1 868 ? 39.054 9.599 -11.599 1.00 96.75 868 ASP A C 1
ATOM 6769 O O . ASP A 1 868 ? 38.565 8.470 -11.595 1.00 96.75 868 ASP A O 1
ATOM 6773 N N . ASP A 1 869 ? 38.294 10.701 -11.586 1.00 96.50 869 ASP A N 1
ATOM 6774 C CA . ASP A 1 869 ? 36.823 10.669 -11.557 1.00 96.50 869 ASP A CA 1
ATOM 6775 C C . ASP A 1 869 ? 36.248 9.904 -12.762 1.00 96.50 869 ASP A C 1
ATOM 6777 O O . ASP A 1 869 ? 35.271 9.164 -12.637 1.00 96.50 869 ASP A O 1
ATOM 6781 N N . ALA A 1 870 ? 36.840 10.078 -13.952 1.00 97.25 870 ALA A N 1
ATOM 6782 C CA . ALA A 1 870 ? 36.416 9.373 -15.159 1.00 97.25 870 ALA A CA 1
ATOM 6783 C C . ALA A 1 870 ? 36.674 7.860 -15.050 1.00 97.25 870 ALA A C 1
ATOM 6785 O O . ALA A 1 870 ? 35.807 7.061 -15.410 1.00 97.25 870 ALA A O 1
ATOM 6786 N N . LEU A 1 871 ? 37.835 7.454 -14.523 1.00 97.56 871 LEU A N 1
ATOM 6787 C CA . LEU A 1 871 ? 38.147 6.045 -14.270 1.00 97.56 871 LEU A CA 1
ATOM 6788 C C . LEU A 1 871 ? 37.202 5.432 -13.232 1.00 97.56 871 LEU A C 1
ATOM 6790 O O . LEU A 1 871 ? 36.689 4.335 -13.455 1.00 97.56 871 LEU A O 1
ATOM 6794 N N . GLU A 1 872 ? 36.931 6.140 -12.134 1.00 96.44 872 GLU A N 1
ATOM 6795 C CA . GLU A 1 872 ? 35.968 5.709 -11.117 1.00 96.44 872 GLU A CA 1
ATOM 6796 C C . GLU A 1 872 ? 34.562 5.558 -11.717 1.00 96.44 872 GLU A C 1
ATOM 6798 O O . GLU A 1 872 ? 33.878 4.555 -11.485 1.00 96.44 872 GLU A O 1
ATOM 6803 N N . CYS A 1 873 ? 34.157 6.503 -12.573 1.00 95.06 873 CYS A N 1
ATOM 6804 C CA . CYS A 1 873 ? 32.887 6.456 -13.285 1.00 95.06 873 CYS A CA 1
ATOM 6805 C C . CYS A 1 873 ? 32.746 5.170 -14.116 1.00 95.06 873 CYS A C 1
ATOM 6807 O O . CYS A 1 873 ? 31.738 4.473 -13.984 1.00 95.06 873 CYS A O 1
ATOM 6809 N N . TYR A 1 874 ? 33.748 4.796 -14.917 1.00 95.81 874 TYR A N 1
ATOM 6810 C CA . TYR A 1 874 ? 33.712 3.548 -15.690 1.00 95.81 874 TYR A CA 1
ATOM 6811 C C . TYR A 1 874 ? 33.785 2.298 -14.800 1.00 95.81 874 TYR A C 1
ATOM 6813 O O . TYR A 1 874 ? 33.033 1.338 -15.006 1.00 95.81 874 TYR A O 1
ATOM 6821 N N . ALA A 1 875 ? 34.644 2.311 -13.776 1.00 91.81 875 ALA A N 1
ATOM 6822 C CA . ALA A 1 875 ? 34.828 1.192 -12.855 1.00 91.81 875 ALA A CA 1
ATOM 6823 C C . ALA A 1 875 ? 33.548 0.856 -12.069 1.00 91.81 875 ALA A C 1
ATOM 6825 O O . ALA A 1 875 ? 33.259 -0.324 -11.847 1.00 91.81 875 ALA A O 1
ATOM 6826 N N . GLY A 1 876 ? 32.742 1.865 -11.726 1.00 87.06 876 GLY A N 1
ATOM 6827 C CA . GLY A 1 876 ? 31.461 1.716 -11.032 1.00 87.06 876 GLY A CA 1
ATOM 6828 C C . GLY A 1 876 ? 30.320 1.109 -11.863 1.00 87.06 876 GLY A C 1
ATOM 6829 O O . GLY A 1 876 ? 29.191 1.056 -11.382 1.00 87.06 876 GLY A O 1
ATOM 6830 N N . SER A 1 877 ? 30.559 0.678 -13.110 1.00 87.50 877 SER A N 1
ATOM 6831 C CA . SER A 1 877 ? 29.536 0.011 -13.930 1.00 87.50 877 SER A CA 1
ATOM 6832 C C . SER A 1 877 ? 29.054 -1.300 -13.284 1.00 87.50 877 SER A C 1
ATOM 6834 O O . SER A 1 877 ? 29.906 -2.132 -12.938 1.00 87.50 877 SER A O 1
ATOM 6836 N N . PRO A 1 878 ? 27.727 -1.540 -13.187 1.00 81.62 878 PRO A N 1
ATOM 6837 C CA . PRO A 1 878 ? 27.177 -2.809 -12.701 1.00 81.62 878 PRO A CA 1
ATOM 6838 C C . PRO A 1 878 ? 27.356 -3.948 -13.716 1.00 81.62 878 PRO A C 1
ATOM 6840 O O . PRO A 1 878 ? 27.309 -5.119 -13.355 1.00 81.62 878 PRO A O 1
ATOM 6843 N N . VAL A 1 879 ? 27.601 -3.618 -14.989 1.00 81.56 879 VAL A N 1
ATOM 6844 C CA . VAL A 1 879 ? 27.842 -4.583 -16.066 1.00 81.56 879 VAL A CA 1
ATOM 6845 C C . VAL A 1 879 ? 29.337 -4.660 -16.362 1.00 81.56 879 VAL A C 1
ATOM 6847 O O . VAL A 1 879 ? 29.981 -3.631 -16.591 1.00 81.56 879 VAL A O 1
ATOM 6850 N N . LYS A 1 880 ? 29.884 -5.882 -16.382 1.00 79.44 880 LYS A N 1
ATOM 6851 C CA . LYS A 1 880 ? 31.312 -6.155 -16.642 1.00 79.44 880 LYS A CA 1
ATOM 6852 C C . LYS A 1 880 ? 31.594 -6.859 -17.979 1.00 79.44 880 LYS A C 1
ATOM 6854 O O . LYS A 1 880 ? 32.754 -6.975 -18.353 1.00 79.44 880 LYS A O 1
ATOM 6859 N N . GLY A 1 881 ? 30.564 -7.310 -18.701 1.00 81.75 881 GLY A N 1
ATOM 6860 C CA . GLY A 1 881 ? 30.690 -8.044 -19.969 1.00 81.75 881 GLY A CA 1
ATOM 6861 C C . GLY A 1 881 ? 29.710 -7.571 -21.048 1.00 81.75 881 GLY A C 1
ATOM 6862 O O . GLY A 1 881 ? 28.940 -6.634 -20.832 1.00 81.75 881 GLY A O 1
ATOM 6863 N N . GLY A 1 882 ? 29.743 -8.209 -22.221 1.00 86.06 882 GLY A N 1
ATOM 6864 C CA . GLY A 1 882 ? 28.894 -7.840 -23.358 1.00 86.06 882 GLY A CA 1
ATOM 6865 C C . GLY A 1 882 ? 29.222 -6.464 -23.948 1.00 86.06 882 GLY A C 1
ATOM 6866 O O . GLY A 1 882 ? 30.217 -5.829 -23.596 1.00 86.06 882 GLY A O 1
ATOM 6867 N N . THR A 1 883 ? 28.355 -5.978 -24.838 1.00 89.94 883 THR A N 1
ATOM 6868 C CA . THR A 1 883 ? 28.547 -4.713 -25.570 1.00 89.94 883 THR A CA 1
ATOM 6869 C C . THR A 1 883 ? 28.795 -3.519 -24.643 1.00 89.94 883 THR A C 1
ATOM 6871 O O . THR A 1 883 ? 29.685 -2.717 -24.908 1.00 89.94 883 THR A O 1
ATOM 6874 N N . TRP A 1 884 ? 28.066 -3.410 -23.527 1.00 91.94 884 TRP A N 1
ATOM 6875 C CA . TRP A 1 884 ? 28.244 -2.307 -22.576 1.00 91.94 884 TRP A CA 1
ATOM 6876 C C . TRP A 1 884 ? 29.528 -2.422 -21.755 1.00 91.94 884 TRP A C 1
ATOM 6878 O O . TRP A 1 884 ? 30.196 -1.409 -21.565 1.00 91.94 884 TRP A O 1
ATOM 6888 N N . GLY A 1 885 ? 29.919 -3.629 -21.328 1.00 90.12 885 GLY A N 1
ATOM 6889 C CA . GLY A 1 885 ? 31.212 -3.848 -20.672 1.00 90.12 885 GLY A CA 1
ATOM 6890 C C . GLY A 1 885 ? 32.382 -3.421 -21.564 1.00 90.12 885 GLY A C 1
ATOM 6891 O O . GLY A 1 885 ? 33.297 -2.740 -21.104 1.00 90.12 885 GLY A O 1
ATOM 6892 N N . VAL A 1 886 ? 32.297 -3.719 -22.866 1.00 94.06 886 VAL A N 1
ATOM 6893 C CA . VAL A 1 886 ? 33.273 -3.256 -23.865 1.00 94.06 886 VAL A CA 1
ATOM 6894 C C . VAL A 1 886 ? 33.296 -1.731 -23.969 1.00 94.06 886 VAL A C 1
ATOM 6896 O O . VAL A 1 886 ? 34.379 -1.152 -23.959 1.00 94.06 886 VAL A O 1
ATOM 6899 N N . SER A 1 887 ? 32.138 -1.063 -24.013 1.00 94.94 887 SER A N 1
ATOM 6900 C CA . SER A 1 887 ? 32.082 0.407 -24.043 1.00 94.94 887 SER A CA 1
ATOM 6901 C C . SER A 1 887 ? 32.763 1.042 -22.826 1.00 94.94 887 SER A C 1
ATOM 6903 O O . SER A 1 887 ? 33.479 2.029 -22.985 1.00 94.94 887 SER A O 1
ATOM 6905 N N . MET A 1 888 ? 32.607 0.458 -21.629 1.00 95.75 888 MET A N 1
ATOM 6906 C CA . MET A 1 888 ? 33.300 0.941 -20.425 1.00 95.75 888 MET A CA 1
ATOM 6907 C C . MET A 1 888 ? 34.818 0.777 -20.544 1.00 95.75 888 MET A C 1
ATOM 6909 O O . MET A 1 888 ? 35.555 1.697 -20.210 1.00 95.75 888 MET A O 1
ATOM 6913 N N . LEU A 1 889 ? 35.298 -0.358 -21.065 1.00 96.06 889 LEU A N 1
ATOM 6914 C CA . LEU A 1 889 ? 36.731 -0.597 -21.273 1.00 96.06 889 LEU A CA 1
ATOM 6915 C C . LEU A 1 889 ? 37.328 0.341 -22.333 1.00 96.06 889 LEU A C 1
ATOM 6917 O O . LEU A 1 889 ? 38.417 0.876 -22.131 1.00 96.06 889 LEU A O 1
ATOM 6921 N N . ILE A 1 890 ? 36.614 0.591 -23.434 1.00 96.38 890 ILE A N 1
ATOM 6922 C CA . ILE A 1 890 ? 37.022 1.578 -24.446 1.00 96.38 890 ILE A CA 1
ATOM 6923 C C . ILE A 1 890 ? 37.113 2.973 -23.815 1.00 96.38 890 ILE A C 1
ATOM 6925 O O . ILE A 1 890 ? 38.101 3.676 -24.024 1.00 96.38 890 ILE A O 1
ATOM 6929 N N . GLY A 1 891 ? 36.125 3.359 -23.005 1.00 96.31 891 GLY A N 1
ATOM 6930 C CA . GLY A 1 891 ? 36.135 4.609 -22.247 1.00 96.31 891 GLY A CA 1
ATOM 6931 C C . GLY A 1 891 ? 37.339 4.726 -21.305 1.00 96.31 891 GLY A C 1
ATOM 6932 O O . GLY A 1 891 ? 38.090 5.697 -21.385 1.00 96.31 891 GLY A O 1
ATOM 6933 N N . THR A 1 892 ? 37.591 3.703 -20.486 1.00 97.25 892 THR A N 1
ATOM 6934 C CA . THR A 1 892 ? 38.769 3.606 -19.606 1.00 97.25 892 THR A CA 1
ATOM 6935 C C . THR A 1 892 ? 40.078 3.743 -20.388 1.00 97.25 892 THR A C 1
ATOM 6937 O O . THR A 1 892 ? 40.973 4.487 -19.985 1.00 97.25 892 THR A O 1
ATOM 6940 N N . ALA A 1 893 ? 40.190 3.090 -21.547 1.00 96.62 893 ALA A N 1
ATOM 6941 C CA . ALA A 1 893 ? 41.364 3.210 -22.403 1.00 96.62 893 ALA A CA 1
ATOM 6942 C C . ALA A 1 893 ? 41.555 4.636 -22.941 1.00 96.62 893 ALA A C 1
ATOM 6944 O O . ALA A 1 893 ? 42.672 5.151 -22.896 1.00 96.62 893 ALA A O 1
ATOM 6945 N N . LYS A 1 894 ? 40.481 5.302 -23.392 1.00 96.38 894 LYS A N 1
ATOM 6946 C CA . LYS A 1 894 ? 40.525 6.712 -23.822 1.00 96.38 894 LYS A CA 1
ATOM 6947 C C . LYS A 1 894 ? 41.018 7.629 -22.698 1.00 96.38 894 LYS A C 1
ATOM 6949 O O . LYS A 1 894 ? 41.838 8.507 -22.957 1.00 96.38 894 LYS A O 1
ATOM 6954 N N . VAL A 1 895 ? 40.594 7.388 -21.455 1.00 97.25 895 VAL A N 1
ATOM 6955 C CA . VAL A 1 895 ? 41.071 8.142 -20.282 1.00 97.25 895 VAL A CA 1
ATOM 6956 C C . VAL A 1 895 ? 42.560 7.909 -20.035 1.00 97.25 895 VAL A C 1
ATOM 6958 O O . VAL A 1 895 ? 43.304 8.862 -19.810 1.00 97.25 895 VAL A O 1
ATOM 6961 N N . HIS A 1 896 ? 43.031 6.662 -20.110 1.00 96.88 896 HIS A N 1
ATOM 6962 C CA . HIS A 1 896 ? 44.457 6.364 -19.982 1.00 96.88 896 HIS A CA 1
ATOM 6963 C C . HIS A 1 896 ? 45.291 7.023 -21.087 1.00 96.88 896 HIS A C 1
ATOM 6965 O O . HIS A 1 896 ? 46.339 7.589 -20.781 1.00 96.88 896 HIS A O 1
ATOM 6971 N N . ILE A 1 897 ? 44.809 7.024 -22.335 1.00 94.81 897 ILE A N 1
ATOM 6972 C CA . ILE A 1 897 ? 45.453 7.724 -23.457 1.00 94.81 897 ILE A CA 1
ATOM 6973 C C . ILE A 1 897 ? 45.549 9.225 -23.164 1.00 94.81 897 ILE A C 1
ATOM 6975 O O . ILE A 1 897 ? 46.643 9.785 -23.232 1.00 94.81 897 ILE A O 1
ATOM 6979 N N . ALA A 1 898 ? 44.439 9.864 -22.780 1.00 94.50 898 ALA A N 1
ATOM 6980 C CA . ALA A 1 898 ? 44.407 11.293 -22.463 1.00 94.50 898 ALA A CA 1
ATOM 6981 C C . ALA A 1 898 ? 45.321 11.659 -21.276 1.00 94.50 898 ALA A C 1
ATOM 6983 O O . ALA A 1 898 ? 45.946 12.716 -21.274 1.00 94.50 898 ALA A O 1
ATOM 6984 N N . ALA A 1 899 ? 45.457 10.755 -20.303 1.00 94.25 899 ALA A N 1
ATOM 6985 C CA . ALA A 1 899 ? 46.334 10.903 -19.144 1.00 94.25 899 ALA A CA 1
ATOM 6986 C C . ALA A 1 899 ? 47.805 10.499 -19.401 1.00 94.25 899 ALA A C 1
ATOM 6988 O O . ALA A 1 899 ? 48.602 10.494 -18.465 1.00 94.25 899 ALA A O 1
ATOM 6989 N N . GLY A 1 900 ? 48.179 10.101 -20.624 1.00 93.50 900 GLY A N 1
ATOM 6990 C CA . GLY A 1 900 ? 49.545 9.667 -20.959 1.00 93.50 900 GLY A CA 1
ATOM 6991 C C . GLY A 1 900 ? 49.953 8.282 -20.423 1.00 93.50 900 GLY A C 1
ATOM 6992 O O . GLY A 1 900 ? 51.124 7.910 -20.496 1.00 93.50 900 GLY A O 1
ATOM 6993 N N . ARG A 1 901 ? 49.003 7.488 -19.917 1.00 94.69 901 ARG A N 1
ATOM 6994 C CA . ARG A 1 901 ? 49.187 6.143 -19.336 1.00 94.69 901 ARG A CA 1
ATOM 6995 C C . ARG A 1 901 ? 49.115 5.050 -20.412 1.00 94.69 901 ARG A C 1
ATOM 6997 O O . ARG A 1 901 ? 48.151 4.290 -20.504 1.00 94.69 901 ARG A O 1
ATOM 7004 N N . LYS A 1 902 ? 50.115 5.013 -21.302 1.00 91.19 902 LYS A N 1
ATOM 7005 C CA . LYS A 1 902 ? 50.095 4.157 -22.509 1.00 91.19 902 LYS A CA 1
ATOM 7006 C C . LYS A 1 902 ? 50.003 2.655 -22.200 1.00 91.19 902 LYS A C 1
ATOM 7008 O O . LYS A 1 902 ? 49.282 1.936 -22.889 1.00 91.19 902 LYS A O 1
ATOM 7013 N N . THR A 1 903 ? 50.708 2.174 -21.178 1.00 93.94 903 THR A N 1
ATOM 7014 C CA . THR A 1 903 ? 50.745 0.743 -20.827 1.00 93.94 903 THR A CA 1
ATOM 7015 C C . THR A 1 903 ? 49.367 0.244 -20.390 1.00 93.94 903 THR A C 1
ATOM 7017 O O . THR A 1 903 ? 48.897 -0.801 -20.841 1.00 93.94 903 THR A O 1
ATOM 7020 N N . GLU A 1 904 ? 48.691 1.032 -19.562 1.00 94.75 904 GLU A N 1
ATOM 7021 C CA . GLU A 1 904 ? 47.360 0.771 -19.032 1.00 94.75 904 GLU A CA 1
ATOM 7022 C C . GLU A 1 904 ? 46.295 0.856 -20.131 1.00 94.75 904 GLU A C 1
ATOM 7024 O O . GLU A 1 904 ? 45.410 -0.001 -20.201 1.00 94.75 904 GLU A O 1
ATOM 7029 N N . ALA A 1 905 ? 46.419 1.822 -21.051 1.00 94.38 905 ALA A N 1
ATOM 7030 C CA . ALA A 1 905 ? 45.550 1.921 -22.222 1.00 94.38 905 ALA A CA 1
ATOM 7031 C C . ALA A 1 905 ? 45.622 0.661 -23.100 1.00 94.38 905 ALA A C 1
ATOM 7033 O O . ALA A 1 905 ? 44.590 0.078 -23.434 1.00 94.38 905 ALA A O 1
ATOM 7034 N N . VAL A 1 906 ? 46.834 0.195 -23.431 1.00 95.56 906 VAL A N 1
ATOM 7035 C CA . VAL A 1 906 ? 47.034 -1.011 -24.253 1.00 95.56 906 VAL A CA 1
ATOM 7036 C C . VAL A 1 906 ? 46.489 -2.258 -23.557 1.00 95.56 906 VAL A C 1
ATOM 7038 O O . VAL A 1 906 ? 45.834 -3.079 -24.202 1.00 95.56 906 VAL A O 1
ATOM 7041 N N . ALA A 1 907 ? 46.733 -2.409 -22.252 1.00 96.06 907 ALA A N 1
ATOM 7042 C CA . ALA A 1 907 ? 46.198 -3.526 -21.477 1.00 96.06 907 ALA A CA 1
ATOM 7043 C C . ALA A 1 907 ? 44.659 -3.542 -21.502 1.00 96.06 907 ALA A C 1
ATOM 7045 O O . ALA A 1 907 ? 44.053 -4.576 -21.794 1.00 96.06 907 ALA A O 1
ATOM 7046 N N . THR A 1 908 ? 44.036 -2.380 -21.299 1.00 95.69 908 THR A N 1
ATOM 7047 C CA . THR A 1 908 ? 42.575 -2.223 -21.290 1.00 95.69 908 THR A CA 1
ATOM 7048 C C . THR A 1 908 ? 41.955 -2.495 -22.666 1.00 95.69 908 THR A C 1
ATOM 7050 O O . THR A 1 908 ? 40.946 -3.189 -22.765 1.00 95.69 908 THR A O 1
ATOM 7053 N N . LEU A 1 909 ? 42.570 -2.025 -23.758 1.00 96.31 909 LEU A N 1
ATOM 7054 C CA . LEU A 1 909 ? 42.088 -2.283 -25.126 1.00 96.31 909 LEU A CA 1
ATOM 7055 C C . LEU A 1 909 ? 42.180 -3.766 -25.504 1.00 96.31 909 LEU A C 1
ATOM 7057 O O . LEU A 1 909 ? 41.272 -4.303 -26.141 1.00 96.31 909 LEU A O 1
ATOM 7061 N N . LYS A 1 910 ? 43.245 -4.458 -25.078 1.00 95.06 910 LYS A N 1
ATOM 7062 C CA . LYS A 1 910 ? 43.359 -5.915 -25.248 1.00 95.06 910 LYS A CA 1
ATOM 7063 C C . LYS A 1 910 ? 42.273 -6.658 -24.471 1.00 95.06 910 LYS A C 1
ATOM 7065 O O . LYS A 1 910 ? 41.693 -7.603 -25.000 1.00 95.06 910 LYS A O 1
ATOM 7070 N N . GLN A 1 911 ? 41.959 -6.207 -23.258 1.00 93.88 911 GLN A N 1
ATOM 7071 C CA . GLN A 1 911 ? 40.843 -6.741 -22.478 1.00 93.88 911 GLN A CA 1
ATOM 7072 C C . GLN A 1 911 ? 39.493 -6.508 -23.180 1.00 93.88 911 GLN A C 1
ATOM 7074 O O . GLN A 1 911 ? 38.676 -7.426 -23.255 1.00 93.88 911 GLN A O 1
ATOM 7079 N N . ALA A 1 912 ? 39.273 -5.321 -23.755 1.00 93.12 912 ALA A N 1
ATOM 7080 C CA . ALA A 1 912 ? 38.063 -5.014 -24.518 1.00 93.12 912 ALA A CA 1
ATOM 7081 C C . ALA A 1 912 ? 37.894 -5.967 -25.714 1.00 93.12 912 ALA A C 1
ATOM 7083 O O . ALA A 1 912 ? 36.833 -6.564 -25.881 1.00 93.12 912 ALA A O 1
ATOM 7084 N N . LEU A 1 913 ? 38.961 -6.185 -26.495 1.00 93.44 913 LEU A N 1
ATOM 7085 C CA . LEU A 1 913 ? 38.973 -7.112 -27.636 1.00 93.44 913 LEU A CA 1
ATOM 7086 C C . LEU A 1 913 ? 38.716 -8.576 -27.246 1.00 93.44 913 LEU A C 1
ATOM 7088 O O . LEU A 1 913 ? 38.186 -9.332 -28.057 1.00 93.44 913 LEU A O 1
ATOM 7092 N N . ALA A 1 914 ? 39.092 -8.973 -26.029 1.00 90.31 914 ALA A N 1
ATOM 7093 C CA . ALA A 1 914 ? 38.887 -10.324 -25.510 1.00 90.31 914 ALA A CA 1
ATOM 7094 C C . ALA A 1 914 ? 37.492 -10.544 -24.891 1.00 90.31 914 ALA A C 1
ATOM 7096 O O . ALA A 1 914 ? 37.135 -11.677 -24.568 1.00 90.31 914 ALA A O 1
ATOM 7097 N N . THR A 1 915 ? 36.698 -9.487 -24.706 1.00 85.81 915 THR A N 1
ATOM 7098 C CA . THR A 1 915 ? 35.379 -9.579 -24.069 1.00 85.81 915 THR A CA 1
ATOM 7099 C C . THR A 1 915 ? 34.347 -10.217 -25.007 1.00 85.81 915 THR A C 1
ATOM 7101 O O . THR A 1 915 ? 34.146 -9.774 -26.140 1.00 85.81 915 THR A O 1
ATOM 7104 N N . PHE A 1 916 ? 33.634 -11.237 -24.519 1.00 81.75 916 PHE A N 1
ATOM 7105 C CA . PHE A 1 916 ? 32.521 -11.861 -25.240 1.00 81.75 916 PHE A CA 1
ATOM 7106 C C . PHE A 1 916 ? 31.372 -10.860 -25.467 1.00 81.75 916 PHE A C 1
ATOM 7108 O O . PHE A 1 916 ? 30.952 -10.171 -24.536 1.00 81.75 916 PHE A O 1
ATOM 7115 N N . GLY A 1 917 ? 30.856 -10.786 -26.701 1.00 76.69 917 GLY A N 1
ATOM 7116 C CA . GLY A 1 917 ? 29.779 -9.858 -27.086 1.00 76.69 917 GLY A CA 1
ATOM 7117 C C . GLY A 1 917 ? 30.237 -8.489 -27.620 1.00 76.69 917 GLY A C 1
ATOM 7118 O O . GLY A 1 917 ? 29.424 -7.564 -27.685 1.00 76.69 917 GLY A O 1
ATOM 7119 N N . ILE A 1 918 ? 31.514 -8.344 -28.000 1.00 88.19 918 ILE A N 1
ATOM 7120 C CA . ILE A 1 918 ? 32.029 -7.158 -28.705 1.00 88.19 918 ILE A CA 1
ATOM 7121 C C . ILE A 1 918 ? 31.384 -6.986 -30.090 1.00 88.19 918 ILE A C 1
ATOM 7123 O O . ILE A 1 918 ? 31.307 -7.927 -30.881 1.00 88.19 918 ILE A O 1
ATOM 7127 N N . MET A 1 919 ? 30.959 -5.762 -30.410 1.00 89.75 919 MET A N 1
ATOM 7128 C CA . MET A 1 919 ? 30.360 -5.433 -31.707 1.00 89.75 919 MET A CA 1
ATOM 7129 C C . MET A 1 919 ? 31.423 -5.079 -32.765 1.00 89.75 919 MET A C 1
ATOM 7131 O O . MET A 1 919 ? 32.480 -4.545 -32.417 1.00 89.75 919 MET A O 1
ATOM 7135 N N . PRO A 1 920 ? 31.151 -5.266 -34.076 1.00 92.12 920 PRO A N 1
ATOM 7136 C CA . PRO A 1 920 ? 32.123 -4.967 -35.136 1.00 92.12 920 PRO A CA 1
ATOM 7137 C C . PRO A 1 920 ? 32.677 -3.534 -35.112 1.00 92.12 920 PRO A C 1
ATOM 7139 O O . PRO A 1 920 ? 33.864 -3.324 -35.352 1.00 92.12 920 PRO A O 1
ATOM 7142 N N . HIS A 1 921 ? 31.839 -2.543 -34.787 1.00 92.06 921 HIS A N 1
ATOM 7143 C CA . HIS A 1 921 ? 32.271 -1.145 -34.694 1.00 92.06 921 HIS A CA 1
ATOM 7144 C C . HIS A 1 921 ? 33.184 -0.891 -33.481 1.00 92.06 921 HIS A C 1
ATOM 7146 O O . HIS A 1 921 ? 34.172 -0.178 -33.620 1.00 92.06 921 HIS A O 1
ATOM 7152 N N . GLN A 1 922 ? 32.913 -1.526 -32.334 1.00 94.50 922 GLN A N 1
ATOM 7153 C CA . GLN A 1 922 ? 33.749 -1.438 -31.129 1.00 94.50 922 GLN A CA 1
ATOM 7154 C C . GLN A 1 922 ? 35.109 -2.102 -31.347 1.00 94.50 922 GLN A C 1
ATOM 7156 O O . GLN A 1 922 ? 36.135 -1.562 -30.950 1.00 94.50 922 GLN A O 1
ATOM 7161 N N . LYS A 1 923 ? 35.135 -3.250 -32.039 1.00 92.75 923 LYS A N 1
ATOM 7162 C CA . LYS A 1 923 ? 36.385 -3.913 -32.425 1.00 92.75 923 LYS A CA 1
ATOM 7163 C C . LYS A 1 923 ? 37.258 -2.988 -33.274 1.00 92.75 923 LYS A C 1
ATOM 7165 O O . LYS A 1 923 ? 38.430 -2.797 -32.960 1.00 92.75 923 LYS A O 1
ATOM 7170 N N . LYS A 1 924 ? 36.662 -2.364 -34.296 1.00 94.44 924 LYS A N 1
ATOM 7171 C CA . LYS A 1 924 ? 37.344 -1.391 -35.158 1.00 94.44 924 LYS A CA 1
ATOM 7172 C C . LYS A 1 924 ? 37.854 -0.181 -34.367 1.00 94.44 924 LYS A C 1
ATOM 7174 O O . LYS A 1 924 ? 38.953 0.301 -34.629 1.00 94.44 924 LYS A O 1
ATOM 7179 N N . GLU A 1 925 ? 37.076 0.310 -33.405 1.00 95.31 925 GLU A N 1
ATOM 7180 C CA . GLU A 1 925 ? 37.488 1.404 -32.522 1.00 95.31 925 GLU A CA 1
ATOM 7181 C C . GLU A 1 925 ? 38.694 1.010 -31.656 1.00 95.31 925 GLU A C 1
ATOM 7183 O O . GLU A 1 925 ? 39.679 1.745 -31.626 1.00 95.31 925 GLU A O 1
ATOM 7188 N N . CYS A 1 926 ? 38.681 -0.177 -31.038 1.00 94.25 926 CYS A N 1
ATOM 7189 C CA . CYS A 1 926 ? 39.819 -0.695 -30.275 1.00 94.25 926 CYS A CA 1
ATOM 7190 C C . CYS A 1 926 ? 41.088 -0.816 -31.126 1.00 94.25 926 CYS A C 1
ATOM 7192 O O . CYS A 1 926 ? 42.159 -0.387 -30.703 1.00 94.25 926 CYS A O 1
ATOM 7194 N N . GLU A 1 927 ? 40.973 -1.388 -32.327 1.00 93.69 927 GLU A N 1
ATOM 7195 C CA . GLU A 1 927 ? 42.087 -1.523 -33.274 1.00 93.69 927 GLU A CA 1
ATOM 7196 C C . GLU A 1 927 ? 42.639 -0.152 -33.689 1.00 93.69 927 GLU A C 1
ATOM 7198 O O . GLU A 1 927 ? 43.853 0.029 -33.762 1.00 93.69 927 GLU A O 1
ATOM 7203 N N . THR A 1 928 ? 41.759 0.836 -33.884 1.00 94.69 928 THR A N 1
ATOM 7204 C CA . THR A 1 928 ? 42.148 2.217 -34.206 1.00 94.69 928 THR A CA 1
ATOM 7205 C C . THR A 1 928 ? 42.900 2.873 -33.044 1.00 94.69 928 THR A C 1
ATOM 7207 O O . THR A 1 928 ? 43.939 3.490 -33.261 1.00 94.69 928 THR A O 1
ATOM 7210 N N . LEU A 1 929 ? 42.414 2.714 -31.809 1.00 93.12 929 LEU A N 1
ATOM 7211 C CA . LEU A 1 929 ? 43.058 3.261 -30.609 1.00 93.12 929 LEU A CA 1
ATOM 7212 C C . LEU A 1 929 ? 44.406 2.587 -30.305 1.00 93.12 929 LEU A C 1
ATOM 7214 O O . LEU A 1 929 ? 45.315 3.252 -29.821 1.00 93.12 929 LEU A O 1
ATOM 7218 N N . LEU A 1 930 ? 44.562 1.295 -30.621 1.00 91.06 930 LEU A N 1
ATOM 7219 C CA . LEU A 1 930 ? 45.837 0.572 -30.504 1.00 91.06 930 LEU A CA 1
ATOM 7220 C C . LEU A 1 930 ? 46.871 0.994 -31.558 1.00 91.06 930 LEU A C 1
ATOM 7222 O O . LEU A 1 930 ? 48.068 0.848 -31.322 1.00 91.06 930 LEU A O 1
ATOM 7226 N N . ALA A 1 931 ? 46.416 1.477 -32.716 1.00 84.06 931 ALA A N 1
ATOM 7227 C CA . ALA A 1 931 ? 47.271 1.932 -33.810 1.00 84.06 931 ALA A CA 1
ATOM 7228 C C . ALA A 1 931 ? 47.698 3.409 -33.684 1.00 84.06 931 ALA A C 1
ATOM 7230 O O . ALA A 1 931 ? 48.540 3.864 -34.461 1.00 84.06 931 ALA A O 1
ATOM 7231 N N . ALA A 1 932 ? 47.125 4.163 -32.740 1.00 71.06 932 ALA A N 1
ATOM 7232 C CA . ALA A 1 932 ? 47.501 5.550 -32.484 1.00 71.06 932 ALA A CA 1
ATOM 7233 C C . ALA A 1 932 ? 48.886 5.623 -31.785 1.00 71.06 932 ALA A C 1
ATOM 7235 O O . ALA A 1 932 ? 49.104 4.885 -30.823 1.00 71.06 932 ALA A O 1
ATOM 7236 N N . PRO A 1 933 ? 49.828 6.467 -32.260 1.00 51.69 933 PRO A N 1
ATOM 7237 C CA . PRO A 1 933 ? 51.228 6.473 -31.808 1.00 51.69 933 PRO A CA 1
ATOM 7238 C C . PRO A 1 933 ? 51.479 6.937 -30.358 1.00 51.69 933 PRO A C 1
ATOM 7240 O O . PRO A 1 933 ? 50.826 7.883 -29.865 1.00 51.69 933 PRO A O 1
#

Sequence (933 aa):
MKSYCLILLAVFASQASAADSFTLVADGQTKAQIVIGDPAPETVRFAAKELCAFVAKMSGAELPITARPAAGTPAIRLGPAAREVLSPEDLKGIRRDGYVILPAGADLCVAGIDDAGPRTDIEALLARNETHSMPTWDFQRGTLYGVYRLLEALGVRWFLPGEFGQRVPQSNSVVFSGAIRENPHFISRTVGYWSLWPGGYYQKDYQKITVMPGERAAIGFTPVENRMWELRMRGATFQIPLNHYPSSTRWVERFGREHPEYFAVYPDGSRSNVDPAEDGHLCYTEPGVVRESVADIRAFIAGRDCESRGISRIHPITKRPMNEDNKGWPEHIAYAGYFSLLPHDGFRPCACERCEALISSSGEKGAEHSRLVWPYVASCAAEAPEAKVTCLAYGSYARPYPGMEKLPANVVVGFCAFSHPASLYYKDTFEQYQQSVRSWAQRAHGKLAFWQHYLASNRDEESVGIPEHTPAMYARAARVMAEYGDHVFCEMMADSIEFELFNRYLLMKLFYDPTLDERKIFQDYVLKFYGPQAGPLVAEIYADIEAKCIERYRSKSAASTIWERLFSEATMRSYQEKADRAVKAAASTQYESAVAALKAYYLGLMERGRARYADPLTHLLAADHPDLVPRIARFQKMLAALPPAPGRTAGAEHAAAGDQAGRDSSADTAQFEAGLTAASTLCKAGNHAEAIAAWLRLGESKSDPEERYQAIAAAAECVRLHQGNEAKALETCRQIGAEPYVKAARASIYQWTSSPKQVLAEFGDEDFSAWPEPLAAVGCAVRGAAHFQLKSGPEAARDYLRTFQLAKTYDKWAAFQRLGDTCWKLLDDPVLAEACYRKCMSDFGGGWPGLQARVNCGELLCSQQRYDDALECYAGSPVKGGTWGVSMLIGTAKVHIAAGRKTEAVATLKQALATFGIMPHQKKECETLLAAP

pLDDT: mean 88.13, std 14.69, range [25.14, 98.88]

Foldseek 3Di:
DDDDDDDDPPPPPPPPDPVFKAWQFAQLEGQAAEEQAVPHALLSVVLLVVLQVLVCVAAVYGHHYDNDDDPPGEYAYFAPRLVVQDDPVQQPPADFLWWKWGDGPSYTYIYHDWDHDPLQNLVVCLVVVVQDDLLSLQTGNNRSQSSLVQQVQQPWFQLDFDPLRTFRHHDNIGMHGDMDTFFFLFLAAAADDVLPDPDDQDDPVLLVQLEDPCLCVLSVDDSSRRSVSCSSLSHHSDAAQEDAPQLQQQCLVQALPPPQVQFAQDPVRDTQSPDVVSSTFGALVDVVNLVLLLVQLVCQLVVHASVVSPGDQQDPPPRHGHPPSRNSRHCNAGDDQEGEPEHDDVHDHHPDPVQVVQADPPPDWLCRRLSRRQVSQLSSCVSCVSGQYEYESDGNNVAHDPPDAAGPQSYAYEYEDPDALLLCLEPCNVVVVLVSLVRVLVNYPAAHAYEHEYQCQPSDPLCFLQAQQALVSVLVNLVSSSVGHNHYYYHYDHSYVLSCSLVVSSSSVCSRPSPDDSVVSLLSCLCRQLHPQLSVLVVVLSVLSNVLSSVCSHLVAGSQCCDCPSVDPVNLVSNLVSLVSSCVRCPPHSNNSVSVSCVCPSSVRNVSSNVCLVQVLCVLQCPVPVVCVVVSVVLVVLLVPDDDQPDDDDDPPPPPVPPDDDPPDPVNVVVLVVLLVVLVVCVVVVVLVVSLVSLCVSLVVDPDLVSVLSSQLVSLVSCCPVVVDLVVSLVSLCSSVDPPSSVLSNLVSLVPDPDLPVLCVSQVRDDLPPPSLQSSLSNLQSNLVSCVVVLVLSSNLSSLVSSLRRDDDPSNLLSLLVNLVSCVPRVPNPVSSLSSLVSSCVVPLQDPSNLVSLLVNLVSCLVVVVLVVSLVSLVPRPDCAAQSVLSSLLSNLVSCVSVVVNVSSLVSLVVSCVGPHHDPVSVVSSVVSNPDD

Secondary structure (DSSP, 8-state):
-----------------GGGEEEEEETTEE--EEE--TTPPHHHHHHHHHHHHHHHHHHS-PPPEESSPPTTS-EEEETHHHHTTS-HHHHTT--TT-EEEEEETTEEEEEE-B--SGGG-HHHHHHTT--S-TTTT---BHHHHHHHHHHHHTT-EE-SSTTTTEE----S-EEEES-EEE--S-SEEEE--GGG--SSSS-HHHHHHHSPTTHHHHTT--HHHHHHHHHHTT--S-----SBHHHHTTHHHHHTTT-GGGBPBPTTS-BTTS-GGGTT-B-TT-HHHHHHHHHHHHHHHTT--GGGGT--SB-TTT-SBP-GGGTT--TTTEETTEEE-BPPTT-----SHHHHTTS--S--TT-TTHHHHHHHHHHHHHH-TTSEEEEEE-GGG-SPPTTPPPPPTTEEEEEE-SS-GGGGGSTTHHHHHHHHHHHHHHH-SSPEEEEEEESGGG-STTSTT-----HHHHHHHHHHHHHHEEEEEEEE--S-HHHHHHHHHHHHHHHH-TTS-HHHHHHHHHHHHS-TTTHHHHHHHHHHHHHHHHHHHHTT--HHHIIIIIT-HHHHHHHHHHHHHHHHHHTTSTTHHHHHHIIIIIIHHHHHHHHHHH-HHHHHHSSS-GGGHHHHHHHHHHHHTSPPP-------------S-S----HHHHHHHHHHHHHHHHHHHTT-HHHHHHHHHHHHHT--SHHHHHHHHHHHHHHHHHHS--HHHHHHHGGGG-STTHHHHHHHHHHTT-S-HHHHHHHHTT--GGGS-HHHHHHHHHHHHHHHHHTT-HHHHHHHHHHHHHH--THHHHHHHHHHHHHHHHTT--HHHHHHHHHHHHHHHTTSHHHHHHHHHHHHHHHHTT-HHHHHHHHHT-S--SHHHHHHHHHHHHHHHHHTT-HHHHHHHHHHHHHSTT--HHHHHHHHHHHH--